Protein AF-0000000077528518 (afdb_homodimer)

Structure (mmCIF, N/CA/C/O backbone):
data_AF-0000000077528518-model_v1
#
loop_
_entity.id
_entity.type
_entity.pdbx_description
1 polymer 'Carboxylic ester hydrolase'
#
loop_
_atom_site.group_PDB
_atom_site.id
_atom_site.type_symbol
_atom_site.label_atom_id
_atom_site.label_alt_id
_atom_site.label_comp_id
_atom_site.label_asym_id
_atom_site.label_entity_id
_atom_site.label_seq_id
_atom_site.pdbx_PDB_ins_code
_atom_site.Cartn_x
_atom_site.Cartn_y
_atom_site.Cartn_z
_atom_site.occupancy
_atom_site.B_iso_or_equiv
_atom_site.auth_seq_id
_atom_site.auth_comp_id
_atom_site.auth_asym_id
_atom_site.auth_atom_id
_atom_site.pdbx_PDB_model_num
ATOM 1 N N . MET A 1 1 ? -27.656 -44.844 -44.281 1 20.38 1 MET A N 1
ATOM 2 C CA . MET A 1 1 ? -28.656 -43.812 -44.469 1 20.38 1 MET A CA 1
ATOM 3 C C . MET A 1 1 ? -28.719 -42.875 -43.25 1 20.38 1 MET A C 1
ATOM 5 O O . MET A 1 1 ? -28.297 -43.281 -42.156 1 20.38 1 MET A O 1
ATOM 9 N N . SER A 1 2 ? -29.156 -41.625 -43.531 1 20.62 2 SER A N 1
ATOM 10 C CA . SER A 1 2 ? -28.922 -40.219 -43.281 1 20.62 2 SER A CA 1
ATOM 11 C C . SER A 1 2 ? -29.609 -39.75 -42 1 20.62 2 SER A C 1
ATOM 13 O O . SER A 1 2 ? -29.75 -38.562 -41.75 1 20.62 2 SER A O 1
ATOM 15 N N . HIS A 1 3 ? -29.891 -40.688 -41.281 1 22.56 3 HIS A N 1
ATOM 16 C CA . HIS A 1 3 ? -30.953 -40.219 -40.406 1 22.56 3 HIS A CA 1
ATOM 17 C C . HIS A 1 3 ? -30.438 -39.094 -39.5 1 22.56 3 HIS A C 1
ATOM 19 O O . HIS A 1 3 ? -29.438 -39.281 -38.812 1 22.56 3 HIS A O 1
ATOM 25 N N . VAL A 1 4 ? -30.797 -37.875 -39.75 1 23.33 4 VAL A N 1
ATOM 26 C CA . VAL A 1 4 ? -30.594 -36.438 -39.5 1 23.33 4 VAL A CA 1
ATOM 27 C C . VAL A 1 4 ? -31.094 -36.062 -38.125 1 23.33 4 VAL A C 1
ATOM 29 O O . VAL A 1 4 ? -32.312 -35.969 -37.875 1 23.33 4 VAL A O 1
ATOM 32 N N . ASP A 1 5 ? -30.75 -36.844 -37.312 1 20.62 5 ASP A N 1
ATOM 33 C CA . ASP A 1 5 ? -31.344 -36.594 -36 1 20.62 5 ASP A CA 1
ATOM 34 C C . ASP A 1 5 ? -31.172 -35.125 -35.594 1 20.62 5 ASP A C 1
ATOM 36 O O . ASP A 1 5 ? -30.234 -34.469 -36 1 20.62 5 ASP A O 1
ATOM 40 N N . GLY A 1 6 ? -32.156 -34.5 -34.969 1 21.69 6 GLY A N 1
ATOM 41 C CA . GLY A 1 6 ? -33.062 -33.469 -34.469 1 21.69 6 GLY A CA 1
ATOM 42 C C . GLY A 1 6 ? -32.5 -32.75 -33.25 1 21.69 6 GLY A C 1
ATOM 43 O O . GLY A 1 6 ? -32.469 -33.312 -32.156 1 21.69 6 GLY A O 1
ATOM 44 N N . HIS A 1 7 ? -31.469 -32 -33.562 1 20.91 7 HIS A N 1
ATOM 45 C CA . HIS A 1 7 ? -30.641 -31.234 -32.656 1 20.91 7 HIS A CA 1
ATOM 46 C C . HIS A 1 7 ? -31.5 -30.266 -31.828 1 20.91 7 HIS A C 1
ATOM 48 O O . HIS A 1 7 ? -32.531 -29.766 -32.312 1 20.91 7 HIS A O 1
ATOM 54 N N . GLN A 1 8 ? -31.422 -30.25 -30.531 1 22.09 8 GLN A N 1
ATOM 55 C CA . GLN A 1 8 ? -32.062 -29.719 -29.344 1 22.09 8 GLN A CA 1
ATOM 56 C C . GLN A 1 8 ? -31.969 -28.188 -29.297 1 22.09 8 GLN A C 1
ATOM 58 O O . GLN A 1 8 ? -30.906 -27.625 -29.531 1 22.09 8 GLN A O 1
ATOM 63 N N . PRO A 1 9 ? -33.094 -27.469 -29.594 1 23.23 9 PRO A N 1
ATOM 64 C CA . PRO A 1 9 ? -33.344 -26.031 -29.781 1 23.23 9 PRO A CA 1
ATOM 65 C C . PRO A 1 9 ? -32.969 -25.203 -28.547 1 23.23 9 PRO A C 1
ATOM 67 O O . PRO A 1 9 ? -33.594 -25.375 -27.484 1 23.23 9 PRO A O 1
ATOM 70 N N . VAL A 1 10 ? -31.797 -24.969 -28.422 1 19.02 10 VAL A N 1
ATOM 71 C CA . VAL A 1 10 ? -31.25 -24.375 -27.219 1 19.02 10 VAL A CA 1
ATOM 72 C C . VAL A 1 10 ? -31.859 -23 -27 1 19.02 10 VAL A C 1
ATOM 74 O O . VAL A 1 10 ? -32.5 -22.453 -27.891 1 19.02 10 VAL A O 1
ATOM 77 N N . SER A 1 11 ? -31.141 -21.922 -26.828 1 18.92 11 SER A N 1
ATOM 78 C CA . SER A 1 11 ? -30.906 -21.203 -25.578 1 18.92 11 SER A CA 1
ATOM 79 C C . SER A 1 11 ? -31.516 -19.812 -25.625 1 18.92 11 SER A C 1
ATOM 81 O O . SER A 1 11 ? -31.562 -19.109 -24.609 1 18.92 11 SER A O 1
ATOM 83 N N . PRO A 1 12 ? -32.188 -19.266 -26.672 1 19.2 12 PRO A N 1
ATOM 84 C CA . PRO A 1 12 ? -31.734 -17.875 -26.844 1 19.2 12 PRO A CA 1
ATOM 85 C C . PRO A 1 12 ? -32.25 -16.969 -25.734 1 19.2 12 PRO A C 1
ATOM 87 O O . PRO A 1 12 ? -33.438 -16.984 -25.406 1 19.2 12 PRO A O 1
ATOM 90 N N . LEU A 1 13 ? -31.484 -16.578 -24.75 1 20.48 13 LEU A N 1
ATOM 91 C CA . LEU A 1 13 ? -31.641 -15.695 -23.609 1 20.48 13 LEU A CA 1
ATOM 92 C C . LEU A 1 13 ? -31.906 -14.258 -24.062 1 20.48 13 LEU A C 1
ATOM 94 O O . LEU A 1 13 ? -31.031 -13.633 -24.656 1 20.48 13 LEU A O 1
ATOM 98 N N . GLN A 1 14 ? -33.094 -14.031 -24.625 1 19.05 14 GLN A N 1
ATOM 99 C CA . GLN A 1 14 ? -33.5 -12.734 -25.156 1 19.05 14 GLN A CA 1
ATOM 100 C C . GLN A 1 14 ? -33.281 -11.625 -24.141 1 19.05 14 GLN A C 1
ATOM 102 O O . GLN A 1 14 ? -33.469 -11.836 -22.938 1 19.05 14 GLN A O 1
ATOM 107 N N . SER A 1 15 ? -32.562 -10.523 -24.578 1 17.97 15 SER A N 1
ATOM 108 C CA . SER A 1 15 ? -32 -9.227 -24.188 1 17.97 15 SER A CA 1
ATOM 109 C C . SER A 1 15 ? -33.094 -8.305 -23.641 1 17.97 15 SER A C 1
ATOM 111 O O . SER A 1 15 ? -34.219 -8.25 -24.203 1 17.97 15 SER A O 1
ATOM 113 N N . GLY A 1 16 ? -33.062 -7.902 -22.406 1 18.3 16 GLY A N 1
ATOM 114 C CA . GLY A 1 16 ? -33.812 -7.254 -21.344 1 18.3 16 GLY A CA 1
ATOM 115 C C . GLY A 1 16 ? -34.125 -5.793 -21.625 1 18.3 16 GLY A C 1
ATOM 116 O O . GLY A 1 16 ? -34.906 -5.172 -20.922 1 18.3 16 GLY A O 1
ATOM 117 N N . PRO A 1 17 ? -33.312 -5.168 -22.672 1 18.16 17 PRO A N 1
ATOM 118 C CA . PRO A 1 17 ? -32.969 -3.893 -22.016 1 18.16 17 PRO A CA 1
ATOM 119 C C . PRO A 1 17 ? -34.219 -3.021 -21.797 1 18.16 17 PRO A C 1
ATOM 121 O O . PRO A 1 17 ? -35.281 -3.297 -22.359 1 18.16 17 PRO A O 1
ATOM 124 N N . TRP A 1 18 ? -34 -1.692 -21.547 1 19.69 18 TRP A N 1
ATOM 125 C CA . TRP A 1 18 ? -34.219 -0.571 -20.641 1 19.69 18 TRP A CA 1
ATOM 126 C C . TRP A 1 18 ? -35.25 0.388 -21.234 1 19.69 18 TRP A C 1
ATOM 128 O O . TRP A 1 18 ? -35.594 1.402 -20.609 1 19.69 18 TRP A O 1
ATOM 138 N N . ARG A 1 19 ? -36.188 -0.028 -22.062 1 18.64 19 ARG A N 1
ATOM 139 C CA . ARG A 1 19 ? -36.75 1.108 -22.781 1 18.64 19 ARG A CA 1
ATOM 140 C C . ARG A 1 19 ? -37.531 2.033 -21.844 1 18.64 19 ARG A C 1
ATOM 142 O O . ARG A 1 19 ? -38.656 1.747 -21.469 1 18.64 19 ARG A O 1
ATOM 149 N N . PRO A 1 20 ? -36.938 2.582 -20.734 1 19 20 PRO A N 1
ATOM 150 C CA . PRO A 1 20 ? -37.875 3.266 -19.844 1 19 20 PRO A CA 1
ATOM 151 C C . PRO A 1 20 ? -38.5 4.516 -20.469 1 19 20 PRO A C 1
ATOM 153 O O . PRO A 1 20 ? -37.781 5.484 -20.75 1 19 20 PRO A O 1
ATOM 156 N N . ASP A 1 21 ? -39.094 4.492 -21.562 1 18.17 21 ASP A N 1
ATOM 157 C CA . ASP A 1 21 ? -39.531 5.738 -22.203 1 18.17 21 ASP A CA 1
ATOM 158 C C . ASP A 1 21 ? -40.469 6.52 -21.312 1 18.17 21 ASP A C 1
ATOM 160 O O . ASP A 1 21 ? -41.656 6.141 -21.156 1 18.17 21 ASP A O 1
ATOM 164 N N . ALA A 1 22 ? -40.031 6.742 -20.094 1 18.14 22 ALA A N 1
ATOM 165 C CA . ALA A 1 22 ? -41 7.414 -19.219 1 18.14 22 ALA A CA 1
ATOM 166 C C . ALA A 1 22 ? -41.531 8.688 -19.859 1 18.14 22 ALA A C 1
ATOM 168 O O . ALA A 1 22 ? -40.75 9.484 -20.391 1 18.14 22 ALA A O 1
ATOM 169 N N . ASP A 1 23 ? -42.75 8.641 -20.203 1 17.14 23 ASP A N 1
ATOM 170 C CA . ASP A 1 23 ? -43.75 9.523 -20.797 1 17.14 23 ASP A CA 1
ATOM 171 C C . ASP A 1 23 ? -43.812 10.859 -20.062 1 17.14 23 ASP A C 1
ATOM 173 O O . ASP A 1 23 ? -44.062 10.898 -18.859 1 17.14 23 ASP A O 1
ATOM 177 N N . VAL A 1 24 ? -42.906 11.758 -20.422 1 19.84 24 VAL A N 1
ATOM 178 C CA . VAL A 1 24 ? -42.688 13.125 -19.953 1 19.84 24 VAL A CA 1
ATOM 179 C C . VAL A 1 24 ? -43.969 13.93 -20.094 1 19.84 24 VAL A C 1
ATOM 181 O O . VAL A 1 24 ? -43.938 15.156 -20.109 1 19.84 24 VAL A O 1
ATOM 184 N N . GLN A 1 25 ? -45.156 13.141 -20.094 1 15.52 25 GLN A N 1
ATOM 185 C CA . GLN A 1 25 ? -46.156 14.031 -20.641 1 15.52 25 GLN A CA 1
ATOM 186 C C . GLN A 1 25 ? -46.219 15.344 -19.859 1 15.52 25 GLN A C 1
ATOM 188 O O . GLN A 1 25 ? -45.688 15.438 -18.766 1 15.52 25 GLN A O 1
ATOM 193 N N . THR A 1 26 ? -47.281 15.992 -19.953 1 16.48 26 THR A N 1
ATOM 194 C CA . THR A 1 26 ? -47.969 17.172 -20.469 1 16.48 26 THR A CA 1
ATOM 195 C C . THR A 1 26 ? -48.406 18.078 -19.328 1 16.48 26 THR A C 1
ATOM 197 O O . THR A 1 26 ? -49.031 19.125 -19.562 1 16.48 26 THR A O 1
ATOM 200 N N . ALA A 1 27 ? -47.906 17.828 -18.047 1 16.84 27 ALA A N 1
ATOM 201 C CA . ALA A 1 27 ? -48.875 18.453 -17.141 1 16.84 27 ALA A CA 1
ATOM 202 C C . ALA A 1 27 ? -48.906 19.969 -17.344 1 16.84 27 ALA A C 1
ATOM 204 O O . ALA A 1 27 ? -47.875 20.641 -17.266 1 16.84 27 ALA A O 1
ATOM 205 N N . GLU A 1 28 ? -49.844 20.359 -18.109 1 17.11 28 GLU A N 1
ATOM 206 C CA . GLU A 1 28 ? -50.406 21.641 -18.516 1 17.11 28 GLU A CA 1
ATOM 207 C C . GLU A 1 28 ? -50.562 22.562 -17.312 1 17.11 28 GLU A C 1
ATOM 209 O O . GLU A 1 28 ? -51.219 22.203 -16.328 1 17.11 28 GLU A O 1
ATOM 214 N N . ARG A 1 29 ? -49.469 23.328 -17.125 1 17.92 29 ARG A N 1
ATOM 215 C CA . ARG A 1 29 ? -49.281 24.422 -16.188 1 17.92 29 ARG A CA 1
ATOM 216 C C . ARG A 1 29 ? -50.5 25.344 -16.172 1 17.92 29 ARG A C 1
ATOM 218 O O . ARG A 1 29 ? -50.906 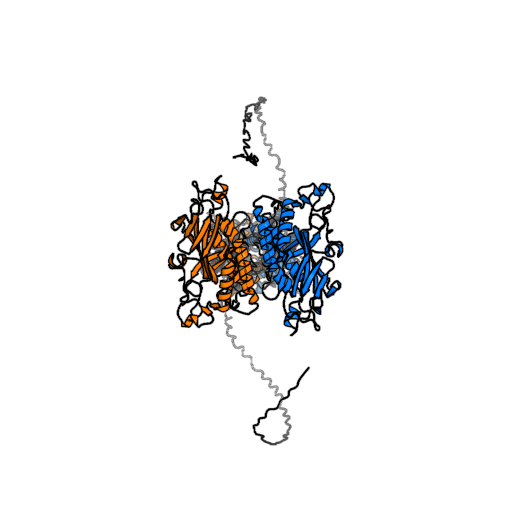25.844 -17.219 1 17.92 29 ARG A O 1
ATOM 225 N N . ALA A 1 30 ? -51.406 24.984 -15.289 1 17.22 30 ALA A N 1
ATOM 226 C CA . ALA A 1 30 ? -52.594 25.656 -14.781 1 17.22 30 ALA A CA 1
ATOM 227 C C . ALA A 1 30 ? -52.312 27.109 -14.43 1 17.22 30 ALA A C 1
ATOM 229 O O . ALA A 1 30 ? -51.594 27.391 -13.461 1 17.22 30 ALA A O 1
ATOM 230 N N . ASP A 1 31 ? -52.031 27.953 -15.484 1 15.99 31 ASP A N 1
ATOM 231 C CA . ASP A 1 31 ? -51.656 29.359 -15.508 1 15.99 31 ASP A CA 1
ATOM 232 C C . ASP A 1 31 ? -52.469 30.156 -14.484 1 15.99 31 ASP A C 1
ATOM 234 O O . ASP A 1 31 ? -51.875 30.953 -13.727 1 15.99 31 ASP A O 1
ATOM 238 N N . HIS A 1 32 ? -53.781 30.172 -14.773 1 16.23 32 HIS A N 1
ATOM 239 C CA . HIS A 1 32 ? -54.312 31.516 -15.023 1 16.23 32 HIS A CA 1
ATOM 240 C C . HIS A 1 32 ? -54.344 32.344 -13.742 1 16.23 32 HIS A C 1
ATOM 242 O O . HIS A 1 32 ? -54.219 31.797 -12.641 1 16.23 32 HIS A O 1
ATOM 248 N N . GLN A 1 33 ? -55.062 33.406 -13.812 1 17.05 33 GLN A N 1
ATOM 249 C CA . GLN A 1 33 ? -55.219 34.875 -13.773 1 17.05 33 GLN A CA 1
ATOM 250 C C . GLN A 1 33 ? -55.844 35.312 -12.469 1 17.05 33 GLN A C 1
ATOM 252 O O . GLN A 1 33 ? -55.938 36.5 -12.188 1 17.05 33 GLN A O 1
ATOM 257 N N . ARG A 1 34 ? -56.156 34.344 -11.562 1 16.05 34 ARG A N 1
ATOM 258 C CA . ARG A 1 34 ? -57.375 34.875 -10.984 1 16.05 34 ARG A CA 1
ATOM 259 C C . ARG A 1 34 ? -57.094 36.062 -10.055 1 16.05 34 ARG A C 1
ATOM 261 O O . ARG A 1 34 ? -58 36.562 -9.391 1 16.05 34 ARG A O 1
ATOM 268 N N . ILE A 1 35 ? -55.875 36.5 -10.055 1 17.94 35 ILE A N 1
ATOM 269 C CA . ILE A 1 35 ? -55.75 37.219 -8.781 1 17.94 35 ILE A CA 1
ATOM 270 C C . ILE A 1 35 ? -56.781 38.312 -8.688 1 17.94 35 ILE A C 1
ATOM 272 O O . ILE A 1 35 ? -56.875 39.188 -9.562 1 17.94 35 ILE A O 1
ATOM 276 N N . ARG A 1 36 ? -57.844 38.156 -7.852 1 16.83 36 ARG A N 1
ATOM 277 C CA . ARG A 1 36 ? -59 38.938 -7.461 1 16.83 36 ARG A CA 1
ATOM 278 C C . ARG A 1 36 ? -58.594 40.281 -6.84 1 16.83 36 ARG A C 1
ATOM 280 O O . ARG A 1 36 ? -57.906 40.312 -5.824 1 16.83 36 ARG A O 1
ATOM 287 N N . LEU A 1 37 ? -58.375 41.281 -7.715 1 18.12 37 LEU A N 1
ATOM 288 C CA . LEU A 1 37 ? -58.125 42.688 -7.484 1 18.12 37 LEU A CA 1
ATOM 289 C C . LEU A 1 37 ? -59.219 43.312 -6.582 1 18.12 37 LEU A C 1
ATOM 291 O O . LEU A 1 37 ? -60.031 44.125 -7.027 1 18.12 37 LEU A O 1
ATOM 295 N N . LEU A 1 38 ? -59.594 42.531 -5.496 1 15.31 38 LEU A N 1
ATOM 296 C CA . LEU A 1 38 ? -60.812 43.094 -4.945 1 15.31 38 LEU A CA 1
ATOM 297 C C . LEU A 1 38 ? -60.656 44.594 -4.641 1 15.31 38 LEU A C 1
ATOM 299 O O . LEU A 1 38 ? -59.531 45.125 -4.688 1 15.31 38 LEU A O 1
ATOM 303 N N . ALA A 1 39 ? -60.938 44.969 -3.316 1 15.88 39 ALA A N 1
ATOM 304 C CA . ALA A 1 39 ? -62.094 45.75 -2.832 1 15.88 39 ALA A CA 1
ATOM 305 C C . ALA A 1 39 ? -61.75 47.219 -2.746 1 15.88 39 ALA A C 1
ATOM 307 O O . ALA A 1 39 ? -60.594 47.625 -2.881 1 15.88 39 ALA A O 1
ATOM 308 N N . ASP A 1 40 ? -61.938 47.844 -1.52 1 16.77 40 ASP A N 1
ATOM 309 C CA . ASP A 1 40 ? -62.875 48.875 -1.08 1 16.77 40 ASP A CA 1
ATOM 310 C C . ASP A 1 40 ? -62.25 50.25 -1.104 1 16.77 40 ASP A C 1
ATOM 312 O O . ASP A 1 40 ? -61.031 50.406 -0.94 1 16.77 40 ASP A O 1
ATOM 316 N N . ASP A 1 41 ? -63.031 51.281 -1.56 1 17.97 41 ASP A N 1
ATOM 317 C CA . ASP A 1 41 ? -63.094 52.656 -2.047 1 17.97 41 ASP A CA 1
ATOM 318 C C . ASP A 1 41 ? -62.781 53.656 -0.924 1 17.97 41 ASP A C 1
ATOM 320 O O . ASP A 1 41 ? -62.438 54.812 -1.183 1 17.97 41 ASP A O 1
ATOM 324 N N . SER A 1 42 ? -63.031 53.438 0.39 1 18.59 42 SER A N 1
ATOM 325 C CA . SER A 1 42 ? -63.781 54.594 0.927 1 18.59 42 SER A CA 1
ATOM 326 C C . SER A 1 42 ? -62.875 55.812 1.066 1 18.59 42 SER A C 1
ATOM 328 O O . SER A 1 42 ? -61.688 55.688 1.367 1 18.59 42 SER A O 1
ATOM 330 N N . VAL A 1 43 ? -63.375 56.969 0.557 1 20.62 43 VAL A N 1
ATOM 331 C CA . VAL A 1 43 ? -63.031 58.312 0.16 1 20.62 43 VAL A CA 1
ATOM 332 C C . VAL A 1 43 ? -62.75 59.156 1.4 1 20.62 43 VAL A C 1
ATOM 334 O O . VAL A 1 43 ? -62.469 60.344 1.293 1 20.62 43 VAL A O 1
ATOM 337 N N . GLU A 1 44 ? -62.438 58.562 2.588 1 19.11 44 GLU A N 1
ATOM 338 C CA . GLU A 1 44 ? -62.781 59.531 3.617 1 19.11 44 GLU A CA 1
ATOM 339 C C . GLU A 1 44 ? -61.969 60.812 3.477 1 19.11 44 GLU A C 1
ATOM 341 O O . GLU A 1 44 ? -60.812 60.781 3.096 1 19.11 44 GLU A O 1
ATOM 346 N N . GLU A 1 45 ? -62.75 61.969 3.523 1 19.06 45 GLU A N 1
ATOM 347 C CA . GLU A 1 45 ? -62.656 63.406 3.279 1 19.06 45 GLU A CA 1
ATOM 348 C C . GLU A 1 45 ? -61.625 64.062 4.18 1 19.06 45 GLU A C 1
ATOM 350 O O . GLU A 1 45 ? -61.344 63.562 5.27 1 19.06 45 GLU A O 1
ATOM 355 N N . PRO A 1 46 ? -60.938 65.188 3.627 1 20.84 46 PRO A N 1
ATOM 356 C CA . PRO A 1 46 ? -59.75 66 3.828 1 20.84 46 PRO A CA 1
ATOM 357 C C . PRO A 1 46 ? -59.844 66.938 5.031 1 20.84 46 PRO A C 1
ATOM 359 O O . PRO A 1 46 ? -58.938 67.75 5.262 1 20.84 46 PRO A O 1
ATOM 362 N N . GLU A 1 47 ? -60.719 66.625 6.094 1 19.58 47 GLU A N 1
ATOM 363 C CA . GLU A 1 47 ? -61.062 67.875 6.77 1 19.58 47 GLU A CA 1
ATOM 364 C C . GLU A 1 47 ? -59.812 68.562 7.336 1 19.58 47 GLU A C 1
ATOM 366 O O . GLU A 1 47 ? -58.969 67.875 7.961 1 19.58 47 GLU A O 1
ATOM 371 N N . GLN A 1 48 ? -59.562 69.75 6.824 1 19.58 48 GLN A N 1
ATOM 372 C CA . GLN A 1 48 ? -58.531 70.812 6.84 1 19.58 48 GLN A CA 1
ATOM 373 C C . GLN A 1 48 ? -58.406 71.438 8.219 1 19.58 48 GLN A C 1
ATOM 375 O O . GLN A 1 48 ? -57.625 72.375 8.398 1 19.58 48 GLN A O 1
ATOM 380 N N . ARG A 1 49 ? -59.094 70.938 9.266 1 20.14 49 ARG A N 1
ATOM 381 C CA . ARG A 1 49 ? -59.312 72 10.242 1 20.14 49 ARG A CA 1
ATOM 382 C C . ARG A 1 49 ? -57.969 72.562 10.773 1 20.14 49 ARG A C 1
ATOM 384 O O . ARG A 1 49 ? -57.031 71.75 10.961 1 20.14 49 ARG A O 1
ATOM 391 N N . ARG A 1 50 ? -57.875 73.875 10.633 1 18.78 50 ARG A N 1
ATOM 392 C CA . ARG A 1 50 ? -56.938 74.938 10.859 1 18.78 50 ARG A CA 1
ATOM 393 C C . ARG A 1 50 ? -56.562 75.062 12.336 1 18.78 50 ARG A C 1
ATOM 395 O O . ARG A 1 50 ? -57.312 75.562 13.141 1 18.78 50 ARG A O 1
ATOM 402 N N . LYS A 1 51 ? -56.438 73.875 12.961 1 23.62 51 LYS A N 1
ATOM 403 C CA . LYS A 1 51 ? -56.219 74.062 14.398 1 23.62 51 LYS A CA 1
ATOM 404 C C . LYS A 1 51 ? -55.094 75.062 14.672 1 23.62 51 LYS A C 1
ATOM 406 O O . LYS A 1 51 ? -54 74.938 14.133 1 23.62 51 LYS A O 1
ATOM 411 N N . ASN A 1 52 ? -55.625 76.312 14.945 1 19.45 52 ASN A N 1
ATOM 412 C CA . ASN A 1 52 ? -54.938 77.562 15.383 1 19.45 52 ASN A CA 1
ATOM 413 C C . ASN A 1 52 ? -53.969 77.25 16.516 1 19.45 52 ASN A C 1
ATOM 415 O O . ASN A 1 52 ? -54.312 76.625 17.516 1 19.45 52 ASN A O 1
ATOM 419 N N . ALA A 1 53 ? -52.75 77.25 16.234 1 25.02 53 ALA A N 1
ATOM 420 C CA . ALA A 1 53 ? -51.5 76.938 16.938 1 25.02 53 ALA A CA 1
ATOM 421 C C . ALA A 1 53 ? -51.219 77.938 18.062 1 25.02 53 ALA A C 1
ATOM 423 O O . ALA A 1 53 ? -50.688 79 17.812 1 25.02 53 ALA A O 1
ATOM 424 N N . THR A 1 54 ? -52.312 78.438 18.703 1 24.69 54 THR A N 1
ATOM 425 C CA . THR A 1 54 ? -51.781 79.375 19.672 1 24.69 54 THR A CA 1
ATOM 426 C C . THR A 1 54 ? -50.688 78.75 20.516 1 24.69 54 THR A C 1
ATOM 428 O O . THR A 1 54 ? -50.906 77.75 21.172 1 24.69 54 THR A O 1
ATOM 431 N N . ARG A 1 55 ? -49.438 79.062 20.156 1 26.34 55 ARG A N 1
ATOM 432 C CA . ARG A 1 55 ? -48.188 78.562 20.719 1 26.34 55 ARG A CA 1
ATOM 433 C C . ARG A 1 55 ? -48 79.062 22.172 1 26.34 55 ARG A C 1
ATOM 435 O O . ARG A 1 55 ? -47.781 80.25 22.406 1 26.34 55 ARG A O 1
ATOM 442 N N . THR A 1 56 ? -49.125 78.812 22.984 1 27.27 56 THR A N 1
ATOM 443 C CA . THR A 1 56 ? -48.812 79.188 24.359 1 27.27 56 THR A CA 1
ATOM 444 C C . THR A 1 56 ? -47.406 78.75 24.719 1 27.27 56 THR A C 1
ATOM 446 O O . THR A 1 56 ? -47.031 77.562 24.438 1 27.27 56 THR A O 1
ATOM 449 N N . PHE A 1 57 ? -46.5 79.75 24.828 1 26.2 57 PHE A N 1
ATOM 450 C CA . PHE A 1 57 ? -45.094 79.625 25.219 1 26.2 57 PHE A CA 1
ATOM 451 C C . PHE A 1 57 ? -44.969 78.875 26.547 1 26.2 57 PHE A C 1
ATOM 453 O O . PHE A 1 57 ? -45.344 79.375 27.594 1 26.2 57 PHE A O 1
ATOM 460 N N . GLU A 1 58 ? -45.625 77.688 26.672 1 28.83 58 GLU A N 1
ATOM 461 C CA . GLU A 1 58 ? -45.531 76.938 27.906 1 28.83 58 GLU A CA 1
ATOM 462 C C . GLU A 1 58 ? -44.094 76.938 28.453 1 28.83 58 GLU A C 1
ATOM 464 O O . GLU A 1 58 ? -43.125 76.938 27.672 1 28.83 58 GLU A O 1
ATOM 469 N N . ASP A 1 59 ? -43.938 77.5 29.734 1 31.17 59 ASP A N 1
ATOM 470 C CA . ASP A 1 59 ? -42.812 77.5 30.641 1 31.17 59 ASP A CA 1
ATOM 471 C C . ASP A 1 59 ? -42.031 76.188 30.516 1 31.17 59 ASP A C 1
ATOM 473 O O . ASP A 1 59 ? -42.594 75.062 30.703 1 31.17 59 ASP A O 1
ATOM 477 N N . ALA A 1 60 ? -41.125 76.188 29.609 1 32.62 60 ALA A N 1
ATOM 478 C CA . ALA A 1 60 ? -40.281 75 29.328 1 32.62 60 ALA A CA 1
ATOM 479 C C . ALA A 1 60 ? -39.719 74.438 30.625 1 32.62 60 ALA A C 1
ATOM 481 O O . ALA A 1 60 ? -39.031 75.125 31.375 1 32.62 60 ALA A O 1
ATOM 482 N N . SER A 1 61 ? -40.656 73.688 31.344 1 34.47 61 SER A N 1
ATOM 483 C CA . SER A 1 61 ? -40.062 72.938 32.469 1 34.47 61 SER A CA 1
ATOM 484 C C . SER A 1 61 ? -38.625 72.562 32.156 1 34.47 61 SER A C 1
ATOM 486 O O . SER A 1 61 ? -38.281 72.25 31.016 1 34.47 61 SER A O 1
ATOM 488 N N . PRO A 1 62 ? -37.625 73.188 32.969 1 32.59 62 PRO A N 1
ATOM 489 C CA . PRO A 1 62 ? -36.25 72.75 32.719 1 32.59 62 PRO A CA 1
ATOM 490 C C . PRO A 1 62 ? -36.125 71.312 32.312 1 32.59 62 PRO A C 1
ATOM 492 O O . PRO A 1 62 ? -36.688 70.438 32.969 1 32.59 62 PRO A O 1
ATOM 495 N N . THR A 1 63 ? -36.344 71.125 31.031 1 33.81 63 THR A N 1
ATOM 496 C CA . THR A 1 63 ? -36.062 69.75 30.609 1 33.81 63 THR A CA 1
ATOM 497 C C . THR A 1 63 ? -34.906 69.188 31.406 1 33.81 63 THR A C 1
ATOM 499 O O . THR A 1 63 ? -33.781 69.688 31.375 1 33.81 63 THR A O 1
ATOM 502 N N . THR A 1 64 ? -35.219 68.688 32.656 1 36.53 64 THR A N 1
ATOM 503 C CA . THR A 1 64 ? -34.219 67.875 33.312 1 36.53 64 THR A CA 1
ATOM 504 C C . THR A 1 64 ? -33.344 67.188 32.312 1 36.53 64 THR A C 1
ATOM 506 O O . THR A 1 64 ? -33.812 66.375 31.5 1 36.53 64 THR A O 1
ATOM 509 N N . ALA A 1 65 ? -32.406 67.938 31.75 1 41.44 65 ALA A N 1
ATOM 510 C CA . ALA A 1 65 ? -31.375 67.25 30.953 1 41.44 65 ALA A CA 1
ATOM 511 C C . ALA A 1 65 ? -31.172 65.812 31.422 1 41.44 65 ALA A C 1
ATOM 513 O O . ALA A 1 65 ? -30.797 65.625 32.562 1 41.44 65 ALA A O 1
ATOM 514 N N . LYS A 1 66 ? -32.031 65 31.047 1 43.97 66 LYS A N 1
ATOM 515 C CA . LYS A 1 66 ? -31.875 63.562 31.281 1 43.97 66 LYS A CA 1
ATOM 516 C C . LYS A 1 66 ? -30.391 63.188 31.328 1 43.97 66 LYS A C 1
ATOM 518 O O . LYS A 1 66 ? -29.656 63.406 30.359 1 43.97 66 LYS A O 1
ATOM 523 N N . THR A 1 67 ? -29.828 63.312 32.438 1 45.34 67 THR A N 1
ATOM 524 C CA . THR A 1 67 ? -28.5 62.75 32.594 1 45.34 67 THR A CA 1
ATOM 525 C C . THR A 1 67 ? -28.344 61.469 31.766 1 45.34 67 THR A C 1
ATOM 527 O O . THR A 1 67 ? -29.156 60.562 31.844 1 45.34 67 THR A O 1
ATOM 530 N N . PRO A 1 68 ? -27.828 61.625 30.516 1 50.75 68 PRO A N 1
ATOM 531 C CA . PRO A 1 68 ? -27.672 60.469 29.672 1 50.75 68 PRO A CA 1
ATOM 532 C C . PRO A 1 68 ? -27.406 59.188 30.469 1 50.75 68 PRO A C 1
ATOM 534 O O . PRO A 1 68 ? -26.703 59.219 31.484 1 50.75 68 PRO A O 1
ATOM 537 N N . LYS A 1 69 ? -28.391 58.281 30.547 1 58.47 69 LYS A N 1
ATOM 538 C CA . LYS A 1 69 ? -28.266 56.969 31.188 1 58.47 69 LYS A CA 1
ATOM 539 C C . LYS A 1 69 ? -26.859 56.406 31 1 58.47 69 LYS A C 1
ATOM 541 O O . LYS A 1 69 ? -26.312 56.438 29.891 1 58.47 69 LYS A O 1
ATOM 546 N N . PRO A 1 70 ? -26.25 56.125 32.125 1 66.06 70 PRO A N 1
ATOM 547 C CA . PRO A 1 70 ? -24.922 55.531 32.031 1 66.06 70 PRO A CA 1
ATOM 548 C C . PRO A 1 70 ? -24.891 54.312 31.125 1 66.06 70 PRO A C 1
ATOM 550 O O . PRO A 1 70 ? -25.859 53.562 31.062 1 66.06 70 PRO A O 1
ATOM 553 N N . PRO A 1 71 ? -24.094 54.344 30.047 1 74.44 71 PRO A N 1
ATOM 554 C CA . PRO A 1 71 ? -24 53.219 29.125 1 74.44 71 PRO A CA 1
ATOM 555 C C . PRO A 1 71 ? -24 51.875 29.859 1 74.44 71 PRO A C 1
ATOM 557 O O . PRO A 1 71 ? -23.5 51.781 30.984 1 74.44 71 PRO A O 1
ATOM 560 N N . SER A 1 72 ? -24.812 50.969 29.406 1 82.31 72 SER A N 1
ATOM 561 C CA . SER A 1 72 ? -24.969 49.625 29.984 1 82.31 72 SER A CA 1
ATOM 562 C C . SER A 1 72 ? -23.641 48.875 30 1 82.31 72 SER A C 1
ATOM 564 O O . SER A 1 72 ? -22.719 49.219 29.25 1 82.31 72 SER A O 1
ATOM 566 N N . VAL A 1 73 ? -23.406 48.031 30.875 1 84.19 73 VAL A N 1
ATOM 567 C CA . VAL A 1 73 ? -22.234 47.156 31.016 1 84.19 73 VAL A CA 1
ATOM 568 C C . VAL A 1 73 ? -21.969 46.406 29.719 1 84.19 73 VAL A C 1
ATOM 570 O O . VAL A 1 73 ? -20.828 46.25 29.297 1 84.19 73 VAL A O 1
ATOM 573 N N . LEU A 1 74 ? -22.984 46.125 28.984 1 87 74 LEU A N 1
ATOM 574 C CA . LEU A 1 74 ? -22.875 45.375 27.734 1 87 74 LEU A CA 1
ATOM 575 C C . LEU A 1 74 ? -22.266 46.25 26.641 1 87 74 LEU A C 1
ATOM 577 O O . LEU A 1 74 ? -21.5 45.75 25.797 1 87 74 LEU A O 1
ATOM 581 N N . SER A 1 75 ? -22.578 47.406 26.672 1 89.62 75 SER A N 1
ATOM 582 C CA . SER A 1 75 ? -22.047 48.312 25.656 1 89.62 75 SER A CA 1
ATOM 583 C C . SER A 1 75 ? -20.547 48.531 25.844 1 89.62 75 SER A C 1
ATOM 585 O O . SER A 1 75 ? -19.797 48.625 24.859 1 89.62 75 SER A O 1
ATOM 587 N N . TRP A 1 76 ? -20.047 48.531 27.125 1 92.38 76 TRP A N 1
ATOM 588 C CA . TRP A 1 76 ? -18.625 48.719 27.422 1 92.38 76 TRP A CA 1
ATOM 589 C C . TRP A 1 76 ? -17.797 47.5 27.047 1 92.38 76 TRP A C 1
ATOM 591 O O . TRP A 1 76 ? -16.656 47.625 26.609 1 92.38 76 TRP A O 1
ATOM 601 N N . TRP A 1 77 ? -18.422 46.281 27.156 1 94.81 77 TRP A N 1
ATOM 602 C CA . TRP A 1 77 ? -17.641 45.062 27 1 94.81 77 TRP A CA 1
ATOM 603 C C . TRP A 1 77 ? -18.094 44.281 25.75 1 94.81 77 TRP A C 1
ATOM 605 O O . TRP A 1 77 ? -17.828 43.094 25.625 1 94.81 77 TRP A O 1
ATOM 615 N N . PHE A 1 78 ? -18.75 44.906 24.766 1 94.5 78 PHE A N 1
ATOM 616 C CA . PHE A 1 78 ? -19.344 44.25 23.609 1 94.5 78 PHE A CA 1
ATOM 617 C C . PHE A 1 78 ? -18.266 43.594 22.75 1 94.5 78 PHE A C 1
ATOM 619 O O . PHE A 1 78 ? -18.422 42.438 22.344 1 94.5 78 PHE A O 1
ATOM 626 N N . LEU A 1 79 ? -17.188 44.281 22.469 1 93.44 79 LEU A N 1
ATOM 627 C CA . LEU A 1 79 ? -16.156 43.75 21.594 1 93.44 79 LEU A CA 1
ATOM 628 C C . LEU A 1 79 ? -15.477 42.531 22.219 1 93.44 79 LEU A C 1
ATOM 630 O O . LEU A 1 79 ? -15.156 41.562 21.516 1 93.44 79 LEU A O 1
ATOM 634 N N . GLU A 1 80 ? -15.234 42.562 23.469 1 95.75 80 GLU A N 1
ATOM 635 C CA . GLU A 1 80 ? -14.609 41.438 24.156 1 95.75 80 GLU A CA 1
ATOM 636 C C . GLU A 1 80 ? -15.531 40.219 24.172 1 95.75 80 GLU A C 1
ATOM 638 O O . GLU A 1 80 ? -15.078 39.094 24 1 95.75 80 GLU A O 1
ATOM 643 N N . ILE A 1 81 ? -16.797 40.469 24.375 1 96.62 81 ILE A N 1
ATOM 644 C CA . ILE A 1 81 ? -17.75 39.344 24.375 1 96.62 81 ILE A CA 1
ATOM 645 C C . ILE A 1 81 ? -17.844 38.75 22.969 1 96.62 81 ILE A C 1
ATOM 647 O O . ILE A 1 81 ? -17.859 37.531 22.812 1 96.62 81 ILE A O 1
ATOM 651 N N . LEU A 1 82 ? -17.859 39.594 22 1 96.44 82 LEU A N 1
ATOM 652 C CA . LEU A 1 82 ? -17.906 39.125 20.625 1 96.44 82 LEU A CA 1
ATOM 653 C C . LEU A 1 82 ? -16.656 38.281 20.281 1 96.44 82 LEU A C 1
ATOM 655 O O . LEU A 1 82 ? -16.75 37.25 19.609 1 96.44 82 LEU A O 1
ATOM 659 N N . CYS A 1 83 ? -15.516 38.75 20.719 1 96.62 83 CYS A N 1
ATOM 660 C CA . CYS A 1 83 ? -14.273 38.031 20.484 1 96.62 83 CYS A CA 1
ATOM 661 C C . CYS A 1 83 ? -14.273 36.688 21.188 1 96.62 83 CYS A C 1
ATOM 663 O O . CYS A 1 83 ? -13.773 35.688 20.656 1 96.62 83 CYS A O 1
ATOM 665 N N . CYS A 1 84 ? -14.836 36.625 22.344 1 96.69 84 CYS A N 1
ATOM 666 C CA . CYS A 1 84 ? -14.945 35.375 23.062 1 96.69 84 CYS A CA 1
ATOM 667 C C . CYS A 1 84 ? -15.859 34.406 22.312 1 96.69 84 CYS A C 1
ATOM 669 O O . CYS A 1 84 ? -15.562 33.219 22.219 1 96.69 84 CYS A O 1
ATOM 671 N N . LEU A 1 85 ? -16.906 34.906 21.766 1 97.31 85 LEU A N 1
ATOM 672 C CA . LEU A 1 85 ? -17.828 34.062 21.016 1 97.31 85 LEU A CA 1
ATOM 673 C C . LEU A 1 85 ? -17.188 33.594 19.719 1 97.31 85 LEU A C 1
ATOM 675 O O . LEU A 1 85 ? -17.406 32.469 19.297 1 97.31 85 LEU A O 1
ATOM 679 N N . LEU A 1 86 ? -16.391 34.438 19.125 1 97.56 86 LEU A N 1
ATOM 680 C CA . LEU A 1 86 ? -15.703 34.062 17.906 1 97.56 86 LEU A CA 1
ATOM 681 C C . LEU A 1 86 ? -14.664 32.969 18.172 1 97.56 86 LEU A C 1
ATOM 683 O O . LEU A 1 86 ? -14.477 32.062 17.359 1 97.56 86 LEU A O 1
ATOM 687 N N . SER A 1 87 ? -14.008 33.125 19.266 1 97.94 87 SER A N 1
ATOM 688 C CA . SER A 1 87 ? -13.055 32.094 19.656 1 97.94 87 SER A CA 1
ATOM 689 C C . SER A 1 87 ? -13.758 30.766 19.906 1 97.94 87 SER A C 1
ATOM 691 O O . SER A 1 87 ? -13.273 29.703 19.484 1 97.94 87 SER A O 1
ATOM 693 N N . LEU A 1 88 ? -14.859 30.812 20.562 1 97.88 88 LEU A N 1
ATOM 694 C CA . LEU A 1 88 ? -15.641 29.609 20.828 1 97.88 88 LEU A CA 1
ATOM 695 C C . LEU A 1 88 ? -16.172 29 19.531 1 97.88 88 LEU A C 1
ATOM 697 O O . LEU A 1 88 ? -16.141 27.781 19.344 1 97.88 88 LEU A O 1
ATOM 701 N N . ALA A 1 89 ? -16.609 29.828 18.672 1 98.31 89 ALA A N 1
ATOM 702 C CA . ALA A 1 89 ? -17.125 29.375 17.391 1 98.31 89 ALA A CA 1
ATOM 703 C C . ALA A 1 89 ? -16.016 28.734 16.547 1 98.31 89 ALA A C 1
ATOM 705 O O . ALA A 1 89 ? -16.234 27.734 15.867 1 98.31 89 ALA A O 1
ATOM 706 N N . SER A 1 90 ? -14.883 29.359 16.562 1 98.06 90 SER A N 1
ATOM 707 C CA . SER A 1 90 ? -13.75 28.812 15.812 1 98.06 90 SER A CA 1
ATOM 708 C C . SER A 1 90 ? -13.32 27.453 16.375 1 98.06 90 SER A C 1
ATOM 710 O O . SER A 1 90 ? -12.977 26.547 15.617 1 98.06 90 SER A O 1
ATOM 712 N N . LEU A 1 91 ? -13.328 27.359 17.656 1 98 91 LEU A N 1
ATOM 713 C CA . LEU A 1 91 ? -13.016 26.078 18.281 1 98 91 LEU A CA 1
ATOM 714 C C . LEU A 1 91 ? -14.047 25.031 17.906 1 98 91 LEU A C 1
ATOM 716 O O . LEU A 1 91 ? -13.688 23.891 17.578 1 98 91 LEU A O 1
ATOM 720 N N . ALA A 1 92 ? -15.273 25.391 17.906 1 98.19 92 ALA A N 1
ATOM 721 C CA . ALA A 1 92 ? -16.344 24.469 17.516 1 98.19 92 ALA A CA 1
ATOM 722 C C . ALA A 1 92 ? -16.203 24.047 16.062 1 98.19 92 ALA A C 1
ATOM 724 O O . ALA A 1 92 ? -16.453 22.891 15.711 1 98.19 92 ALA A O 1
ATOM 725 N N . ALA A 1 93 ? -15.844 24.953 15.273 1 98.12 93 ALA A N 1
ATOM 726 C CA . ALA A 1 93 ? -15.625 24.656 13.859 1 98.12 93 ALA A CA 1
ATOM 727 C C . ALA A 1 93 ? -14.469 23.656 13.688 1 98.12 93 ALA A C 1
ATOM 729 O O . ALA A 1 93 ? -14.539 22.766 12.836 1 98.12 93 ALA A O 1
ATOM 730 N N . GLN A 1 94 ? -13.43 23.844 14.422 1 97.69 94 GLN A N 1
ATOM 731 C CA . GLN A 1 94 ? -12.32 22.906 14.375 1 97.69 94 GLN A CA 1
ATOM 732 C C . GLN A 1 94 ? -12.773 21.5 14.758 1 97.69 94 GLN A C 1
ATOM 734 O O . GLN A 1 94 ? -12.469 20.531 14.055 1 97.69 94 GLN A O 1
ATOM 739 N N . VAL A 1 95 ? -13.5 21.438 15.805 1 97.62 95 VAL A N 1
ATOM 740 C CA . VAL A 1 95 ? -13.992 20.156 16.281 1 97.62 95 VAL A CA 1
ATOM 741 C C . VAL A 1 95 ? -14.922 19.531 15.242 1 97.62 95 VAL A C 1
ATOM 743 O O . VAL A 1 95 ? -14.859 18.328 14.977 1 97.62 95 VAL A O 1
ATOM 746 N N . GLY A 1 96 ? -15.758 20.312 14.664 1 97.62 96 GLY A N 1
ATOM 747 C CA . GLY A 1 96 ? -16.672 19.828 13.648 1 97.62 96 GLY A CA 1
ATOM 748 C C . GLY A 1 96 ? -15.961 19.266 12.43 1 97.62 96 GLY A C 1
ATOM 749 O O . GLY A 1 96 ? -16.281 18.172 11.961 1 97.62 96 GLY A O 1
ATOM 750 N N . VAL A 1 97 ? -14.969 19.938 11.938 1 96.62 97 VAL A N 1
ATOM 751 C CA . VAL A 1 97 ? -14.219 19.5 10.766 1 96.62 97 VAL A CA 1
ATOM 752 C C . VAL A 1 97 ? -13.453 18.219 11.086 1 96.62 97 VAL A C 1
ATOM 754 O O . VAL A 1 97 ? -13.453 17.266 10.297 1 96.62 97 VAL A O 1
ATOM 757 N N . LEU A 1 98 ? -12.797 18.188 12.219 1 97 98 LEU A N 1
ATOM 758 C CA . LEU A 1 98 ? -12 17.031 12.609 1 97 98 LEU A CA 1
ATOM 759 C C . LEU A 1 98 ? -12.891 15.812 12.836 1 97 98 LEU A C 1
ATOM 761 O O . LEU A 1 98 ? -12.516 14.688 12.492 1 97 98 LEU A O 1
ATOM 765 N N . ALA A 1 99 ? -14.078 16.031 13.391 1 97.06 99 ALA A N 1
ATOM 766 C CA . ALA A 1 99 ? -15.016 14.938 13.617 1 97.06 99 ALA A CA 1
ATOM 767 C C . ALA A 1 99 ? -15.516 14.359 12.289 1 97.06 99 ALA A C 1
ATOM 769 O O . ALA A 1 99 ? -15.734 13.156 12.172 1 97.06 99 ALA A O 1
ATOM 770 N N . ARG A 1 100 ? -15.656 15.148 11.367 1 96.25 100 ARG A N 1
ATOM 771 C CA . ARG A 1 100 ? -16.172 14.727 10.07 1 96.25 100 ARG A CA 1
ATOM 772 C C . ARG A 1 100 ? -15.141 13.875 9.328 1 96.25 100 ARG A C 1
ATOM 774 O O . ARG A 1 100 ? -15.5 12.93 8.625 1 96.25 100 ARG A O 1
ATOM 781 N N . TYR A 1 101 ? -13.898 14.102 9.469 1 95.5 101 TYR A N 1
ATOM 782 C CA . TYR A 1 101 ? -12.891 13.461 8.625 1 95.5 101 TYR A CA 1
ATOM 783 C C . TYR A 1 101 ? -12.094 12.43 9.422 1 95.5 101 TYR A C 1
ATOM 785 O O . TYR A 1 101 ? -11.242 11.734 8.859 1 95.5 101 TYR A O 1
ATOM 793 N N . ASN A 1 102 ? -12.43 12.312 10.711 1 95.31 102 ASN A N 1
ATOM 794 C CA . ASN A 1 102 ? -11.773 11.305 11.531 1 95.31 102 ASN A CA 1
ATOM 795 C C . ASN A 1 102 ? -12.062 9.891 11.023 1 95.31 102 ASN A C 1
ATOM 797 O O . ASN A 1 102 ? -13.219 9.516 10.836 1 95.31 102 ASN A O 1
ATOM 801 N N . GLY A 1 103 ? -10.961 9.219 10.742 1 92.69 103 GLY A N 1
ATOM 802 C CA . GLY A 1 103 ? -11.102 7.836 10.32 1 92.69 103 GLY A CA 1
ATOM 803 C C . GLY A 1 103 ? -11.32 7.684 8.828 1 92.69 103 GLY A C 1
ATOM 804 O O . GLY A 1 103 ? -11.43 6.566 8.328 1 92.69 103 GLY A O 1
ATOM 805 N N . LYS A 1 104 ? -11.391 8.703 8.141 1 93.06 104 LYS A N 1
ATOM 806 C CA . LYS A 1 104 ? -11.602 8.648 6.699 1 93.06 104 LYS A CA 1
ATOM 807 C C . LYS A 1 104 ? -10.273 8.602 5.949 1 93.06 104 LYS A C 1
ATOM 809 O O . LYS A 1 104 ? -9.242 9.031 6.48 1 93.06 104 LYS A O 1
ATOM 814 N N . PRO A 1 105 ? -10.344 8 4.699 1 90.88 105 PRO A N 1
ATOM 815 C CA . PRO A 1 105 ? -9.117 7.992 3.896 1 90.88 105 PRO A CA 1
ATOM 816 C C . PRO A 1 105 ? -8.633 9.398 3.551 1 90.88 105 PRO A C 1
ATOM 818 O O . PRO A 1 105 ? -9.438 10.32 3.42 1 90.88 105 PRO A O 1
ATOM 821 N N . GLN A 1 106 ? -7.316 9.523 3.453 1 86.56 106 GLN A N 1
ATOM 822 C CA . GLN A 1 106 ? -6.703 10.812 3.148 1 86.56 106 GLN A CA 1
ATOM 823 C C . GLN A 1 106 ? -7.27 11.398 1.855 1 86.56 106 GLN A C 1
ATOM 825 O O . GLN A 1 106 ? -7.453 12.609 1.744 1 86.56 106 GLN A O 1
ATOM 830 N N . ASP A 1 107 ? -7.656 10.539 0.908 1 84.81 107 ASP A N 1
ATOM 831 C CA . ASP A 1 107 ? -8.125 10.977 -0.402 1 84.81 107 ASP A CA 1
ATOM 832 C C . ASP A 1 107 ? -9.57 11.461 -0.333 1 84.81 107 ASP A C 1
ATOM 834 O O . ASP A 1 107 ? -10.086 12.039 -1.294 1 84.81 107 ASP A O 1
ATOM 838 N N . SER A 1 108 ? -10.117 11.289 0.794 1 88.25 108 SER A N 1
ATOM 839 C CA . SER A 1 108 ? -11.484 11.773 0.952 1 88.25 108 SER A CA 1
ATOM 840 C C . SER A 1 108 ? -11.523 13.289 1.082 1 88.25 108 SER A C 1
ATOM 842 O O . SER A 1 108 ? -12.57 13.914 0.873 1 88.25 108 SER A O 1
ATOM 844 N N . TRP A 1 109 ? -10.406 13.914 1.498 1 89.06 109 TRP A N 1
ATOM 845 C CA . TRP A 1 109 ? -10.328 15.367 1.54 1 89.06 109 TRP A CA 1
ATOM 846 C C . TRP A 1 109 ? -10.461 15.961 0.141 1 89.06 109 TRP A C 1
ATOM 848 O O . TRP A 1 109 ? -9.695 15.617 -0.764 1 89.06 109 TRP A O 1
ATOM 858 N N . PRO A 1 110 ? -11.438 16.766 -0.118 1 87.06 110 PRO A N 1
ATOM 859 C CA . PRO A 1 110 ? -11.844 17.156 -1.467 1 87.06 110 PRO A CA 1
ATOM 860 C C . PRO A 1 110 ? -10.883 18.172 -2.096 1 87.06 110 PRO A C 1
ATOM 862 O O . PRO A 1 110 ? -10.828 18.297 -3.322 1 87.06 110 PRO A O 1
ATOM 865 N N . SER A 1 111 ? -10.203 18.969 -1.336 1 86.31 111 SER A N 1
ATOM 866 C CA . SER A 1 111 ? -9.406 20.047 -1.902 1 86.31 111 SER A CA 1
ATOM 867 C C . SER A 1 111 ? -8 19.562 -2.26 1 86.31 111 SER A C 1
ATOM 869 O O . SER A 1 111 ? -7.391 18.797 -1.507 1 86.31 111 SER A O 1
ATOM 871 N N . GLN A 1 112 ? -7.59 20.047 -3.467 1 81.75 112 GLN A N 1
ATOM 872 C CA . GLN A 1 112 ? -6.23 19.719 -3.887 1 81.75 112 GLN A CA 1
ATOM 873 C C . GLN A 1 112 ? -5.254 20.828 -3.543 1 81.75 112 GLN A C 1
ATOM 875 O O . GLN A 1 112 ? -4.043 20.625 -3.516 1 81.75 112 GLN A O 1
ATOM 880 N N . THR A 1 113 ? -5.789 21.891 -3.219 1 83.88 113 THR A N 1
ATOM 881 C CA . THR A 1 113 ? -4.93 23.047 -2.977 1 83.88 113 THR A CA 1
ATOM 882 C C . THR A 1 113 ? -4.785 23.312 -1.48 1 83.88 113 THR A C 1
ATOM 884 O O . THR A 1 113 ? -3.674 23.5 -0.981 1 83.88 113 THR A O 1
ATOM 887 N N . LEU A 1 114 ? -5.906 23.297 -0.757 1 92.31 114 LEU A N 1
ATOM 888 C CA . LEU A 1 114 ? -5.895 23.562 0.678 1 92.31 114 LEU A CA 1
ATOM 889 C C . LEU A 1 114 ? -5.805 22.266 1.468 1 92.31 114 LEU A C 1
ATOM 891 O O . LEU A 1 114 ? -6.676 21.391 1.344 1 92.31 114 LEU A O 1
ATOM 895 N N . THR A 1 115 ? -4.77 22.125 2.219 1 92.62 115 THR A N 1
ATOM 896 C CA . THR A 1 115 ? -4.625 20.922 3.041 1 92.62 115 THR A CA 1
ATOM 897 C C . THR A 1 115 ? -5.516 21 4.277 1 92.62 115 THR A C 1
ATOM 899 O O . THR A 1 115 ? -5.922 22.094 4.684 1 92.62 115 THR A O 1
ATOM 902 N N . LEU A 1 116 ? -5.895 19.906 4.82 1 93.88 116 LEU A N 1
ATOM 903 C CA . LEU A 1 116 ? -6.656 19.859 6.062 1 93.88 116 LEU A CA 1
ATOM 904 C C . LEU A 1 116 ? -5.906 20.578 7.188 1 93.88 116 LEU A C 1
ATOM 906 O O . LEU A 1 116 ? -6.504 21.312 7.969 1 93.88 116 LEU A O 1
ATOM 910 N N . ASN A 1 117 ? -4.582 20.438 7.199 1 94.25 117 ASN A N 1
ATOM 911 C CA . ASN A 1 117 ? -3.746 21.109 8.188 1 94.25 117 ASN A CA 1
ATOM 912 C C . ASN A 1 117 ? -3.814 22.625 8.055 1 94.25 117 ASN A C 1
ATOM 914 O O . ASN A 1 117 ? -3.826 23.344 9.062 1 94.25 117 ASN A O 1
ATOM 918 N N . ALA A 1 118 ? -3.877 23.062 6.836 1 95.12 118 ALA A N 1
ATOM 919 C CA . ALA A 1 118 ? -3.953 24.5 6.598 1 95.12 118 ALA A CA 1
ATOM 920 C C . ALA A 1 118 ? -5.289 25.062 7.07 1 95.12 118 ALA A C 1
ATOM 922 O O . ALA A 1 118 ? -5.344 26.172 7.621 1 95.12 118 ALA A O 1
ATOM 923 N N . LEU A 1 119 ? -6.309 24.359 6.848 1 96.12 119 LEU A N 1
ATOM 924 C CA . LEU A 1 119 ? -7.613 24.797 7.324 1 96.12 119 LEU A CA 1
ATOM 925 C C . LEU A 1 119 ? -7.645 24.859 8.844 1 96.12 119 LEU A C 1
ATOM 927 O O . LEU A 1 119 ? -8.117 25.844 9.43 1 96.12 119 LEU A O 1
ATOM 931 N N . ILE A 1 120 ? -7.156 23.875 9.492 1 96.25 120 ILE A N 1
ATOM 932 C CA . ILE A 1 120 ? -7.117 23.828 10.945 1 96.25 120 ILE A CA 1
ATOM 933 C C . ILE A 1 120 ? -6.215 24.938 11.477 1 96.25 120 ILE A C 1
ATOM 935 O O . ILE A 1 120 ? -6.531 25.578 12.484 1 96.25 120 ILE A O 1
ATOM 939 N N . ALA A 1 121 ? -5.125 25.141 10.773 1 96.25 121 ALA A N 1
ATOM 940 C CA . ALA A 1 121 ? -4.234 26.234 11.164 1 96.25 121 ALA A CA 1
ATOM 941 C C . ALA A 1 121 ? -4.945 27.578 11.062 1 96.25 121 ALA A C 1
ATOM 943 O O . ALA A 1 121 ? -4.781 28.453 11.93 1 96.25 121 ALA A O 1
ATOM 944 N N . THR A 1 122 ? -5.715 27.766 10.078 1 96.25 122 THR A N 1
ATOM 945 C CA . THR A 1 122 ? -6.457 29 9.875 1 96.25 122 THR A CA 1
ATOM 946 C C . THR A 1 122 ? -7.492 29.203 10.984 1 96.25 122 THR A C 1
ATOM 948 O O . THR A 1 122 ? -7.586 30.281 11.57 1 96.25 122 THR A O 1
ATOM 951 N N . LEU A 1 123 ? -8.227 28.203 11.266 1 97.31 123 LEU A N 1
ATOM 952 C CA . LEU A 1 123 ? -9.227 28.281 12.328 1 97.31 123 LEU A CA 1
ATOM 953 C C . LEU A 1 123 ? -8.57 28.516 13.68 1 97.31 123 LEU A C 1
ATOM 955 O O . LEU A 1 123 ? -9.102 29.25 14.516 1 97.31 123 LEU A O 1
ATOM 959 N N . SER A 1 124 ? -7.457 27.891 13.852 1 96.75 124 SER A N 1
ATOM 960 C CA . SER A 1 124 ? -6.719 28.078 15.094 1 96.75 124 SER A CA 1
ATOM 961 C C . SER A 1 124 ? -6.199 29.5 15.227 1 96.75 124 SER A C 1
ATOM 963 O O . SER A 1 124 ? -6.18 30.062 16.328 1 96.75 124 SER A O 1
ATOM 965 N N . THR A 1 125 ? -5.777 30.047 14.102 1 95.56 125 THR A N 1
ATOM 966 C CA . THR A 1 125 ? -5.316 31.438 14.102 1 95.56 125 THR A CA 1
ATOM 967 C C . THR A 1 125 ? -6.457 32.375 14.453 1 95.56 125 THR A C 1
ATOM 969 O O . THR A 1 125 ? -6.277 33.312 15.234 1 95.56 125 THR A O 1
ATOM 972 N N . ILE A 1 126 ? -7.582 32.188 13.922 1 96.38 126 ILE A N 1
ATOM 973 C CA . ILE A 1 126 ? -8.75 33 14.234 1 96.38 126 ILE A CA 1
ATOM 974 C C . ILE A 1 126 ? -9.094 32.875 15.711 1 96.38 126 ILE A C 1
ATOM 976 O O . ILE A 1 126 ? -9.375 33.875 16.391 1 96.38 126 ILE A O 1
ATOM 980 N N . CYS A 1 127 ? -9.055 31.672 16.219 1 97.38 127 CYS A N 1
ATOM 981 C CA . CYS A 1 127 ? -9.32 31.406 17.625 1 97.38 127 CYS A CA 1
ATOM 982 C C . CYS A 1 127 ? -8.336 32.156 18.516 1 97.38 127 CYS A C 1
ATOM 984 O O . CYS A 1 127 ? -8.742 32.875 19.438 1 97.38 127 CYS A O 1
ATOM 986 N N . ARG A 1 128 ? -7.117 32.062 18.203 1 95.94 128 ARG A N 1
ATOM 987 C CA . ARG A 1 128 ? -6.062 32.656 19 1 95.94 128 ARG A CA 1
ATOM 988 C C . ARG A 1 128 ? -6.16 34.188 18.938 1 95.94 128 ARG A C 1
ATOM 990 O O . ARG A 1 128 ? -6.035 34.875 19.969 1 95.94 128 ARG A O 1
ATOM 997 N N . THR A 1 129 ? -6.305 34.688 17.75 1 93.69 129 THR A N 1
ATOM 998 C CA . THR A 1 129 ? -6.352 36.156 17.578 1 93.69 129 THR A CA 1
ATOM 999 C C . THR A 1 129 ? -7.535 36.75 18.328 1 93.69 129 THR A C 1
ATOM 1001 O O . THR A 1 129 ? -7.402 37.781 18.969 1 93.69 129 THR A O 1
ATOM 1004 N N . SER A 1 130 ? -8.648 36.094 18.281 1 95.81 130 SER A N 1
ATOM 1005 C CA . SER A 1 130 ? -9.828 36.562 19 1 95.81 130 SER A CA 1
ATOM 1006 C C . SER A 1 130 ? -9.609 36.469 20.516 1 95.81 130 SER A C 1
ATOM 1008 O O . SER A 1 130 ? -9.953 37.406 21.25 1 95.81 130 SER A O 1
ATOM 1010 N N . LEU A 1 131 ? -9.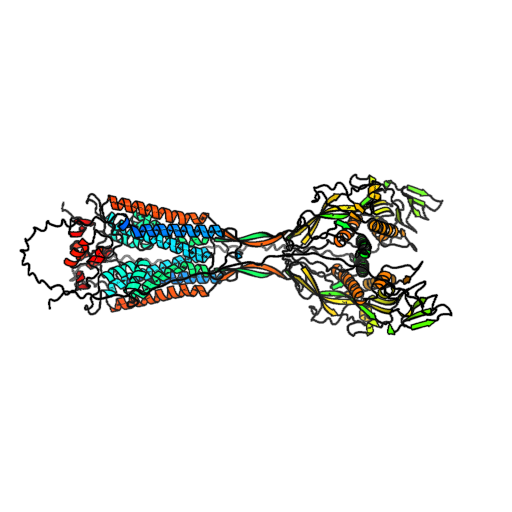062 35.438 20.938 1 96.06 131 LEU A N 1
ATOM 1011 C CA . LEU A 1 131 ? -8.758 35.25 22.359 1 96.06 131 LEU A CA 1
ATOM 1012 C C . LEU A 1 131 ? -7.793 36.312 22.859 1 96.06 131 LEU A C 1
ATOM 1014 O O . LEU A 1 131 ? -8 36.906 23.922 1 96.06 131 LEU A O 1
ATOM 1018 N N . MET A 1 132 ? -6.824 36.594 22.016 1 94.12 132 MET A N 1
ATOM 1019 C CA . MET A 1 132 ? -5.789 37.531 22.422 1 94.12 132 MET A CA 1
ATOM 1020 C C . MET A 1 132 ? -6.332 38.969 22.438 1 94.12 132 MET A C 1
ATOM 1022 O O . MET A 1 132 ? -5.883 39.781 23.234 1 94.12 132 MET A O 1
ATOM 1026 N N . CYS A 1 133 ? -7.242 39.25 21.578 1 93.62 133 CYS A N 1
ATOM 1027 C CA . CYS A 1 133 ? -7.895 40.531 21.609 1 93.62 133 CYS A CA 1
ATOM 1028 C C . CYS A 1 133 ? -8.594 40.781 22.953 1 93.62 133 CYS A C 1
ATOM 1030 O O . CYS A 1 133 ? -8.492 41.844 23.531 1 93.62 133 CYS A O 1
ATOM 1032 N N . THR A 1 134 ? -9.234 39.781 23.438 1 95.69 134 THR A N 1
ATOM 1033 C CA . THR A 1 134 ? -9.93 39.875 24.719 1 95.69 134 THR A CA 1
ATOM 1034 C C . THR A 1 134 ? -8.938 39.969 25.859 1 95.69 134 THR A C 1
ATOM 1036 O O . THR A 1 134 ? -9.047 40.875 26.703 1 95.69 134 THR A O 1
ATOM 1039 N N . VAL A 1 135 ? -7.957 39.156 25.828 1 96.38 135 VAL A N 1
ATOM 1040 C CA . VAL A 1 135 ? -6.98 39.094 26.922 1 96.38 135 VAL A CA 1
ATOM 1041 C C . VAL A 1 135 ? -6.211 40.406 26.984 1 96.38 135 VAL A C 1
ATOM 1043 O O . VAL A 1 135 ? -5.973 40.938 28.062 1 96.38 135 VAL A O 1
ATOM 1046 N N . GLY A 1 136 ? -5.84 40.938 25.812 1 94.88 136 GLY A N 1
ATOM 1047 C CA . GLY A 1 136 ? -5.152 42.219 25.781 1 94.88 136 GLY A CA 1
ATOM 1048 C C . GLY A 1 136 ? -5.965 43.344 26.375 1 94.88 136 GLY A C 1
ATOM 1049 O O . GLY A 1 136 ? -5.438 44.156 27.156 1 94.88 136 GLY A O 1
ATOM 1050 N N . SER A 1 137 ? -7.203 43.375 26.094 1 95.38 137 SER A N 1
ATOM 1051 C CA . SER A 1 137 ? -8.086 44.406 26.609 1 95.38 137 SER A CA 1
ATOM 1052 C C . SER A 1 137 ? -8.258 44.281 28.125 1 95.38 137 SER A C 1
ATOM 1054 O O . SER A 1 137 ? -8.344 45.281 28.828 1 95.38 137 SER A O 1
ATOM 1056 N N . LEU A 1 138 ? -8.312 43.094 28.578 1 97 138 LEU A N 1
ATOM 1057 C CA . LEU A 1 138 ? -8.5 42.844 30.016 1 97 138 LEU A CA 1
ATOM 1058 C C . LEU A 1 138 ? -7.246 43.219 30.797 1 97 138 LEU A C 1
ATOM 1060 O O . LEU A 1 138 ? -7.336 43.781 31.891 1 97 138 LEU A O 1
ATOM 1064 N N . LEU A 1 139 ? -6.152 42.938 30.234 1 96.62 139 LEU A N 1
ATOM 1065 C CA . LEU A 1 139 ? -4.906 43.344 30.875 1 96.62 139 LEU A CA 1
ATOM 1066 C C . LEU A 1 139 ? -4.781 44.844 30.922 1 96.62 139 LEU A C 1
ATOM 1068 O O . LEU A 1 139 ? -4.297 45.406 31.906 1 96.62 139 LEU A O 1
ATOM 1072 N N . ALA A 1 140 ? -5.203 45.469 29.844 1 95.81 140 ALA A N 1
ATOM 1073 C CA . ALA A 1 140 ? -5.195 46.938 29.812 1 95.81 140 ALA A CA 1
ATOM 1074 C C . ALA A 1 140 ? -6.121 47.5 30.875 1 95.81 140 ALA A C 1
ATOM 1076 O O . ALA A 1 140 ? -5.824 48.562 31.469 1 95.81 140 ALA A O 1
ATOM 1077 N N . GLN A 1 141 ? -7.219 46.875 31.062 1 95.5 141 GLN A N 1
ATOM 1078 C CA . GLN A 1 141 ? -8.156 47.344 32.094 1 95.5 141 GLN A CA 1
ATOM 1079 C C . GLN A 1 141 ? -7.602 47.094 33.5 1 95.5 141 GLN A C 1
ATOM 1081 O O . GLN A 1 141 ? -7.859 47.906 34.406 1 95.5 141 GLN A O 1
ATOM 1086 N N . ALA A 1 142 ? -6.84 46.094 33.656 1 95.19 142 ALA A N 1
ATOM 1087 C CA . ALA A 1 142 ? -6.266 45.781 34.969 1 95.19 142 ALA A CA 1
ATOM 1088 C C . ALA A 1 142 ? -5.332 46.875 35.438 1 95.19 142 ALA A C 1
ATOM 1090 O O . ALA A 1 142 ? -5.18 47.094 36.656 1 95.19 142 ALA A O 1
ATOM 1091 N N . LYS A 1 143 ? -4.746 47.531 34.5 1 93.44 143 LYS A N 1
ATOM 1092 C CA . LYS A 1 143 ? -3.873 48.656 34.844 1 93.44 143 LYS A CA 1
ATOM 1093 C C . LYS A 1 143 ? -4.641 49.75 35.594 1 93.44 143 LYS A C 1
ATOM 1095 O O . LYS A 1 143 ? -4.172 50.25 36.625 1 93.44 143 LYS A O 1
ATOM 1100 N N . TRP A 1 144 ? -5.863 50.062 35.156 1 93.19 144 TRP A N 1
ATOM 1101 C CA . TRP A 1 144 ? -6.695 51.094 35.781 1 93.19 144 TRP A CA 1
ATOM 1102 C C . TRP A 1 144 ? -7.27 50.594 37.094 1 93.19 144 TRP A C 1
ATOM 1104 O O . TRP A 1 144 ? -7.375 51.344 38.062 1 93.19 144 TRP A O 1
ATOM 1114 N N . ASN A 1 145 ? -7.598 49.344 37.125 1 92.56 145 ASN A N 1
ATOM 1115 C CA . ASN A 1 145 ? -8.141 48.75 38.344 1 92.56 145 ASN A CA 1
ATOM 1116 C C . ASN A 1 145 ? -7.121 48.781 39.469 1 92.56 145 ASN A C 1
ATOM 1118 O O . ASN A 1 145 ? -7.488 48.938 40.656 1 92.56 145 ASN A O 1
ATOM 1122 N N . ARG A 1 146 ? -5.906 48.594 39.156 1 91.44 146 ARG A N 1
ATOM 1123 C CA . ARG A 1 146 ? -4.852 48.562 40.156 1 91.44 146 ARG A CA 1
ATOM 1124 C C . ARG A 1 146 ? -4.688 49.906 40.844 1 91.44 146 ARG A C 1
ATOM 1126 O O . ARG A 1 146 ? -4.477 50 42.031 1 91.44 146 ARG A O 1
ATOM 1133 N N . PHE A 1 147 ? -4.828 50.969 40.125 1 91.75 147 PHE A N 1
ATOM 1134 C CA . PHE A 1 147 ? -4.543 52.312 40.625 1 91.75 147 PHE A CA 1
ATOM 1135 C C . PHE A 1 147 ? -5.816 52.969 41.156 1 91.75 147 PHE A C 1
ATOM 1137 O O . PHE A 1 147 ? -5.777 54.125 41.625 1 91.75 147 PHE A O 1
ATOM 1144 N N . SER A 1 148 ? -7.004 52.312 41 1 87.69 148 SER A N 1
ATOM 1145 C CA . SER A 1 148 ? -8.266 52.875 41.438 1 87.69 148 SER A CA 1
ATOM 1146 C C . SER A 1 148 ? -8.75 52.188 42.719 1 87.69 148 SER A C 1
ATOM 1148 O O . SER A 1 148 ? -8.859 50.969 42.781 1 87.69 148 SER A O 1
ATOM 1150 N N . SER A 1 149 ? -8.117 52.094 43.812 1 73.25 149 SER A N 1
ATOM 1151 C CA . SER A 1 149 ? -8.586 51.375 45 1 73.25 149 SER A CA 1
ATOM 1152 C C . SER A 1 149 ? -9.82 52.031 45.594 1 73.25 149 SER A C 1
ATOM 1154 O O . SER A 1 149 ? -9.984 53.25 45.5 1 73.25 149 SER A O 1
ATOM 1156 N N . ARG A 1 150 ? -10.961 51.344 45.906 1 60.06 150 ARG A N 1
ATOM 1157 C CA . ARG A 1 150 ? -12.211 51.844 46.469 1 60.06 150 ARG A CA 1
ATOM 1158 C C . ARG A 1 150 ? -11.945 52.781 47.656 1 60.06 150 ARG A C 1
ATOM 1160 O O . ARG A 1 150 ? -12.617 53.812 47.812 1 60.06 150 ARG A O 1
ATOM 1167 N N . ARG A 1 151 ? -10.977 52.469 48.5 1 61.22 151 ARG A N 1
ATOM 1168 C CA . ARG A 1 151 ? -10.828 53.25 49.719 1 61.22 151 ARG A CA 1
ATOM 1169 C C . ARG A 1 151 ? -9.781 54.344 49.562 1 61.22 151 ARG A C 1
ATOM 1171 O O . ARG A 1 151 ? -9.461 55.062 50.531 1 61.22 151 ARG A O 1
ATOM 1178 N N . GLY A 1 152 ? -9.367 54.625 48.25 1 61.84 152 GLY A N 1
ATOM 1179 C CA . GLY A 1 152 ? -8.5 55.75 47.969 1 61.84 152 GLY A CA 1
ATOM 1180 C C . GLY A 1 152 ? -7.223 55.75 48.781 1 61.84 152 GLY A C 1
ATOM 1181 O O . GLY A 1 152 ? -6.594 56.812 48.938 1 61.84 152 GLY A O 1
ATOM 1182 N N . THR A 1 153 ? -6.895 54.531 49.344 1 69.31 153 THR A N 1
ATOM 1183 C CA . THR A 1 153 ? -5.816 54.594 50.344 1 69.31 153 THR A CA 1
ATOM 1184 C C . THR A 1 153 ? -4.559 53.906 49.812 1 69.31 153 THR A C 1
ATOM 1186 O O . THR A 1 153 ? -3.477 54.062 50.375 1 69.31 153 THR A O 1
ATOM 1189 N N . GLU A 1 154 ? -4.629 53.25 48.625 1 85.06 154 GLU A N 1
ATOM 1190 C CA . GLU A 1 154 ? -3.463 52.469 48.25 1 85.06 154 GLU A CA 1
ATOM 1191 C C . GLU A 1 154 ? -2.686 53.125 47.125 1 85.06 154 GLU A C 1
ATOM 1193 O O . GLU A 1 154 ? -3.279 53.656 46.156 1 85.06 154 GLU A O 1
ATOM 1198 N N . TYR A 1 155 ? -1.438 53.25 47.281 1 91.25 155 TYR A N 1
ATOM 1199 C CA . TYR A 1 155 ? -0.51 53.812 46.281 1 91.25 155 TYR A CA 1
ATOM 1200 C C . TYR A 1 155 ? 0.38 52.688 45.719 1 91.25 155 TYR A C 1
ATOM 1202 O O . TYR A 1 155 ? 0.781 51.781 46.438 1 91.25 155 TYR A O 1
ATOM 1210 N N . PHE A 1 156 ? 0.552 52.719 44.406 1 92.56 156 PHE A N 1
ATOM 1211 C CA . PHE A 1 156 ? 1.405 51.719 43.75 1 92.56 156 PHE A CA 1
ATOM 1212 C C . PHE A 1 156 ? 2.447 52.406 42.875 1 92.56 156 PHE A C 1
ATOM 1214 O O . PHE A 1 156 ? 2.24 53.562 42.438 1 92.56 156 PHE A O 1
ATOM 1221 N N . PRO A 1 157 ? 3.562 51.75 42.656 1 93.94 157 PRO A N 1
ATOM 1222 C CA . PRO A 1 157 ? 4.602 52.344 41.812 1 93.94 157 PRO A CA 1
ATOM 1223 C C . PRO A 1 157 ? 4.172 52.5 40.375 1 93.94 157 PRO A C 1
ATOM 1225 O O . PRO A 1 157 ? 3.486 51.625 39.844 1 93.94 157 PRO A O 1
ATOM 1228 N N . LEU A 1 158 ? 4.637 53.531 39.719 1 94.38 158 LEU A N 1
ATOM 1229 C CA . LEU A 1 158 ? 4.301 53.781 38.344 1 94.38 158 LEU A CA 1
ATOM 1230 C C . LEU A 1 158 ? 4.859 52.688 37.406 1 94.38 158 LEU A C 1
ATOM 1232 O O . LEU A 1 158 ? 4.375 52.5 36.312 1 94.38 158 LEU A O 1
ATOM 1236 N N . LYS A 1 159 ? 5.855 52.031 37.875 1 94.44 159 LYS A N 1
ATOM 1237 C CA . LYS A 1 159 ? 6.414 50.906 37.156 1 94.44 159 LYS A CA 1
ATOM 1238 C C . LYS A 1 159 ? 5.355 49.844 36.906 1 94.44 159 LYS A C 1
ATOM 1240 O O . LYS A 1 159 ? 5.367 49.188 35.875 1 94.44 159 LYS A O 1
ATOM 1245 N N . ASP A 1 160 ? 4.406 49.688 37.812 1 94.56 160 ASP A N 1
ATOM 1246 C CA . ASP A 1 160 ? 3.322 48.719 37.656 1 94.56 160 ASP A CA 1
ATOM 1247 C C . ASP A 1 160 ? 2.416 49.125 36.469 1 94.56 160 ASP A C 1
ATOM 1249 O O . ASP A 1 160 ? 1.902 48.25 35.781 1 94.56 160 ASP A O 1
ATOM 1253 N N . TYR A 1 161 ? 2.215 50.406 36.312 1 94.25 161 TYR A N 1
ATOM 1254 C CA . TYR A 1 161 ? 1.433 50.906 35.188 1 94.25 161 TYR A CA 1
ATOM 1255 C C . TYR A 1 161 ? 2.086 50.5 33.844 1 94.25 161 TYR A C 1
ATOM 1257 O O . TYR A 1 161 ? 1.412 50.031 32.938 1 94.25 161 TYR A O 1
ATOM 1265 N N . ALA A 1 162 ? 3.359 50.719 33.844 1 94.88 162 ALA A N 1
ATOM 1266 C CA . ALA A 1 162 ? 4.113 50.406 32.625 1 94.88 162 ALA A CA 1
ATOM 1267 C C . ALA A 1 162 ? 4.094 48.938 32.312 1 94.88 162 ALA A C 1
ATOM 1269 O O . ALA A 1 162 ? 3.916 48.5 31.172 1 94.88 162 ALA A O 1
ATOM 1270 N N . LEU A 1 163 ? 4.258 48.125 33.312 1 95.31 163 LEU A N 1
ATOM 1271 C CA . LEU A 1 163 ? 4.309 46.688 33.125 1 95.31 163 LEU A CA 1
ATOM 1272 C C . LEU A 1 163 ? 2.959 46.125 32.656 1 95.31 163 LEU A C 1
ATOM 1274 O O . LEU A 1 163 ? 2.9 45.25 31.797 1 95.31 163 LEU A O 1
ATOM 1278 N N . LEU A 1 164 ? 1.887 46.562 33.219 1 96 164 LEU A N 1
ATOM 1279 C CA . LEU A 1 164 ? 0.554 46.125 32.844 1 96 164 LEU A CA 1
ATOM 1280 C C . LEU A 1 164 ? 0.217 46.562 31.422 1 96 164 LEU A C 1
ATOM 1282 O O . LEU A 1 164 ? -0.404 45.812 30.672 1 96 164 LEU A O 1
ATOM 1286 N N . ASP A 1 165 ? 0.646 47.719 31.078 1 95.12 165 ASP A N 1
ATOM 1287 C CA . ASP A 1 165 ? 0.424 48.188 29.719 1 95.12 165 ASP A CA 1
ATOM 1288 C C . ASP A 1 165 ? 1.222 47.375 28.703 1 95.12 165 ASP A C 1
ATOM 1290 O O . ASP A 1 165 ? 0.707 47 27.656 1 95.12 165 ASP A O 1
ATOM 1294 N N . GLU A 1 166 ? 2.449 47.094 28.984 1 94.06 166 GLU A N 1
ATOM 1295 C CA . GLU A 1 166 ? 3.283 46.281 28.109 1 94.06 166 GLU A CA 1
ATOM 1296 C C . GLU A 1 166 ? 2.727 44.875 27.984 1 94.06 166 GLU A C 1
ATOM 1298 O O . GLU A 1 166 ? 2.816 44.25 26.906 1 94.06 166 GLU A O 1
ATOM 1303 N N . ALA A 1 167 ? 2.271 44.312 29.078 1 95.06 167 ALA A N 1
ATOM 1304 C CA . ALA A 1 167 ? 1.695 42.969 29.062 1 95.06 167 ALA A CA 1
ATOM 1305 C C . ALA A 1 167 ? 0.481 42.906 28.141 1 95.06 167 ALA A C 1
ATOM 1307 O O . ALA A 1 167 ? 0.212 41.875 27.516 1 95.06 167 ALA A O 1
ATOM 1308 N N . SER A 1 168 ? -0.304 43.938 28.047 1 94.75 168 SER A N 1
ATOM 1309 C CA . SER A 1 168 ? -1.48 44 27.188 1 94.75 168 SER A CA 1
ATOM 1310 C C . SER A 1 168 ? -1.087 44 25.719 1 94.75 168 SER A C 1
ATOM 1312 O O . SER A 1 168 ? -1.905 43.688 24.844 1 94.75 168 SER A O 1
ATOM 1314 N N . ARG A 1 169 ? 0.189 44.25 25.391 1 89.06 169 ARG A N 1
ATOM 1315 C CA . ARG A 1 169 ? 0.638 44.375 24.016 1 89.06 169 ARG A CA 1
ATOM 1316 C C . ARG A 1 169 ? 1.218 43.062 23.5 1 89.06 169 ARG A C 1
ATOM 1318 O O . ARG A 1 169 ? 1.234 42.812 22.297 1 89.06 169 ARG A O 1
ATOM 1325 N N . GLY A 1 170 ? 1.771 42.312 24.5 1 86.12 170 GLY A N 1
ATOM 1326 C CA . GLY A 1 170 ? 2.352 41.094 23.969 1 86.12 170 GLY A CA 1
ATOM 1327 C C . GLY A 1 170 ? 2.877 40.156 25.062 1 86.12 170 GLY A C 1
ATOM 1328 O O . GLY A 1 170 ? 2.74 40.438 26.25 1 86.12 170 GLY A O 1
ATOM 1329 N N . SER A 1 171 ? 3.512 39.125 24.562 1 89 171 SER A N 1
ATOM 1330 C CA . SER A 1 171 ? 3.949 38.031 25.469 1 89 171 SER A CA 1
ATOM 1331 C C . SER A 1 171 ? 5.195 38.438 26.234 1 89 171 SER A C 1
ATOM 1333 O O . SER A 1 171 ? 5.387 38.031 27.375 1 89 171 SER A O 1
ATOM 1335 N N . TRP A 1 172 ? 6 39.25 25.688 1 87.62 172 TRP A N 1
ATOM 1336 C CA . TRP A 1 172 ? 7.199 39.688 26.375 1 87.62 172 TRP A CA 1
ATOM 1337 C C . TRP A 1 172 ? 6.844 40.531 27.594 1 87.62 172 TRP A C 1
ATOM 1339 O O . TRP A 1 172 ? 7.406 40.375 28.672 1 87.62 172 TRP A O 1
ATOM 1349 N N . GLY A 1 173 ? 5.973 41.5 27.375 1 92.19 173 GLY A N 1
ATOM 1350 C CA . GLY A 1 173 ? 5.484 42.281 28.5 1 92.19 173 GLY A CA 1
ATOM 1351 C C . GLY A 1 173 ? 4.816 41.438 29.562 1 92.19 173 GLY A C 1
ATOM 1352 O O . GLY A 1 173 ? 4.965 41.688 30.766 1 92.19 173 GLY A O 1
ATOM 1353 N N . SER A 1 174 ? 4.18 40.406 29.094 1 95.56 174 SER A N 1
ATOM 1354 C CA . SER A 1 174 ? 3.512 39.469 30.031 1 95.56 174 SER A CA 1
ATOM 1355 C C . SER A 1 174 ? 4.523 38.688 30.859 1 95.56 174 SER A C 1
ATOM 1357 O O . SER A 1 174 ? 4.289 38.438 32.031 1 95.56 174 SER A O 1
ATOM 1359 N N . ALA A 1 175 ? 5.609 38.344 30.266 1 94.94 175 ALA A N 1
ATOM 1360 C CA . ALA A 1 175 ? 6.648 37.625 31.016 1 94.94 175 ALA A CA 1
ATOM 1361 C C . ALA A 1 175 ? 7.25 38.5 32.094 1 94.94 175 ALA A C 1
ATOM 1363 O O . ALA A 1 175 ? 7.508 38.031 33.219 1 94.94 175 ALA A O 1
ATOM 1364 N N . ARG A 1 176 ? 7.434 39.781 31.812 1 94.81 176 ARG A N 1
ATOM 1365 C CA . ARG A 1 176 ? 7.969 40.719 32.781 1 94.81 176 ARG A CA 1
ATOM 1366 C C . ARG A 1 176 ? 6.984 40.938 33.938 1 94.81 176 ARG A C 1
ATOM 1368 O O . ARG A 1 176 ? 7.383 41.062 35.094 1 94.81 176 ARG A O 1
ATOM 1375 N N . LEU A 1 177 ? 5.789 41 33.531 1 96.19 177 LEU A N 1
ATOM 1376 C CA . LEU A 1 177 ? 4.746 41.188 34.531 1 96.19 177 LEU A CA 1
ATOM 1377 C C . LEU A 1 177 ? 4.703 40.031 35.5 1 96.19 177 LEU A C 1
ATOM 1379 O O . LEU A 1 177 ? 4.613 40.188 36.719 1 96.19 177 LEU A O 1
ATOM 1383 N N . LEU A 1 178 ? 4.777 38.844 34.938 1 95.31 178 LEU A N 1
ATOM 1384 C CA . LEU A 1 178 ? 4.734 37.625 35.781 1 95.31 178 LEU A CA 1
ATOM 1385 C C . LEU A 1 178 ? 5.945 37.562 36.688 1 95.31 178 LEU A C 1
ATOM 1387 O O . LEU A 1 178 ? 5.84 37.094 37.844 1 95.31 178 LEU A O 1
ATOM 1391 N N . TYR A 1 179 ? 7.066 38.031 36.188 1 94.5 179 TYR A N 1
ATOM 1392 C CA . TYR A 1 179 ? 8.281 38 37 1 94.5 179 TYR A CA 1
ATOM 1393 C C . TYR A 1 179 ? 8.18 38.969 38.156 1 94.5 179 TYR A C 1
ATOM 1395 O O . TYR A 1 179 ? 8.617 38.688 39.25 1 94.5 179 TYR A O 1
ATOM 1403 N N . ARG A 1 180 ? 7.484 40.156 37.969 1 93.69 180 ARG A N 1
ATOM 1404 C CA . ARG A 1 180 ? 7.371 41.188 39 1 93.69 180 ARG A CA 1
ATOM 1405 C C . ARG A 1 180 ? 6.277 40.844 40 1 93.69 180 ARG A C 1
ATOM 1407 O O . ARG A 1 180 ? 6.496 40.938 41.219 1 93.69 180 ARG A O 1
ATOM 1414 N N . PHE A 1 181 ? 5.117 40.469 39.469 1 94.19 181 PHE A N 1
ATOM 1415 C CA . PHE A 1 181 ? 3.961 40.281 40.344 1 94.19 181 PHE A CA 1
ATOM 1416 C C . PHE A 1 181 ? 3.965 38.906 40.969 1 94.19 181 PHE A C 1
ATOM 1418 O O . PHE A 1 181 ? 3.332 38.688 42 1 94.19 181 PHE A O 1
ATOM 1425 N N . LYS A 1 182 ? 4.633 37.844 40.469 1 93.38 182 LYS A N 1
ATOM 1426 C CA . LYS A 1 182 ? 4.793 36.5 41 1 93.38 182 LYS A CA 1
ATOM 1427 C C . LYS A 1 182 ? 3.449 35.906 41.406 1 93.38 182 LYS A C 1
ATOM 1429 O O . LYS A 1 182 ? 3.324 35.312 42.469 1 93.38 182 LYS A O 1
ATOM 1434 N N . GLY A 1 183 ? 2.391 36.188 40.688 1 87.75 183 GLY A N 1
ATOM 1435 C CA . GLY A 1 183 ? 1.093 35.562 40.875 1 87.75 183 GLY A CA 1
ATOM 1436 C C . GLY A 1 183 ? 0.243 36.281 41.906 1 87.75 183 GLY A C 1
ATOM 1437 O O . GLY A 1 183 ? -0.849 35.812 42.25 1 87.75 183 GLY A O 1
ATOM 1438 N N . SER A 1 184 ? 0.518 37.5 42.281 1 87.25 184 SER A N 1
ATOM 1439 C CA . SER A 1 184 ? -0.165 38.188 43.375 1 87.25 184 SER A CA 1
ATOM 1440 C C . SER A 1 184 ? -1.328 39.031 42.844 1 87.25 184 SER A C 1
ATOM 1442 O O . SER A 1 184 ? -2.164 39.469 43.625 1 87.25 184 SER A O 1
ATOM 1444 N N . HIS A 1 185 ? -1.393 39.156 41.625 1 89.56 185 HIS A N 1
ATOM 1445 C CA . HIS A 1 185 ? -2.418 40 41 1 89.56 185 HIS A CA 1
ATOM 1446 C C . HIS A 1 185 ? -3.199 39.219 39.938 1 89.56 185 HIS A C 1
ATOM 1448 O O . HIS A 1 185 ? -2.66 38.312 39.312 1 89.56 185 HIS A O 1
ATOM 1454 N N . VAL A 1 186 ? -4.465 39.438 39.75 1 91.69 186 VAL A N 1
ATOM 1455 C CA . VAL A 1 186 ? -5.344 38.75 38.781 1 91.69 186 VAL A CA 1
ATOM 1456 C C . VAL A 1 186 ? -4.777 38.906 37.375 1 91.69 186 VAL A C 1
ATOM 1458 O O . VAL A 1 186 ? -4.992 38.062 36.531 1 91.69 186 VAL A O 1
ATOM 1461 N N . ALA A 1 187 ? -4.039 40 37.156 1 94.75 187 ALA A N 1
ATOM 1462 C CA . ALA A 1 187 ? -3.441 40.25 35.844 1 94.75 187 ALA A CA 1
ATOM 1463 C C . ALA A 1 187 ? -2.438 39.156 35.5 1 94.75 187 ALA A C 1
ATOM 1465 O O . ALA A 1 187 ? -2.133 38.969 34.312 1 94.75 187 ALA A O 1
ATOM 1466 N N . CYS A 1 188 ? -1.931 38.469 36.438 1 95.88 188 CYS A N 1
ATOM 1467 C CA . CYS A 1 188 ? -1.019 37.375 36.188 1 95.88 188 CYS A CA 1
ATOM 1468 C C . CYS A 1 188 ? -1.718 36.25 35.406 1 95.88 188 CYS A C 1
ATOM 1470 O O . CYS A 1 188 ? -1.095 35.594 34.562 1 95.88 188 CYS A O 1
ATOM 1472 N N . PHE A 1 189 ? -2.971 36.125 35.688 1 95.94 189 PHE A N 1
ATOM 1473 C CA . PHE A 1 189 ? -3.756 35.156 34.938 1 95.94 189 PHE A CA 1
ATOM 1474 C C . PHE A 1 189 ? -3.809 35.531 33.438 1 95.94 189 PHE A C 1
ATOM 1476 O O . PHE A 1 189 ? -3.604 34.656 32.594 1 95.94 189 PHE A O 1
ATOM 1483 N N . GLY A 1 190 ? -4.09 36.719 33.156 1 96.19 190 GLY A N 1
ATOM 1484 C CA . GLY A 1 190 ? -4.078 37.188 31.766 1 96.19 190 GLY A CA 1
ATOM 1485 C C . GLY A 1 190 ? -2.709 37.125 31.125 1 96.19 190 GLY A C 1
ATOM 1486 O O . GLY A 1 190 ? -2.592 36.75 29.938 1 96.19 190 GLY A O 1
ATOM 1487 N N . ALA A 1 191 ? -1.692 37.438 31.844 1 97.19 191 ALA A N 1
ATOM 1488 C CA . ALA A 1 191 ? -0.325 37.344 31.344 1 97.19 191 ALA A CA 1
ATOM 1489 C C . ALA A 1 191 ? 0.036 35.906 31 1 97.19 191 ALA A C 1
ATOM 1491 O O . ALA A 1 191 ? 0.69 35.625 29.984 1 97.19 191 ALA A O 1
ATOM 1492 N N . ALA A 1 192 ? -0.378 35 31.781 1 96.94 192 ALA A N 1
ATOM 1493 C CA . ALA A 1 192 ? -0.136 33.562 31.5 1 96.94 192 ALA A CA 1
ATOM 1494 C C . ALA A 1 192 ? -0.835 33.125 30.219 1 96.94 192 ALA A C 1
ATOM 1496 O O . ALA A 1 192 ? -0.262 32.406 29.406 1 96.94 192 ALA A O 1
ATOM 1497 N N . LEU A 1 193 ? -2.082 33.594 30.047 1 97.12 193 LEU A N 1
ATOM 1498 C CA . LEU A 1 193 ? -2.826 33.25 28.844 1 97.12 193 LEU A CA 1
ATOM 1499 C C . LEU A 1 193 ? -2.127 33.812 27.609 1 97.12 193 LEU A C 1
ATOM 1501 O O . LEU A 1 193 ? -2.086 33.156 26.562 1 97.12 193 LEU A O 1
ATOM 1505 N N . SER A 1 194 ? -1.608 35 27.75 1 95.69 194 SER A N 1
ATOM 1506 C CA . SER A 1 194 ? -0.909 35.625 26.641 1 95.69 194 SER A CA 1
ATOM 1507 C C . SER A 1 194 ? 0.322 34.812 26.234 1 95.69 194 SER A C 1
ATOM 1509 O O . SER A 1 194 ? 0.544 34.562 25.047 1 95.69 194 SER A O 1
ATOM 1511 N N . ILE A 1 195 ? 1.085 34.344 27.109 1 95.75 195 ILE A N 1
ATOM 1512 C CA . ILE A 1 195 ? 2.291 33.562 26.828 1 95.75 195 ILE A CA 1
ATOM 1513 C C . ILE A 1 195 ? 1.91 32.219 26.266 1 95.75 195 ILE A C 1
ATOM 1515 O O . ILE A 1 195 ? 2.451 31.766 25.25 1 95.75 195 ILE A O 1
ATOM 1519 N N . LEU A 1 196 ? 0.969 31.609 26.891 1 96.56 196 LEU A N 1
ATOM 1520 C CA . LEU A 1 196 ? 0.571 30.266 26.5 1 96.56 196 LEU A CA 1
ATOM 1521 C C . LEU A 1 196 ? -0.112 30.266 25.141 1 96.56 196 LEU A C 1
ATOM 1523 O O . LEU A 1 196 ? -0.149 29.25 24.453 1 96.56 196 LEU A O 1
ATOM 1527 N N . SER A 1 197 ? -0.682 31.391 24.75 1 95.31 197 SER A N 1
ATOM 1528 C CA . SER A 1 197 ? -1.381 31.484 23.469 1 95.31 197 SER A CA 1
ATOM 1529 C C . SER A 1 197 ? -0.432 31.234 22.297 1 95.31 197 SER A C 1
ATOM 1531 O O . SER A 1 197 ? -0.87 30.891 21.203 1 95.31 197 SER A O 1
ATOM 1533 N N . GLN A 1 198 ? 0.861 31.328 22.531 1 93.31 198 GLN A N 1
ATOM 1534 C CA . GLN A 1 198 ? 1.846 31.109 21.484 1 93.31 198 GLN A CA 1
ATOM 1535 C C . GLN A 1 198 ? 1.884 29.641 21.078 1 93.31 198 GLN A C 1
ATOM 1537 O O . GLN A 1 198 ? 2.363 29.297 19.984 1 93.31 198 GLN A O 1
ATOM 1542 N N . ALA A 1 199 ? 1.339 28.781 21.859 1 94.88 199 ALA A N 1
ATOM 1543 C CA . ALA A 1 199 ? 1.432 27.344 21.609 1 94.88 199 ALA A CA 1
ATOM 1544 C C . ALA A 1 199 ? 0.24 26.844 20.797 1 94.88 199 ALA A C 1
ATOM 1546 O O . ALA A 1 199 ? 0.138 25.656 20.5 1 94.88 199 ALA A O 1
ATOM 1547 N N . PHE A 1 200 ? -0.636 27.75 20.406 1 95.38 200 PHE A N 1
ATOM 1548 C CA . PHE A 1 200 ? -1.825 27.344 19.672 1 95.38 200 PHE A CA 1
ATOM 1549 C C . PHE A 1 200 ? -1.443 26.594 18.391 1 95.38 200 PHE A C 1
ATOM 1551 O O . PHE A 1 200 ? -2.049 25.578 18.047 1 95.38 200 PHE A O 1
ATOM 1558 N N . GLY A 1 201 ? -0.433 27.094 17.688 1 93.12 201 GLY A N 1
ATOM 1559 C CA . GLY A 1 201 ? -0.003 26.438 16.453 1 93.12 201 GLY A CA 1
ATOM 1560 C C . GLY A 1 201 ? 0.494 25.031 16.672 1 93.12 201 GLY A C 1
ATOM 1561 O O . GLY A 1 201 ? 0.113 24.109 15.938 1 93.12 201 GLY A O 1
ATOM 1562 N N . LEU A 1 202 ? 1.278 24.844 17.656 1 94.44 202 LEU A N 1
ATOM 1563 C CA . LEU A 1 202 ? 1.851 23.531 17.969 1 94.44 202 LEU A CA 1
ATOM 1564 C C . LEU A 1 202 ? 0.756 22.531 18.297 1 94.44 202 LEU A C 1
ATOM 1566 O O . LEU A 1 202 ? 0.715 21.438 17.703 1 94.44 202 LEU A O 1
ATOM 1570 N N . PHE A 1 203 ? -0.189 22.875 19.094 1 95.75 203 PHE A N 1
ATOM 1571 C CA . PHE A 1 203 ? -1.207 21.953 19.562 1 95.75 203 PHE A CA 1
ATOM 1572 C C . PHE A 1 203 ? -2.244 21.688 18.484 1 95.75 203 PHE A C 1
ATOM 1574 O O . PHE A 1 203 ? -2.791 20.594 18.391 1 95.75 203 PHE A O 1
ATOM 1581 N N . SER A 1 204 ? -2.514 22.672 17.703 1 94.75 204 SER A N 1
ATOM 1582 C CA . SER A 1 204 ? -3.471 22.484 16.625 1 94.75 204 SER A CA 1
ATOM 1583 C C . SER A 1 204 ? -2.945 21.484 15.586 1 94.75 204 SER A C 1
ATOM 1585 O O . SER A 1 204 ? -3.711 20.688 15.031 1 94.75 204 SER A O 1
ATOM 1587 N N . GLN A 1 205 ? -1.654 21.516 15.375 1 94.19 205 GLN A N 1
ATOM 1588 C CA . GLN A 1 205 ? -1.091 20.656 14.328 1 94.19 205 GLN A CA 1
ATOM 1589 C C . GLN A 1 205 ? -0.796 19.266 14.859 1 94.19 205 GLN A C 1
ATOM 1591 O O . GLN A 1 205 ? -0.58 18.328 14.078 1 94.19 205 GLN A O 1
ATOM 1596 N N . GLN A 1 206 ? -0.866 19.141 16.156 1 94.81 206 GLN A N 1
ATOM 1597 C CA . GLN A 1 206 ? -0.745 17.812 16.75 1 94.81 206 GLN A CA 1
ATOM 1598 C C . GLN A 1 206 ? -2.053 17.047 16.641 1 94.81 206 GLN A C 1
ATOM 1600 O O . GLN A 1 206 ? -2.072 15.82 16.812 1 94.81 206 GLN A O 1
ATOM 1605 N N . LEU A 1 207 ? -3.092 17.719 16.328 1 95.38 207 LEU A N 1
ATOM 1606 C CA . LEU A 1 207 ? -4.418 17.109 16.281 1 95.38 207 LEU A CA 1
ATOM 1607 C C . LEU A 1 207 ? -4.535 16.141 15.117 1 95.38 207 LEU A C 1
ATOM 1609 O O . LEU A 1 207 ? -5.293 15.164 15.188 1 95.38 207 LEU A O 1
ATOM 1613 N N . VAL A 1 208 ? -3.836 16.391 14.062 1 92.75 208 VAL A N 1
ATOM 1614 C CA . VAL A 1 208 ? -4.039 15.617 12.844 1 92.75 208 VAL A CA 1
ATOM 1615 C C . VAL A 1 208 ? -2.789 14.789 12.547 1 92.75 208 VAL A C 1
ATOM 1617 O O . VAL A 1 208 ? -1.687 15.336 12.453 1 92.75 208 VAL A O 1
ATOM 1620 N N . THR A 1 209 ? -2.975 13.555 12.422 1 89.06 209 THR A N 1
ATOM 1621 C CA . THR A 1 209 ? -1.898 12.656 12.016 1 89.06 209 THR A CA 1
ATOM 1622 C C . THR A 1 209 ? -2.391 11.656 10.969 1 89.06 209 THR A C 1
ATOM 1624 O O . THR A 1 209 ? -3.596 11.461 10.812 1 89.06 209 THR A O 1
ATOM 1627 N N . LEU A 1 210 ? -1.44 11.258 10.227 1 86.06 210 LEU A N 1
ATOM 1628 C CA . LEU A 1 210 ? -1.763 10.25 9.219 1 86.06 210 LEU A CA 1
ATOM 1629 C C . LEU A 1 210 ? -1.189 8.891 9.609 1 86.06 210 LEU A C 1
ATOM 1631 O O . LEU A 1 210 ? -0.075 8.812 10.133 1 86.06 210 LEU A O 1
ATOM 1635 N N . ARG A 1 211 ? -2.012 7.871 9.438 1 85.94 211 ARG A N 1
ATOM 1636 C CA . ARG A 1 211 ? -1.612 6.496 9.727 1 85.94 211 ARG A CA 1
ATOM 1637 C C . ARG A 1 211 ? -1.99 5.566 8.578 1 85.94 211 ARG A C 1
ATOM 1639 O O . ARG A 1 211 ? -3.018 5.762 7.926 1 85.94 211 ARG A O 1
ATOM 1646 N N . THR A 1 212 ? -1.133 4.629 8.312 1 83.69 212 THR A N 1
ATOM 1647 C CA . THR A 1 212 ? -1.424 3.615 7.305 1 83.69 212 THR A CA 1
ATOM 1648 C C . THR A 1 212 ? -2.129 2.416 7.934 1 83.69 212 THR A C 1
ATOM 1650 O O . THR A 1 212 ? -1.568 1.745 8.805 1 83.69 212 THR A O 1
ATOM 1653 N N . ASP A 1 213 ? -3.344 2.209 7.48 1 86.44 213 ASP A N 1
ATOM 1654 C CA . ASP A 1 213 ? -4.125 1.08 7.977 1 86.44 213 ASP A CA 1
ATOM 1655 C C . ASP A 1 213 ? -4.324 0.026 6.891 1 86.44 213 ASP A C 1
ATOM 1657 O O . ASP A 1 213 ? -4.238 0.332 5.699 1 86.44 213 ASP A O 1
ATOM 1661 N N . GLN A 1 214 ? -4.469 -1.22 7.469 1 87.81 214 GLN A N 1
ATOM 1662 C CA . GLN A 1 214 ? -4.852 -2.299 6.562 1 87.81 214 GLN A CA 1
ATOM 1663 C C . GLN A 1 214 ? -6.367 -2.389 6.426 1 87.81 214 GLN A C 1
ATOM 1665 O O . GLN A 1 214 ? -7.082 -2.529 7.418 1 87.81 214 GLN A O 1
ATOM 1670 N N . VAL A 1 215 ? -6.801 -2.164 5.246 1 87 215 VAL A N 1
ATOM 1671 C CA . VAL A 1 215 ? -8.242 -2.172 5 1 87 215 VAL A CA 1
ATOM 1672 C C . VAL A 1 215 ? -8.609 -3.391 4.156 1 87 215 VAL A C 1
ATOM 1674 O O . VAL A 1 215 ? -7.852 -3.801 3.277 1 87 215 VAL A O 1
ATOM 1677 N N . GLU A 1 216 ? -9.773 -3.947 4.5 1 90.44 216 GLU A N 1
ATOM 1678 C CA . GLU A 1 216 ? -10.273 -5.113 3.781 1 90.44 216 GLU A CA 1
ATOM 1679 C C . GLU A 1 216 ? -11.219 -4.707 2.652 1 90.44 216 GLU A C 1
ATOM 1681 O O . GLU A 1 216 ? -12.109 -3.879 2.85 1 90.44 216 GLU A O 1
ATOM 1686 N N . LEU A 1 217 ? -10.883 -5.137 1.534 1 88.12 217 LEU A N 1
ATOM 1687 C CA . LEU A 1 217 ? -11.742 -4.922 0.378 1 88.12 217 LEU A CA 1
ATOM 1688 C C . LEU A 1 217 ? -12.367 -6.234 -0.082 1 88.12 217 LEU A C 1
ATOM 1690 O O . LEU A 1 217 ? -11.664 -7.156 -0.497 1 88.12 217 LEU A O 1
ATOM 1694 N N . ARG A 1 218 ? -13.68 -6.293 0.066 1 88.81 218 ARG A N 1
ATOM 1695 C CA . ARG A 1 218 ? -14.406 -7.48 -0.368 1 88.81 218 ARG A CA 1
ATOM 1696 C C . ARG A 1 218 ? -15.406 -7.141 -1.467 1 88.81 218 ARG A C 1
ATOM 1698 O O . ARG A 1 218 ? -16.391 -6.43 -1.225 1 88.81 218 ARG A O 1
ATOM 1705 N N . SER A 1 219 ? -15.102 -7.484 -2.652 1 83.06 219 SER A N 1
ATOM 1706 C CA . SER A 1 219 ? -15.961 -7.309 -3.814 1 83.06 219 SER A CA 1
ATOM 1707 C C . SER A 1 219 ? -15.727 -8.406 -4.852 1 83.06 219 SER A C 1
ATOM 1709 O O . SER A 1 219 ? -14.82 -9.227 -4.695 1 83.06 219 SER A O 1
ATOM 1711 N N . ALA A 1 220 ? -16.594 -8.422 -5.852 1 80.06 220 ALA A N 1
ATOM 1712 C CA . ALA A 1 220 ? -16.484 -9.43 -6.906 1 80.06 220 ALA A CA 1
ATOM 1713 C C . ALA A 1 220 ? -15.172 -9.297 -7.668 1 80.06 220 ALA A C 1
ATOM 1715 O O . ALA A 1 220 ? -14.648 -10.289 -8.18 1 80.06 220 ALA A O 1
ATOM 1716 N N . THR A 1 221 ? -14.57 -8.086 -7.613 1 80.94 221 THR A N 1
ATOM 1717 C CA . THR A 1 221 ? -13.398 -7.84 -8.445 1 80.94 221 THR A CA 1
ATOM 1718 C C . THR A 1 221 ? -12.156 -7.648 -7.578 1 80.94 221 THR A C 1
ATOM 1720 O O . THR A 1 221 ? -11.062 -7.406 -8.094 1 80.94 221 THR A O 1
ATOM 1723 N N . ALA A 1 222 ? -12.391 -7.809 -6.258 1 85.62 222 ALA A N 1
ATOM 1724 C CA . ALA A 1 222 ? -11.258 -7.582 -5.363 1 85.62 222 ALA A CA 1
ATOM 1725 C C . ALA A 1 222 ? -10.234 -8.711 -5.477 1 85.62 222 ALA A C 1
ATOM 1727 O O . ALA A 1 222 ? -9.023 -8.469 -5.383 1 85.62 222 ALA A O 1
ATOM 1728 N N . THR A 1 223 ? -10.734 -9.836 -5.633 1 90.31 223 THR A N 1
ATOM 1729 C CA . THR A 1 223 ? -9.898 -11.016 -5.785 1 90.31 223 THR A CA 1
ATOM 1730 C C . THR A 1 223 ? -10.406 -11.898 -6.918 1 90.31 223 THR A C 1
ATOM 1732 O O . THR A 1 223 ? -11.484 -11.656 -7.469 1 90.31 223 THR A O 1
ATOM 1735 N N . GLY A 1 224 ? -9.594 -12.805 -7.32 1 88.38 224 GLY A N 1
ATOM 1736 C CA . GLY A 1 224 ? -10.039 -13.805 -8.281 1 88.38 224 GLY A CA 1
ATOM 1737 C C . GLY A 1 224 ? -10.93 -14.867 -7.676 1 88.38 224 GLY A C 1
ATOM 1738 O O . GLY A 1 224 ? -11.078 -14.938 -6.453 1 88.38 224 GLY A O 1
ATOM 1739 N N . GLN A 1 225 ? -11.516 -15.641 -8.578 1 88.19 225 GLN A N 1
ATOM 1740 C CA . GLN A 1 225 ? -12.359 -16.75 -8.141 1 88.19 225 GLN A CA 1
ATOM 1741 C C . GLN A 1 225 ? -11.523 -18 -7.879 1 88.19 225 GLN A C 1
ATOM 1743 O O . GLN A 1 225 ? -10.719 -18.406 -8.719 1 88.19 225 GLN A O 1
ATOM 1748 N N . VAL A 1 226 ? -11.719 -18.547 -6.691 1 91.38 226 VAL A N 1
ATOM 1749 C CA . VAL A 1 226 ? -11.039 -19.797 -6.367 1 91.38 226 VAL A CA 1
ATOM 1750 C C . VAL A 1 226 ? -11.648 -20.953 -7.168 1 91.38 226 VAL A C 1
ATOM 1752 O O . VAL A 1 226 ? -12.867 -21.016 -7.336 1 91.38 226 VAL A O 1
ATOM 1755 N N . ALA A 1 227 ? -10.773 -21.828 -7.723 1 91 227 ALA A N 1
ATOM 1756 C CA . ALA A 1 227 ? -11.234 -22.984 -8.484 1 91 227 ALA A CA 1
ATOM 1757 C C . ALA A 1 227 ? -12.062 -23.922 -7.605 1 91 227 ALA A C 1
ATOM 1759 O O . ALA A 1 227 ? -11.578 -24.406 -6.578 1 91 227 ALA A O 1
ATOM 1760 N N . ARG A 1 228 ? -13.305 -24.094 -7.934 1 92.31 228 ARG A N 1
ATOM 1761 C CA . ARG A 1 228 ? -14.203 -25 -7.223 1 92.31 228 ARG A CA 1
ATOM 1762 C C . ARG A 1 228 ? -15.234 -25.609 -8.172 1 92.31 228 ARG A C 1
ATOM 1764 O O . ARG A 1 228 ? -15.492 -25.047 -9.242 1 92.31 228 ARG A O 1
ATOM 1771 N N . THR A 1 229 ? -15.742 -26.75 -7.793 1 92.56 229 THR A N 1
ATOM 1772 C CA . THR A 1 229 ? -16.734 -27.453 -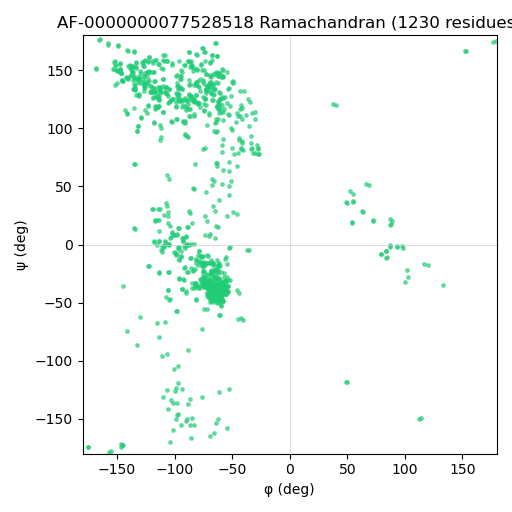8.602 1 92.56 229 THR A CA 1
ATOM 1773 C C . THR A 1 229 ? -17.922 -27.891 -7.75 1 92.56 229 THR A C 1
ATOM 1775 O O . THR A 1 229 ? -17.734 -28.484 -6.688 1 92.56 229 THR A O 1
ATOM 1778 N N . THR A 1 230 ? -19.125 -27.547 -8.203 1 92 230 THR A N 1
ATOM 1779 C CA . THR A 1 230 ? -20.344 -28.016 -7.562 1 92 230 THR A CA 1
ATOM 1780 C C . THR A 1 230 ? -21 -29.109 -8.391 1 92 230 THR A C 1
ATOM 1782 O O . THR A 1 230 ? -21.75 -29.938 -7.855 1 92 230 THR A O 1
ATOM 1785 N N . TRP A 1 231 ? -20.703 -29.094 -9.594 1 90 231 TRP A N 1
ATOM 1786 C CA . TRP A 1 231 ? -21.297 -30.062 -10.516 1 90 231 TRP A CA 1
ATOM 1787 C C . TRP A 1 231 ? -20.266 -30.531 -11.539 1 90 231 TRP A C 1
ATOM 1789 O O . TRP A 1 231 ? -19.766 -29.734 -12.328 1 90 231 TRP A O 1
ATOM 1799 N N . LEU A 1 232 ? -19.938 -31.781 -11.398 1 89.69 232 LEU A N 1
ATOM 1800 C CA . LEU A 1 232 ? -19.109 -32.406 -12.422 1 89.69 232 LEU A CA 1
ATOM 1801 C C . LEU A 1 232 ? -19.953 -33 -13.531 1 89.69 232 LEU A C 1
ATOM 1803 O O . LEU A 1 232 ? -20.453 -34.125 -13.391 1 89.69 232 LEU A O 1
ATOM 1807 N N . LYS A 1 233 ? -20.25 -32.281 -14.625 1 81.06 233 LYS A N 1
ATOM 1808 C CA . LYS A 1 233 ? -21.203 -32.625 -15.664 1 81.06 233 LYS A CA 1
ATOM 1809 C C . LYS A 1 233 ? -20.531 -33.344 -16.828 1 81.06 233 LYS A C 1
ATOM 1811 O O . LYS A 1 233 ? -19.359 -33.125 -17.109 1 81.06 233 LYS A O 1
ATOM 1816 N N . TYR A 1 234 ? -21.578 -34.344 -17.438 1 73.69 234 TYR A N 1
ATOM 1817 C CA . TYR A 1 234 ? -21.203 -35 -18.672 1 73.69 234 TYR A CA 1
ATOM 1818 C C . TYR A 1 234 ? -21.406 -34.094 -19.875 1 73.69 234 TYR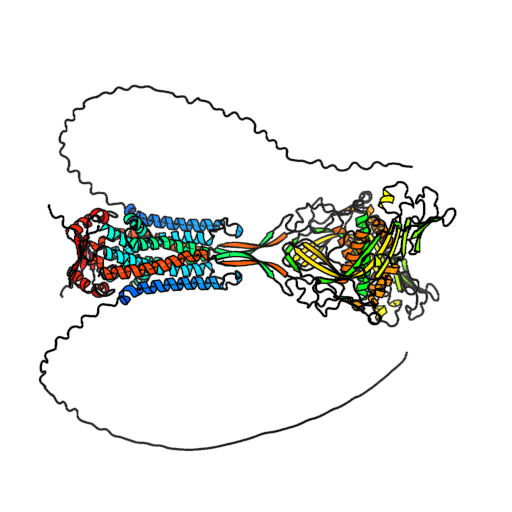 A C 1
ATOM 1820 O O . TYR A 1 234 ? -22.375 -33.344 -19.922 1 73.69 234 TYR A O 1
ATOM 1828 N N . GLY A 1 235 ? -20.609 -33.906 -21.047 1 59.44 235 GLY A N 1
ATOM 1829 C CA . GLY A 1 235 ? -20.969 -33.406 -22.375 1 59.44 235 GLY A CA 1
ATOM 1830 C C . GLY A 1 235 ? -20.547 -31.984 -22.609 1 59.44 235 GLY A C 1
ATOM 1831 O O . GLY A 1 235 ? -20.625 -31.484 -23.75 1 59.44 235 GLY A O 1
ATOM 1832 N N . GLY A 1 236 ? -20.422 -31.141 -21.766 1 48.22 236 GLY A N 1
ATOM 1833 C CA . GLY A 1 236 ? -19.969 -29.844 -22.234 1 48.22 236 GLY A CA 1
ATOM 1834 C C . GLY A 1 236 ? -18.594 -29.891 -22.859 1 48.22 236 GLY A C 1
ATOM 1835 O O . GLY A 1 236 ? -18.25 -30.844 -23.578 1 48.22 236 GLY A O 1
ATOM 1836 N N . SER A 1 237 ? -17.766 -29 -22.875 1 45.88 237 SER A N 1
ATOM 1837 C CA . SER A 1 237 ? -16.438 -29.266 -23.406 1 45.88 237 SER A CA 1
ATOM 1838 C C . SER A 1 237 ? -15.844 -30.531 -22.797 1 45.88 237 SER A C 1
ATOM 1840 O O . SER A 1 237 ? -15.078 -30.469 -21.844 1 45.88 237 SER A O 1
ATOM 1842 N N . ASP A 1 238 ? -16.672 -31.625 -22.328 1 44.88 238 ASP A N 1
ATOM 1843 C CA . ASP A 1 238 ? -16.75 -32.875 -21.562 1 44.88 238 ASP A CA 1
ATOM 1844 C C . ASP A 1 238 ? -15.555 -33.781 -21.828 1 44.88 238 ASP A C 1
ATOM 1846 O O . ASP A 1 238 ? -14.977 -34.344 -20.906 1 44.88 238 ASP A O 1
ATOM 1850 N N . GLU A 1 239 ? -15.57 -34.156 -23.234 1 50.91 239 GLU A N 1
ATOM 1851 C CA . GLU A 1 239 ? -14.336 -34.812 -23.641 1 50.91 239 GLU A CA 1
ATOM 1852 C C . GLU A 1 239 ? -13.117 -34.188 -22.953 1 50.91 239 GLU A C 1
ATOM 1854 O O . GLU A 1 239 ? -12.133 -34.875 -22.703 1 50.91 239 GLU A O 1
ATOM 1859 N N . ASP A 1 240 ? -13.664 -33.125 -22.25 1 62.72 240 ASP A N 1
ATOM 1860 C CA . ASP A 1 240 ? -12.586 -32.281 -21.75 1 62.72 240 ASP A CA 1
ATOM 1861 C C . ASP A 1 240 ? -12.18 -32.688 -20.328 1 62.72 240 ASP A C 1
ATOM 1863 O O . ASP A 1 240 ? -10.992 -32.812 -20.031 1 62.72 240 ASP A O 1
ATOM 1867 N N . TYR A 1 241 ? -13.273 -33.281 -19.469 1 76.69 241 TYR A N 1
ATOM 1868 C CA . TYR A 1 241 ? -12.836 -33.594 -18.109 1 76.69 241 TYR A CA 1
ATOM 1869 C C . TYR A 1 241 ? -12.156 -34.938 -18.047 1 76.69 241 TYR A C 1
ATOM 1871 O O . TYR A 1 241 ? -11.234 -35.156 -17.266 1 76.69 241 TYR A O 1
ATOM 1879 N N . LEU A 1 242 ? -12.703 -35.938 -18.859 1 80.19 242 LEU A N 1
ATOM 1880 C CA . LEU A 1 242 ? -12.016 -37.219 -18.859 1 80.19 242 LEU A CA 1
ATOM 1881 C C . LEU A 1 242 ? -10.555 -37.062 -19.234 1 80.19 242 LEU A C 1
ATOM 1883 O O . LEU A 1 242 ? -9.68 -37.688 -18.641 1 80.19 242 LEU A O 1
ATOM 1887 N N . GLN A 1 243 ? -10.406 -36.25 -20.203 1 76.94 243 GLN A N 1
ATOM 1888 C CA . GLN A 1 243 ? -9.023 -35.969 -20.594 1 76.94 243 GLN A CA 1
ATOM 1889 C C . GLN A 1 243 ? -8.25 -35.312 -19.453 1 76.94 243 GLN A C 1
ATOM 1891 O O . GLN A 1 243 ? -7.086 -35.656 -19.219 1 76.94 243 GLN A O 1
ATOM 1896 N N . ALA A 1 244 ? -8.938 -34.406 -18.812 1 81.44 244 ALA A N 1
ATOM 1897 C CA . ALA A 1 244 ? -8.305 -33.75 -17.688 1 81.44 244 ALA A CA 1
ATOM 1898 C C . ALA A 1 244 ? -7.977 -34.75 -16.578 1 81.44 244 ALA A C 1
ATOM 1900 O O . ALA A 1 244 ? -6.938 -34.625 -15.922 1 81.44 244 ALA A O 1
ATOM 1901 N N . THR A 1 245 ? -8.883 -35.625 -16.375 1 88.69 245 THR A N 1
ATOM 1902 C CA . THR A 1 245 ? -8.656 -36.656 -15.367 1 88.69 245 THR A CA 1
ATOM 1903 C C . THR A 1 245 ? -7.449 -37.531 -15.734 1 88.69 245 THR A C 1
ATOM 1905 O O . THR A 1 245 ? -6.641 -37.875 -14.867 1 88.69 245 THR A O 1
ATOM 1908 N N . LYS A 1 246 ? -7.344 -37.906 -16.984 1 84 246 LYS A N 1
ATOM 1909 C CA . LYS A 1 246 ? -6.207 -38.719 -17.438 1 84 246 LYS A CA 1
ATOM 1910 C C . LYS A 1 246 ? -4.891 -37.969 -17.188 1 84 246 LYS A C 1
ATOM 1912 O O . LYS A 1 246 ? -3.947 -38.562 -16.641 1 84 246 LYS A O 1
ATOM 1917 N N . ILE A 1 247 ? -4.891 -36.719 -17.578 1 81.81 247 ILE A N 1
ATOM 1918 C CA . ILE A 1 247 ? -3.695 -35.906 -17.391 1 81.81 247 ILE A CA 1
ATOM 1919 C C . ILE A 1 247 ? -3.383 -35.812 -15.891 1 81.81 247 ILE A C 1
ATOM 1921 O O . ILE A 1 247 ? -2.227 -35.969 -15.484 1 81.81 247 ILE A O 1
ATOM 1925 N N . ALA A 1 248 ? -4.395 -35.562 -15.117 1 89.5 248 ALA A N 1
ATOM 1926 C CA . ALA A 1 248 ? -4.219 -35.438 -13.672 1 89.5 248 ALA A CA 1
ATOM 1927 C C . ALA A 1 248 ? -3.699 -36.75 -13.062 1 89.5 248 ALA A C 1
ATOM 1929 O O . ALA A 1 248 ? -2.9 -36.719 -12.125 1 89.5 248 ALA A O 1
ATOM 1930 N N . ALA A 1 249 ? -4.188 -37.844 -13.539 1 90.06 249 ALA A N 1
ATOM 1931 C CA . ALA A 1 249 ? -3.699 -39.125 -13.039 1 90.06 249 ALA A CA 1
ATOM 1932 C C . ALA A 1 249 ? -2.209 -39.281 -13.32 1 90.06 249 ALA A C 1
ATOM 1934 O O . ALA A 1 249 ? -1.436 -39.625 -12.422 1 90.06 249 ALA A O 1
ATOM 1935 N N . TYR A 1 250 ? -1.85 -39.031 -14.5 1 81.88 250 TYR A N 1
ATOM 1936 C CA . TYR A 1 250 ? -0.44 -39.156 -14.852 1 81.88 250 TYR A CA 1
ATOM 1937 C C . TYR A 1 250 ? 0.414 -38.188 -14.047 1 81.88 250 TYR A C 1
ATOM 1939 O O . TYR A 1 250 ? 1.517 -38.531 -13.609 1 81.88 250 TYR A O 1
ATOM 1947 N N . ASN A 1 251 ? -0.092 -37 -13.883 1 83.62 251 ASN A N 1
ATOM 1948 C CA . ASN A 1 251 ? 0.605 -36.062 -13.016 1 83.62 251 ASN A CA 1
ATOM 1949 C C . ASN A 1 251 ? 0.72 -36.594 -11.594 1 83.62 251 ASN A C 1
ATOM 1951 O O . ASN A 1 251 ? 1.76 -36.438 -10.945 1 83.62 251 ASN A O 1
ATOM 1955 N N . GLY A 1 252 ? -0.333 -37.125 -11.148 1 88.19 252 GLY A N 1
ATOM 1956 C CA . GLY A 1 252 ? -0.344 -37.688 -9.805 1 88.19 252 GLY A CA 1
ATOM 1957 C C . GLY A 1 252 ? 0.664 -38.781 -9.609 1 88.19 252 GLY A C 1
ATOM 1958 O O . GLY A 1 252 ? 1.281 -38.906 -8.547 1 88.19 252 GLY A O 1
ATOM 1959 N N . PHE A 1 253 ? 0.894 -39.562 -10.727 1 83.38 253 PHE A N 1
ATOM 1960 C CA . PHE A 1 253 ? 1.817 -40.688 -10.688 1 83.38 253 PHE A CA 1
ATOM 1961 C C . PHE A 1 253 ? 3.262 -40.219 -10.766 1 83.38 253 PHE A C 1
ATOM 1963 O O . PHE A 1 253 ? 4.141 -40.75 -10.086 1 83.38 253 PHE A O 1
ATOM 1970 N N . MET A 1 254 ? 3.383 -39.219 -11.523 1 75.5 254 MET A N 1
ATOM 1971 C CA . MET A 1 254 ? 4.742 -39.031 -12.023 1 75.5 254 MET A CA 1
ATOM 1972 C C . MET A 1 254 ? 5.348 -37.75 -11.461 1 75.5 254 MET A C 1
ATOM 1974 O O . MET A 1 254 ? 6.566 -37.625 -11.336 1 75.5 254 MET A O 1
ATOM 1978 N N . ALA A 1 255 ? 4.488 -36.875 -11.117 1 76.25 255 ALA A N 1
ATOM 1979 C CA . ALA A 1 255 ? 5.027 -35.562 -10.703 1 76.25 255 ALA A CA 1
ATOM 1980 C C . ALA A 1 255 ? 5.562 -35.625 -9.273 1 76.25 255 ALA A C 1
ATOM 1982 O O . ALA A 1 255 ? 4.965 -36.281 -8.406 1 76.25 255 ALA A O 1
ATOM 1983 N N . PRO A 1 256 ? 6.723 -35.062 -9.016 1 73.44 256 PRO A N 1
ATOM 1984 C CA . PRO A 1 256 ? 7.262 -35.062 -7.652 1 73.44 256 PRO A CA 1
ATOM 1985 C C . PRO A 1 256 ? 6.398 -34.25 -6.68 1 73.44 256 PRO A C 1
ATOM 1987 O O . PRO A 1 256 ? 6.398 -34.531 -5.477 1 73.44 256 PRO A O 1
ATOM 1990 N N . SER A 1 257 ? 5.762 -33.25 -7.234 1 80.19 257 SER A N 1
ATOM 1991 C CA . SER A 1 257 ? 4.863 -32.438 -6.418 1 80.19 257 SER A CA 1
ATOM 1992 C C . SER A 1 257 ? 3.686 -31.922 -7.238 1 80.19 257 SER A C 1
ATOM 1994 O O . SER A 1 257 ? 3.783 -31.797 -8.461 1 80.19 257 SER A O 1
ATOM 1996 N N . ILE A 1 258 ? 2.645 -31.812 -6.496 1 87.38 258 ILE A N 1
ATOM 1997 C CA . ILE A 1 258 ? 1.438 -31.312 -7.145 1 87.38 258 ILE A CA 1
ATOM 1998 C C . ILE A 1 258 ? 1.217 -29.844 -6.77 1 87.38 258 ILE A C 1
ATOM 2000 O O . ILE A 1 258 ? 1.186 -29.5 -5.586 1 87.38 258 ILE A O 1
ATOM 2004 N N . GLY A 1 259 ? 1.108 -28.984 -7.758 1 84.19 259 GLY A N 1
ATOM 2005 C CA . GLY A 1 259 ? 0.901 -27.562 -7.527 1 84.19 259 GLY A CA 1
ATOM 2006 C C . GLY A 1 259 ? -0.51 -27.234 -7.078 1 84.19 259 GLY A C 1
ATOM 2007 O O . GLY A 1 259 ? -1.405 -28.078 -7.152 1 84.19 259 GLY A O 1
ATOM 2008 N N . ILE A 1 260 ? -0.659 -26 -6.562 1 89.25 260 ILE A N 1
ATOM 2009 C CA . ILE A 1 260 ? -1.952 -25.469 -6.145 1 89.25 260 ILE A CA 1
ATOM 2010 C C . ILE A 1 260 ? -2.545 -24.609 -7.266 1 89.25 260 ILE A C 1
ATOM 2012 O O . ILE A 1 260 ? -1.845 -23.797 -7.871 1 89.25 260 ILE A O 1
ATOM 2016 N N . PRO A 1 261 ? -3.879 -24.922 -7.613 1 89.75 261 PRO A N 1
ATOM 2017 C CA . PRO A 1 261 ? -4.492 -24.031 -8.594 1 89.75 261 PRO A CA 1
ATOM 2018 C C . PRO A 1 261 ? -4.395 -22.547 -8.195 1 89.75 261 PRO A C 1
ATOM 2020 O O . PRO A 1 261 ? -4.711 -22.203 -7.059 1 89.75 261 PRO A O 1
ATOM 2023 N N . GLN A 1 262 ? -4.027 -21.75 -9.133 1 87.56 262 GLN A N 1
ATOM 2024 C CA . GLN A 1 262 ? -3.736 -20.344 -8.828 1 87.56 262 GLN A CA 1
ATOM 2025 C C . GLN A 1 262 ? -5.02 -19.531 -8.742 1 87.56 262 GLN A C 1
ATOM 2027 O O . GLN A 1 262 ? -6.031 -19.875 -9.359 1 87.56 262 GLN A O 1
ATOM 2032 N N . VAL A 1 263 ? -4.93 -18.531 -7.961 1 90.38 263 VAL A N 1
ATOM 2033 C CA . VAL A 1 263 ? -6.016 -17.562 -7.812 1 90.38 263 VAL A CA 1
ATOM 2034 C C . VAL A 1 263 ? -5.457 -16.156 -7.824 1 90.38 263 VAL A C 1
ATOM 2036 O O . VAL A 1 263 ? -4.379 -15.898 -7.281 1 90.38 263 VAL A O 1
ATOM 2039 N N . GLN A 1 264 ? -6.207 -15.234 -8.469 1 88.5 264 GLN A N 1
ATOM 2040 C CA . GLN A 1 264 ? -5.73 -13.859 -8.602 1 88.5 264 GLN A CA 1
ATOM 2041 C C . GLN A 1 264 ? -5.828 -13.109 -7.277 1 88.5 264 GLN A C 1
ATOM 2043 O O . GLN A 1 264 ? -6.879 -13.117 -6.633 1 88.5 264 GLN A O 1
ATOM 2048 N N . CYS A 1 265 ? -4.727 -12.562 -6.855 1 91 265 CYS A N 1
ATOM 2049 C CA . CYS A 1 265 ? -4.637 -11.711 -5.676 1 91 265 CYS A CA 1
ATOM 2050 C C . CYS A 1 265 ? -3.854 -10.438 -5.98 1 91 265 CYS A C 1
ATOM 2052 O O . CYS A 1 265 ? -2.629 -10.414 -5.848 1 91 265 CYS A O 1
ATOM 2054 N N . PRO A 1 266 ? -4.547 -9.305 -6.273 1 88 266 PRO A N 1
ATOM 2055 C CA . PRO A 1 266 ? -3.891 -8.094 -6.762 1 88 266 PRO A CA 1
ATOM 2056 C C . PRO A 1 266 ? -3.008 -7.43 -5.707 1 88 266 PRO A C 1
ATOM 2058 O O . PRO A 1 266 ? -2.055 -6.727 -6.047 1 88 266 PRO A O 1
ATOM 2061 N N . THR A 1 267 ? -3.289 -7.648 -4.402 1 87.75 267 THR A N 1
ATOM 2062 C CA . THR A 1 267 ? -2.582 -6.938 -3.344 1 87.75 267 THR A CA 1
ATOM 2063 C C . THR A 1 267 ? -1.491 -7.816 -2.736 1 87.75 267 THR A C 1
ATOM 2065 O O . THR A 1 267 ? -0.716 -7.359 -1.895 1 87.75 267 THR A O 1
ATOM 2068 N N . GLY A 1 268 ? -1.444 -9.008 -3.117 1 87.25 268 GLY A N 1
ATOM 2069 C CA . GLY A 1 268 ? -0.484 -9.945 -2.557 1 87.25 268 GLY A CA 1
ATOM 2070 C C . GLY A 1 268 ? -0.896 -10.484 -1.199 1 87.25 268 GLY A C 1
ATOM 2071 O O . GLY A 1 268 ? -0.222 -11.344 -0.638 1 87.25 268 GLY A O 1
ATOM 2072 N N . ASN A 1 269 ? -1.932 -9.961 -0.615 1 90.31 269 ASN A N 1
ATOM 2073 C CA . ASN A 1 269 ? -2.51 -10.422 0.645 1 90.31 269 ASN A CA 1
ATOM 2074 C C . ASN A 1 269 ? -4.023 -10.578 0.543 1 90.31 269 ASN A C 1
ATOM 2076 O O . ASN A 1 269 ? -4.762 -9.594 0.63 1 90.31 269 ASN A O 1
ATOM 2080 N N . CYS A 1 270 ? -4.48 -11.812 0.39 1 94.38 270 CYS A N 1
ATOM 2081 C CA . CYS A 1 270 ? -5.895 -12.109 0.197 1 94.38 270 CYS A CA 1
ATOM 2082 C C . CYS A 1 270 ? -6.32 -13.305 1.039 1 94.38 270 CYS A C 1
ATOM 2084 O O . CYS A 1 270 ? -5.492 -14.148 1.39 1 94.38 270 CYS A O 1
ATOM 2086 N N . THR A 1 271 ? -7.543 -13.289 1.453 1 94.94 271 THR A N 1
ATOM 2087 C CA . THR A 1 271 ? -8.141 -14.414 2.164 1 94.94 271 THR A CA 1
ATOM 2088 C C . THR A 1 271 ? -9.492 -14.781 1.56 1 94.94 271 THR A C 1
ATOM 2090 O O . THR A 1 271 ? -10.188 -13.922 1.023 1 94.94 271 THR A O 1
ATOM 2093 N N . TRP A 1 272 ? -9.812 -16.016 1.514 1 94.94 272 TRP A N 1
ATOM 2094 C CA . TRP A 1 272 ? -11.125 -16.516 1.11 1 94.94 272 TRP A CA 1
ATOM 2095 C C . TRP A 1 272 ? -11.789 -17.266 2.252 1 94.94 272 TRP A C 1
ATOM 2097 O O . TRP A 1 272 ? -11.109 -17.781 3.148 1 94.94 272 TRP A O 1
ATOM 2107 N N . PRO A 1 273 ? -13.141 -17.219 2.305 1 93.94 273 PRO A N 1
ATOM 2108 C CA . PRO A 1 273 ? -13.805 -18.078 3.281 1 93.94 273 PRO A CA 1
ATOM 2109 C C . PRO A 1 273 ? -13.602 -19.562 2.988 1 93.94 273 PRO A C 1
ATOM 2111 O O . PRO A 1 273 ? -12.945 -19.922 2.002 1 93.94 273 PRO A O 1
ATOM 2114 N N . ILE A 1 274 ? -14.055 -20.422 3.906 1 95.06 274 ILE A N 1
ATOM 2115 C CA . ILE A 1 274 ? -14 -21.859 3.662 1 95.06 274 ILE A CA 1
ATOM 2116 C C . ILE A 1 274 ? -14.828 -22.203 2.43 1 95.06 274 ILE A C 1
ATOM 2118 O O . ILE A 1 274 ? -16 -21.828 2.338 1 95.06 274 ILE A O 1
ATOM 2122 N N . ILE A 1 275 ? -14.211 -22.875 1.476 1 94 275 ILE A N 1
ATOM 2123 C CA . ILE A 1 275 ? -14.852 -23.141 0.194 1 94 275 ILE A CA 1
ATOM 2124 C C . ILE A 1 275 ? -15.031 -24.641 0.01 1 94 275 ILE A C 1
ATOM 2126 O O . ILE A 1 275 ? -14.055 -25.391 0 1 94 275 ILE A O 1
ATOM 2130 N N . PRO A 1 276 ? -16.312 -25.078 -0.117 1 95.38 276 PRO A N 1
ATOM 2131 C CA . PRO A 1 276 ? -16.547 -26.5 -0.428 1 95.38 276 PRO A CA 1
ATOM 2132 C C . PRO A 1 276 ? -16.391 -26.797 -1.917 1 95.38 276 PRO A C 1
ATOM 2134 O O . PRO A 1 276 ? -16.812 -26 -2.76 1 95.38 276 PRO A O 1
ATOM 2137 N N . THR A 1 277 ? -15.812 -27.844 -2.236 1 95.5 277 THR A N 1
ATOM 2138 C CA . THR A 1 277 ? -15.672 -28.281 -3.623 1 95.5 277 THR A CA 1
ATOM 2139 C C . THR A 1 277 ? -15.633 -29.797 -3.713 1 95.5 277 THR A C 1
ATOM 2141 O O . THR A 1 277 ? -15.227 -30.469 -2.764 1 95.5 277 THR A O 1
ATOM 2144 N N . ILE A 1 278 ? -16.141 -30.312 -4.828 1 95.94 278 ILE A N 1
ATOM 2145 C CA . ILE A 1 278 ? -15.969 -31.734 -5.129 1 95.94 278 ILE A CA 1
ATOM 2146 C C . ILE A 1 278 ? -14.492 -32.031 -5.383 1 95.94 278 ILE A C 1
ATOM 2148 O O . ILE A 1 278 ? -13.789 -31.219 -5.988 1 95.94 278 ILE A O 1
ATOM 2152 N N . GLY A 1 279 ? -13.969 -33.094 -4.875 1 96.44 279 GLY A N 1
ATOM 2153 C CA . GLY A 1 279 ? -12.625 -33.594 -5.098 1 96.44 279 GLY A CA 1
ATOM 2154 C C . GLY A 1 279 ? -12.539 -35.125 -5.125 1 96.44 279 GLY A C 1
ATOM 2155 O O . GLY A 1 279 ? -13.562 -35.781 -5.277 1 96.44 279 GLY A O 1
ATOM 2156 N N . VAL A 1 280 ? -11.375 -35.562 -5.176 1 97.44 280 VAL A N 1
ATOM 2157 C CA . VAL A 1 280 ? -11.125 -37 -5.141 1 97.44 280 VAL A CA 1
ATOM 2158 C C . VAL A 1 280 ? -10.359 -37.375 -3.871 1 97.44 280 VAL A C 1
ATOM 2160 O O . VAL A 1 280 ? -9.359 -36.719 -3.535 1 97.44 280 VAL A O 1
ATOM 2163 N N . CYS A 1 281 ? -10.906 -38.312 -3.184 1 97.25 281 CYS A N 1
ATOM 2164 C CA . CYS A 1 281 ? -10.258 -38.812 -1.984 1 97.25 281 CYS A CA 1
ATOM 2165 C C . CYS A 1 281 ? -9.742 -40.25 -2.213 1 97.25 281 CYS A C 1
ATOM 2167 O O . CYS A 1 281 ? -10.125 -40.906 -3.18 1 97.25 281 CYS A O 1
ATOM 2169 N N . GLY A 1 282 ? -8.766 -40.656 -1.392 1 96.5 282 GLY A N 1
ATOM 2170 C CA . GLY A 1 282 ? -8.203 -42 -1.49 1 96.5 282 GLY A CA 1
ATOM 2171 C C . GLY A 1 282 ? -7.32 -42.375 -0.31 1 96.5 282 GLY A C 1
ATOM 2172 O O . GLY A 1 282 ? -6.836 -41.469 0.404 1 96.5 282 GLY A O 1
ATOM 2173 N N . THR A 1 283 ? -7.281 -43.531 -0.059 1 95.19 283 THR A N 1
ATOM 2174 C CA . THR A 1 283 ? -6.426 -44.031 1.008 1 95.19 283 THR A CA 1
ATOM 2175 C C . THR A 1 283 ? -5.902 -45.438 0.668 1 95.19 283 THR A C 1
ATOM 2177 O O . THR A 1 283 ? -6.445 -46.125 -0.211 1 95.19 283 THR A O 1
ATOM 2180 N N . CYS A 1 284 ? -4.754 -45.719 1.173 1 94.38 284 CYS A N 1
ATOM 2181 C CA . CYS A 1 284 ? -4.168 -47.062 1.033 1 94.38 284 CYS A CA 1
ATOM 2182 C C . CYS A 1 284 ? -3.986 -47.719 2.393 1 94.38 284 CYS A C 1
ATOM 2184 O O . CYS A 1 284 ? -3.668 -47.062 3.377 1 94.38 284 CYS A O 1
ATOM 2186 N N . LEU A 1 285 ? -4.258 -49 2.412 1 92.75 285 LEU A N 1
ATOM 2187 C CA . LEU A 1 285 ? -4.082 -49.812 3.625 1 92.75 285 LEU A CA 1
ATOM 2188 C C . LEU A 1 285 ? -2.947 -50.812 3.457 1 92.75 285 LEU A C 1
ATOM 2190 O O . LEU A 1 285 ? -2.824 -51.438 2.406 1 92.75 285 LEU A O 1
ATOM 2194 N N . ASN A 1 286 ? -2.111 -50.812 4.465 1 91.06 286 ASN A N 1
ATOM 2195 C CA . ASN A 1 286 ? -1.091 -51.875 4.496 1 91.06 286 ASN A CA 1
ATOM 2196 C C . ASN A 1 286 ? -1.684 -53.219 4.883 1 91.06 286 ASN A C 1
ATOM 2198 O O . ASN A 1 286 ? -2.166 -53.375 6.004 1 91.06 286 ASN A O 1
ATOM 2202 N N . VAL A 1 287 ? -1.637 -54.188 3.961 1 91.56 287 VAL A N 1
ATOM 2203 C CA . VAL A 1 287 ? -2.209 -55.5 4.23 1 91.56 287 VAL A CA 1
ATOM 2204 C C . VAL A 1 287 ? -1.118 -56.562 4.137 1 91.56 287 VAL A C 1
ATOM 2206 O O . VAL A 1 287 ? -1.37 -57.688 3.672 1 91.56 287 VAL A O 1
ATOM 2209 N N . THR A 1 288 ? 0.021 -56.188 4.453 1 90.19 288 THR A N 1
ATOM 2210 C CA . THR A 1 288 ? 1.157 -57.094 4.375 1 90.19 288 THR A CA 1
ATOM 2211 C C . THR A 1 288 ? 0.909 -58.344 5.223 1 90.19 288 THR A C 1
ATOM 2213 O O . THR A 1 288 ? 1.34 -59.438 4.867 1 90.19 288 THR A O 1
ATOM 2216 N N . ASP A 1 289 ? 0.215 -58.219 6.297 1 89.25 289 ASP A N 1
ATOM 2217 C CA . ASP A 1 289 ? -0.05 -59.312 7.199 1 89.25 289 ASP A CA 1
ATOM 2218 C C . ASP A 1 289 ? -0.934 -60.375 6.531 1 89.25 289 ASP A C 1
ATOM 2220 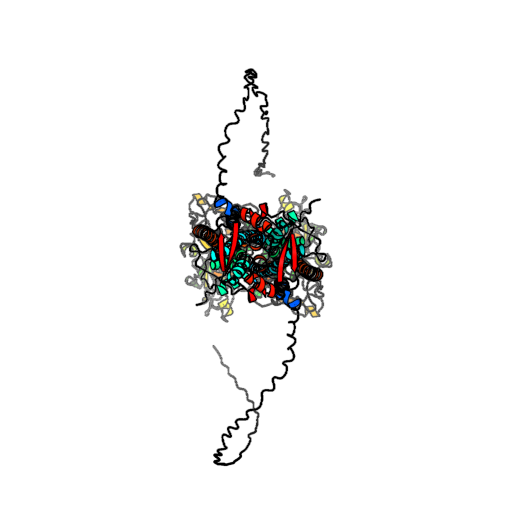O O . ASP A 1 289 ? -0.972 -61.531 6.961 1 89.25 289 ASP A O 1
ATOM 2224 N N . ASP A 1 290 ? -1.565 -60.031 5.477 1 88.5 290 ASP A N 1
ATOM 2225 C CA . ASP A 1 290 ? -2.471 -60.938 4.789 1 88.5 290 ASP A CA 1
ATOM 2226 C C . ASP A 1 290 ? -1.741 -61.719 3.691 1 88.5 290 ASP A C 1
ATOM 2228 O O . ASP A 1 290 ? -2.346 -62.531 2.992 1 88.5 290 ASP A O 1
ATOM 2232 N N . LEU A 1 291 ? -0.493 -61.438 3.535 1 89.88 291 LEU A N 1
ATOM 2233 C CA . LEU A 1 291 ? 0.276 -62.094 2.492 1 89.88 291 LEU A CA 1
ATOM 2234 C C . LEU A 1 291 ? 0.455 -63.594 2.816 1 89.88 291 LEU A C 1
ATOM 2236 O O . LEU A 1 291 ? 0.816 -63.938 3.939 1 89.88 291 LEU A O 1
ATOM 2240 N N . ARG A 1 292 ? 0.136 -64.375 1.793 1 87.75 292 ARG A N 1
ATOM 2241 C CA . ARG A 1 292 ? 0.301 -65.812 1.944 1 87.75 292 ARG A CA 1
ATOM 2242 C C . ARG A 1 292 ? 1.276 -66.375 0.91 1 87.75 292 ARG A C 1
ATOM 2244 O O . ARG A 1 292 ? 1.192 -66 -0.272 1 87.75 292 ARG A O 1
ATOM 2251 N N . PHE A 1 293 ? 2.188 -67.188 1.455 1 85.31 293 PHE A N 1
ATOM 2252 C CA . PHE A 1 293 ? 3.166 -67.812 0.601 1 85.31 293 PHE A CA 1
ATOM 2253 C C . PHE A 1 293 ? 2.727 -69.25 0.283 1 85.31 293 PHE A C 1
ATOM 2255 O O . PHE A 1 293 ? 2.387 -70 1.187 1 85.31 293 PHE A O 1
ATOM 2262 N N . THR A 1 294 ? 2.586 -69.562 -1.042 1 82.31 294 THR A N 1
ATOM 2263 C CA . THR A 1 294 ? 2.191 -70.875 -1.436 1 82.31 294 THR A CA 1
ATOM 2264 C C . THR A 1 294 ? 3.117 -71.438 -2.521 1 82.31 294 THR A C 1
ATOM 2266 O O . THR A 1 294 ? 3.553 -70.688 -3.4 1 82.31 294 THR A O 1
ATOM 2269 N N . TYR A 1 295 ? 3.469 -72.75 -2.4 1 81.38 295 TYR A N 1
ATOM 2270 C CA . TYR A 1 295 ? 4.176 -73.438 -3.482 1 81.38 295 TYR A CA 1
ATOM 2271 C C . TYR A 1 295 ? 3.203 -73.938 -4.543 1 81.38 295 TYR A C 1
ATOM 2273 O O . TYR A 1 295 ? 2.248 -74.625 -4.23 1 81.38 295 TYR A O 1
ATOM 2281 N N . VAL A 1 296 ? 3.24 -73.312 -5.734 1 78.25 296 VAL A N 1
ATOM 2282 C CA . VAL A 1 296 ? 2.398 -73.812 -6.836 1 78.25 296 VAL A CA 1
ATOM 2283 C C . VAL A 1 296 ? 2.898 -75.125 -7.344 1 78.25 296 VAL A C 1
ATOM 2285 O O . VAL A 1 296 ? 2.1 -76.062 -7.641 1 78.25 296 VAL A O 1
ATOM 2288 N N . ASN A 1 297 ? 4.16 -75.25 -7.496 1 79.31 297 ASN A N 1
ATOM 2289 C CA . ASN A 1 297 ? 4.84 -76.5 -7.801 1 79.31 297 ASN A CA 1
ATOM 2290 C C . ASN A 1 297 ? 6.215 -76.562 -7.145 1 79.31 297 ASN A C 1
ATOM 2292 O O . ASN A 1 297 ? 6.523 -75.75 -6.254 1 79.31 297 ASN A O 1
ATOM 2296 N N . GLU A 1 298 ? 6.965 -77.625 -7.535 1 75.06 298 GLU A N 1
ATOM 2297 C CA . GLU A 1 298 ? 8.25 -77.938 -6.891 1 75.06 298 GLU A CA 1
ATOM 2298 C C . GLU A 1 298 ? 9.203 -76.75 -7.066 1 75.06 298 GLU A C 1
ATOM 2300 O O . GLU A 1 298 ? 10.07 -76.5 -6.223 1 75.06 298 GLU A O 1
ATOM 2305 N N . THR A 1 299 ? 8.953 -75.938 -8.109 1 73.44 299 THR A N 1
ATOM 2306 C CA . THR A 1 299 ? 9.93 -74.875 -8.398 1 73.44 299 THR A CA 1
ATOM 2307 C C . THR A 1 299 ? 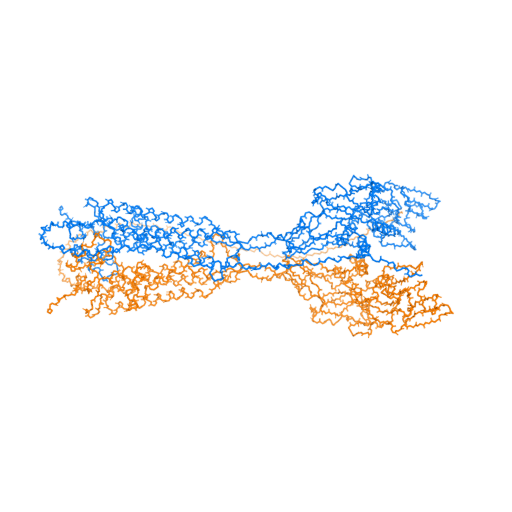9.266 -73.5 -8.391 1 73.44 299 THR A C 1
ATOM 2309 O O . THR A 1 299 ? 9.945 -72.438 -8.312 1 73.44 299 THR A O 1
ATOM 2312 N N . THR A 1 300 ? 7.918 -73.562 -8.523 1 78.88 300 THR A N 1
ATOM 2313 C CA . THR A 1 300 ? 7.199 -72.25 -8.648 1 78.88 300 THR A CA 1
ATOM 2314 C C . THR A 1 300 ? 6.449 -71.938 -7.363 1 78.88 300 THR A C 1
ATOM 2316 O O . THR A 1 300 ? 5.844 -72.812 -6.75 1 78.88 300 THR A O 1
ATOM 2319 N N . CYS A 1 301 ? 6.664 -70.688 -6.844 1 81.69 301 CYS A N 1
ATOM 2320 C CA . CYS A 1 301 ? 5.938 -70.188 -5.664 1 81.69 301 CYS A CA 1
ATOM 2321 C C . CYS A 1 301 ? 5.109 -68.938 -5.988 1 81.69 301 CYS A C 1
ATOM 2323 O O . CYS A 1 301 ? 5.277 -68.375 -7.047 1 81.69 301 CYS A O 1
ATOM 2325 N N . ALA A 1 302 ? 4.086 -68.75 -5.16 1 84.44 302 ALA A N 1
ATOM 2326 C CA . ALA A 1 302 ? 3.209 -67.625 -5.359 1 84.44 302 ALA A CA 1
ATOM 2327 C C . ALA A 1 302 ? 2.918 -66.875 -4.039 1 84.44 302 ALA A C 1
ATOM 2329 O O . ALA A 1 302 ? 2.832 -67.562 -2.99 1 84.44 302 ALA A O 1
ATOM 2330 N N . LEU A 1 303 ? 3.021 -65.562 -4.027 1 87.69 303 LEU A N 1
ATOM 2331 C CA . LEU A 1 303 ? 2.496 -64.75 -2.953 1 87.69 303 LEU A CA 1
ATOM 2332 C C . LEU A 1 303 ? 1.115 -64.188 -3.311 1 87.69 303 LEU A C 1
ATOM 2334 O O . LEU A 1 303 ? 0.913 -63.688 -4.41 1 87.69 303 LEU A O 1
ATOM 2338 N N . ASP A 1 304 ? 0.17 -64.438 -2.502 1 88.56 304 ASP A N 1
ATOM 2339 C CA . ASP A 1 304 ? -1.172 -63.938 -2.82 1 88.56 304 ASP A CA 1
ATOM 2340 C C . ASP A 1 304 ? -1.818 -63.281 -1.609 1 88.56 304 ASP A C 1
ATOM 2342 O O . ASP A 1 304 ? -1.411 -63.5 -0.47 1 88.56 304 ASP A O 1
ATOM 2346 N N . ILE A 1 305 ? -2.688 -62.375 -1.833 1 86.62 305 ILE A N 1
ATOM 2347 C CA . ILE A 1 305 ? -3.574 -61.781 -0.835 1 86.62 305 ILE A CA 1
ATOM 2348 C C . ILE A 1 305 ? -5.02 -62.156 -1.145 1 86.62 305 ILE A C 1
ATOM 2350 O O . ILE A 1 305 ? -5.336 -62.562 -2.264 1 86.62 305 ILE A O 1
ATOM 2354 N N . PRO A 1 306 ? -5.902 -62.156 -0.135 1 79.75 306 PRO A N 1
ATOM 2355 C CA . PRO A 1 306 ? -7.258 -62.688 -0.281 1 79.75 306 PRO A CA 1
ATOM 2356 C C . PRO A 1 306 ? -8.031 -62.031 -1.422 1 79.75 306 PRO A C 1
ATOM 2358 O O . PRO A 1 306 ? -9.039 -62.562 -1.883 1 79.75 306 PRO A O 1
ATOM 2361 N N . ASN A 1 307 ? -7.629 -60.969 -2.014 1 78.31 307 ASN A N 1
ATOM 2362 C CA . ASN A 1 307 ? -8.367 -60.281 -3.07 1 78.31 307 ASN A CA 1
ATOM 2363 C C . ASN A 1 307 ? -8.062 -60.875 -4.441 1 78.31 307 ASN A C 1
ATOM 2365 O O . ASN A 1 307 ? -8.57 -60.375 -5.457 1 78.31 307 ASN A O 1
ATOM 2369 N N . GLY A 1 308 ? -7.254 -61.844 -4.508 1 78.44 308 GLY A N 1
ATOM 2370 C CA . GLY A 1 308 ? -6.965 -62.531 -5.758 1 78.44 308 GLY A CA 1
ATOM 2371 C C . GLY A 1 308 ? -5.699 -62.031 -6.43 1 78.44 308 GLY A C 1
ATOM 2372 O O . GLY A 1 308 ? -5.289 -62.562 -7.461 1 78.44 308 GLY A O 1
ATOM 2373 N N . THR A 1 309 ? -5.055 -61.062 -5.828 1 85.81 309 THR A N 1
ATOM 2374 C CA . THR A 1 309 ? -3.785 -60.625 -6.395 1 85.81 309 THR A CA 1
ATOM 2375 C C . THR A 1 309 ? -2.678 -61.625 -6.09 1 85.81 309 THR A C 1
ATOM 2377 O O . THR A 1 309 ? -2.477 -62 -4.934 1 85.81 309 THR A O 1
ATOM 2380 N N . THR A 1 310 ? -2.016 -62.031 -7.16 1 85.44 310 THR A N 1
ATOM 2381 C CA . THR A 1 310 ? -1 -63.062 -6.969 1 85.44 310 THR A CA 1
ATOM 2382 C C . THR A 1 310 ? 0.292 -62.688 -7.691 1 85.44 310 THR A C 1
ATOM 2384 O O . THR A 1 310 ? 0.261 -62.281 -8.852 1 85.44 310 THR A O 1
ATOM 2387 N N . LEU A 1 311 ? 1.323 -62.75 -6.941 1 86.06 311 LEU A N 1
ATOM 2388 C CA . LEU A 1 311 ? 2.662 -62.625 -7.5 1 86.06 311 LEU A CA 1
ATOM 2389 C C . LEU A 1 311 ? 3.355 -63.969 -7.602 1 86.06 311 LEU A C 1
ATOM 2391 O O . LEU A 1 311 ? 3.75 -64.562 -6.586 1 86.06 311 LEU A O 1
ATOM 2395 N N . GLU A 1 312 ? 3.434 -64.438 -8.859 1 80.88 312 GLU A N 1
ATOM 2396 C CA . GLU A 1 312 ? 4.023 -65.75 -9.094 1 80.88 312 GLU A CA 1
ATOM 2397 C C . GLU A 1 312 ? 5.5 -65.625 -9.461 1 80.88 312 GLU A C 1
ATOM 2399 O O . GLU A 1 312 ? 5.895 -64.75 -10.188 1 80.88 312 GLU A O 1
ATOM 2404 N N . ARG A 1 313 ? 6.164 -66.688 -8.859 1 76.38 313 ARG A N 1
ATOM 2405 C CA . ARG A 1 313 ? 7.594 -66.688 -9.156 1 76.38 313 ARG A CA 1
ATOM 2406 C C . ARG A 1 313 ? 8.039 -68.125 -9.531 1 76.38 313 ARG A C 1
ATOM 2408 O O . ARG A 1 313 ? 7.578 -69.062 -8.945 1 76.38 313 ARG A O 1
ATOM 2415 N N . ASP A 1 314 ? 8.883 -68.188 -10.586 1 69.94 314 ASP A N 1
ATOM 2416 C CA . ASP A 1 314 ? 9.32 -69.5 -11.102 1 69.94 314 ASP A CA 1
ATOM 2417 C C . ASP A 1 314 ? 10.359 -70.125 -10.18 1 69.94 314 ASP A C 1
ATOM 2419 O O . ASP A 1 314 ? 10.516 -71.375 -10.156 1 69.94 314 ASP A O 1
ATOM 2423 N N . ALA A 1 315 ? 11.211 -69.375 -9.562 1 65.62 315 ALA A N 1
ATOM 2424 C CA . ALA A 1 315 ? 12.258 -69.938 -8.742 1 65.62 315 ALA A CA 1
ATOM 2425 C C . ALA A 1 315 ? 12.055 -69.625 -7.266 1 65.62 315 ALA A C 1
ATOM 2427 O O . ALA A 1 315 ? 12.164 -68.5 -6.859 1 65.62 315 ALA A O 1
ATOM 2428 N N . CYS A 1 316 ? 11.516 -70.625 -6.531 1 65.06 316 CYS A N 1
ATOM 2429 C CA . CYS A 1 316 ? 11.188 -70.375 -5.137 1 65.06 316 CYS A CA 1
ATOM 2430 C C . CYS A 1 316 ? 12.078 -71.188 -4.199 1 65.06 316 CYS A C 1
ATOM 2432 O O . CYS A 1 316 ? 11.641 -71.625 -3.129 1 65.06 316 CYS A O 1
ATOM 2434 N N . GLY A 1 317 ? 13.305 -71.5 -4.527 1 58.72 317 GLY A N 1
ATOM 2435 C CA . GLY A 1 317 ? 14.172 -72.188 -3.562 1 58.72 317 GLY A CA 1
ATOM 2436 C C . GLY A 1 317 ? 14.672 -71.25 -2.473 1 58.72 317 GLY A C 1
ATOM 2437 O O . GLY A 1 317 ? 14.719 -70.062 -2.654 1 58.72 317 GLY A O 1
ATOM 2438 N N . PRO A 1 318 ? 14.703 -71.75 -1.247 1 58.75 318 PRO A N 1
ATOM 2439 C CA . PRO A 1 318 ? 15.336 -71 -0.197 1 58.75 318 PRO A CA 1
ATOM 2440 C C . PRO A 1 318 ? 16.734 -70.5 -0.584 1 58.75 318 PRO A C 1
ATOM 2442 O O . PRO A 1 318 ? 17.469 -71.188 -1.286 1 58.75 318 PRO A O 1
ATOM 2445 N N . PRO A 1 319 ? 17.25 -69.25 -0.284 1 55.84 319 PRO A N 1
ATOM 2446 C CA . PRO A 1 319 ? 16.578 -68.25 0.563 1 55.84 319 PRO A CA 1
ATOM 2447 C C . PRO A 1 319 ? 15.625 -67.375 -0.223 1 55.84 319 PRO A C 1
ATOM 2449 O O . PRO A 1 319 ? 15.211 -66.312 0.271 1 55.84 319 PRO A O 1
ATOM 2452 N N . TYR A 1 320 ? 15.094 -67.688 -1.189 1 58.91 320 TYR A N 1
ATOM 2453 C CA . TYR A 1 320 ? 14 -67.188 -1.982 1 58.91 320 TYR A CA 1
ATOM 2454 C C . TYR A 1 320 ? 14.398 -65.875 -2.646 1 58.91 320 TYR A C 1
ATOM 2456 O O . TYR A 1 320 ? 13.766 -64.812 -2.43 1 58.91 320 TYR A O 1
ATOM 2464 N N . PRO A 1 321 ? 15.57 -65.875 -3.328 1 61.56 321 PRO A N 1
ATOM 2465 C CA . PRO A 1 321 ? 15.984 -64.625 -3.963 1 61.56 321 PRO A CA 1
ATOM 2466 C C . PRO A 1 321 ? 15.117 -64.25 -5.164 1 61.56 321 PRO A C 1
ATOM 2468 O O . PRO A 1 321 ? 14.547 -65.125 -5.816 1 61.56 321 PRO A O 1
ATOM 2471 N N . PHE A 1 322 ? 14.766 -62.906 -5.289 1 60.91 322 PHE A N 1
ATOM 2472 C CA . PHE A 1 322 ? 14.117 -62.438 -6.504 1 60.91 322 PHE A CA 1
ATOM 2473 C C . PHE A 1 322 ? 15.039 -62.594 -7.707 1 60.91 322 PHE A C 1
ATOM 2475 O O . PHE A 1 322 ? 16.062 -61.938 -7.801 1 60.91 322 PHE A O 1
ATOM 2482 N N . SER A 1 323 ? 15.359 -63.75 -8.219 1 58.12 323 SER A N 1
ATOM 2483 C CA . SER A 1 323 ? 16.312 -63.906 -9.305 1 58.12 323 SER A CA 1
ATOM 2484 C C . SER A 1 323 ? 15.734 -63.469 -10.633 1 58.12 323 SER A C 1
ATOM 2486 O O . SER A 1 323 ? 16.391 -62.75 -11.398 1 58.12 323 SER A O 1
ATOM 2488 N N . SER A 1 324 ? 14.539 -64 -11.164 1 62.41 324 SER A N 1
ATOM 2489 C CA . SER A 1 324 ? 13.961 -63.719 -12.469 1 62.41 324 SER A CA 1
ATOM 2490 C C . SER A 1 324 ? 12.438 -63.625 -12.383 1 62.41 324 SER A C 1
ATOM 2492 O O . SER A 1 324 ? 11.836 -64.062 -11.406 1 62.41 324 SER A O 1
ATOM 2494 N N . GLY A 1 325 ? 11.875 -62.688 -13.188 1 72.94 325 GLY A N 1
ATOM 2495 C CA . GLY A 1 325 ? 10.43 -62.594 -13.32 1 72.94 325 GLY A CA 1
ATOM 2496 C C . GLY A 1 325 ? 9.852 -61.312 -12.727 1 72.94 325 GLY A C 1
ATOM 2497 O O . GLY A 1 325 ? 10.531 -60.281 -12.664 1 72.94 325 GLY A O 1
ATOM 2498 N N . LYS A 1 326 ? 8.539 -61.438 -12.227 1 81 326 LYS A N 1
ATOM 2499 C CA . LYS A 1 326 ? 7.809 -60.312 -11.711 1 81 326 LYS A CA 1
ATOM 2500 C C . LYS A 1 326 ? 8.133 -60.062 -10.234 1 81 326 LYS A C 1
ATOM 2502 O O . LYS A 1 326 ? 8.203 -61 -9.453 1 81 326 LYS A O 1
ATOM 2507 N N . HIS A 1 327 ? 8.508 -58.938 -9.852 1 82.75 327 HIS A N 1
ATOM 2508 C CA . HIS A 1 327 ? 8.727 -58.625 -8.438 1 82.75 327 HIS A CA 1
ATOM 2509 C C . HIS A 1 327 ? 7.684 -57.656 -7.91 1 82.75 327 HIS A C 1
ATOM 2511 O O . HIS A 1 327 ? 7.68 -57.344 -6.719 1 82.75 327 HIS A O 1
ATOM 2517 N N . PHE A 1 328 ? 6.812 -57.25 -8.734 1 87.5 328 PHE A N 1
ATOM 2518 C CA . PHE A 1 328 ? 5.707 -56.375 -8.344 1 87.5 328 PHE A CA 1
ATOM 2519 C C . PHE A 1 328 ? 4.5 -56.594 -9.25 1 87.5 328 PHE A C 1
ATOM 2521 O O . PHE A 1 328 ? 4.652 -56.781 -10.461 1 87.5 328 PHE A O 1
ATOM 2528 N N . THR A 1 329 ? 3.324 -56.656 -8.75 1 88.75 329 THR A N 1
ATOM 2529 C CA . THR A 1 329 ? 2.111 -56.781 -9.555 1 88.75 329 THR A CA 1
ATOM 2530 C C . THR A 1 329 ? 0.937 -56.062 -8.867 1 88.75 329 THR A C 1
ATOM 2532 O O . THR A 1 329 ? 0.939 -55.906 -7.641 1 88.75 329 THR A O 1
ATOM 2535 N N . THR A 1 330 ? 0.025 -55.594 -9.695 1 90.69 330 THR A N 1
ATOM 2536 C CA . THR A 1 330 ? -1.207 -55.031 -9.18 1 90.69 330 THR A CA 1
ATOM 2537 C C . THR A 1 330 ? -2.391 -55.969 -9.422 1 90.69 330 THR A C 1
ATOM 2539 O O . THR A 1 330 ? -2.303 -56.875 -10.219 1 90.69 330 THR A O 1
ATOM 2542 N N . GLY A 1 331 ? -3.402 -55.781 -8.641 1 89.38 331 GLY A N 1
ATOM 2543 C CA . GLY A 1 331 ? -4.621 -56.562 -8.75 1 89.38 331 GLY A CA 1
ATOM 2544 C C . GLY A 1 331 ? -5.84 -55.875 -8.18 1 89.38 331 GLY A C 1
ATOM 2545 O O . GLY A 1 331 ? -5.773 -54.688 -7.836 1 89.38 331 GLY A O 1
ATOM 2546 N N . PRO A 1 332 ? -6.918 -56.562 -8.242 1 88.06 332 PRO A N 1
ATOM 2547 C CA . PRO A 1 332 ? -8.156 -55.969 -7.762 1 88.06 332 PRO A CA 1
ATOM 2548 C C . PRO A 1 332 ? -8.164 -55.75 -6.246 1 88.06 332 PRO A C 1
ATOM 2550 O O . PRO A 1 332 ? -7.32 -56.312 -5.543 1 88.06 332 PRO A O 1
ATOM 2553 N N . GLY A 1 333 ? -9.055 -54.938 -5.723 1 86.75 333 GLY A N 1
ATOM 2554 C CA . GLY A 1 333 ? -9.234 -54.719 -4.297 1 86.75 333 GLY A CA 1
ATOM 2555 C C . GLY A 1 333 ? -10.172 -55.719 -3.66 1 86.75 333 GLY A C 1
ATOM 2556 O O . GLY A 1 333 ? -10.961 -56.375 -4.352 1 86.75 333 GLY A O 1
ATOM 2557 N N . SER A 1 334 ? -10.031 -55.906 -2.357 1 86.31 334 SER A N 1
ATOM 2558 C CA . SER A 1 334 ? -10.883 -56.812 -1.613 1 86.31 334 SER A CA 1
ATOM 2559 C C . SER A 1 334 ? -12.016 -56.094 -0.913 1 86.31 334 SER A C 1
ATOM 2561 O O . SER A 1 334 ? -12.938 -56.688 -0.375 1 86.31 334 SER A O 1
ATOM 2563 N N . GLY A 1 335 ? -11.984 -54.812 -0.922 1 88.5 335 GLY A N 1
ATOM 2564 C CA . GLY A 1 335 ? -12.977 -54.031 -0.212 1 88.5 335 GLY A CA 1
ATOM 2565 C C . GLY A 1 335 ? -12.547 -53.656 1.195 1 88.5 335 GLY A C 1
ATOM 2566 O O . GLY A 1 335 ? -13.258 -52.938 1.894 1 88.5 335 GLY A O 1
ATOM 2567 N N . ARG A 1 336 ? -11.469 -54.031 1.622 1 89.12 336 ARG A N 1
ATOM 2568 C CA . ARG A 1 336 ? -11.016 -53.812 2.988 1 89.12 336 ARG A CA 1
ATOM 2569 C C . ARG A 1 336 ? -10.852 -52.312 3.271 1 89.12 336 ARG A C 1
ATOM 2571 O O . ARG A 1 336 ? -11.07 -51.875 4.398 1 89.12 336 ARG A O 1
ATOM 2578 N N . VAL A 1 337 ? -10.453 -51.562 2.314 1 92.56 337 VAL A N 1
ATOM 2579 C CA . VAL A 1 337 ? -10.258 -50.125 2.479 1 92.56 337 VAL A CA 1
ATOM 2580 C C . VAL A 1 337 ? -11.562 -49.469 2.938 1 92.56 337 VAL A C 1
ATOM 2582 O O . VAL A 1 337 ? -11.562 -48.625 3.83 1 92.56 337 VAL A O 1
ATOM 2585 N N . PHE A 1 338 ? -12.688 -49.906 2.463 1 92.5 338 PHE A N 1
ATOM 2586 C CA . PHE A 1 338 ? -13.984 -49.25 2.682 1 92.5 338 PHE A CA 1
ATOM 2587 C C . PHE A 1 338 ? -14.523 -49.594 4.062 1 92.5 338 PHE A C 1
ATOM 2589 O O . PHE A 1 338 ? -15.508 -49 4.516 1 92.5 338 PHE A O 1
ATOM 2596 N N . THR A 1 339 ? -13.875 -50.531 4.742 1 89.31 339 THR A N 1
ATOM 2597 C CA . THR A 1 339 ? -14.297 -50.875 6.09 1 89.31 339 THR A CA 1
ATOM 2598 C C . THR A 1 339 ? -13.297 -50.375 7.125 1 89.31 339 THR A C 1
ATOM 2600 O O . THR A 1 339 ? -13.461 -50.625 8.32 1 89.31 339 THR A O 1
ATOM 2603 N N . SER A 1 340 ? -12.336 -49.719 6.738 1 87.5 340 SER A N 1
ATOM 2604 C CA . SER A 1 340 ? -11.242 -49.344 7.625 1 87.5 340 SER A CA 1
ATOM 2605 C C . SER A 1 340 ? -11.617 -48.125 8.477 1 87.5 340 SER A C 1
ATOM 2607 O O . SER A 1 340 ? -11.102 -47.969 9.586 1 87.5 340 SER A O 1
ATOM 2609 N N . SER A 1 341 ? -12.352 -47.219 7.941 1 85.06 341 SER A N 1
ATOM 2610 C CA . SER A 1 341 ? -12.758 -46.031 8.688 1 85.06 341 SER A CA 1
ATOM 2611 C C . SER A 1 341 ? -14.211 -45.656 8.383 1 85.06 341 SER A C 1
ATOM 2613 O O . SER A 1 341 ? -14.734 -46 7.32 1 85.06 341 SER A O 1
ATOM 2615 N N . SER A 1 342 ? -14.852 -45 9.328 1 78.88 342 SER A N 1
ATOM 2616 C CA . SER A 1 342 ? -16.25 -44.594 9.188 1 78.88 342 SER A CA 1
ATOM 2617 C C . SER A 1 342 ? -16.422 -43.438 8.227 1 78.88 342 SER A C 1
ATOM 2619 O O . SER A 1 342 ? -17.5 -43.188 7.699 1 78.88 342 SER A O 1
ATOM 2621 N N . ASN A 1 343 ? -15.398 -42.75 7.941 1 82.44 343 ASN A N 1
ATOM 2622 C CA . ASN A 1 343 ? -15.492 -41.562 7.082 1 82.44 343 ASN A CA 1
ATOM 2623 C C . ASN A 1 343 ? -15.297 -41.938 5.613 1 82.44 343 ASN A C 1
ATOM 2625 O O . ASN A 1 343 ? -15.375 -41.062 4.742 1 82.44 343 ASN A O 1
ATOM 2629 N N . ILE A 1 344 ? -15.07 -43.219 5.387 1 91.19 344 ILE A N 1
ATOM 2630 C CA . ILE A 1 344 ? -14.914 -43.719 4.031 1 91.19 344 ILE A CA 1
ATOM 2631 C C . ILE A 1 344 ? -16.234 -44.312 3.545 1 91.19 344 ILE A C 1
ATOM 2633 O O . ILE A 1 344 ? -16.969 -44.938 4.312 1 91.19 344 ILE A O 1
ATOM 2637 N N . PRO A 1 345 ? -16.547 -44 2.348 1 92.19 345 PRO A N 1
ATOM 2638 C CA . PRO A 1 345 ? -17.812 -44.531 1.847 1 92.19 345 PRO A CA 1
ATOM 2639 C C . PRO A 1 345 ? -17.812 -46.062 1.792 1 92.19 345 PRO A C 1
ATOM 2641 O O . PRO A 1 345 ? -16.75 -46.688 1.813 1 92.19 345 PRO A O 1
ATOM 2644 N N . ARG A 1 346 ? -19.047 -46.562 1.709 1 90.94 346 ARG A N 1
ATOM 2645 C CA . ARG A 1 346 ? -19.172 -48 1.513 1 90.94 346 ARG A CA 1
ATOM 2646 C C . ARG A 1 346 ? -18.703 -48.406 0.125 1 90.94 346 ARG A C 1
ATOM 2648 O O . ARG A 1 346 ? -18.719 -47.594 -0.81 1 90.94 346 ARG A O 1
ATOM 2655 N N . ARG A 1 347 ? -18.328 -49.625 0.041 1 90.69 347 ARG A N 1
ATOM 2656 C CA . ARG A 1 347 ? -17.781 -50.156 -1.208 1 90.69 347 ARG A CA 1
ATOM 2657 C C . ARG A 1 347 ? -18.797 -50 -2.346 1 90.69 347 ARG A C 1
ATOM 2659 O O . ARG A 1 347 ? -18.406 -49.75 -3.488 1 90.69 347 ARG A O 1
ATOM 2666 N N . GLU A 1 348 ? -20.156 -50.125 -1.961 1 88.25 348 GLU A N 1
ATOM 2667 C CA . GLU A 1 348 ? -21.203 -50.094 -2.975 1 88.25 348 GLU A CA 1
ATOM 2668 C C . GLU A 1 348 ? -21.656 -48.656 -3.26 1 88.25 348 GLU A C 1
ATOM 2670 O O . GLU A 1 348 ? -22.547 -48.438 -4.09 1 88.25 348 GLU A O 1
ATOM 2675 N N . ALA A 1 349 ? -21.031 -47.812 -2.541 1 91.19 349 ALA A N 1
ATOM 2676 C CA . ALA A 1 349 ? -21.438 -46.406 -2.752 1 91.19 349 ALA A CA 1
ATOM 2677 C C . ALA A 1 349 ? -21.156 -45.969 -4.184 1 91.19 349 ALA A C 1
ATOM 2679 O O . ALA A 1 349 ? -20.156 -46.375 -4.777 1 91.19 349 ALA A O 1
ATOM 2680 N N . TYR A 1 350 ? -21.984 -45.094 -4.719 1 90.88 350 TYR A N 1
ATOM 2681 C CA . TYR A 1 350 ? -21.953 -44.719 -6.133 1 90.88 350 TYR A CA 1
ATOM 2682 C C . TYR A 1 350 ? -20.781 -43.781 -6.426 1 90.88 350 TYR A C 1
ATOM 2684 O O . TYR A 1 350 ? -20.422 -43.594 -7.586 1 90.88 350 TYR A O 1
ATOM 2692 N N . ASN A 1 351 ? -20.188 -43.188 -5.402 1 93.94 351 ASN A N 1
ATOM 2693 C CA . ASN A 1 351 ? -19.125 -42.219 -5.66 1 93.94 351 ASN A CA 1
ATOM 2694 C C . ASN A 1 351 ? -17.75 -42.906 -5.629 1 93.94 351 ASN A C 1
ATOM 2696 O O . ASN A 1 351 ? -16.719 -42.219 -5.691 1 93.94 351 ASN A O 1
ATOM 2700 N N . VAL A 1 352 ? -17.688 -44.25 -5.5 1 95.25 352 VAL A N 1
ATOM 2701 C CA . VAL A 1 352 ? -16.422 -44.969 -5.543 1 95.25 352 VAL A CA 1
ATOM 2702 C C . VAL A 1 352 ? -15.891 -45 -6.973 1 95.25 352 VAL A C 1
ATOM 2704 O O . VAL A 1 352 ? -16.641 -45.281 -7.918 1 95.25 352 VAL A O 1
ATOM 2707 N N . ILE A 1 353 ? -14.648 -44.719 -7.137 1 95.94 353 ILE A N 1
ATOM 2708 C CA . ILE A 1 353 ? -14.023 -44.625 -8.453 1 95.94 353 ILE A CA 1
ATOM 2709 C C . ILE A 1 353 ? -13.289 -45.938 -8.758 1 95.94 353 ILE A C 1
ATOM 2711 O O . ILE A 1 353 ? -13.492 -46.531 -9.812 1 95.94 353 ILE A O 1
ATOM 2715 N N . ALA A 1 354 ? -12.375 -46.281 -7.855 1 95.62 354 ALA A N 1
ATOM 2716 C CA . ALA A 1 354 ? -11.531 -47.438 -8.125 1 95.62 354 ALA A CA 1
ATOM 2717 C C . ALA A 1 354 ? -11.039 -48.062 -6.824 1 95.62 354 ALA A C 1
ATOM 2719 O O . ALA A 1 354 ? -10.984 -47.406 -5.789 1 95.62 354 ALA A O 1
ATOM 2720 N N . GLU A 1 355 ? -10.805 -49.281 -6.844 1 94.31 355 GLU A N 1
ATOM 2721 C CA . GLU A 1 355 ? -10.117 -50.062 -5.816 1 94.31 355 GLU A CA 1
ATOM 2722 C C . GLU A 1 355 ? -9.086 -51 -6.434 1 94.31 355 GLU A C 1
ATOM 2724 O O . GLU A 1 355 ? -9.344 -51.625 -7.461 1 94.31 355 GLU A O 1
ATOM 2729 N N . PHE A 1 356 ? -7.895 -51.031 -5.859 1 92.94 356 PHE A N 1
ATOM 2730 C CA . PHE A 1 356 ? -6.844 -51.906 -6.387 1 92.94 356 PHE A CA 1
ATOM 2731 C C . PHE A 1 356 ? -5.883 -52.312 -5.285 1 92.94 356 PHE A C 1
ATOM 2733 O O . PHE A 1 356 ? -5.84 -51.688 -4.219 1 92.94 356 PHE A O 1
ATOM 2740 N N . GLY A 1 357 ? -5.242 -53.375 -5.52 1 91.12 357 GLY A N 1
ATOM 2741 C CA . GLY A 1 357 ? -4.211 -53.906 -4.633 1 91.12 357 GLY A CA 1
ATOM 2742 C C . GLY A 1 357 ? -2.867 -54.062 -5.316 1 91.12 357 GLY A C 1
ATOM 2743 O O . GLY A 1 357 ? -2.781 -54.031 -6.543 1 91.12 357 GLY A O 1
ATOM 2744 N N . ALA A 1 358 ? -1.843 -54.156 -4.516 1 92.19 358 ALA A N 1
ATOM 2745 C CA . ALA A 1 358 ? -0.5 -54.344 -5.059 1 92.19 358 ALA A CA 1
ATOM 2746 C C . ALA A 1 358 ? 0.35 -55.219 -4.125 1 92.19 358 ALA A C 1
ATOM 2748 O O . ALA A 1 358 ? 0.205 -55.156 -2.902 1 92.19 358 ALA A O 1
ATOM 2749 N N . ILE A 1 359 ? 1.12 -56.062 -4.754 1 91.12 359 ILE A N 1
ATOM 2750 C CA . ILE A 1 359 ? 2.094 -56.875 -4.035 1 91.12 359 ILE A CA 1
ATOM 2751 C C . ILE A 1 359 ? 3.475 -56.688 -4.664 1 91.12 359 ILE A C 1
ATOM 2753 O O . ILE A 1 359 ? 3.604 -56.656 -5.891 1 91.12 359 ILE A O 1
ATOM 2757 N N . GLY A 1 360 ? 4.453 -56.5 -3.838 1 87.94 360 GLY A N 1
ATOM 2758 C CA . GLY A 1 360 ? 5.805 -56.406 -4.367 1 87.94 360 GLY A CA 1
ATOM 2759 C C . GLY A 1 360 ? 6.844 -56.094 -3.303 1 87.94 360 GLY A C 1
ATOM 2760 O O . GLY A 1 360 ? 6.512 -55.969 -2.123 1 87.94 360 GLY A O 1
ATOM 2761 N N . VAL A 1 361 ? 8.094 -56.125 -3.738 1 83.75 361 VAL A N 1
ATOM 2762 C CA . VAL A 1 361 ? 9.203 -55.781 -2.85 1 83.75 361 VAL A CA 1
ATOM 2763 C C . VAL A 1 361 ? 9.477 -54.281 -2.928 1 83.75 361 VAL A C 1
ATOM 2765 O O . VAL A 1 361 ? 9.586 -53.719 -4.02 1 83.75 361 VAL A O 1
ATOM 2768 N N . PRO A 1 362 ? 9.414 -53.688 -1.776 1 82.38 362 PRO A N 1
ATOM 2769 C CA . PRO A 1 362 ? 9.695 -52.25 -1.814 1 82.38 362 PRO A CA 1
ATOM 2770 C C . PRO A 1 362 ? 11.07 -51.938 -2.391 1 82.38 362 PRO A C 1
ATOM 2772 O O . PRO A 1 362 ? 12.008 -52.719 -2.232 1 82.38 362 PRO A O 1
ATOM 2775 N N . GLU A 1 363 ? 11.156 -50.812 -3.113 1 73.81 363 GLU A N 1
ATOM 2776 C CA . GLU A 1 363 ? 12.398 -50.375 -3.748 1 73.81 363 GLU A CA 1
ATOM 2777 C C . GLU A 1 363 ? 13.523 -50.25 -2.729 1 73.81 363 GLU A C 1
ATOM 2779 O O . GLU A 1 363 ? 14.688 -50.531 -3.035 1 73.81 363 GLU A O 1
ATOM 2784 N N . SER A 1 364 ? 13.219 -49.781 -1.538 1 74.69 364 SER A N 1
ATOM 2785 C CA . SER A 1 364 ? 14.219 -49.625 -0.488 1 74.69 364 SER A CA 1
ATOM 2786 C C . SER A 1 364 ? 14.906 -50.938 -0.163 1 74.69 364 SER A C 1
ATOM 2788 O O . SER A 1 364 ? 16.109 -50.969 0.123 1 74.69 364 SER A O 1
ATOM 2790 N N . ARG A 1 365 ? 14.172 -51.969 -0.304 1 74.25 365 ARG A N 1
ATOM 2791 C CA . ARG A 1 365 ? 14.734 -53.281 0.006 1 74.25 365 ARG A CA 1
ATOM 2792 C C . ARG A 1 365 ? 15.547 -53.812 -1.169 1 74.25 365 ARG A C 1
ATOM 2794 O O . ARG A 1 365 ? 16.531 -54.531 -0.975 1 74.25 365 ARG A O 1
ATOM 2801 N N . MET A 1 366 ? 15.055 -53.438 -2.291 1 70.81 366 MET A N 1
ATOM 2802 C CA . MET A 1 366 ? 15.766 -53.906 -3.486 1 70.81 366 MET A CA 1
ATOM 2803 C C . MET A 1 366 ? 17.156 -53.281 -3.559 1 70.81 366 MET A C 1
ATOM 2805 O O . MET A 1 366 ? 18.109 -53.906 -3.998 1 70.81 366 MET A O 1
ATOM 2809 N N . THR A 1 367 ? 17.219 -52.031 -3.141 1 65.12 367 THR A N 1
ATOM 2810 C CA . THR A 1 367 ? 18.5 -51.312 -3.213 1 65.12 367 THR A CA 1
ATOM 2811 C C . THR A 1 367 ? 19.375 -51.656 -2.002 1 65.12 367 THR A C 1
ATOM 2813 O O . THR A 1 367 ? 20.594 -51.625 -2.088 1 65.12 367 THR A O 1
ATOM 2816 N N . ALA A 1 368 ? 18.797 -51.844 -0.886 1 62.59 368 ALA A N 1
ATOM 2817 C CA . ALA A 1 368 ? 19.531 -52.031 0.365 1 62.59 368 ALA A CA 1
ATOM 2818 C C . ALA A 1 368 ? 20.125 -53.438 0.466 1 62.59 368 ALA A C 1
ATOM 2820 O O . ALA A 1 368 ? 21.109 -53.656 1.17 1 62.59 368 ALA A O 1
ATOM 2821 N N . GLN A 1 369 ? 19.453 -54.375 -0.134 1 63.88 369 GLN A N 1
ATOM 2822 C CA . GLN A 1 369 ? 19.906 -55.75 0.089 1 63.88 369 GLN A CA 1
ATOM 2823 C C . GLN A 1 369 ? 20.484 -56.344 -1.189 1 63.88 369 GLN A C 1
ATOM 2825 O O . GLN A 1 369 ? 20.031 -56.031 -2.289 1 63.88 369 GLN A O 1
ATOM 2830 N N . PRO A 1 370 ? 21.641 -56.938 -1.086 1 63.06 370 PRO A N 1
ATOM 2831 C CA . PRO A 1 370 ? 22.266 -57.562 -2.26 1 63.06 370 PRO A CA 1
ATOM 2832 C C . PRO A 1 370 ? 21.344 -58.562 -2.949 1 63.06 370 PRO A C 1
ATOM 2834 O O . PRO A 1 370 ? 21.406 -58.719 -4.172 1 63.06 370 PRO A O 1
ATOM 2837 N N . ILE A 1 371 ? 20.484 -59.344 -2.084 1 62.94 371 ILE A N 1
ATOM 2838 C CA . ILE A 1 371 ? 19.547 -60.312 -2.652 1 62.94 371 ILE A CA 1
ATOM 2839 C C . ILE A 1 371 ? 18.125 -60 -2.186 1 62.94 371 ILE A C 1
ATOM 2841 O O . ILE A 1 371 ? 17.859 -59.938 -0.981 1 62.94 371 ILE A O 1
ATOM 2845 N N . VAL A 1 372 ? 17.344 -59.625 -3.043 1 69.12 372 VAL A N 1
ATOM 2846 C CA . VAL A 1 372 ? 15.938 -59.375 -2.746 1 69.12 372 VAL A CA 1
ATOM 2847 C C . VAL A 1 372 ? 15.203 -60.688 -2.541 1 69.12 372 VAL A C 1
ATOM 2849 O O . VAL A 1 372 ? 15.336 -61.594 -3.344 1 69.12 372 VAL A O 1
ATOM 2852 N N . MET A 1 373 ? 14.633 -60.812 -1.302 1 72.94 373 MET A N 1
ATOM 2853 C CA . MET A 1 373 ? 13.914 -62.031 -0.959 1 72.94 373 MET A CA 1
ATOM 2854 C C . MET A 1 373 ? 12.414 -61.844 -1.157 1 72.94 373 MET A C 1
ATOM 2856 O O . MET A 1 373 ? 11.891 -60.75 -0.995 1 72.94 373 MET A O 1
ATOM 2860 N N . ILE A 1 374 ? 11.75 -62.938 -1.58 1 73.75 374 ILE A N 1
ATOM 2861 C CA . ILE A 1 374 ? 10.297 -62.938 -1.738 1 73.75 374 ILE A CA 1
ATOM 2862 C C . ILE A 1 374 ? 9.633 -62.531 -0.424 1 73.75 374 ILE A C 1
ATOM 2864 O O . ILE A 1 374 ? 8.57 -61.938 -0.425 1 73.75 374 ILE A O 1
ATOM 2868 N N . ASN A 1 375 ? 10.391 -62.938 0.75 1 73.81 375 ASN A N 1
ATOM 2869 C CA . ASN A 1 375 ? 9.828 -62.688 2.072 1 73.81 375 ASN A CA 1
ATOM 2870 C C . ASN A 1 375 ? 9.859 -61.188 2.416 1 73.81 375 ASN A C 1
ATOM 2872 O O . ASN A 1 375 ? 9.203 -60.75 3.359 1 73.81 375 ASN A O 1
ATOM 2876 N N . ASP A 1 376 ? 10.469 -60.438 1.672 1 80.38 376 ASP A N 1
ATOM 2877 C CA . ASP A 1 376 ? 10.555 -59 1.911 1 80.38 376 ASP A CA 1
ATOM 2878 C C . ASP A 1 376 ? 9.406 -58.281 1.219 1 80.38 376 ASP A C 1
ATOM 2880 O O . ASP A 1 376 ? 9.32 -57.062 1.288 1 80.38 376 ASP A O 1
ATOM 2884 N N . SER A 1 377 ? 8.477 -59.094 0.653 1 87 377 SER A N 1
ATOM 2885 C CA . SER A 1 377 ? 7.391 -58.5 -0.105 1 87 377 SER A CA 1
ATOM 2886 C C . SER A 1 377 ? 6.344 -57.875 0.823 1 87 377 SER A C 1
ATOM 2888 O O . SER A 1 377 ? 6.121 -58.375 1.928 1 87 377 SER A O 1
ATOM 2890 N N . ILE A 1 378 ? 5.828 -56.781 0.431 1 90.25 378 ILE A N 1
ATOM 2891 C CA . ILE A 1 378 ? 4.727 -56.125 1.135 1 90.25 378 ILE A CA 1
ATOM 2892 C C . ILE A 1 378 ? 3.504 -56.062 0.226 1 90.25 378 ILE A C 1
ATOM 2894 O O . ILE A 1 378 ? 3.604 -56.312 -0.98 1 90.25 378 ILE A O 1
ATOM 2898 N N . ALA A 1 379 ? 2.346 -55.906 0.827 1 92.44 379 ALA A N 1
ATOM 2899 C CA . ALA A 1 379 ? 1.088 -55.781 0.094 1 92.44 379 ALA A CA 1
ATOM 2900 C C . ALA A 1 379 ? 0.286 -54.594 0.581 1 92.44 379 ALA A C 1
ATOM 2902 O O . ALA A 1 379 ? 0.337 -54.25 1.762 1 92.44 379 ALA A O 1
ATOM 2903 N N . ALA A 1 380 ? -0.361 -53.938 -0.295 1 92.62 380 ALA A N 1
ATOM 2904 C CA . ALA A 1 380 ? -1.21 -52.781 0.021 1 92.62 380 ALA A CA 1
ATOM 2905 C C . ALA A 1 380 ? -2.506 -52.812 -0.782 1 92.62 380 ALA A C 1
ATOM 2907 O O . ALA A 1 380 ? -2.547 -53.375 -1.88 1 92.62 380 ALA A O 1
ATOM 2908 N N . GLU A 1 381 ? -3.605 -52.375 -0.245 1 93.5 381 GLU A N 1
ATOM 2909 C CA . GLU A 1 381 ? -4.879 -52.156 -0.925 1 93.5 381 GLU A CA 1
ATOM 2910 C C . GLU A 1 381 ? -5.27 -50.688 -0.891 1 93.5 381 GLU A C 1
ATOM 2912 O O . GLU A 1 381 ? -5.113 -50 0.135 1 93.5 381 GLU A O 1
ATOM 2917 N N . CYS A 1 382 ? -5.648 -50.188 -2.012 1 94.38 382 CYS A N 1
ATOM 2918 C CA . CYS A 1 382 ? -5.965 -48.75 -2.135 1 94.38 382 CYS A CA 1
ATOM 2919 C C . CYS A 1 382 ? -7.34 -48.562 -2.758 1 94.38 382 CYS A C 1
ATOM 2921 O O . CYS A 1 382 ? -7.867 -49.469 -3.412 1 94.38 382 CYS A O 1
ATOM 2923 N N . ALA A 1 383 ? -7.977 -47.469 -2.529 1 96 383 ALA A N 1
ATOM 2924 C CA . ALA A 1 383 ? -9.258 -47.094 -3.127 1 96 383 ALA A CA 1
ATOM 2925 C C . ALA A 1 383 ? -9.359 -45.594 -3.342 1 96 383 ALA A C 1
ATOM 2927 O O . ALA A 1 383 ? -8.695 -44.812 -2.65 1 96 383 ALA A O 1
ATOM 2928 N N . LEU A 1 384 ? -10.062 -45.188 -4.391 1 96.81 384 LEU A N 1
ATOM 2929 C CA . LEU A 1 384 ? -10.352 -43.812 -4.73 1 96.81 384 LEU A CA 1
ATOM 2930 C C . LEU A 1 384 ? -11.852 -43.562 -4.824 1 96.81 384 LEU A C 1
ATOM 2932 O O . LEU A 1 384 ? -12.594 -44.438 -5.324 1 96.81 384 LEU A O 1
ATOM 2936 N N . TRP A 1 385 ? -12.336 -42.469 -4.383 1 97 385 TRP A N 1
ATOM 2937 C CA . TRP A 1 385 ? -13.742 -42.094 -4.508 1 97 385 TRP A CA 1
ATOM 2938 C C . TRP A 1 385 ? -13.898 -40.562 -4.578 1 97 385 TRP A C 1
ATOM 2940 O O . TRP A 1 385 ? -13.008 -39.812 -4.164 1 97 385 TRP A O 1
ATOM 2950 N N . TYR A 1 386 ? -14.984 -40.156 -5.195 1 96.81 386 TYR A N 1
ATOM 2951 C CA . TYR A 1 386 ? -15.312 -38.719 -5.148 1 96.81 386 TYR A CA 1
ATOM 2952 C C . TYR A 1 386 ? -15.781 -38.312 -3.756 1 96.81 386 TYR A C 1
ATOM 2954 O O . TYR A 1 386 ? -16.516 -39.062 -3.104 1 96.81 386 TYR A O 1
ATOM 2962 N N . CYS A 1 387 ? -15.289 -37.188 -3.309 1 97.06 387 CYS A N 1
ATOM 2963 C CA . CYS A 1 387 ? -15.656 -36.656 -1.999 1 97.06 387 CYS A CA 1
ATOM 2964 C C . CYS A 1 387 ? -15.82 -35.156 -2.045 1 97.06 387 CYS A C 1
ATOM 2966 O O . CYS A 1 387 ? -15.594 -34.531 -3.084 1 97.06 387 CYS A O 1
ATOM 2968 N N . LEU A 1 388 ? -16.406 -34.656 -0.983 1 96.25 388 LEU A N 1
ATOM 2969 C CA . LEU A 1 388 ? -16.484 -33.219 -0.781 1 96.25 388 LEU A CA 1
ATOM 2970 C C . LEU A 1 388 ? -15.445 -32.75 0.224 1 96.25 388 LEU A C 1
ATOM 2972 O O . LEU A 1 388 ? -15.297 -33.312 1.3 1 96.25 388 LEU A O 1
ATOM 2976 N N . ARG A 1 389 ? -14.641 -31.781 -0.206 1 96.31 389 ARG A N 1
ATOM 2977 C CA . ARG A 1 389 ? -13.633 -31.219 0.685 1 96.31 389 ARG A CA 1
ATOM 2978 C C . ARG A 1 389 ? -13.797 -29.703 0.803 1 96.31 389 ARG A C 1
ATOM 2980 O O . ARG A 1 389 ? -14.133 -29.031 -0.175 1 96.31 389 ARG A O 1
ATOM 2987 N N . THR A 1 390 ? -13.625 -29.219 2.037 1 96.62 390 THR A N 1
ATOM 2988 C CA . THR A 1 390 ? -13.57 -27.781 2.246 1 96.62 390 THR A CA 1
ATOM 2989 C C . THR A 1 390 ? -12.133 -27.281 2.281 1 96.62 390 THR A C 1
ATOM 2991 O O . THR A 1 390 ? -11.273 -27.906 2.916 1 96.62 390 THR A O 1
ATOM 2994 N N . ARG A 1 391 ? -11.906 -26.234 1.6 1 96.19 391 ARG A N 1
ATOM 2995 C CA . ARG A 1 391 ? -10.547 -25.734 1.447 1 96.19 391 ARG A CA 1
ATOM 2996 C C . ARG A 1 391 ? -10.43 -24.312 1.996 1 96.19 391 ARG A C 1
ATOM 2998 O O . ARG A 1 391 ? -11.312 -23.484 1.79 1 96.19 391 ARG A O 1
ATOM 3005 N N . GLU A 1 392 ? -9.422 -24.125 2.783 1 96.5 392 GLU A N 1
ATOM 3006 C CA . GLU A 1 392 ? -9.047 -22.797 3.25 1 96.5 392 GLU A CA 1
ATOM 3007 C C . GLU A 1 392 ? -7.902 -22.219 2.422 1 96.5 392 GLU A C 1
ATOM 3009 O O . GLU A 1 392 ? -6.758 -22.672 2.541 1 96.5 392 GLU A O 1
ATOM 3014 N N . ILE A 1 393 ? -8.242 -21.234 1.608 1 96.44 393 ILE A N 1
ATOM 3015 C CA . ILE A 1 393 ? -7.273 -20.641 0.692 1 96.44 393 ILE A CA 1
ATOM 3016 C C . ILE A 1 393 ? -6.836 -19.266 1.215 1 96.44 393 ILE A C 1
ATOM 3018 O O . ILE A 1 393 ? -7.664 -18.484 1.671 1 96.44 393 ILE A O 1
ATOM 3022 N N . ARG A 1 394 ? -5.559 -19 1.214 1 95.69 394 ARG A N 1
ATOM 3023 C CA . ARG A 1 394 ? -5.004 -17.719 1.622 1 95.69 394 ARG A CA 1
ATOM 3024 C C . ARG A 1 394 ? -3.766 -17.375 0.804 1 95.69 394 ARG A C 1
ATOM 3026 O O . ARG A 1 394 ? -3.039 -18.266 0.357 1 95.69 394 ARG A O 1
ATOM 3033 N N . VAL A 1 395 ? -3.625 -16.125 0.478 1 93.25 395 VAL A N 1
ATOM 3034 C CA . VAL A 1 395 ? -2.402 -15.594 -0.119 1 93.25 395 VAL A CA 1
ATOM 3035 C C . VAL A 1 395 ? -1.752 -14.594 0.834 1 93.25 395 VAL A C 1
ATOM 3037 O O . VAL A 1 395 ? -2.375 -13.602 1.227 1 93.25 395 VAL A O 1
ATOM 3040 N N . GLU A 1 396 ? -0.571 -14.844 1.273 1 91.31 396 GLU A N 1
ATOM 3041 C CA . GLU A 1 396 ? 0.193 -13.961 2.148 1 91.31 396 GLU A CA 1
ATOM 3042 C C . GLU A 1 396 ? 1.539 -13.594 1.528 1 91.31 396 GLU A C 1
ATOM 3044 O O . GLU A 1 396 ? 2.357 -14.477 1.248 1 91.31 396 GLU A O 1
ATOM 3049 N N . MET A 1 397 ? 1.734 -12.367 1.321 1 86.38 397 MET A N 1
ATOM 3050 C CA . MET A 1 397 ? 2.967 -11.875 0.715 1 86.38 397 MET A CA 1
ATOM 3051 C C . MET A 1 397 ? 3.232 -12.562 -0.618 1 86.38 397 MET A C 1
ATOM 3053 O O . MET A 1 397 ? 4.348 -13.023 -0.872 1 86.38 397 MET A O 1
ATOM 3057 N N . GLY A 1 398 ? 2.092 -12.789 -1.303 1 85.25 398 GLY A N 1
ATOM 3058 C CA . GLY A 1 398 ? 2.191 -13.367 -2.633 1 85.25 398 GLY A CA 1
ATOM 3059 C C . GLY A 1 398 ? 2.301 -14.875 -2.619 1 85.25 398 GLY A C 1
ATOM 3060 O O . GLY A 1 398 ? 2.367 -15.508 -3.676 1 85.25 398 GLY A O 1
ATOM 3061 N N . GLU A 1 399 ? 2.404 -15.453 -1.505 1 88.44 399 GLU A N 1
ATOM 3062 C CA . GLU A 1 399 ? 2.492 -16.906 -1.402 1 88.44 399 GLU A CA 1
ATOM 3063 C C . GLU A 1 399 ? 1.118 -17.531 -1.165 1 88.44 399 GLU A C 1
ATOM 3065 O O . GLU A 1 399 ? 0.435 -17.188 -0.198 1 88.44 399 GLU A O 1
ATOM 3070 N N . LEU A 1 400 ? 0.739 -18.453 -2.059 1 92.44 400 LEU A N 1
ATOM 3071 C CA . LEU A 1 400 ? -0.57 -19.094 -2.012 1 92.44 400 LEU A CA 1
ATOM 3072 C C . LEU A 1 400 ? -0.539 -20.328 -1.118 1 92.44 400 LEU A C 1
ATOM 3074 O O . LEU A 1 400 ? 0.396 -21.125 -1.192 1 92.44 400 LEU A O 1
ATOM 3078 N N . SER A 1 401 ? -1.449 -20.453 -0.191 1 94.75 401 SER A N 1
ATOM 3079 C CA . SER A 1 401 ? -1.617 -21.625 0.658 1 94.75 401 SER A CA 1
ATOM 3080 C C . SER A 1 401 ? -3.016 -22.219 0.513 1 94.75 401 SER A C 1
ATOM 3082 O O . SER A 1 401 ? -3.994 -21.469 0.375 1 94.75 401 SER A O 1
ATOM 3084 N N . ASP A 1 402 ? -3.123 -23.484 0.428 1 95.81 402 ASP A N 1
ATOM 3085 C CA . ASP A 1 402 ? -4.352 -24.266 0.296 1 95.81 402 ASP A CA 1
ATOM 3086 C C . ASP A 1 402 ? -4.406 -25.391 1.326 1 95.81 402 ASP A C 1
ATOM 3088 O O . ASP A 1 402 ? -3.67 -26.375 1.217 1 95.81 402 ASP A O 1
ATOM 3092 N N . ARG A 1 403 ? -5.312 -25.281 2.359 1 95.94 403 ARG A N 1
ATOM 3093 C CA . ARG A 1 403 ? -5.422 -26.281 3.418 1 95.94 403 ARG A CA 1
ATOM 3094 C C . ARG A 1 403 ? -6.805 -26.938 3.422 1 95.94 403 ARG A C 1
ATOM 3096 O O . ARG A 1 403 ? -7.816 -26.234 3.314 1 95.94 403 ARG A O 1
ATOM 3103 N N . ILE A 1 404 ? -6.805 -28.25 3.537 1 96.56 404 ILE A N 1
ATOM 3104 C CA . ILE A 1 404 ? -8.062 -28.984 3.654 1 96.56 404 ILE A CA 1
ATOM 3105 C C . ILE A 1 404 ? -8.555 -28.938 5.102 1 96.56 404 ILE A C 1
ATOM 3107 O O . ILE A 1 404 ? -7.805 -29.266 6.027 1 96.56 404 ILE A O 1
ATOM 3111 N N . THR A 1 405 ? -9.789 -28.547 5.312 1 95.62 405 THR A N 1
ATOM 3112 C CA . THR A 1 405 ? -10.289 -28.391 6.676 1 95.62 405 THR A CA 1
ATOM 3113 C C . THR A 1 405 ? -11.242 -29.531 7.031 1 95.62 405 THR A C 1
ATOM 3115 O O . THR A 1 405 ? -11.289 -29.969 8.18 1 95.62 405 THR A O 1
ATOM 3118 N N . GLU A 1 406 ? -12.047 -29.922 6.086 1 95.25 406 GLU A N 1
ATOM 3119 C CA . GLU A 1 406 ? -13.039 -30.969 6.32 1 95.25 406 GLU A CA 1
ATOM 3120 C C . GLU A 1 406 ? -13.266 -31.797 5.066 1 95.25 406 GLU A C 1
ATOM 3122 O O . GLU A 1 406 ? -13.078 -31.312 3.947 1 95.25 406 GLU A O 1
ATOM 3127 N N . THR A 1 407 ? -13.555 -33.062 5.262 1 95.88 407 THR A N 1
ATOM 3128 C CA . THR A 1 407 ? -13.859 -34 4.18 1 95.88 407 THR A CA 1
ATOM 3129 C C . THR A 1 407 ? -15.195 -34.688 4.422 1 95.88 407 THR A C 1
ATOM 3131 O O . THR A 1 407 ? -15.523 -35.031 5.559 1 95.88 407 THR A O 1
ATOM 3134 N N . TRP A 1 408 ? -16.031 -34.812 3.418 1 95.38 408 TRP A N 1
ATOM 3135 C CA . TRP A 1 408 ? -17.344 -35.469 3.477 1 95.38 408 TRP A CA 1
ATOM 3136 C C . TRP A 1 408 ? -17.547 -36.406 2.279 1 95.38 408 TRP A C 1
ATOM 3138 O O . TRP A 1 408 ? -17.234 -36.031 1.143 1 95.38 408 TRP A O 1
ATOM 3148 N N . SER A 1 409 ? -18.062 -37.656 2.496 1 95.25 409 SER A N 1
ATOM 3149 C CA . SER A 1 409 ? -18.125 -38.594 1.389 1 95.25 409 SER A CA 1
ATOM 3150 C C . SER A 1 409 ? -19.469 -39.312 1.339 1 95.25 409 SER A C 1
ATOM 3152 O O . SER A 1 409 ? -19.672 -40.25 0.551 1 95.25 409 SER A O 1
ATOM 3154 N N . GLU A 1 410 ? -20.5 -38.875 2.045 1 92.44 410 GLU A N 1
ATOM 3155 C CA . GLU A 1 410 ? -21.75 -39.625 2.123 1 92.44 410 GLU A CA 1
ATOM 3156 C C . GLU A 1 410 ? -22.609 -39.375 0.881 1 92.44 410 GLU A C 1
ATOM 3158 O O . GLU A 1 410 ? -22.859 -38.219 0.499 1 92.44 410 GLU A O 1
ATOM 3163 N N . VAL A 1 411 ? -22.922 -40.375 0.223 1 92 411 VAL A N 1
ATOM 3164 C CA . VAL A 1 411 ? -23.875 -40.375 -0.888 1 92 411 VAL A CA 1
ATOM 3165 C C . VAL A 1 411 ? -24.984 -41.375 -0.641 1 92 411 VAL A C 1
ATOM 3167 O O . VAL A 1 411 ? -24.75 -42.438 -0.023 1 92 411 VAL A O 1
ATOM 3170 N N . PRO A 1 412 ? -26.188 -41.062 -1.088 1 85.69 412 PRO A N 1
ATOM 3171 C CA . PRO A 1 412 ? -27.266 -42.031 -0.925 1 85.69 412 PRO A CA 1
ATOM 3172 C C . PRO A 1 412 ? -27.047 -43.281 -1.769 1 85.69 412 PRO A C 1
ATOM 3174 O O . PRO A 1 412 ? -26.547 -43.188 -2.895 1 85.69 412 PRO A O 1
ATOM 3177 N N . ILE A 1 413 ? -27.234 -44.438 -1.188 1 80.19 413 ILE A N 1
ATOM 3178 C CA . ILE A 1 413 ? -27.062 -45.688 -1.903 1 80.19 413 ILE A CA 1
ATOM 3179 C C . ILE A 1 413 ? -28.422 -46.312 -2.199 1 80.19 413 ILE A C 1
ATOM 3181 O O . ILE A 1 413 ? -28.516 -47.469 -2.551 1 80.19 413 ILE A O 1
ATOM 3185 N N . ASP A 1 414 ? -29.453 -45.5 -2.248 1 75.44 414 ASP A N 1
ATOM 3186 C CA . ASP A 1 414 ? -30.797 -46.062 -2.49 1 75.44 414 ASP A CA 1
ATOM 3187 C C . ASP A 1 414 ? -31.078 -46.156 -3.986 1 75.44 414 ASP A C 1
ATOM 3189 O O . ASP A 1 414 ? -30.359 -45.594 -4.801 1 75.44 414 ASP A O 1
ATOM 3193 N N . HIS A 1 415 ? -32 -47.031 -4.328 1 67.81 415 HIS A N 1
ATOM 3194 C CA . HIS A 1 415 ? -32.375 -47.344 -5.703 1 67.81 415 HIS A CA 1
ATOM 3195 C C . HIS A 1 415 ? -32.781 -46.062 -6.457 1 67.81 415 HIS A C 1
ATOM 3197 O O . HIS A 1 415 ? -32.5 -45.938 -7.645 1 67.81 415 HIS A O 1
ATOM 3203 N N . ALA A 1 416 ? -33.406 -45.156 -5.836 1 65.5 416 ALA A N 1
ATOM 3204 C CA . ALA A 1 416 ? -33.844 -43.938 -6.477 1 65.5 416 ALA A CA 1
ATOM 3205 C C . ALA A 1 416 ? -32.656 -43.094 -6.941 1 65.5 416 ALA A C 1
ATOM 3207 O O . ALA A 1 416 ? -32.688 -42.5 -8.016 1 65.5 416 ALA A O 1
ATOM 3208 N N . SER A 1 417 ? -31.609 -43.094 -6.152 1 69.5 417 SER A N 1
ATOM 3209 C CA . SER A 1 417 ? -30.422 -42.344 -6.508 1 69.5 417 SER A CA 1
ATOM 3210 C C . SER A 1 417 ? -29.688 -42.969 -7.691 1 69.5 417 SER A C 1
ATOM 3212 O O . SER A 1 417 ? -29.094 -42.281 -8.508 1 69.5 417 SER A O 1
ATOM 3214 N N . TYR A 1 418 ? -29.844 -44.281 -7.637 1 64.5 418 TYR A N 1
ATOM 3215 C CA . TYR A 1 418 ? -29.266 -45 -8.75 1 64.5 418 TYR A CA 1
ATOM 3216 C C . TYR A 1 418 ? -29.922 -44.625 -10.07 1 64.5 418 TYR A C 1
ATOM 3218 O O . TYR A 1 418 ? -29.266 -44.5 -11.102 1 64.5 418 TYR A O 1
ATOM 3226 N N . LEU A 1 419 ? -31.234 -44.438 -9.93 1 62.81 419 LEU A N 1
ATOM 3227 C CA . LEU A 1 419 ? -32 -44.125 -11.133 1 62.81 419 LEU A CA 1
ATOM 3228 C C . LEU A 1 419 ? -31.75 -42.656 -11.562 1 62.81 419 LEU A C 1
ATOM 3230 O O . LEU A 1 419 ? -32.062 -42.281 -12.695 1 62.81 419 LEU A O 1
ATOM 3234 N N . SER A 1 420 ? -31.109 -42.031 -10.641 1 72.81 420 SER A N 1
ATOM 3235 C CA . SER A 1 420 ? -30.797 -40.656 -11.016 1 72.81 420 SER A CA 1
ATOM 3236 C C . SER A 1 420 ? -29.531 -40.594 -11.875 1 72.81 420 SER A C 1
ATOM 3238 O O . SER A 1 420 ? -28.656 -41.438 -11.742 1 72.81 420 SER A O 1
ATOM 3240 N N . ASP A 1 421 ? -29.469 -39.875 -12.867 1 80.69 421 ASP A N 1
ATOM 3241 C CA . ASP A 1 421 ? -28.344 -39.719 -13.781 1 80.69 421 ASP A CA 1
ATOM 3242 C C . ASP A 1 421 ? -27.172 -39 -13.102 1 80.69 421 ASP A C 1
ATOM 3244 O O . ASP A 1 421 ? -26.172 -38.688 -13.742 1 80.69 421 ASP A O 1
ATOM 3248 N N . ASN A 1 422 ? -27.391 -38.844 -11.656 1 87.94 422 ASN A N 1
ATOM 3249 C CA . ASN A 1 422 ? -26.344 -38.125 -10.945 1 87.94 422 ASN A CA 1
ATOM 3250 C C . ASN A 1 422 ? -26.078 -38.719 -9.57 1 87.94 422 ASN A C 1
ATOM 3252 O O . ASN A 1 422 ? -26.984 -39.281 -8.961 1 87.94 422 ASN A O 1
ATOM 3256 N N . VAL A 1 423 ? -24.828 -38.719 -9.148 1 92 423 VAL A N 1
ATOM 3257 C CA . VAL A 1 423 ? -24.438 -39.031 -7.777 1 92 423 VAL A CA 1
ATOM 3258 C C . VAL A 1 423 ? -24.359 -37.75 -6.953 1 92 423 VAL A C 1
ATOM 3260 O O . VAL A 1 423 ? -23.453 -36.938 -7.133 1 92 423 VAL A O 1
ATOM 3263 N N . THR A 1 424 ? -25.359 -37.594 -6.113 1 92.38 424 THR A N 1
ATOM 3264 C CA . THR A 1 424 ? -25.453 -36.375 -5.332 1 92.38 424 THR A CA 1
ATOM 3265 C C . THR A 1 424 ? -25.109 -36.625 -3.867 1 92.38 424 THR A C 1
ATOM 3267 O O . THR A 1 424 ? -25.594 -37.594 -3.273 1 92.38 424 THR A O 1
ATOM 3270 N N . PHE A 1 425 ? -24.219 -35.781 -3.326 1 93.5 425 PHE A N 1
ATOM 3271 C CA . PHE A 1 425 ? -23.844 -35.906 -1.923 1 93.5 425 PHE A CA 1
ATOM 3272 C C . PHE A 1 425 ? -25.016 -35.531 -1.016 1 93.5 425 PHE A C 1
ATOM 3274 O O . PHE A 1 425 ? -25.797 -34.625 -1.331 1 93.5 425 PHE A O 1
ATOM 3281 N N . ALA A 1 426 ? -25.062 -36.281 0.109 1 92.12 426 ALA A N 1
ATOM 3282 C CA . ALA A 1 426 ? -26.188 -36.062 1.024 1 92.12 426 ALA A CA 1
ATOM 3283 C C . ALA A 1 426 ? -25.688 -35.688 2.416 1 92.12 426 ALA A C 1
ATOM 3285 O O . ALA A 1 426 ? -24.531 -35.938 2.764 1 92.12 426 ALA A O 1
ATOM 3286 N N . ASN A 1 427 ? -26.562 -35.031 3.193 1 91.81 427 ASN A N 1
ATOM 3287 C CA . ASN A 1 427 ? -26.344 -34.656 4.59 1 91.81 427 ASN A CA 1
ATOM 3288 C C . ASN A 1 427 ? -25.031 -33.906 4.77 1 91.81 427 ASN A C 1
ATOM 3290 O O . ASN A 1 427 ? -24.234 -34.219 5.656 1 91.81 427 ASN A O 1
ATOM 3294 N N . ILE A 1 428 ? -24.812 -32.969 3.908 1 93.94 428 ILE A N 1
ATOM 3295 C CA . ILE A 1 428 ? -23.594 -32.156 3.994 1 93.94 428 ILE A CA 1
ATOM 3296 C C . ILE A 1 428 ? -23.641 -31.297 5.25 1 93.94 428 ILE A C 1
ATOM 3298 O O . ILE A 1 428 ? -24.578 -30.531 5.453 1 93.94 428 ILE A O 1
ATOM 3302 N N . PRO A 1 429 ? -22.625 -31.438 6.055 1 92.69 429 PRO A N 1
ATOM 3303 C CA . PRO A 1 429 ? -22.609 -30.625 7.277 1 92.69 429 PRO A CA 1
ATOM 3304 C C . PRO A 1 429 ? -22.562 -29.125 6.992 1 92.69 429 PRO A C 1
ATOM 3306 O O . PRO A 1 429 ? -21.891 -28.703 6.039 1 92.69 429 PRO A O 1
ATOM 3309 N N . SER A 1 430 ? -23.203 -28.312 7.809 1 91.81 430 SER A N 1
ATOM 3310 C CA . SER A 1 430 ? -23.203 -26.859 7.652 1 91.81 430 SER A CA 1
ATOM 3311 C C . SER A 1 430 ? -21.828 -26.281 7.922 1 91.81 430 SER A C 1
ATOM 3313 O O . SER A 1 430 ? -21.516 -25.172 7.469 1 91.81 430 SER A O 1
ATOM 3315 N N . SER A 1 431 ? -21 -27.031 8.68 1 93.31 431 SER A N 1
ATOM 3316 C CA . SER A 1 431 ? -19.656 -26.578 8.984 1 93.31 431 SER A CA 1
ATOM 3317 C C . SER A 1 431 ? -18.828 -26.406 7.715 1 93.31 431 SER A C 1
ATOM 3319 O O . SER A 1 431 ? -17.781 -25.75 7.727 1 93.31 431 SER A O 1
ATOM 3321 N N . MET A 1 432 ? -19.234 -26.938 6.594 1 94.62 432 MET A N 1
ATOM 3322 C CA . MET A 1 432 ? -18.484 -26.891 5.344 1 94.62 432 MET A CA 1
ATOM 3323 C C . MET A 1 432 ? -18.828 -25.625 4.555 1 94.62 432 MET A C 1
ATOM 3325 O O . MET A 1 432 ? -18.453 -25.5 3.387 1 94.62 432 MET A O 1
ATOM 3329 N N . GLY A 1 433 ? -19.438 -24.672 5.133 1 89.94 433 GLY A N 1
ATOM 3330 C CA . GLY A 1 433 ? -19.766 -23.406 4.477 1 89.94 433 GLY A CA 1
ATOM 3331 C C . GLY A 1 433 ? -20.875 -23.531 3.455 1 89.94 433 GLY A C 1
ATOM 3332 O O . GLY A 1 433 ? -20.922 -22.781 2.484 1 89.94 433 GLY A O 1
ATOM 3333 N N . THR A 1 434 ? -21.672 -24.562 3.561 1 91.56 434 THR A N 1
ATOM 3334 C CA . THR A 1 434 ? -22.781 -24.797 2.633 1 91.56 434 THR A CA 1
ATOM 3335 C C . THR A 1 434 ? -24.109 -24.406 3.271 1 91.56 434 THR A C 1
ATOM 3337 O O . THR A 1 434 ? -24.188 -24.203 4.484 1 91.56 434 THR A O 1
ATOM 3340 N N . THR A 1 435 ? -25.031 -24.078 2.412 1 87.44 435 THR A N 1
ATOM 3341 C CA . THR A 1 435 ? -26.391 -23.812 2.867 1 87.44 435 THR A CA 1
ATOM 3342 C C . THR A 1 435 ? -27.344 -24.938 2.439 1 87.44 435 THR A C 1
ATOM 3344 O O . THR A 1 435 ? -27 -25.734 1.553 1 87.44 435 THR A O 1
ATOM 3347 N N . THR A 1 436 ? -28.484 -24.844 3.191 1 86.25 436 THR A N 1
ATOM 3348 C CA . THR A 1 436 ? -29.484 -25.844 2.859 1 86.25 436 THR A CA 1
ATOM 3349 C C . THR A 1 436 ? -29.969 -25.672 1.418 1 86.25 436 THR A C 1
ATOM 3351 O O . THR A 1 436 ? -30.297 -24.562 0.995 1 86.25 436 THR A O 1
ATOM 3354 N N . GLY A 1 437 ? -29.797 -26.594 0.586 1 84.38 437 GLY A N 1
ATOM 3355 C CA . GLY A 1 437 ? -30.219 -26.531 -0.806 1 84.38 437 GLY A CA 1
ATOM 3356 C C . GLY A 1 437 ? -29.062 -26.672 -1.781 1 84.38 437 GLY A C 1
ATOM 3357 O O . GLY A 1 437 ? -29.266 -26.906 -2.973 1 84.38 437 GLY A O 1
ATOM 3358 N N . ASP A 1 438 ? -27.828 -26.438 -1.182 1 89.25 438 ASP A N 1
ATOM 3359 C CA . ASP A 1 438 ? -26.672 -26.609 -2.059 1 89.25 438 ASP A CA 1
ATOM 3360 C C . ASP A 1 438 ? -26.547 -28.062 -2.51 1 89.25 438 ASP A C 1
ATOM 3362 O O . ASP A 1 438 ? -26.75 -28.984 -1.722 1 89.25 438 ASP A O 1
ATOM 3366 N N . GLN A 1 439 ? -26.328 -28.219 -3.764 1 90.25 439 GLN A N 1
ATOM 3367 C CA . GLN A 1 439 ? -26.156 -29.562 -4.293 1 90.25 439 GLN A CA 1
ATOM 3368 C C . GLN A 1 439 ? -24.766 -29.719 -4.926 1 90.25 439 GLN A C 1
ATOM 3370 O O . GLN A 1 439 ? -24.312 -28.844 -5.656 1 90.25 439 GLN A O 1
ATOM 3375 N N . TYR A 1 440 ? -24.172 -30.719 -4.562 1 93.12 440 TYR A N 1
ATOM 3376 C CA . TYR A 1 440 ? -22.922 -31.172 -5.164 1 93.12 440 TYR A CA 1
ATOM 3377 C C . TYR A 1 440 ? -23.094 -32.531 -5.836 1 93.12 440 TYR A C 1
ATOM 3379 O O . TYR A 1 440 ? -23.438 -33.5 -5.18 1 93.12 440 TYR A O 1
ATOM 3387 N N . THR A 1 441 ? -22.875 -32.469 -7.16 1 92.06 441 THR A N 1
ATOM 3388 C CA . THR A 1 441 ? -23.266 -33.656 -7.914 1 92.06 441 THR A CA 1
ATOM 3389 C C . THR A 1 441 ? -22.188 -34.031 -8.922 1 92.06 441 THR A C 1
ATOM 3391 O O . THR A 1 441 ? -21.5 -33.156 -9.453 1 92.06 441 THR A O 1
ATOM 3394 N N . VAL A 1 442 ? -22.062 -35.344 -9.078 1 91.75 442 VAL A N 1
ATOM 3395 C CA . VAL A 1 442 ? -21.203 -35.906 -10.109 1 91.75 442 VAL A CA 1
ATOM 3396 C C . VAL A 1 442 ? -22.062 -36.688 -11.117 1 91.75 442 VAL A C 1
ATOM 3398 O O . VAL A 1 442 ? -22.891 -37.5 -10.742 1 91.75 442 VAL A O 1
ATOM 3401 N N . ASP A 1 443 ? -21.875 -36.344 -12.375 1 90 443 ASP A N 1
ATOM 3402 C CA . ASP A 1 443 ? -22.609 -37.062 -13.43 1 90 443 ASP A CA 1
ATOM 3403 C C . ASP A 1 443 ? -22.25 -38.531 -13.477 1 90 443 ASP A C 1
ATOM 3405 O O . ASP A 1 443 ? -21.062 -38.875 -13.406 1 90 443 ASP A O 1
ATOM 3409 N N . TRP A 1 444 ? -23.312 -39.406 -13.68 1 89.44 444 TRP A N 1
ATOM 3410 C CA . TRP A 1 444 ? -23.094 -40.875 -13.672 1 89.44 444 TRP A CA 1
ATOM 3411 C C . TRP A 1 444 ? -22.297 -41.312 -14.891 1 89.44 444 TRP A C 1
ATOM 3413 O O . TRP A 1 444 ? -21.453 -42.188 -14.797 1 89.44 444 TRP A O 1
ATOM 3423 N N . GLY A 1 445 ? -22.609 -40.781 -16.031 1 84.94 445 GLY A N 1
ATOM 3424 C CA . GLY A 1 445 ? -21.875 -41.125 -17.234 1 84.94 445 GLY A CA 1
ATOM 3425 C C . GLY A 1 445 ? -20.391 -40.812 -17.125 1 84.94 445 GLY A C 1
ATOM 3426 O O . GLY A 1 445 ? -19.547 -41.594 -17.547 1 84.94 445 GLY A O 1
ATOM 3427 N N . LEU A 1 446 ? -20.109 -39.75 -16.531 1 87.38 446 LEU A N 1
ATOM 3428 C CA . LEU A 1 446 ? -18.719 -39.375 -16.344 1 87.38 446 LEU A CA 1
ATOM 3429 C C . LEU A 1 446 ? -18.031 -40.312 -15.352 1 87.38 446 LEU A C 1
ATOM 3431 O O . LEU A 1 446 ? -16.891 -40.719 -15.578 1 87.38 446 LEU A O 1
ATOM 3435 N N . LEU A 1 447 ? -18.688 -40.5 -14.227 1 91.75 447 LEU A N 1
ATOM 3436 C CA . LEU A 1 447 ? -18.125 -41.438 -13.242 1 91.75 447 LEU A CA 1
ATOM 3437 C C . LEU A 1 447 ? -17.844 -42.781 -13.867 1 91.75 447 LEU A C 1
ATOM 3439 O O . LEU A 1 447 ? -16.812 -43.406 -13.586 1 91.75 447 LEU A O 1
ATOM 3443 N N . TYR A 1 448 ? -18.719 -43.25 -14.719 1 90.12 448 TYR A N 1
ATOM 3444 C CA . TYR A 1 448 ? -18.531 -44.531 -15.406 1 90.12 448 TYR A CA 1
ATOM 3445 C C . TYR A 1 448 ? -17.281 -44.469 -16.281 1 90.12 448 TYR A C 1
ATOM 3447 O O . TYR A 1 448 ? -16.484 -45.438 -16.281 1 90.12 448 TYR A O 1
ATOM 3455 N N . ASP A 1 449 ? -17.125 -43.469 -17.047 1 88.38 449 ASP A N 1
ATOM 3456 C CA . ASP A 1 449 ? -15.961 -43.344 -17.906 1 88.38 449 ASP A CA 1
ATOM 3457 C C . ASP A 1 449 ? -14.672 -43.312 -17.094 1 88.38 449 ASP A C 1
ATOM 3459 O O . ASP A 1 449 ? -13.648 -43.844 -17.5 1 88.38 449 ASP A O 1
ATOM 3463 N N . VAL A 1 450 ? -14.734 -42.594 -15.977 1 92.44 450 VAL A N 1
ATOM 3464 C CA . VAL A 1 450 ? -13.562 -42.5 -15.117 1 92.44 450 VAL A CA 1
ATOM 3465 C C . VAL A 1 450 ? -13.242 -43.875 -14.531 1 92.44 450 VAL A C 1
ATOM 3467 O O . VAL A 1 450 ? -12.078 -44.25 -14.406 1 92.44 450 VAL A O 1
ATOM 3470 N N . ARG A 1 451 ? -14.266 -44.656 -14.195 1 94.06 451 ARG A N 1
ATOM 3471 C CA . ARG A 1 451 ? -14.078 -46 -13.703 1 94.06 451 ARG A CA 1
ATOM 3472 C C . ARG A 1 451 ? -13.406 -46.875 -14.758 1 94.06 451 ARG A C 1
ATOM 3474 O O . ARG A 1 451 ? -12.492 -47.656 -14.445 1 94.06 451 ARG A O 1
ATOM 3481 N N . GLU A 1 452 ? -13.852 -46.75 -15.938 1 89.38 452 GLU A N 1
ATOM 3482 C CA . GLU A 1 452 ? -13.273 -47.531 -17.031 1 89.38 452 GLU A CA 1
ATOM 3483 C C . GLU A 1 452 ? -11.812 -47.156 -17.25 1 89.38 452 GLU A C 1
ATOM 3485 O O . GLU A 1 452 ? -10.977 -48.031 -17.469 1 89.38 452 GLU A O 1
ATOM 3490 N N . PHE A 1 453 ? -11.594 -45.938 -17.219 1 88.19 453 PHE A N 1
ATOM 3491 C CA . PHE A 1 453 ? -10.211 -45.469 -17.328 1 88.19 453 PHE A CA 1
ATOM 3492 C C . PHE A 1 453 ? -9.359 -46.062 -16.203 1 88.19 453 PHE A C 1
ATOM 3494 O O . PHE A 1 453 ? -8.25 -46.531 -16.438 1 88.19 453 PHE A O 1
ATOM 3501 N N . ALA A 1 454 ? -9.859 -45.969 -14.977 1 92.06 454 ALA A N 1
ATOM 3502 C CA . ALA A 1 454 ? -9.117 -46.469 -13.82 1 92.06 454 ALA A CA 1
ATOM 3503 C C . ALA A 1 454 ? -8.844 -47.969 -13.953 1 92.06 454 ALA A C 1
ATOM 3505 O O . ALA A 1 454 ? -7.742 -48.438 -13.641 1 92.06 454 ALA A O 1
ATOM 3506 N N . LYS A 1 455 ? -9.781 -48.656 -14.43 1 87.94 455 LYS A N 1
ATOM 3507 C CA . LYS A 1 455 ? -9.648 -50.094 -14.586 1 87.94 455 LYS A CA 1
ATOM 3508 C C . LYS A 1 455 ? -8.5 -50.469 -15.531 1 87.94 455 LYS A C 1
ATOM 3510 O O . LYS A 1 455 ? -7.758 -51.406 -15.289 1 87.94 455 LYS A O 1
ATOM 3515 N N . THR A 1 456 ? -8.359 -49.656 -16.547 1 81.88 456 THR A N 1
ATOM 3516 C CA . THR A 1 456 ? -7.363 -49.969 -17.562 1 81.88 456 THR A CA 1
ATOM 3517 C C . THR A 1 456 ? -6.012 -49.375 -17.203 1 81.88 456 THR A C 1
ATOM 3519 O O . THR A 1 456 ? -4.965 -49.875 -17.625 1 81.88 456 THR A O 1
ATOM 3522 N N . THR A 1 457 ? -6.055 -48.406 -16.438 1 84.38 457 THR A N 1
ATOM 3523 C CA . THR A 1 457 ? -4.824 -47.688 -16.141 1 84.38 457 THR A CA 1
ATOM 3524 C C . THR A 1 457 ? -4.168 -48.219 -14.867 1 84.38 457 THR A C 1
ATOM 3526 O O . THR A 1 457 ? -2.941 -48.281 -14.781 1 84.38 457 THR A O 1
ATOM 3529 N N . PHE A 1 458 ? -4.98 -48.562 -13.859 1 88.81 458 PHE A N 1
ATOM 3530 C CA . PHE A 1 458 ? -4.453 -48.969 -12.562 1 88.81 458 PHE A CA 1
ATOM 3531 C C . PHE A 1 458 ? -4.094 -50.438 -12.57 1 88.81 458 PHE A C 1
ATOM 3533 O O . PHE A 1 458 ? -4.508 -51.188 -11.68 1 88.81 458 PHE A O 1
ATOM 3540 N N . GLU A 1 459 ? -3.414 -50.781 -13.555 1 85.94 459 GLU A N 1
ATOM 3541 C CA . GLU A 1 459 ? -2.943 -52.156 -13.695 1 85.94 459 GLU A CA 1
ATOM 3542 C C . GLU A 1 459 ? -1.507 -52.188 -14.211 1 85.94 459 GLU A C 1
ATOM 3544 O O . GLU A 1 459 ? -1.031 -51.25 -14.82 1 85.94 459 GLU A O 1
ATOM 3549 N N . GLY A 1 460 ? -0.823 -53.344 -13.781 1 85.06 460 GLY A N 1
ATOM 3550 C CA . GLY A 1 460 ? 0.507 -53.531 -14.328 1 85.06 460 GLY A CA 1
ATOM 3551 C C . GLY A 1 460 ? 1.421 -54.344 -13.414 1 85.06 460 GLY A C 1
ATOM 3552 O O . GLY A 1 460 ? 1.056 -54.625 -12.281 1 85.06 460 GLY A O 1
ATOM 3553 N N . SER A 1 461 ? 2.502 -54.75 -13.977 1 84.62 461 SER A N 1
ATOM 3554 C CA . SER A 1 461 ? 3.52 -55.5 -13.25 1 84.62 461 SER A CA 1
ATOM 3555 C C . SER A 1 461 ? 4.922 -55.031 -13.602 1 84.62 461 SER A C 1
ATOM 3557 O O . SER A 1 461 ? 5.117 -54.344 -14.625 1 84.62 461 SER A O 1
ATOM 3559 N N . ILE A 1 462 ? 5.781 -55.188 -12.625 1 81.62 462 ILE A N 1
ATOM 3560 C CA . ILE A 1 462 ? 7.188 -54.875 -12.859 1 81.62 462 ILE A CA 1
ATOM 3561 C C . ILE A 1 462 ? 8.031 -56.125 -12.711 1 81.62 462 ILE A C 1
ATOM 3563 O O . ILE A 1 462 ? 7.797 -56.938 -11.805 1 81.62 462 ILE A O 1
ATOM 3567 N N . GLY A 1 463 ? 8.867 -56.344 -13.688 1 76.31 463 GLY A N 1
ATOM 3568 C CA . GLY A 1 463 ? 9.742 -57.5 -13.633 1 76.31 463 GLY A CA 1
ATOM 3569 C C . GLY A 1 463 ? 10.891 -57.438 -14.625 1 76.31 463 GLY A C 1
ATOM 3570 O O . GLY A 1 463 ? 11.148 -56.375 -15.203 1 76.31 463 GLY A O 1
ATOM 3571 N N . THR A 1 464 ? 11.656 -58.438 -14.477 1 65.38 464 THR A N 1
ATOM 3572 C CA . THR A 1 464 ? 12.758 -58.562 -15.43 1 65.38 464 THR A CA 1
ATOM 3573 C C . THR A 1 464 ? 12.242 -59.062 -16.781 1 65.38 464 THR A C 1
ATOM 3575 O O . THR A 1 464 ? 11.258 -59.812 -16.844 1 65.38 464 THR A O 1
ATOM 3578 N N . TYR A 1 465 ? 12.852 -58.719 -17.984 1 60 465 TYR A N 1
ATOM 3579 C CA . TYR A 1 465 ? 12.719 -59.125 -19.391 1 60 465 TYR A CA 1
ATOM 3580 C C . TYR A 1 465 ? 11.25 -59.312 -19.766 1 60 465 TYR A C 1
ATOM 3582 O O . TYR A 1 465 ? 10.516 -60.031 -19.094 1 60 465 TYR A O 1
ATOM 3590 N N . GLY A 1 466 ? 10.641 -58.688 -20.656 1 53.75 466 GLY A N 1
ATOM 3591 C CA . GLY A 1 466 ? 9.383 -58.875 -21.375 1 53.75 466 GLY A CA 1
ATOM 3592 C C . GLY A 1 466 ? 8.188 -58.344 -20.609 1 53.75 466 GLY A C 1
ATOM 3593 O O . GLY A 1 466 ? 7.055 -58.375 -21.094 1 53.75 466 GLY A O 1
ATOM 3594 N N . VAL A 1 467 ? 8.367 -58 -19.328 1 60.09 467 VAL A N 1
ATOM 3595 C CA . VAL A 1 467 ? 7.199 -57.531 -18.578 1 60.09 467 VAL A CA 1
ATOM 3596 C C . VAL A 1 467 ? 6.887 -56.094 -18.938 1 60.09 467 VAL A C 1
ATOM 3598 O O . VAL A 1 467 ? 7.789 -55.25 -19.016 1 60.09 467 VAL A O 1
ATOM 3601 N N . ARG A 1 468 ? 5.664 -55.875 -19.5 1 59.06 468 ARG A N 1
ATOM 3602 C CA . ARG A 1 468 ? 5.199 -54.562 -19.859 1 59.06 468 ARG A CA 1
ATOM 3603 C C . ARG A 1 468 ? 5.086 -53.656 -18.625 1 59.06 468 ARG A C 1
ATOM 3605 O O . ARG A 1 468 ? 4.258 -53.906 -17.75 1 59.06 468 ARG A O 1
ATOM 3612 N N . GLU A 1 469 ? 5.91 -52.812 -18.562 1 71.5 469 GLU A N 1
ATOM 3613 C CA . GLU A 1 469 ? 5.914 -51.812 -17.469 1 71.5 469 GLU A CA 1
ATOM 3614 C C . GLU A 1 469 ? 5.023 -50.625 -17.812 1 71.5 469 GLU A C 1
ATOM 3616 O O . GLU A 1 469 ? 5.102 -50.062 -18.906 1 71.5 469 GLU A O 1
ATOM 3621 N N . THR A 1 470 ? 3.807 -50.469 -17.047 1 74.75 470 THR A N 1
ATOM 3622 C CA . THR A 1 470 ? 3.002 -49.281 -17.188 1 74.75 470 THR A CA 1
ATOM 3623 C C . THR A 1 470 ? 3.52 -48.156 -16.266 1 74.75 470 THR A C 1
ATOM 3625 O O . THR A 1 470 ? 4.188 -48.438 -15.273 1 74.75 470 THR A O 1
ATOM 3628 N N . GLU A 1 471 ? 3.242 -46.906 -16.672 1 75.06 471 GLU A N 1
ATOM 3629 C CA . GLU A 1 471 ? 3.662 -45.781 -15.836 1 75.06 471 GLU A CA 1
ATOM 3630 C C . GLU A 1 471 ? 3.035 -45.875 -14.445 1 75.06 471 GLU A C 1
ATOM 3632 O O . GLU A 1 471 ? 3.662 -45.5 -13.453 1 75.06 471 GLU A O 1
ATOM 3637 N N . PHE A 1 472 ? 1.866 -46.281 -14.375 1 85.69 472 PHE A N 1
ATOM 3638 C CA . PHE A 1 472 ? 1.178 -46.469 -13.102 1 85.69 472 PHE A CA 1
ATOM 3639 C C . PHE A 1 472 ? 1.909 -47.469 -12.227 1 85.69 472 PHE A C 1
ATOM 3641 O O . PHE A 1 472 ? 2.197 -47.188 -11.062 1 85.69 472 PHE A O 1
ATOM 3648 N N . ALA A 1 473 ? 2.193 -48.625 -12.766 1 85.75 473 ALA A N 1
ATOM 3649 C CA . ALA A 1 473 ? 2.844 -49.688 -12 1 85.75 473 ALA A CA 1
ATOM 3650 C C . ALA A 1 473 ? 4.227 -49.25 -11.523 1 85.75 473 ALA A C 1
ATOM 3652 O O . ALA A 1 473 ? 4.613 -49.531 -10.383 1 85.75 473 ALA A O 1
ATOM 3653 N N . LEU A 1 474 ? 4.871 -48.688 -12.367 1 81.06 474 LEU A N 1
ATOM 3654 C CA . LEU A 1 474 ? 6.195 -48.219 -12.008 1 81.06 474 LEU A CA 1
ATOM 3655 C C . LEU A 1 474 ? 6.109 -47.188 -10.875 1 81.06 474 LEU A C 1
ATOM 3657 O O . LEU A 1 474 ? 6.902 -47.219 -9.93 1 81.06 474 LEU A O 1
ATOM 3661 N N . SER A 1 475 ? 5.176 -46.281 -11.016 1 85.38 475 SER A N 1
ATOM 3662 C CA . SER A 1 475 ? 5 -45.219 -10.016 1 85.38 475 SER A CA 1
ATOM 3663 C C . SER A 1 475 ? 4.641 -45.812 -8.656 1 85.38 475 SER A C 1
ATOM 3665 O O . SER A 1 475 ? 5.203 -45.438 -7.633 1 85.38 475 SER A O 1
ATOM 3667 N N . LEU A 1 476 ? 3.727 -46.656 -8.672 1 88.12 476 LEU A N 1
ATOM 3668 C CA . LEU A 1 476 ? 3.299 -47.281 -7.426 1 88.12 476 LEU A CA 1
ATOM 3669 C C . LEU A 1 476 ? 4.426 -48.094 -6.816 1 88.12 476 LEU A C 1
ATOM 3671 O O . LEU A 1 476 ? 4.621 -48.094 -5.602 1 88.12 476 LEU A O 1
ATOM 3675 N N . PHE A 1 477 ? 5.18 -48.781 -7.637 1 86 477 PHE A N 1
ATOM 3676 C CA . PHE A 1 477 ? 6.309 -49.594 -7.176 1 86 477 PHE A CA 1
ATOM 3677 C C . PHE A 1 477 ? 7.344 -48.719 -6.484 1 86 477 PHE A C 1
ATOM 3679 O O . PHE A 1 477 ? 7.809 -49.031 -5.391 1 86 477 PHE A O 1
ATOM 3686 N N . ASN A 1 478 ? 7.621 -47.719 -7.094 1 81.44 478 ASN A N 1
ATOM 3687 C CA . ASN A 1 478 ? 8.633 -46.812 -6.547 1 81.44 478 ASN A CA 1
ATOM 3688 C C . ASN A 1 478 ? 8.18 -46.188 -5.223 1 81.44 478 ASN A C 1
ATOM 3690 O O . ASN A 1 478 ? 9.008 -45.875 -4.371 1 81.44 478 ASN A O 1
ATOM 3694 N N . ALA A 1 479 ? 6.871 -46.062 -5.113 1 86.12 479 ALA A N 1
ATOM 3695 C CA . ALA A 1 479 ? 6.328 -45.375 -3.938 1 86.12 479 ALA A CA 1
ATOM 3696 C C . ALA A 1 479 ? 5.895 -46.375 -2.879 1 86.12 479 ALA A C 1
ATOM 3698 O O . ALA A 1 479 ? 5.281 -46.031 -1.874 1 86.12 479 ALA A O 1
ATOM 3699 N N . PHE A 1 480 ? 6.215 -47.531 -3.111 1 86.56 480 PHE A N 1
ATOM 3700 C CA . PHE A 1 480 ? 5.676 -48.594 -2.268 1 86.56 480 PHE A CA 1
ATOM 3701 C C . PHE A 1 480 ? 6.133 -48.406 -0.823 1 86.56 480 PHE A C 1
ATOM 3703 O O . PHE A 1 480 ? 5.457 -48.875 0.105 1 86.56 480 PHE A O 1
ATOM 3710 N N . ASP A 1 481 ? 7.266 -47.719 -0.587 1 81.12 481 ASP A N 1
ATOM 3711 C CA . ASP A 1 481 ? 7.766 -47.438 0.754 1 81.12 481 ASP A CA 1
ATOM 3712 C C . ASP A 1 481 ? 6.934 -46.344 1.425 1 81.12 481 ASP A C 1
ATOM 3714 O O . ASP A 1 481 ? 6.855 -46.281 2.654 1 81.12 481 ASP A O 1
ATOM 3718 N N . ASP A 1 482 ? 6.375 -45.5 0.702 1 87.88 482 ASP A N 1
ATOM 3719 C CA . ASP A 1 482 ? 5.535 -44.406 1.203 1 87.88 482 ASP A CA 1
ATOM 3720 C C . ASP A 1 482 ? 4.262 -44.281 0.369 1 87.88 482 ASP A C 1
ATOM 3722 O O . ASP A 1 482 ? 4.031 -43.219 -0.253 1 87.88 482 ASP A O 1
ATOM 3726 N N . ILE A 1 483 ? 3.41 -45.219 0.481 1 90.25 483 ILE A N 1
ATOM 3727 C CA . ILE A 1 483 ? 2.234 -45.344 -0.377 1 90.25 483 ILE A CA 1
ATOM 3728 C C . ILE A 1 483 ? 1.229 -44.25 -0.018 1 90.25 483 ILE A C 1
ATOM 3730 O O . ILE A 1 483 ? 0.472 -43.781 -0.875 1 90.25 483 ILE A O 1
ATOM 3734 N N . ASN A 1 484 ? 1.286 -43.781 1.22 1 91.44 484 ASN A N 1
ATOM 3735 C CA . ASN A 1 484 ? 0.352 -42.719 1.638 1 91.44 484 ASN A CA 1
ATOM 3736 C C . ASN A 1 484 ? 0.663 -41.406 0.967 1 91.44 484 ASN A C 1
ATOM 3738 O O . ASN A 1 484 ? -0.248 -40.688 0.535 1 91.44 484 ASN A O 1
ATOM 3742 N N . ALA A 1 485 ? 1.924 -41.062 0.918 1 91.25 485 ALA A N 1
ATOM 3743 C CA . ALA A 1 485 ? 2.318 -39.812 0.235 1 91.25 485 ALA A CA 1
ATOM 3744 C C . ALA A 1 485 ? 1.974 -39.875 -1.251 1 91.25 485 ALA A C 1
ATOM 3746 O O . ALA A 1 485 ? 1.581 -38.875 -1.848 1 91.25 485 ALA A O 1
ATOM 3747 N N . TRP A 1 486 ? 2.174 -41.062 -1.794 1 91.75 486 TRP A N 1
ATOM 3748 C CA . TRP A 1 486 ? 1.831 -41.281 -3.197 1 91.75 486 TRP A CA 1
ATOM 3749 C C . TRP A 1 486 ? 0.337 -41.094 -3.428 1 91.75 486 TRP A C 1
ATOM 3751 O O . TRP A 1 486 ? -0.068 -40.406 -4.383 1 91.75 486 TRP A O 1
ATOM 3761 N N . MET A 1 487 ? -0.468 -41.625 -2.586 1 94.69 487 MET A N 1
ATOM 3762 C CA . MET A 1 487 ? -1.917 -41.5 -2.701 1 94.69 487 MET A CA 1
ATOM 3763 C C . MET A 1 487 ? -2.344 -40.031 -2.529 1 94.69 487 MET A C 1
ATOM 3765 O O . MET A 1 487 ? -3.248 -39.562 -3.223 1 94.69 487 MET A O 1
ATOM 3769 N N . ASP A 1 488 ? -1.699 -39.375 -1.639 1 94.25 488 ASP A N 1
ATOM 3770 C CA . ASP A 1 488 ? -1.99 -37.969 -1.438 1 94.25 488 ASP A CA 1
ATOM 3771 C C . ASP A 1 488 ? -1.709 -37.156 -2.705 1 94.25 488 ASP A C 1
ATOM 3773 O O . ASP A 1 488 ? -2.479 -36.281 -3.062 1 94.25 488 ASP A O 1
ATOM 3777 N N . SER A 1 489 ? -0.614 -37.469 -3.365 1 93.31 489 SER A N 1
ATOM 3778 C CA . SER A 1 489 ? -0.264 -36.781 -4.613 1 93.31 489 SER A CA 1
ATOM 3779 C C . SER A 1 489 ? -1.293 -37.062 -5.699 1 93.31 489 SER A C 1
ATOM 3781 O O . SER A 1 489 ? -1.729 -36.156 -6.406 1 93.31 489 SER A O 1
ATOM 3783 N N . LEU A 1 490 ? -1.647 -38.281 -5.789 1 94.69 490 LEU A N 1
ATOM 3784 C CA . LEU A 1 490 ? -2.613 -38.688 -6.809 1 94.69 490 LEU A CA 1
ATOM 3785 C C . LEU A 1 490 ? -3.959 -38 -6.574 1 94.69 490 LEU A C 1
ATOM 3787 O O . LEU A 1 490 ? -4.523 -37.406 -7.496 1 94.69 490 LEU A O 1
ATOM 3791 N N . THR A 1 491 ? -4.43 -38.094 -5.379 1 97 491 THR A N 1
ATOM 3792 C CA . THR A 1 491 ? -5.738 -37.5 -5.078 1 97 491 THR A CA 1
ATOM 3793 C C . THR A 1 491 ? -5.699 -35.969 -5.207 1 97 491 THR A C 1
ATOM 3795 O O . THR A 1 491 ? -6.691 -35.375 -5.605 1 97 491 THR A O 1
ATOM 3798 N N . SER A 1 492 ? -4.59 -35.375 -4.812 1 96.06 492 SER A N 1
ATOM 3799 C CA . SER A 1 492 ? -4.457 -33.938 -4.957 1 96.06 492 SER A CA 1
ATOM 3800 C C . SER A 1 492 ? -4.52 -33.531 -6.422 1 96.06 492 SER A C 1
ATOM 3802 O O . SER A 1 492 ? -5.191 -32.531 -6.77 1 96.06 492 SER A O 1
ATOM 3804 N N . SER A 1 493 ? -3.822 -34.219 -7.25 1 94.12 493 SER A N 1
ATOM 3805 C CA . SER A 1 493 ? -3.814 -33.906 -8.672 1 94.12 493 SER A CA 1
ATOM 3806 C C . SER A 1 493 ? -5.199 -34.125 -9.289 1 94.12 493 SER A C 1
ATOM 3808 O O . SER A 1 493 ? -5.668 -33.25 -10.047 1 94.12 493 SER A O 1
ATOM 3810 N N . LEU A 1 494 ? -5.824 -35.188 -8.953 1 95.5 494 LEU A N 1
ATOM 3811 C CA . LEU A 1 494 ? -7.16 -35.438 -9.469 1 95.5 494 LEU A CA 1
ATOM 3812 C C . LEU A 1 494 ? -8.156 -34.406 -8.969 1 95.5 494 LEU A C 1
ATOM 3814 O O . LEU A 1 494 ? -9.055 -34 -9.711 1 95.5 494 LEU A O 1
ATOM 3818 N N . THR A 1 495 ? -7.984 -34.062 -7.707 1 96.31 495 THR A N 1
ATOM 3819 C CA . THR A 1 495 ? -8.844 -33.031 -7.152 1 96.31 495 THR A CA 1
ATOM 3820 C C . THR A 1 495 ? -8.672 -31.734 -7.914 1 96.31 495 THR A C 1
ATOM 3822 O O . THR A 1 495 ? -9.656 -31.031 -8.203 1 96.31 495 THR A O 1
ATOM 3825 N N . ASN A 1 496 ? -7.441 -31.359 -8.195 1 93.25 496 ASN A N 1
ATOM 3826 C CA . ASN A 1 496 ? -7.195 -30.141 -8.977 1 93.25 496 ASN A CA 1
ATOM 3827 C C . ASN A 1 496 ? -7.914 -30.188 -10.32 1 93.25 496 ASN A C 1
ATOM 3829 O O . ASN A 1 496 ? -8.477 -29.188 -10.758 1 93.25 496 ASN A O 1
ATOM 3833 N N . ALA A 1 497 ? -7.883 -31.297 -10.953 1 90.44 497 ALA A N 1
ATOM 3834 C CA . ALA A 1 497 ? -8.578 -31.438 -12.234 1 90.44 497 ALA A CA 1
ATOM 3835 C C . ALA A 1 497 ? -10.078 -31.219 -12.07 1 90.44 497 ALA A C 1
ATOM 3837 O O . ALA A 1 497 ? -10.711 -30.594 -12.922 1 90.44 497 ALA A O 1
ATOM 3838 N N . VAL A 1 498 ? -10.594 -31.703 -10.984 1 92.94 498 VAL A N 1
ATOM 3839 C CA . VAL A 1 498 ? -12.016 -31.531 -10.719 1 92.94 498 VAL A CA 1
ATOM 3840 C C . VAL A 1 498 ? -12.312 -30.047 -10.484 1 92.94 498 VAL A C 1
ATOM 3842 O O . VAL A 1 498 ? -13.25 -29.5 -11.078 1 92.94 498 VAL A O 1
ATOM 3845 N N . ARG A 1 499 ? -11.523 -29.438 -9.734 1 92.19 499 ARG A N 1
ATOM 3846 C CA . ARG A 1 499 ? -11.75 -28.047 -9.336 1 92.19 499 ARG A CA 1
ATOM 3847 C C . ARG A 1 499 ? -11.672 -27.109 -10.531 1 92.19 499 ARG A C 1
ATOM 3849 O O . ARG A 1 499 ? -12.438 -26.156 -10.625 1 92.19 499 ARG A O 1
ATOM 3856 N N . ILE A 1 500 ? -10.789 -27.359 -11.391 1 86.38 500 ILE A N 1
ATOM 3857 C CA . ILE A 1 500 ? -10.516 -26.469 -12.508 1 86.38 500 ILE A CA 1
ATOM 3858 C C . ILE A 1 500 ? -11.539 -26.688 -13.617 1 86.38 500 ILE A C 1
ATOM 3860 O O . ILE A 1 500 ? -11.945 -25.75 -14.305 1 86.38 500 ILE A O 1
ATOM 3864 N N . ASN A 1 501 ? -11.969 -27.938 -13.812 1 79.25 501 ASN A N 1
ATOM 3865 C CA . ASN A 1 501 ? -12.75 -28.266 -15 1 79.25 501 ASN A CA 1
ATOM 3866 C C . ASN A 1 501 ? -14.234 -28.438 -14.664 1 79.25 501 ASN A C 1
ATOM 3868 O O . ASN A 1 501 ? -15.039 -28.75 -15.547 1 79.25 501 ASN A O 1
ATOM 3872 N N . GLY A 1 502 ? -14.539 -28.281 -13.453 1 78.12 502 GLY A N 1
ATOM 3873 C CA . GLY A 1 502 ? -15.945 -28.375 -13.094 1 78.12 502 GLY A CA 1
ATOM 3874 C C . GLY A 1 502 ? -16.672 -27.047 -13.234 1 78.12 502 GLY A C 1
ATOM 3875 O O . GLY A 1 502 ? -16.109 -26.062 -13.695 1 78.12 502 GLY A O 1
ATOM 3876 N N . THR A 1 503 ? -18.016 -27.188 -13.211 1 72.56 503 THR A N 1
ATOM 3877 C CA . THR A 1 503 ? -18.844 -25.984 -13.328 1 72.56 503 THR A CA 1
ATOM 3878 C C . THR A 1 503 ? -19.109 -25.375 -11.953 1 72.56 503 THR A C 1
ATOM 3880 O O . THR A 1 503 ? -19.281 -26.094 -10.977 1 72.56 503 THR A O 1
ATOM 3883 N N . ASP A 1 504 ? -18.656 -24.078 -11.82 1 64.75 504 ASP A N 1
ATOM 3884 C CA . ASP A 1 504 ? -19.016 -23.312 -10.625 1 64.75 504 ASP A CA 1
ATOM 3885 C C . ASP A 1 504 ? -19.922 -22.141 -10.984 1 64.75 504 ASP A C 1
ATOM 3887 O O . ASP A 1 504 ? -19.828 -21.594 -12.094 1 64.75 504 ASP A O 1
ATOM 3891 N N . SER A 1 505 ? -21.062 -22.016 -10.383 1 61 505 SER A N 1
ATOM 3892 C CA . SER A 1 505 ? -21.781 -20.766 -10.617 1 61 505 SER A CA 1
ATOM 3893 C C . SER A 1 505 ? -21 -19.578 -10.094 1 61 505 SER A C 1
ATOM 3895 O O . SER A 1 505 ? -20.75 -19.469 -8.891 1 61 505 SER A O 1
ATOM 3897 N N . PRO A 1 506 ? -20.234 -18.828 -10.961 1 60.19 506 PRO A N 1
ATOM 3898 C CA . PRO A 1 506 ? -19.359 -17.734 -10.547 1 60.19 506 PRO A CA 1
ATOM 3899 C C . PRO A 1 506 ? -20.078 -16.703 -9.664 1 60.19 506 PRO A C 1
ATOM 3901 O O . PRO A 1 506 ? -19.438 -15.789 -9.141 1 60.19 506 PRO A O 1
ATOM 3904 N N . LYS A 1 507 ? -21.328 -16.812 -9.391 1 65.31 507 LYS A N 1
ATOM 3905 C CA . LYS A 1 507 ? -22.062 -15.672 -8.875 1 65.31 507 LYS A CA 1
ATOM 3906 C C . LYS A 1 507 ? -22.359 -15.836 -7.383 1 65.31 507 LYS A C 1
ATOM 3908 O O . LYS A 1 507 ? -23.109 -15.055 -6.801 1 65.31 507 LYS A O 1
ATOM 3913 N N . ASP A 1 508 ? -21.625 -16.719 -6.75 1 80.25 508 ASP A N 1
ATOM 3914 C CA . ASP A 1 508 ? -21.984 -16.859 -5.34 1 80.25 508 ASP A CA 1
ATOM 3915 C C . ASP A 1 508 ? -21.125 -15.938 -4.469 1 80.25 508 ASP A C 1
ATOM 3917 O O . ASP A 1 508 ? -19.938 -16.172 -4.297 1 80.25 508 ASP A O 1
ATOM 3921 N N . THR A 1 509 ? -21.781 -14.836 -3.98 1 86.19 509 THR A N 1
ATOM 3922 C CA . THR A 1 509 ? -21.094 -13.805 -3.191 1 86.19 509 THR A CA 1
ATOM 3923 C C . THR A 1 509 ? -20.531 -14.406 -1.907 1 86.19 509 THR A C 1
ATOM 3925 O O . THR A 1 509 ? -19.641 -13.812 -1.284 1 86.19 509 THR A O 1
ATOM 3928 N N . ARG A 1 510 ? -21.047 -15.609 -1.515 1 87.88 510 ARG A N 1
ATOM 3929 C CA . ARG A 1 510 ? -20.625 -16.25 -0.273 1 87.88 510 ARG A CA 1
ATOM 3930 C C . ARG A 1 510 ? -19.156 -16.625 -0.326 1 87.88 510 ARG A C 1
ATOM 3932 O O . ARG A 1 510 ? -18.516 -16.781 0.713 1 87.88 510 ARG A O 1
ATOM 3939 N N . TYR A 1 511 ? -18.578 -16.766 -1.527 1 91.31 511 TYR A N 1
ATOM 3940 C CA . TYR A 1 511 ? -17.219 -17.312 -1.625 1 91.31 511 TYR A CA 1
ATOM 3941 C C . TYR A 1 511 ? -16.266 -16.281 -2.221 1 91.31 511 TYR A C 1
ATOM 3943 O O . TYR A 1 511 ? -15.195 -16.641 -2.709 1 91.31 511 TYR A O 1
ATOM 3951 N N . TRP A 1 512 ? -16.672 -14.992 -2.131 1 90.12 512 TRP A N 1
ATOM 3952 C CA . TRP A 1 512 ? -15.773 -13.922 -2.551 1 90.12 512 TRP A CA 1
ATOM 3953 C C . TRP A 1 512 ? -14.586 -13.797 -1.598 1 90.12 512 TRP A C 1
ATOM 3955 O O . TRP A 1 512 ? -14.742 -13.961 -0.384 1 90.12 512 TRP A O 1
ATOM 3965 N N . GLY A 1 513 ? -13.453 -13.57 -2.205 1 93.06 513 GLY A N 1
ATOM 3966 C CA . GLY A 1 513 ? -12.273 -13.344 -1.386 1 93.06 513 GLY A CA 1
ATOM 3967 C C . GLY A 1 513 ? -12.172 -11.922 -0.865 1 93.06 513 GLY A C 1
ATOM 3968 O O . GLY A 1 513 ? -12.961 -11.062 -1.246 1 93.06 513 GLY A O 1
ATOM 3969 N N . THR A 1 514 ? -11.344 -11.719 0.119 1 94.25 514 THR A N 1
ATOM 3970 C CA . THR A 1 514 ? -11.039 -10.422 0.708 1 94.25 514 THR A CA 1
ATOM 3971 C C . THR A 1 514 ? -9.586 -10.039 0.454 1 94.25 514 THR A C 1
ATOM 3973 O O . THR A 1 514 ? -8.672 -10.805 0.766 1 94.25 514 THR A O 1
ATOM 3976 N N . ALA A 1 515 ? -9.406 -8.961 -0.213 1 93.5 515 ALA A N 1
ATOM 3977 C CA . ALA A 1 515 ? -8.055 -8.438 -0.428 1 93.5 515 ALA A CA 1
ATOM 3978 C C . ALA A 1 515 ? -7.695 -7.41 0.641 1 93.5 515 ALA A C 1
ATOM 3980 O O . ALA A 1 515 ? -8.508 -6.555 0.994 1 93.5 515 ALA A O 1
ATOM 3981 N N . ILE A 1 516 ? -6.535 -7.5 1.214 1 90.62 516 ILE A N 1
ATOM 3982 C CA . ILE A 1 516 ? -6.059 -6.562 2.225 1 90.62 516 ILE A CA 1
ATOM 3983 C C . ILE A 1 516 ? -5.133 -5.535 1.577 1 90.62 516 ILE A C 1
ATOM 3985 O O . ILE A 1 516 ? -4.145 -5.895 0.934 1 90.62 516 ILE A O 1
ATOM 3989 N N . THR A 1 517 ? -5.516 -4.289 1.644 1 84.38 517 THR A N 1
ATOM 3990 C CA . THR A 1 517 ? -4.719 -3.223 1.049 1 84.38 517 THR A CA 1
ATOM 3991 C C . THR A 1 517 ? -4.348 -2.176 2.096 1 84.38 517 THR A C 1
ATOM 3993 O O . THR A 1 517 ? -5.02 -2.051 3.121 1 84.38 517 THR A O 1
ATOM 3996 N N . SER A 1 518 ? -3.168 -1.562 1.909 1 82.19 518 SER A N 1
ATOM 3997 C CA . SER A 1 518 ? -2.748 -0.477 2.791 1 82.19 518 SER A CA 1
ATOM 3998 C C . SER A 1 518 ? -3.357 0.853 2.361 1 82.19 518 SER A C 1
ATOM 4000 O O . SER A 1 518 ? -3.326 1.203 1.179 1 82.19 518 SER A O 1
ATOM 4002 N N . GLN A 1 519 ? -4.074 1.473 3.301 1 83.81 519 GLN A N 1
ATOM 4003 C CA . GLN A 1 519 ? -4.691 2.768 3.033 1 83.81 519 GLN A CA 1
ATOM 4004 C C . GLN A 1 519 ? -4.289 3.797 4.086 1 83.81 519 GLN A C 1
ATOM 4006 O O . GLN A 1 519 ? -4.211 3.479 5.273 1 83.81 519 GLN A O 1
ATOM 4011 N N . VAL A 1 520 ? -3.988 5.008 3.582 1 86.5 520 VAL A N 1
ATOM 4012 C CA . VAL A 1 520 ? -3.645 6.086 4.5 1 86.5 520 VAL A CA 1
ATOM 4013 C C . VAL A 1 520 ? -4.918 6.75 5.02 1 86.5 520 VAL A C 1
ATOM 4015 O O . VAL A 1 520 ? -5.754 7.207 4.234 1 86.5 520 VAL A O 1
ATOM 4018 N N . VAL A 1 521 ? -5.031 6.793 6.328 1 91.31 521 VAL A N 1
ATOM 4019 C CA . VAL A 1 521 ? -6.238 7.32 6.957 1 91.31 521 VAL A CA 1
ATOM 4020 C C . VAL A 1 521 ? -5.879 8.477 7.879 1 91.31 521 VAL A C 1
ATOM 4022 O O . VAL A 1 521 ? -4.77 8.531 8.422 1 91.31 521 VAL A O 1
ATOM 4025 N N . ILE A 1 522 ? -6.828 9.414 7.992 1 92.75 522 ILE A N 1
ATOM 4026 C CA . ILE A 1 522 ? -6.676 10.562 8.883 1 92.75 522 ILE A CA 1
ATOM 4027 C C . ILE A 1 522 ? -7.086 10.164 10.305 1 92.75 522 ILE A C 1
ATOM 4029 O O . ILE A 1 522 ? -8.195 9.664 10.516 1 92.75 522 ILE A O 1
ATOM 4033 N N . VAL A 1 523 ? -6.195 10.344 11.227 1 93.5 523 VAL A N 1
ATOM 4034 C CA . VAL A 1 523 ? -6.477 10.031 12.617 1 93.5 523 VAL A CA 1
ATOM 4035 C C . VAL A 1 523 ? -6.367 11.305 13.461 1 93.5 523 VAL A C 1
ATOM 4037 O O . VAL A 1 523 ? -5.348 12 13.422 1 93.5 523 VAL A O 1
ATOM 4040 N N . VAL A 1 524 ? -7.43 11.578 14.219 1 96 524 VAL A N 1
ATOM 4041 C CA . VAL A 1 524 ? -7.445 12.766 15.07 1 96 524 VAL A CA 1
ATOM 4042 C C . VAL A 1 524 ? -7.055 12.375 16.5 1 96 524 VAL A C 1
ATOM 4044 O O . VAL A 1 524 ? -7.613 11.445 17.062 1 96 524 VAL A O 1
ATOM 4047 N N . ARG A 1 525 ? -6.074 13.07 17.016 1 95.75 525 ARG A N 1
ATOM 4048 C CA . ARG A 1 525 ? -5.684 12.922 18.422 1 95.75 525 ARG A CA 1
ATOM 4049 C C . ARG A 1 525 ? -6.434 13.906 19.312 1 95.75 525 ARG A C 1
ATOM 4051 O O . ARG A 1 525 ? -5.914 14.977 19.625 1 95.75 525 ARG A O 1
ATOM 4058 N N . TRP A 1 526 ? -7.535 13.523 19.922 1 96.06 526 TRP A N 1
ATOM 4059 C CA . TRP A 1 526 ? -8.484 14.391 20.609 1 96.06 526 TRP A CA 1
ATOM 4060 C C . TRP A 1 526 ? -7.898 14.906 21.922 1 96.06 526 TRP A C 1
ATOM 4062 O O . TRP A 1 526 ? -8.352 15.922 22.453 1 96.06 526 TRP A O 1
ATOM 4072 N N . GLU A 1 527 ? -6.832 14.281 22.406 1 95.38 527 GLU A N 1
ATOM 4073 C CA . GLU A 1 527 ? -6.215 14.734 23.641 1 95.38 527 GLU A CA 1
ATOM 4074 C C . GLU A 1 527 ? -5.637 16.141 23.5 1 95.38 527 GLU A C 1
ATOM 4076 O O . GLU A 1 527 ? -5.629 16.922 24.453 1 95.38 527 GLU A O 1
ATOM 4081 N N . TRP A 1 528 ? -5.262 16.5 22.312 1 95.88 528 TRP A N 1
ATOM 4082 C CA . TRP A 1 528 ? -4.586 17.781 22.094 1 95.88 528 TRP A CA 1
ATOM 4083 C C . TRP A 1 528 ? -5.594 18.922 22.016 1 95.88 528 TRP A C 1
ATOM 4085 O O . TRP A 1 528 ? -5.219 20.094 22.078 1 95.88 528 TRP A O 1
ATOM 4095 N N . ILE A 1 529 ? -6.93 18.609 21.891 1 95.75 529 ILE A N 1
ATOM 4096 C CA . ILE A 1 529 ? -7.957 19.641 21.812 1 95.75 529 ILE A CA 1
ATOM 4097 C C . ILE A 1 529 ? -8.18 20.25 23.188 1 95.75 529 ILE A C 1
ATOM 4099 O O . ILE A 1 529 ? -8.742 21.344 23.312 1 95.75 529 ILE A O 1
ATOM 4103 N N . VAL A 1 530 ? -7.73 19.609 24.203 1 96.62 530 VAL A N 1
ATOM 4104 C CA . VAL A 1 530 ? -7.926 20.047 25.578 1 96.62 530 VAL A CA 1
ATOM 4105 C C . VAL A 1 530 ? -7.258 21.406 25.781 1 96.62 530 VAL A C 1
ATOM 4107 O O . VAL A 1 530 ? -7.816 22.297 26.438 1 96.62 530 VAL A O 1
ATOM 4110 N N . TYR A 1 531 ? -6.148 21.594 25.203 1 96.94 531 TYR A N 1
ATOM 4111 C CA . TYR A 1 531 ? -5.395 22.828 25.359 1 96.94 531 TYR A CA 1
ATOM 4112 C C . TYR A 1 531 ? -6.191 24.031 24.844 1 96.94 531 TYR A C 1
ATOM 4114 O O . TYR A 1 531 ? -6.473 24.969 25.609 1 96.94 531 TYR A O 1
ATOM 4122 N N . PRO A 1 532 ? -6.551 24.047 23.578 1 97 532 PRO A N 1
ATOM 4123 C CA . PRO A 1 532 ? -7.324 25.203 23.125 1 97 532 PRO A CA 1
ATOM 4124 C C . PRO A 1 532 ? -8.656 25.344 23.844 1 97 532 PRO A C 1
ATOM 4126 O O . PRO A 1 532 ? -9.125 26.469 24.062 1 97 532 PRO A O 1
ATOM 4129 N N . ALA A 1 533 ? -9.25 24.281 24.297 1 97.5 533 ALA A N 1
ATOM 4130 C CA . ALA A 1 533 ? -10.508 24.344 25.031 1 97.5 533 ALA A CA 1
ATOM 4131 C C . ALA A 1 533 ? -10.297 25.016 26.391 1 97.5 533 ALA A C 1
ATOM 4133 O O . ALA A 1 533 ? -11.086 25.891 26.781 1 97.5 533 ALA A O 1
ATOM 4134 N N . VAL A 1 534 ? -9.273 24.656 27.047 1 97.75 534 VAL A N 1
ATOM 4135 C CA . VAL A 1 534 ? -8.961 25.25 28.344 1 97.75 534 VAL A CA 1
ATOM 4136 C C . VAL A 1 534 ? -8.609 26.734 28.172 1 97.75 534 VAL A C 1
ATOM 4138 O O . VAL A 1 534 ? -9.016 27.578 28.969 1 97.75 534 VAL A O 1
ATOM 4141 N N . MET A 1 535 ? -7.875 27.016 27.125 1 98.06 535 MET A N 1
ATOM 4142 C CA . MET A 1 535 ? -7.492 28.406 26.859 1 98.06 535 MET A CA 1
ATOM 4143 C C . MET A 1 535 ? -8.719 29.281 26.625 1 98.06 535 MET A C 1
ATOM 4145 O O . MET A 1 535 ? -8.828 30.375 27.172 1 98.06 535 MET A O 1
ATOM 4149 N N . VAL A 1 536 ? -9.625 28.781 25.797 1 97.88 536 VAL A N 1
ATOM 4150 C CA . VAL A 1 536 ? -10.844 29.531 25.5 1 97.88 536 VAL A CA 1
ATOM 4151 C C . VAL A 1 536 ? -11.695 29.656 26.766 1 97.88 536 VAL A C 1
ATOM 4153 O O . VAL A 1 536 ? -12.172 30.75 27.094 1 97.88 536 VAL A O 1
ATOM 4156 N N . GLY A 1 537 ? -11.875 28.594 27.562 1 97.81 537 GLY A N 1
ATOM 4157 C CA . GLY A 1 537 ? -12.609 28.656 28.812 1 97.81 537 GLY A CA 1
ATOM 4158 C C . GLY A 1 537 ? -11.992 29.594 29.828 1 97.81 537 GLY A C 1
ATOM 4159 O O . GLY A 1 537 ? -12.703 30.375 30.484 1 97.81 537 GLY A O 1
ATOM 4160 N N . ALA A 1 538 ? -10.695 29.5 29.906 1 97.69 538 ALA A N 1
ATOM 4161 C CA . ALA A 1 538 ? -9.977 30.359 30.844 1 97.69 538 ALA A CA 1
ATOM 4162 C C . ALA A 1 538 ? -10.133 31.828 30.469 1 97.69 538 ALA A C 1
ATOM 4164 O O . ALA A 1 538 ? -10.234 32.688 31.344 1 97.69 538 ALA A O 1
ATOM 4165 N N . SER A 1 539 ? -10.102 32.125 29.172 1 97.5 539 SER A N 1
ATOM 4166 C CA . SER A 1 539 ? -10.273 33.5 28.734 1 97.5 539 SER A CA 1
ATOM 4167 C C . SER A 1 539 ? -11.68 34 29.062 1 97.5 539 SER A C 1
ATOM 4169 O O . SER A 1 539 ? -11.852 35.188 29.406 1 97.5 539 SER A O 1
ATOM 4171 N N . MET A 1 540 ? -12.602 33.188 28.984 1 97.31 540 MET A N 1
ATOM 4172 C CA . MET A 1 540 ? -13.969 33.562 29.328 1 97.31 540 MET A CA 1
ATOM 4173 C C . MET A 1 540 ? -14.102 33.812 30.828 1 97.31 540 MET A C 1
ATOM 4175 O O . MET A 1 540 ? -14.742 34.781 31.234 1 97.31 540 MET A O 1
ATOM 4179 N N . VAL A 1 541 ? -13.539 33 31.609 1 97.31 541 VAL A N 1
ATOM 4180 C CA . VAL A 1 541 ? -13.547 33.188 33.062 1 97.31 541 VAL A CA 1
ATOM 4181 C C . VAL A 1 541 ? -12.836 34.469 33.406 1 97.31 541 VAL A C 1
ATOM 4183 O O . VAL A 1 541 ? -13.312 35.25 34.25 1 97.31 541 VAL A O 1
ATOM 4186 N N . TYR A 1 542 ? -11.703 34.688 32.719 1 97.44 542 TYR A N 1
ATOM 4187 C CA . TYR A 1 542 ? -10.945 35.906 32.969 1 97.44 542 TYR A CA 1
ATOM 4188 C C . TYR A 1 542 ? -11.781 37.125 32.625 1 97.44 542 TYR A C 1
ATOM 4190 O O . TYR A 1 542 ? -11.734 38.156 33.312 1 97.44 542 TYR A O 1
ATOM 4198 N N . LEU A 1 543 ? -12.5 37.062 31.531 1 97.25 543 LEU A N 1
ATOM 4199 C CA . LEU A 1 543 ? -13.375 38.156 31.141 1 97.25 543 LEU A CA 1
ATOM 4200 C C . LEU A 1 543 ? -14.398 38.438 32.219 1 97.25 543 LEU A C 1
ATOM 4202 O O . LEU A 1 543 ? -14.578 39.594 32.625 1 97.25 543 LEU A O 1
ATOM 4206 N N . VAL A 1 544 ? -15.016 37.438 32.812 1 96.81 544 VAL A N 1
ATOM 4207 C CA . VAL A 1 544 ? -16.047 37.625 33.812 1 96.81 544 VAL A CA 1
ATOM 4208 C C . VAL A 1 544 ? -15.414 38.188 35.094 1 96.81 544 VAL A C 1
ATOM 4210 O O . VAL A 1 544 ? -15.969 39.094 35.719 1 96.81 544 VAL A O 1
ATOM 4213 N N . VAL A 1 545 ? -14.289 37.719 35.438 1 96.19 545 VAL A N 1
ATOM 4214 C CA . VAL A 1 545 ? -13.617 38.188 36.656 1 96.19 545 VAL A CA 1
ATOM 4215 C C . VAL A 1 545 ? -13.266 39.656 36.531 1 96.19 545 VAL A C 1
ATOM 4217 O O . VAL A 1 545 ? -13.477 40.438 37.469 1 96.19 545 VAL A O 1
ATOM 4220 N N . GLU A 1 546 ? -12.734 40.031 35.375 1 95.81 546 GLU A N 1
ATOM 4221 C CA . GLU A 1 546 ? -12.336 41.406 35.188 1 95.81 546 GLU A CA 1
ATOM 4222 C C . GLU A 1 546 ? -13.555 42.344 35.125 1 95.81 546 GLU A C 1
ATOM 4224 O O . GLU A 1 546 ? -13.484 43.5 35.562 1 95.81 546 GLU A O 1
ATOM 4229 N N . ILE A 1 547 ? -14.602 41.875 34.531 1 95.12 547 ILE A N 1
ATOM 4230 C CA . ILE A 1 547 ? -15.828 42.688 34.5 1 95.12 547 ILE A CA 1
ATOM 4231 C C . ILE A 1 547 ? -16.344 42.906 35.906 1 95.12 547 ILE A C 1
ATOM 4233 O O . ILE A 1 547 ? -16.672 44.062 36.281 1 95.12 547 ILE A O 1
ATOM 4237 N N . VAL A 1 548 ? -16.359 41.906 36.75 1 94.62 548 VAL A N 1
ATOM 4238 C CA . VAL A 1 548 ? -16.875 42 38.125 1 94.62 548 VAL A CA 1
ATOM 4239 C C . VAL A 1 548 ? -15.945 42.875 38.969 1 94.62 548 VAL A C 1
ATOM 4241 O O . VAL A 1 548 ? -16.406 43.719 39.75 1 94.62 548 VAL A O 1
ATOM 4244 N N . GLN A 1 549 ? -14.695 42.688 38.781 1 93 549 GLN A N 1
ATOM 4245 C CA . GLN A 1 549 ? -13.734 43.5 39.562 1 93 549 GLN A CA 1
ATOM 4246 C C . GLN A 1 549 ? -13.844 44.969 39.188 1 93 549 GLN A C 1
ATOM 4248 O O . GLN A 1 549 ? -13.758 45.844 40.062 1 93 549 GLN A O 1
ATOM 4253 N N . THR A 1 550 ? -13.922 45.25 37.875 1 93.69 550 THR A N 1
ATOM 4254 C CA . THR A 1 550 ? -14.062 46.625 37.438 1 93.69 550 THR A CA 1
ATOM 4255 C C . THR A 1 550 ? -15.328 47.25 38 1 93.69 550 THR A C 1
ATOM 4257 O O . THR A 1 550 ? -15.328 48.406 38.406 1 93.69 550 THR A O 1
ATOM 4260 N N . ALA A 1 551 ? -16.375 46.5 38.094 1 91.06 551 ALA A N 1
ATOM 4261 C CA . ALA A 1 551 ? -17.641 46.969 38.625 1 91.06 551 ALA A CA 1
ATOM 4262 C C . ALA A 1 551 ? -17.531 47.219 40.125 1 91.06 551 ALA A C 1
ATOM 4264 O O . ALA A 1 551 ? -18.109 48.156 40.656 1 91.06 551 ALA A O 1
ATOM 4265 N N . LYS A 1 552 ? -16.844 46.469 40.844 1 90.56 552 LYS A N 1
ATOM 4266 C CA . LYS A 1 552 ? -16.703 46.594 42.281 1 90.56 552 LYS A CA 1
ATOM 4267 C C . LYS A 1 552 ? -15.852 47.781 42.656 1 90.56 552 LYS A C 1
ATOM 4269 O O . LYS A 1 552 ? -16.141 48.469 43.656 1 90.56 552 LYS A O 1
ATOM 4274 N N . ILE A 1 553 ? -14.797 47.969 41.938 1 88.69 553 ILE A N 1
ATOM 4275 C CA . ILE A 1 553 ? -13.898 49.094 42.188 1 88.69 553 ILE A CA 1
ATOM 4276 C C . ILE A 1 553 ? -14.57 50.406 41.812 1 88.69 553 ILE A C 1
ATOM 4278 O O . ILE A 1 553 ? -14.344 51.438 42.438 1 88.69 553 ILE A O 1
ATOM 4282 N N . GLY A 1 554 ? -15.453 50.375 40.781 1 85.06 554 GLY A N 1
ATOM 4283 C CA . GLY A 1 554 ? -16.219 51.531 40.375 1 85.06 554 GLY A CA 1
ATOM 4284 C C . GLY A 1 554 ? -15.492 52.375 39.344 1 85.06 554 GLY A C 1
ATOM 4285 O O . GLY A 1 554 ? -15.68 53.594 39.281 1 85.06 554 GLY A O 1
ATOM 4286 N N . VAL A 1 555 ? -14.523 51.781 38.656 1 87.94 555 VAL A N 1
ATOM 4287 C CA . VAL A 1 555 ? -13.828 52.469 37.594 1 87.94 555 VAL A CA 1
ATOM 4288 C C . VAL A 1 555 ? -14.469 52.125 36.25 1 87.94 555 VAL A C 1
ATOM 4290 O O . VAL A 1 555 ? -15.031 51.062 36.062 1 87.94 555 VAL A O 1
ATOM 4293 N N . ARG A 1 556 ? -14.5 53.062 35.344 1 89.94 556 ARG A N 1
ATOM 4294 C CA . ARG A 1 556 ? -15.016 52.812 34 1 89.94 556 ARG A CA 1
ATOM 4295 C C . ARG A 1 556 ? -14.039 51.969 33.188 1 89.94 556 ARG A C 1
ATOM 4297 O O . ARG A 1 556 ? -12.828 52.031 33.406 1 89.94 556 ARG A O 1
ATOM 4304 N N . PRO A 1 557 ? -14.531 51.125 32.312 1 93.25 557 PRO A N 1
ATOM 4305 C CA . PRO A 1 557 ? -13.656 50.25 31.5 1 93.25 557 PRO A CA 1
ATOM 4306 C C . PRO A 1 557 ? -12.977 51.031 30.375 1 93.25 557 PRO A C 1
ATOM 4308 O O . PRO A 1 557 ? -13.422 50.969 29.234 1 93.25 557 PRO A O 1
ATOM 4311 N N . TRP A 1 558 ? -11.906 51.688 30.688 1 93.38 558 TRP A N 1
ATOM 4312 C CA . TRP A 1 558 ? -11.18 52.438 29.672 1 93.38 558 TRP A CA 1
ATOM 4313 C C . TRP A 1 558 ? -10.25 51.531 28.875 1 93.38 558 TRP A C 1
ATOM 4315 O O . TRP A 1 558 ? -9.859 51.875 27.75 1 93.38 558 TRP A O 1
ATOM 4325 N N . LYS A 1 559 ? -9.914 50.438 29.406 1 94.25 559 LYS A N 1
ATOM 4326 C CA . LYS A 1 559 ? -9.125 49.406 28.734 1 94.25 559 LYS A CA 1
ATOM 4327 C C . LYS A 1 559 ? -7.887 50 28.078 1 94.25 559 LYS A C 1
ATOM 4329 O O . LYS A 1 559 ? -7.066 50.656 28.75 1 94.25 559 LYS A O 1
ATOM 4334 N N . ASP A 1 560 ? -7.707 49.938 26.797 1 92.62 560 ASP A N 1
ATOM 4335 C CA . ASP A 1 560 ? -6.48 50.375 26.125 1 92.62 560 ASP A CA 1
ATOM 4336 C C . ASP A 1 560 ? -6.703 51.688 25.375 1 92.62 560 ASP A C 1
ATOM 4338 O O . ASP A 1 560 ? -6.059 51.938 24.359 1 92.62 560 ASP A O 1
ATOM 4342 N N . ASP A 1 561 ? -7.539 52.531 25.891 1 92.31 561 ASP A N 1
ATOM 4343 C CA . ASP A 1 561 ? -7.738 53.844 25.281 1 92.31 561 ASP A CA 1
ATOM 4344 C C . ASP A 1 561 ? -6.434 54.625 25.234 1 92.31 561 ASP A C 1
ATOM 4346 O O . ASP A 1 561 ? -5.871 54.969 26.266 1 92.31 561 ASP A O 1
ATOM 4350 N N . PRO A 1 562 ? -5.965 55 24.062 1 92.44 562 PRO A N 1
ATOM 4351 C CA . PRO A 1 562 ? -4.648 55.656 23.953 1 92.44 562 PRO A CA 1
ATOM 4352 C C . PRO A 1 562 ? -4.676 57.125 24.312 1 92.44 562 PRO A C 1
ATOM 4354 O O . PRO A 1 562 ? -3.635 57.719 24.625 1 92.44 562 PRO A O 1
ATOM 4357 N N . LEU A 1 563 ? -5.789 57.781 24.344 1 93.19 563 LEU A N 1
ATOM 4358 C CA . LEU A 1 563 ? -5.871 59.219 24.547 1 93.19 563 LEU A CA 1
ATOM 4359 C C . LEU A 1 563 ? -6.008 59.531 26.031 1 93.19 563 LEU A C 1
ATOM 4361 O O . LEU A 1 563 ? -5.676 60.656 26.469 1 93.19 563 LEU A O 1
ATOM 4365 N N . LEU A 1 564 ? -6.414 58.562 26.766 1 92.31 564 LEU A N 1
ATOM 4366 C CA . LEU A 1 564 ? -6.641 58.812 28.188 1 92.31 564 LEU A CA 1
ATOM 4367 C C . LEU A 1 564 ? -5.336 59.156 28.891 1 92.31 564 LEU A C 1
ATOM 4369 O O . LEU A 1 564 ? -5.254 60.156 29.609 1 92.31 564 LEU A O 1
ATOM 4373 N N . PRO A 1 565 ? -4.262 58.438 28.688 1 92.44 565 PRO A N 1
ATOM 4374 C CA . PRO A 1 565 ? -3.006 58.812 29.359 1 92.44 565 PRO A CA 1
ATOM 4375 C C . PRO A 1 565 ? -2.461 60.156 28.922 1 92.44 565 PRO A C 1
ATOM 4377 O O . PRO A 1 565 ? -1.835 60.875 29.703 1 92.44 565 PRO A O 1
ATOM 4380 N N . VAL A 1 566 ? -2.75 60.531 27.734 1 91.06 566 VAL A N 1
ATOM 4381 C CA . VAL A 1 566 ? -2.262 61.812 27.188 1 91.06 566 VAL A CA 1
ATOM 4382 C C . VAL A 1 566 ? -2.984 62.969 27.875 1 91.06 566 VAL A C 1
ATOM 4384 O O . VAL A 1 566 ? -2.395 64 28.094 1 91.06 566 VAL A O 1
ATOM 4387 N N . CYS A 1 567 ? -4.18 62.781 28.266 1 89.44 567 CYS A N 1
ATOM 4388 C CA . CYS A 1 567 ? -5.004 63.875 28.781 1 89.44 567 CYS A CA 1
ATOM 4389 C C . CYS A 1 567 ? -5.062 63.812 30.312 1 89.44 567 CYS A C 1
ATOM 4391 O O . CYS A 1 567 ? -5.805 64.562 30.938 1 89.44 567 CYS A O 1
ATOM 4393 N N . MET A 1 568 ? -4.285 63.031 30.859 1 89 568 MET A N 1
ATOM 4394 C CA . MET A 1 568 ? -4.305 62.906 32.312 1 89 568 MET A CA 1
ATOM 4395 C C . MET A 1 568 ? -3.414 63.938 32.969 1 89 568 MET A C 1
ATOM 4397 O O . MET A 1 568 ? -2.447 64.438 32.344 1 89 568 MET A O 1
ATOM 4401 N N . GLU A 1 569 ? -3.799 64.25 34.188 1 87.25 569 GLU A N 1
ATOM 4402 C CA . GLU A 1 569 ? -3.012 65.25 34.938 1 87.25 569 GLU A CA 1
ATOM 4403 C C . GLU A 1 569 ? -2.045 64.562 35.875 1 87.25 569 GLU A C 1
ATOM 4405 O O . GLU A 1 569 ? -2.406 63.594 36.531 1 87.25 569 GLU A O 1
ATOM 4410 N N . VAL A 1 570 ? -0.803 65 35.781 1 85.38 570 VAL A N 1
ATOM 4411 C CA . VAL A 1 570 ? 0.196 64.438 36.688 1 85.38 570 VAL A CA 1
ATOM 4412 C C . VAL A 1 570 ? 0.912 65.562 37.406 1 85.38 570 VAL A C 1
ATOM 4414 O O . VAL A 1 570 ? 0.921 66.688 36.969 1 85.38 570 VAL A O 1
ATOM 4417 N N . ASP A 1 571 ? 1.451 65.188 38.5 1 84.75 571 ASP A N 1
ATOM 4418 C CA . ASP A 1 571 ? 2.201 66.125 39.312 1 84.75 571 ASP A CA 1
ATOM 4419 C C . ASP A 1 571 ? 3.365 66.75 38.531 1 84.75 571 ASP A C 1
ATOM 4421 O O . ASP A 1 571 ? 4.02 66.062 37.75 1 84.75 571 ASP A O 1
ATOM 4425 N N . GLU A 1 572 ? 3.641 68.062 38.812 1 83.44 572 GLU A N 1
ATOM 4426 C CA . GLU A 1 572 ? 4.672 68.75 38.094 1 83.44 572 GLU A CA 1
ATOM 4427 C C . GLU A 1 572 ? 6.059 68.188 38.375 1 83.44 572 GLU A C 1
ATOM 4429 O O . GLU A 1 572 ? 6.91 68.188 37.469 1 83.44 572 GLU A O 1
ATOM 4434 N N . GLU A 1 573 ? 6.23 67.812 39.531 1 85 573 GLU A N 1
ATOM 4435 C CA . GLU A 1 573 ? 7.527 67.25 39.875 1 85 573 GLU A CA 1
ATOM 4436 C C . GLU A 1 573 ? 7.773 65.938 39.125 1 85 573 GLU A C 1
ATOM 4438 O O . GLU A 1 573 ? 8.891 65.688 38.688 1 85 573 GLU A O 1
ATOM 4443 N N . LEU A 1 574 ? 6.777 65.125 39.062 1 88.19 574 LEU A N 1
ATOM 4444 C CA . LEU A 1 574 ? 6.875 63.875 38.312 1 88.19 574 LEU A CA 1
ATOM 4445 C C . LEU A 1 574 ? 7.168 64.125 36.844 1 88.19 574 LEU A C 1
ATOM 4447 O O . LEU A 1 574 ? 7.949 63.438 36.219 1 88.19 574 LEU A O 1
ATOM 4451 N N . ARG A 1 575 ? 6.637 65.125 36.281 1 88.69 575 ARG A N 1
ATOM 4452 C CA . ARG A 1 575 ? 6.832 65.5 34.906 1 88.69 575 ARG A CA 1
ATOM 4453 C C . ARG A 1 575 ? 8.266 66 34.656 1 88.69 575 ARG A C 1
ATOM 4455 O O . ARG A 1 575 ? 8.859 65.625 33.625 1 88.69 575 ARG A O 1
ATOM 4462 N N . GLN A 1 576 ? 8.742 66.75 35.594 1 87.12 576 GLN A N 1
ATOM 4463 C CA . GLN A 1 576 ? 10.109 67.188 35.438 1 87.12 576 GLN A CA 1
ATOM 4464 C C . GLN A 1 576 ? 11.125 66.062 35.5 1 87.12 576 GLN A C 1
ATOM 4466 O O . GLN A 1 576 ? 12.094 66.062 34.75 1 87.12 576 GLN A O 1
ATOM 4471 N N . GLN A 1 577 ? 10.859 65.188 36.406 1 88.5 577 GLN A N 1
ATOM 4472 C CA . GLN A 1 577 ? 11.766 64.062 36.531 1 88.5 577 GLN A CA 1
ATOM 4473 C C . GLN A 1 577 ? 11.68 63.156 35.312 1 88.5 577 GLN A C 1
ATOM 4475 O O . GLN A 1 577 ? 12.688 62.594 34.875 1 88.5 577 GLN A O 1
ATOM 4480 N N . ALA A 1 578 ? 10.484 62.938 34.75 1 89.19 578 ALA A N 1
ATOM 4481 C CA . ALA A 1 578 ? 10.289 62.125 33.562 1 89.19 578 ALA A CA 1
ATOM 4482 C C . ALA A 1 578 ? 11.016 62.719 32.375 1 89.19 578 ALA A C 1
ATOM 4484 O O . ALA A 1 578 ? 11.531 61.969 31.516 1 89.19 578 ALA A O 1
ATOM 4485 N N . SER A 1 579 ? 11.086 64.062 32.312 1 87.25 579 SER A N 1
ATOM 4486 C CA . SER A 1 579 ? 11.703 64.75 31.172 1 87.25 579 SER A CA 1
ATOM 4487 C C . SER A 1 579 ? 13.211 64.5 31.141 1 87.25 579 SER A C 1
ATOM 4489 O O . SER A 1 579 ? 13.812 64.5 30.062 1 87.25 579 SER A O 1
ATOM 4491 N N . LYS A 1 580 ? 13.766 64.188 32.281 1 86.12 580 LYS A N 1
ATOM 4492 C CA . LYS A 1 580 ? 15.203 63.938 32.344 1 86.12 580 LYS A CA 1
ATOM 4493 C C . LYS A 1 580 ? 15.531 62.562 31.797 1 86.12 580 LYS A C 1
ATOM 4495 O O . LYS A 1 580 ? 16.688 62.281 31.438 1 86.12 580 LYS A O 1
ATOM 4500 N N . GLY A 1 581 ? 14.594 61.781 31.688 1 87.12 581 GLY A N 1
ATOM 4501 C CA . GLY A 1 581 ? 14.82 60.406 31.234 1 87.12 581 GLY A CA 1
ATOM 4502 C C . GLY A 1 581 ? 14.484 60.219 29.766 1 87.12 581 GLY A C 1
ATOM 4503 O O . GLY A 1 581 ? 14.562 59.094 29.25 1 87.12 581 GLY A O 1
ATOM 4504 N N . LEU A 1 582 ? 14.18 61.188 28.938 1 87.62 582 LEU A N 1
ATOM 4505 C CA . LEU A 1 582 ? 13.703 61.094 27.562 1 87.62 582 LEU A CA 1
ATOM 4506 C C . LEU A 1 582 ? 14.836 60.75 26.609 1 87.62 582 LEU A C 1
ATOM 4508 O O . LEU A 1 582 ? 14.602 60.219 25.531 1 87.62 582 LEU A O 1
ATOM 4512 N N . ASP A 1 583 ? 16.109 60.938 26.984 1 87.25 583 ASP A N 1
ATOM 4513 C CA . ASP A 1 583 ? 17.219 60.812 26.047 1 87.25 583 ASP A CA 1
ATOM 4514 C C . ASP A 1 583 ? 17.969 59.5 26.234 1 87.25 583 ASP A C 1
ATOM 4516 O O . ASP A 1 583 ? 19.031 59.281 25.672 1 87.25 583 ASP A O 1
ATOM 4520 N N . GLU A 1 584 ? 17.453 58.656 27.078 1 88.5 584 GLU A N 1
ATOM 4521 C CA . GLU A 1 584 ? 18 57.312 27.266 1 88.5 584 GLU A CA 1
ATOM 4522 C C . GLU A 1 584 ? 16.938 56.25 27.094 1 88.5 584 GLU A C 1
ATOM 4524 O O . GLU A 1 584 ? 15.781 56.438 27.484 1 88.5 584 GLU A O 1
ATOM 4529 N N . PRO A 1 585 ? 17.422 55.156 26.438 1 88.12 585 PRO A N 1
ATOM 4530 C CA . PRO A 1 585 ? 16.453 54.094 26.328 1 88.12 585 PRO A CA 1
ATOM 4531 C C . PRO A 1 585 ? 15.945 53.594 27.672 1 88.12 585 PRO A C 1
ATOM 4533 O O . PRO A 1 585 ? 16.734 53.312 28.578 1 88.12 585 PRO A O 1
ATOM 4536 N N . ASN A 1 586 ? 14.68 53.531 27.922 1 86.56 586 ASN A N 1
ATOM 4537 C CA . ASN A 1 586 ? 14.016 53.156 29.156 1 86.56 586 ASN A CA 1
ATOM 4538 C C . ASN A 1 586 ? 14.344 54.125 30.297 1 86.56 586 ASN A C 1
ATOM 4540 O O . ASN A 1 586 ? 14.344 53.75 31.469 1 86.56 586 ASN A O 1
ATOM 4544 N N . GLY A 1 587 ? 14.617 55.312 29.984 1 88.62 587 GLY A N 1
ATOM 4545 C CA . GLY A 1 587 ? 15.039 56.312 30.969 1 88.62 587 GLY A CA 1
ATOM 4546 C C . GLY A 1 587 ? 13.898 56.812 31.828 1 88.62 587 GLY A C 1
ATOM 4547 O O . GLY A 1 587 ? 14.078 57.094 33 1 88.62 587 GLY A O 1
ATOM 4548 N N . ILE A 1 588 ? 12.766 56.906 31.188 1 91.12 588 ILE A N 1
ATOM 4549 C CA . ILE A 1 588 ? 11.617 57.438 31.922 1 91.12 588 ILE A CA 1
ATOM 4550 C C . ILE A 1 588 ? 11.258 56.469 33.062 1 91.12 588 ILE A C 1
ATOM 4552 O O . ILE A 1 588 ? 11.031 56.906 34.188 1 91.12 588 ILE A O 1
ATOM 4556 N N . GLU A 1 589 ? 11.227 55.25 32.781 1 92.06 589 GLU A N 1
ATOM 4557 C CA . GLU A 1 589 ? 10.898 54.25 33.812 1 92.06 589 GLU A CA 1
ATOM 4558 C C . GLU A 1 589 ? 11.938 54.25 34.906 1 92.06 589 GLU A C 1
ATOM 4560 O O . GLU A 1 589 ? 11.602 54.062 36.094 1 92.06 589 GLU A O 1
ATOM 4565 N N . LYS A 1 590 ? 13.18 54.438 34.594 1 91.56 590 LYS A N 1
ATOM 4566 C CA . LYS A 1 590 ? 14.25 54.438 35.594 1 91.56 590 LYS A CA 1
ATOM 4567 C C . LYS A 1 590 ? 14.125 55.625 36.531 1 91.56 590 LYS A C 1
ATOM 4569 O O . LYS A 1 590 ? 14.43 55.5 37.719 1 91.56 590 LYS A O 1
ATOM 4574 N N . ARG A 1 591 ? 13.602 56.688 36.031 1 91.38 591 ARG A N 1
ATOM 4575 C CA . ARG A 1 591 ? 13.57 57.938 36.812 1 91.38 591 ARG A CA 1
ATOM 4576 C C . ARG A 1 591 ? 12.289 58.031 37.625 1 91.38 591 ARG A C 1
ATOM 4578 O O . ARG A 1 591 ? 12.305 58.594 38.719 1 91.38 591 ARG A O 1
ATOM 4585 N N . VAL A 1 592 ? 11.242 57.625 37.031 1 92.06 592 VAL A N 1
ATOM 4586 C CA . VAL A 1 592 ? 9.977 57.906 37.688 1 92.06 592 VAL A CA 1
ATOM 4587 C C . VAL A 1 592 ? 9.273 56.594 38.031 1 92.06 592 VAL A C 1
ATOM 4589 O O . VAL A 1 592 ? 8.242 56.594 38.719 1 92.06 592 VAL A O 1
ATOM 4592 N N . GLY A 1 593 ? 9.812 55.438 37.781 1 91.81 593 GLY A N 1
ATOM 4593 C CA . GLY A 1 593 ? 9.156 54.156 37.938 1 91.81 593 GLY A CA 1
ATOM 4594 C C . GLY A 1 593 ? 8.898 53.812 39.375 1 91.81 593 GLY A C 1
ATOM 4595 O O . GLY A 1 593 ? 7.941 53.094 39.688 1 91.81 593 GLY A O 1
ATOM 4596 N N . GLU A 1 594 ? 9.594 54.344 40.281 1 91.88 594 GLU A N 1
ATOM 4597 C CA . GLU A 1 594 ? 9.484 53.969 41.656 1 91.88 594 GLU A CA 1
ATOM 4598 C C . GLU A 1 594 ? 8.578 54.906 42.438 1 91.88 594 GLU A C 1
ATOM 4600 O O . GLU A 1 594 ? 8.242 54.656 43.594 1 91.88 594 GLU A O 1
ATOM 4605 N N . TYR A 1 595 ? 8.078 55.969 41.781 1 92.75 595 TYR A N 1
ATOM 4606 C CA . TYR A 1 595 ? 7.141 56.875 42.438 1 92.75 595 TYR A CA 1
ATOM 4607 C C . TYR A 1 595 ? 5.789 56.188 42.656 1 92.75 595 TYR A C 1
ATOM 4609 O O . TYR A 1 595 ? 5.25 55.562 41.719 1 92.75 595 TYR A O 1
ATOM 4617 N N . GLU A 1 596 ? 5.285 56.312 43.812 1 93.56 596 GLU A N 1
ATOM 4618 C CA . GLU A 1 596 ? 3.982 55.719 44.125 1 93.56 596 GLU A CA 1
ATOM 4619 C C . GLU A 1 596 ? 2.857 56.719 43.844 1 93.56 596 GLU A C 1
ATOM 4621 O O . GLU A 1 596 ? 2.895 57.844 44.344 1 93.56 596 GLU A O 1
ATOM 4626 N N . VAL A 1 597 ? 1.908 56.25 43.031 1 92.06 597 VAL A N 1
ATOM 4627 C CA . VAL A 1 597 ? 0.834 57.156 42.625 1 92.06 597 VAL A CA 1
ATOM 4628 C C . VAL A 1 597 ? -0.515 56.438 42.781 1 92.06 597 VAL A C 1
ATOM 4630 O O . VAL A 1 597 ? -0.574 55.219 42.938 1 92.06 597 VAL A O 1
ATOM 4633 N N . ARG A 1 598 ? -1.532 57.25 42.906 1 91.75 598 ARG A N 1
ATOM 4634 C CA . ARG A 1 598 ? -2.916 56.781 42.906 1 91.75 598 ARG A CA 1
ATOM 4635 C C . ARG A 1 598 ? -3.766 57.562 41.938 1 91.75 598 ARG A C 1
ATOM 4637 O O . ARG A 1 598 ? -3.492 58.75 41.656 1 91.75 598 ARG A O 1
ATOM 4644 N N . LEU A 1 599 ? -4.789 56.844 41.406 1 90.31 599 LEU A N 1
ATOM 4645 C CA . LEU A 1 599 ? -5.676 57.5 40.438 1 90.31 599 LEU A CA 1
ATOM 4646 C C . LEU A 1 599 ? -6.715 58.344 41.125 1 90.31 599 LEU A C 1
ATOM 4648 O O . LEU A 1 599 ? -7.352 57.906 42.094 1 90.31 599 LEU A O 1
ATOM 4652 N N . ARG A 1 600 ? -6.742 59.594 40.812 1 85.94 600 ARG A N 1
ATOM 4653 C CA . ARG A 1 600 ? -7.734 60.531 41.344 1 85.94 600 ARG A CA 1
ATOM 4654 C C . ARG A 1 600 ? -8.781 60.906 40.312 1 85.94 600 ARG A C 1
ATOM 4656 O O . ARG A 1 600 ? -8.43 61.25 39.188 1 85.94 600 ARG A O 1
ATOM 4663 N N . ARG A 1 601 ? -10.039 60.594 40.719 1 78.56 601 ARG A N 1
ATOM 4664 C CA . ARG A 1 601 ? -11.156 61.031 39.875 1 78.56 601 ARG A CA 1
ATOM 4665 C C . ARG A 1 601 ? -11.992 62.094 40.562 1 78.56 601 ARG A C 1
ATOM 4667 O O . ARG A 1 601 ? -12.523 61.875 41.656 1 78.56 601 ARG A O 1
ATOM 4674 N N . ASP A 1 602 ? -11.766 63.344 40.469 1 63.12 602 ASP A N 1
ATOM 4675 C CA . ASP A 1 602 ? -12.578 64.375 41.062 1 63.12 602 ASP A CA 1
ATOM 4676 C C . ASP A 1 602 ? -13.914 64.562 40.344 1 63.12 602 ASP A C 1
ATOM 4678 O O . ASP A 1 602 ? -14.016 64.312 39.156 1 63.12 602 ASP A O 1
ATOM 4682 N N . ASP A 1 603 ? -15.008 64.562 41.25 1 50.06 603 ASP A N 1
ATOM 4683 C CA . ASP A 1 603 ? -16.406 64.812 40.938 1 50.06 603 ASP A CA 1
ATOM 4684 C C . ASP A 1 603 ? -16.562 65.938 39.938 1 50.06 603 ASP A C 1
ATOM 4686 O O . ASP A 1 603 ? -16.109 67.062 40.188 1 50.06 603 ASP A O 1
ATOM 4690 N N . GLY A 1 604 ? -16.422 65.75 38.656 1 49.38 604 GLY A N 1
ATOM 4691 C CA . GLY A 1 604 ? -16.797 66.688 37.594 1 49.38 604 GLY A CA 1
ATOM 4692 C C . GLY A 1 604 ? -15.727 66.875 36.531 1 49.38 604 GLY A C 1
ATOM 4693 O O . GLY A 1 604 ? -16.016 67.375 35.438 1 49.38 604 GLY A O 1
ATOM 4694 N N . PHE A 1 605 ? -14.156 66.875 36.719 1 54.75 605 PHE A N 1
ATOM 4695 C CA . PHE A 1 605 ? -13.461 67.562 35.656 1 54.75 605 PHE A CA 1
ATOM 4696 C C . PHE A 1 605 ? -12.133 66.875 35.344 1 54.75 605 PHE A C 1
ATOM 4698 O O . PHE A 1 605 ? -11.641 67 34.219 1 54.75 605 PHE A O 1
ATOM 4705 N N . SER A 1 606 ? -11.258 66.25 36.219 1 65.06 606 SER A N 1
ATOM 4706 C CA . SER A 1 606 ? -9.906 65.938 35.781 1 65.06 606 SER A CA 1
ATOM 4707 C C . SER A 1 606 ? -9.422 64.625 36.344 1 65.06 606 SER A C 1
ATOM 4709 O O . SER A 1 606 ? -9.766 64.25 37.469 1 65.06 606 SER A O 1
ATOM 4711 N N . VAL A 1 607 ? -9.156 63.562 35.438 1 84.06 607 VAL A N 1
ATOM 4712 C CA . VAL A 1 607 ? -8.516 62.312 35.812 1 84.06 607 VAL A CA 1
ATOM 4713 C C . VAL A 1 607 ? -6.996 62.469 35.812 1 84.06 607 VAL A C 1
ATOM 4715 O O . VAL A 1 607 ? -6.445 63.094 34.875 1 84.06 607 VAL A O 1
ATOM 4718 N N . GLY A 1 608 ? -6.375 62.156 36.906 1 88.44 608 GLY A N 1
ATOM 4719 C CA . GLY A 1 608 ? -4.926 62.281 36.969 1 88.44 608 GLY A CA 1
ATOM 4720 C C . GLY A 1 608 ? -4.309 61.406 38.062 1 88.44 608 GLY A C 1
ATOM 4721 O O . GLY A 1 608 ? -5.023 60.719 38.781 1 88.44 608 GLY A O 1
ATOM 4722 N N . PHE A 1 609 ? -3.016 61.344 38.062 1 89.38 609 PHE A N 1
ATOM 4723 C CA . PHE A 1 609 ? -2.273 60.625 39.094 1 89.38 609 PHE A CA 1
ATOM 4724 C C . PHE A 1 609 ? -1.789 61.594 40.188 1 89.38 609 PHE A C 1
ATOM 4726 O O . PHE A 1 609 ? -1.319 62.688 39.875 1 89.38 609 PHE A O 1
ATOM 4733 N N . VAL A 1 610 ? -1.994 61.188 41.406 1 88.5 610 VAL A N 1
ATOM 4734 C CA . VAL A 1 610 ? -1.508 61.938 42.531 1 88.5 610 VAL A CA 1
ATOM 4735 C C . VAL A 1 610 ? -0.419 61.156 43.281 1 88.5 610 VAL A C 1
ATOM 4737 O O . VAL A 1 610 ? -0.543 59.938 43.469 1 88.5 610 VAL A O 1
ATOM 4740 N N . ARG A 1 611 ? 0.667 61.844 43.625 1 89.12 611 ARG A N 1
ATOM 4741 C CA . ARG A 1 611 ? 1.791 61.219 44.312 1 89.12 611 ARG A CA 1
ATOM 4742 C C . ARG A 1 611 ? 1.557 61.156 45.812 1 89.12 611 ARG A C 1
ATOM 4744 O O . ARG A 1 611 ? 0.849 62 46.375 1 89.12 611 ARG A O 1
ATOM 4751 N N . ARG A 1 612 ? 2.16 60.094 46.375 1 84.06 612 ARG A N 1
ATOM 4752 C CA . ARG A 1 612 ? 2.117 60.031 47.812 1 84.06 612 ARG A CA 1
ATOM 4753 C C . ARG A 1 612 ? 2.99 61.094 48.469 1 84.06 612 ARG A C 1
ATOM 4755 O O . ARG A 1 612 ? 4.137 61.281 48.062 1 84.06 612 ARG A O 1
ATOM 4762 N N . SER A 1 613 ? 2.355 62.156 49.219 1 71.69 613 SER A N 1
ATOM 4763 C CA . SER A 1 613 ? 3.094 63.25 49.875 1 71.69 613 SER A CA 1
ATOM 4764 C C . SER A 1 613 ? 4.066 62.688 50.906 1 71.69 613 SER A C 1
ATOM 4766 O O . SER A 1 613 ? 3.77 61.688 51.594 1 71.69 613 SER A O 1
ATOM 4768 N N . SER A 1 614 ? 5.34 62.781 50.781 1 54.62 614 SER A N 1
ATOM 4769 C CA . SER A 1 614 ? 6.238 62.531 51.906 1 54.62 614 SER A CA 1
ATOM 4770 C C . SER A 1 614 ? 5.852 63.375 53.125 1 54.62 614 SER A C 1
ATOM 4772 O O . SER A 1 614 ? 5.883 64.625 53.062 1 54.62 614 SER A O 1
ATOM 4774 N N . CYS A 1 615 ? 4.848 63.312 53.938 1 40.84 615 CYS A N 1
ATOM 4775 C CA . CYS A 1 615 ? 4.828 63.969 55.25 1 40.84 615 CYS A CA 1
ATOM 4776 C C . CYS A 1 615 ? 6.191 63.875 55.906 1 40.84 615 CYS A C 1
ATOM 4778 O O . CYS A 1 615 ? 6.797 62.812 55.969 1 40.84 615 CYS A O 1
ATOM 4780 N N . SER A 1 616 ? 6.895 65.125 56.031 1 35.47 616 SER A N 1
ATOM 4781 C CA . SER A 1 616 ? 7.82 65.375 57.125 1 35.47 616 SER A CA 1
ATOM 4782 C C . SER A 1 616 ? 7.262 64.875 58.438 1 35.47 616 SER A C 1
ATOM 4784 O O . SER A 1 616 ? 6.188 65.312 58.875 1 35.47 616 SER A O 1
ATOM 4786 N N . GLY A 1 617 ? 7.332 63.625 58.844 1 26.53 617 GLY A N 1
ATOM 4787 C CA . GLY A 1 617 ? 7.668 63.594 60.281 1 26.53 617 GLY A CA 1
ATOM 4788 C C . GLY A 1 617 ? 8.922 64.375 60.594 1 26.53 617 GLY A C 1
ATOM 4789 O O . GLY A 1 617 ? 9.789 64.562 59.75 1 26.53 617 GLY A O 1
ATOM 4790 N N . MET B 1 1 ? 29.172 -67.75 2.936 1 16.52 1 MET B N 1
ATOM 4791 C CA . MET B 1 1 ? 30.188 -68.125 3.932 1 16.52 1 MET B CA 1
ATOM 4792 C C . MET B 1 1 ? 31.125 -66.938 4.156 1 16.52 1 MET B C 1
ATOM 4794 O O . MET B 1 1 ? 31.391 -66.562 5.297 1 16.52 1 MET B O 1
ATOM 4798 N N . SER B 1 2 ? 32.188 -66.625 3.346 1 14.95 2 SER B N 1
ATOM 4799 C CA . SER B 1 2 ? 33.562 -66.5 3.783 1 14.95 2 SER B CA 1
ATOM 4800 C C . SER B 1 2 ? 33.875 -65.062 4.266 1 14.95 2 SER B C 1
ATOM 4802 O O . SER B 1 2 ? 33.125 -64.125 3.975 1 14.95 2 SER B O 1
ATOM 4804 N N . HIS B 1 3 ? 35.094 -64.438 3.904 1 15.47 3 HIS B N 1
ATOM 4805 C CA . HIS B 1 3 ? 36.312 -64.062 4.609 1 15.47 3 HIS B CA 1
ATOM 4806 C C . HIS B 1 3 ? 36.344 -62.594 5.004 1 15.47 3 HIS B C 1
ATOM 4808 O O . HIS B 1 3 ? 35.625 -61.781 4.414 1 15.47 3 HIS B O 1
ATOM 4814 N N . VAL B 1 4 ? 37.625 -61.719 5.141 1 16.25 4 VAL B N 1
ATOM 4815 C CA . VAL B 1 4 ? 38.719 -61.562 6.094 1 16.25 4 VAL B CA 1
ATOM 4816 C C . VAL B 1 4 ? 39.062 -60.062 6.207 1 16.25 4 VAL B C 1
ATOM 4818 O O . VAL B 1 4 ? 39.156 -59.531 7.312 1 16.25 4 VAL B O 1
ATOM 4821 N N . ASP B 1 5 ? 39.75 -59.375 5.199 1 15.23 5 ASP B N 1
ATOM 4822 C CA . ASP B 1 5 ? 41.094 -58.938 5.574 1 15.23 5 ASP B CA 1
ATOM 4823 C C . ASP B 1 5 ? 41.062 -57.594 6.293 1 15.23 5 ASP B C 1
ATOM 4825 O O . ASP B 1 5 ? 40.125 -56.844 6.145 1 15.23 5 ASP B O 1
ATOM 4829 N N . GLY B 1 6 ? 42.375 -56.719 6.539 1 15.34 6 GLY B N 1
ATOM 4830 C CA . GLY B 1 6 ? 43.5 -56.406 7.406 1 15.34 6 GLY B CA 1
ATOM 4831 C C . GLY B 1 6 ? 43.688 -54.906 7.609 1 15.34 6 GLY B C 1
ATOM 4832 O O . GLY B 1 6 ? 43.781 -54.438 8.742 1 15.34 6 GLY B O 1
ATOM 4833 N N . HIS B 1 7 ? 44.469 -54.125 6.66 1 15.67 7 HIS B N 1
ATOM 4834 C CA . HIS B 1 7 ? 45.812 -53.625 6.996 1 15.67 7 HIS B CA 1
ATOM 4835 C C . HIS B 1 7 ? 45.75 -52.25 7.637 1 15.67 7 HIS B C 1
ATOM 4837 O O . HIS B 1 7 ? 44.75 -51.531 7.48 1 15.67 7 HIS B O 1
ATOM 4843 N N . GLN B 1 8 ? 46.906 -51.344 7.461 1 15.53 8 GLN B N 1
ATOM 4844 C CA . GLN B 1 8 ? 48 -50.938 8.328 1 15.53 8 GLN B CA 1
ATOM 4845 C C . GLN B 1 8 ? 47.844 -49.469 8.727 1 15.53 8 GLN B C 1
ATOM 4847 O O . GLN B 1 8 ? 47.031 -48.75 8.141 1 15.53 8 GLN B O 1
ATOM 4852 N N . PRO B 1 9 ? 49.125 -48.5 8.562 1 15.47 9 PRO B N 1
ATOM 4853 C CA . PRO B 1 9 ? 50.125 -48 9.484 1 15.47 9 PRO B CA 1
ATOM 4854 C C . PRO B 1 9 ? 50.062 -46.5 9.656 1 15.47 9 PRO B C 1
ATOM 4856 O O . PRO B 1 9 ? 50.062 -46 10.789 1 15.47 9 PRO B O 1
ATOM 4859 N N . VAL B 1 10 ? 50.406 -45.562 8.531 1 15.67 10 VAL B N 1
ATOM 4860 C CA . VAL B 1 10 ? 51.719 -44.906 8.57 1 15.67 10 VAL B CA 1
ATOM 4861 C C . VAL B 1 10 ? 51.625 -43.625 9.406 1 15.67 10 VAL B C 1
ATOM 4863 O O . VAL B 1 10 ? 50.562 -43.094 9.602 1 15.67 10 VAL B O 1
ATOM 4866 N N . SER B 1 11 ? 52.656 -42.625 9.047 1 15.46 11 SER B N 1
ATOM 4867 C CA . SER B 1 11 ? 53.844 -42.094 9.75 1 15.46 11 SER B CA 1
ATOM 4868 C C . SER B 1 11 ? 53.5 -40.75 10.445 1 15.46 11 SER B C 1
ATOM 4870 O O . SER B 1 11 ? 52.5 -40.125 10.133 1 15.46 11 SER B O 1
ATOM 4872 N N . PRO B 1 12 ? 54.594 -39.75 10.492 1 14.61 12 PRO B N 1
ATOM 4873 C CA . PRO B 1 12 ? 55.562 -39.281 11.508 1 14.61 12 PRO B CA 1
ATOM 4874 C C . PRO B 1 12 ? 55.344 -37.844 11.922 1 14.61 12 PRO B C 1
ATOM 4876 O O . PRO B 1 12 ? 55.25 -37.562 13.117 1 14.61 12 PRO B O 1
ATOM 4879 N N . LEU B 1 13 ? 55.906 -36.812 10.945 1 15.49 13 LEU B N 1
ATOM 4880 C CA . LEU B 1 13 ? 57.094 -36.094 11.336 1 15.49 13 LEU B CA 1
ATOM 4881 C C . LEU B 1 13 ? 56.781 -34.906 12.234 1 15.49 13 LEU B C 1
ATOM 4883 O O . LEU B 1 13 ? 55.656 -34.406 12.195 1 15.49 13 LEU B O 1
ATOM 4887 N N . GLN B 1 14 ? 57.75 -33.844 12.219 1 14.96 14 GLN B N 1
ATOM 4888 C CA . GLN B 1 14 ? 58.781 -33.344 13.133 1 14.96 14 GLN B CA 1
ATOM 4889 C C . GLN B 1 14 ? 58.375 -32.031 13.773 1 14.96 14 GLN B C 1
ATOM 4891 O O . GLN B 1 14 ? 57.406 -31.422 13.359 1 14.96 14 GLN B O 1
ATOM 4896 N N . SER B 1 15 ? 59.344 -30.875 13.609 1 14.38 15 SER B N 1
ATOM 4897 C CA . SER B 1 15 ? 60.312 -30.375 14.562 1 14.38 15 SER B CA 1
ATOM 4898 C C . SER B 1 15 ? 59.875 -29.047 15.172 1 14.38 15 SER B C 1
ATOM 4900 O O . SER B 1 15 ? 59.812 -28.906 16.391 1 14.38 15 SER B O 1
ATOM 4902 N N . GLY B 1 16 ? 60.438 -27.797 14.461 1 15.48 16 GLY B N 1
ATOM 4903 C CA . GLY B 1 16 ? 61.531 -27.125 15.125 1 15.48 16 GLY B CA 1
ATOM 4904 C C . GLY B 1 16 ? 61.062 -26.125 16.172 1 15.48 16 GLY B C 1
ATOM 4905 O O . GLY B 1 16 ? 59.875 -25.797 16.25 1 15.48 16 GLY B O 1
ATOM 4906 N N . PRO B 1 17 ? 61.969 -25 16.328 1 15.85 17 PRO B N 1
ATOM 4907 C CA . PRO B 1 17 ? 62.844 -24.609 17.438 1 15.85 17 PRO B CA 1
ATOM 4908 C C . PRO B 1 17 ? 62.219 -23.547 18.344 1 15.85 17 PRO B C 1
ATOM 4910 O O . PRO B 1 17 ? 61.188 -23 18.016 1 15.85 17 PRO B O 1
ATOM 4913 N N . TRP B 1 18 ? 63.031 -22.281 18.375 1 16.36 18 TRP B N 1
ATOM 4914 C CA . TRP B 1 18 ? 63.938 -21.766 19.406 1 16.36 18 TRP B CA 1
ATOM 4915 C C . TRP B 1 18 ? 63.219 -20.719 20.25 1 16.36 18 TRP B C 1
ATOM 4917 O O . TRP B 1 18 ? 62.219 -20.172 19.859 1 16.36 18 TRP B O 1
ATOM 4927 N N . ARG B 1 19 ? 63.938 -19.406 20.328 1 15.79 19 ARG B N 1
ATOM 4928 C CA . ARG B 1 19 ? 64.75 -18.953 21.453 1 15.79 19 ARG B CA 1
ATOM 4929 C C . ARG B 1 19 ? 63.969 -18 22.359 1 15.79 19 ARG B C 1
ATOM 4931 O O . ARG B 1 19 ? 62.906 -17.484 21.953 1 15.79 19 ARG B O 1
ATOM 4938 N N . PRO B 1 20 ? 64.688 -16.625 22.516 1 15.65 20 PRO B N 1
ATOM 4939 C CA . PRO B 1 20 ? 65.438 -16.234 23.703 1 15.65 20 PRO B CA 1
ATOM 4940 C C . PRO B 1 20 ? 64.625 -15.383 24.672 1 15.65 20 PRO B C 1
ATOM 4942 O O . PRO B 1 20 ? 64.25 -15.859 25.75 1 15.65 20 PRO B O 1
ATOM 4945 N N . ASP B 1 21 ? 65 -13.906 24.625 1 16 21 ASP B N 1
ATOM 4946 C CA . ASP B 1 21 ? 65.875 -13.25 25.625 1 16 21 ASP B CA 1
ATOM 4947 C C . ASP B 1 21 ? 65 -12.57 26.688 1 16 21 ASP B C 1
ATOM 4949 O O . ASP B 1 21 ? 63.844 -12.188 26.438 1 16 21 ASP B O 1
ATOM 4953 N N . ALA B 1 22 ? 65.688 -12.375 27.859 1 15.22 22 ALA B N 1
ATOM 4954 C CA . ALA B 1 22 ? 65.812 -12.242 29.312 1 15.22 22 ALA B CA 1
ATOM 4955 C C . ALA B 1 22 ? 65.312 -10.867 29.781 1 15.22 22 ALA B C 1
ATOM 4957 O O . ALA B 1 22 ? 64.5 -10.758 30.703 1 15.22 22 ALA B O 1
ATOM 4958 N N . ASP B 1 23 ? 66.25 -9.781 29.406 1 15.12 23 ASP B N 1
ATOM 4959 C CA . ASP B 1 23 ? 67.062 -9.258 30.469 1 15.12 23 ASP B CA 1
ATOM 4960 C C . ASP B 1 23 ? 66.25 -8.328 31.391 1 15.12 23 ASP B C 1
ATOM 4962 O O . ASP B 1 23 ? 65.188 -7.828 31 1 15.12 23 ASP B O 1
ATOM 4966 N N . VAL B 1 24 ? 67 -7.129 31.578 1 15.36 24 VAL B N 1
ATOM 4967 C CA . VAL B 1 24 ? 67.875 -6.629 32.625 1 15.36 24 VAL B CA 1
ATOM 4968 C C . VAL B 1 24 ? 67.062 -5.68 33.531 1 15.36 24 VAL B C 1
ATOM 4970 O O . VAL B 1 24 ? 66.062 -5.145 33.156 1 15.36 24 VAL B O 1
ATOM 4973 N N . GLN B 1 25 ? 67.75 -4.438 33.906 1 15.18 25 GLN B N 1
ATOM 4974 C CA . GLN B 1 25 ? 68.5 -4.016 35.125 1 15.18 25 GLN B CA 1
ATOM 4975 C C . GLN B 1 25 ? 67.625 -3.135 36 1 15.18 25 GLN B C 1
ATOM 4977 O O . GLN B 1 25 ? 66.562 -2.635 35.531 1 15.18 25 GLN B O 1
ATOM 4982 N N . THR B 1 26 ? 68.312 -1.953 36.531 1 15.5 26 THR B N 1
ATOM 4983 C CA . THR B 1 26 ? 68.938 -1.528 37.75 1 15.5 26 THR B CA 1
ATOM 4984 C C . THR B 1 26 ? 68.062 -0.613 38.562 1 15.5 26 THR B C 1
ATOM 4986 O O . THR B 1 26 ? 67.125 -0.008 38.031 1 15.5 26 THR B O 1
ATOM 4989 N N . ALA B 1 27 ? 68.75 0.233 39.562 1 13.98 27 ALA B N 1
ATOM 4990 C CA . ALA B 1 27 ? 69.125 0.474 40.938 1 13.98 27 ALA B CA 1
ATOM 4991 C C . ALA B 1 27 ? 68.375 1.7 41.5 1 13.98 27 ALA B C 1
ATOM 4993 O O . ALA B 1 27 ? 67.75 1.64 42.531 1 13.98 27 ALA B O 1
ATOM 4994 N N . GLU B 1 28 ? 69.125 2.918 41.438 1 14.39 28 GLU B N 1
ATOM 4995 C CA . GLU B 1 28 ? 69.75 3.506 42.594 1 14.39 28 GLU B CA 1
ATOM 4996 C C . GLU B 1 28 ? 68.812 4.422 43.375 1 14.39 28 GLU B C 1
ATOM 4998 O O . GLU B 1 28 ? 67.812 4.875 42.812 1 14.39 28 GLU B O 1
ATOM 5003 N N . ARG B 1 29 ? 69.375 5.715 43.75 1 15.16 29 ARG B N 1
ATOM 5004 C CA . ARG B 1 29 ? 69.875 6.254 45 1 15.16 29 ARG B CA 1
ATOM 5005 C C . ARG B 1 29 ? 68.812 7.109 45.719 1 15.16 29 ARG B C 1
ATOM 5007 O O . ARG B 1 29 ? 67.875 7.574 45.094 1 15.16 29 ARG B O 1
ATOM 5014 N N . ALA B 1 30 ? 69.438 8.258 46.469 1 14.56 30 ALA B N 1
ATOM 5015 C CA . ALA B 1 30 ? 69.75 8.648 47.844 1 14.56 30 ALA B CA 1
ATOM 5016 C C . ALA B 1 30 ? 68.75 9.625 48.406 1 14.56 30 ALA B C 1
ATOM 5018 O O . ALA B 1 30 ? 68.188 9.414 49.5 1 14.56 30 ALA B O 1
ATOM 5019 N N . ASP B 1 31 ? 69.188 11 48.562 1 14.93 31 ASP B N 1
ATOM 5020 C CA . ASP B 1 31 ? 69.625 11.672 49.781 1 14.93 31 ASP B CA 1
ATOM 5021 C C . ASP B 1 31 ? 68.438 12.422 50.438 1 14.93 31 ASP B C 1
ATOM 5023 O O . ASP B 1 31 ? 67.438 12.734 49.75 1 14.93 31 ASP B O 1
ATOM 5027 N N . HIS B 1 32 ? 68.812 13.5 51.25 1 15.52 32 HIS B N 1
ATOM 5028 C CA . HIS B 1 32 ? 68.938 13.961 52.625 1 15.52 32 HIS B CA 1
ATOM 5029 C C . HIS B 1 32 ? 67.812 14.906 53 1 15.52 32 HIS B C 1
ATOM 5031 O O . HIS B 1 32 ? 67.125 15.383 52.125 1 15.52 32 HIS B O 1
ATOM 5037 N N . GLN B 1 33 ? 68.188 16.109 53.688 1 15.66 33 GLN B N 1
ATOM 5038 C CA . GLN B 1 33 ? 68.25 16.672 55.031 1 15.66 33 GLN B CA 1
ATOM 5039 C C . GLN B 1 33 ? 67.125 17.641 55.25 1 15.66 33 GLN B C 1
ATOM 5041 O O . GLN B 1 33 ? 66.5 18.125 54.312 1 15.66 33 GLN B O 1
ATOM 5046 N N . ARG B 1 34 ? 67.188 18.438 56.438 1 13.97 34 ARG B N 1
ATOM 5047 C CA . ARG B 1 34 ? 66.812 18.875 57.781 1 13.97 34 ARG B CA 1
ATOM 5048 C C . ARG B 1 34 ? 66.062 20.234 57.719 1 13.97 34 ARG B C 1
ATOM 5050 O O . ARG B 1 34 ? 65.188 20.484 58.469 1 13.97 34 ARG B O 1
ATOM 5057 N N . ILE B 1 35 ? 66.562 21.25 56.906 1 14.9 35 ILE B N 1
ATOM 5058 C CA . ILE B 1 35 ? 67 22.375 57.719 1 14.9 35 ILE B CA 1
ATOM 5059 C C . ILE B 1 35 ? 65.75 23.109 58.25 1 14.9 35 ILE B C 1
ATOM 5061 O O . ILE B 1 35 ? 64.75 23.266 57.5 1 14.9 35 ILE B O 1
ATOM 5065 N N . ARG B 1 36 ? 65.938 23.906 59.438 1 14.7 36 ARG B N 1
ATOM 5066 C CA . ARG B 1 36 ? 65.625 24.406 60.781 1 14.7 36 ARG B CA 1
ATOM 5067 C C . ARG B 1 36 ? 64.688 25.609 60.719 1 14.7 36 ARG B C 1
ATOM 5069 O O . ARG B 1 36 ? 63.688 25.641 61.438 1 14.7 36 ARG B O 1
ATOM 5076 N N . LEU B 1 37 ? 65.312 26.891 60.656 1 15.31 37 LEU B N 1
ATOM 5077 C CA . LEU B 1 37 ? 65.438 27.75 61.844 1 15.31 37 LEU B CA 1
ATOM 5078 C C . LEU B 1 37 ? 64.188 28.641 61.969 1 15.31 37 LEU B C 1
ATOM 5080 O O . LEU B 1 37 ? 63.469 28.844 60.969 1 15.31 37 LEU B O 1
ATOM 5084 N N . LEU B 1 38 ? 64.438 29.891 62.594 1 15.15 38 LEU B N 1
ATOM 5085 C CA . LEU B 1 38 ? 64.25 30.688 63.812 1 15.15 38 LEU B CA 1
ATOM 5086 C C . LEU B 1 38 ? 63.188 31.781 63.594 1 15.15 38 LEU B C 1
ATOM 5088 O O . LEU B 1 38 ? 62.844 32.062 62.438 1 15.15 38 LEU B O 1
ATOM 5092 N N . ALA B 1 39 ? 63.438 33.156 64.25 1 15.19 39 ALA B N 1
ATOM 5093 C CA . ALA B 1 39 ? 63 33.938 65.375 1 15.19 39 ALA B CA 1
ATOM 5094 C C . ALA B 1 39 ? 62.125 35.125 64.938 1 15.19 39 ALA B C 1
ATOM 5096 O O . ALA B 1 39 ? 61.062 35.344 65.562 1 15.19 39 ALA B O 1
ATOM 5097 N N . ASP B 1 40 ? 62.656 36.188 64.188 1 15.72 40 ASP B N 1
ATOM 5098 C CA . ASP B 1 40 ? 62.75 37.469 64.875 1 15.72 40 ASP B CA 1
ATOM 5099 C C . ASP B 1 40 ? 61.469 38.281 64.75 1 15.72 40 ASP B C 1
ATOM 5101 O O . ASP B 1 40 ? 60.781 38.188 63.719 1 15.72 40 ASP B O 1
ATOM 5105 N N . ASP B 1 41 ? 61.031 39.031 65.875 1 17.09 41 ASP B N 1
ATOM 5106 C CA . ASP B 1 41 ? 60.094 39.75 66.75 1 17.09 41 ASP B CA 1
ATOM 5107 C C . ASP B 1 41 ? 59.719 41.125 66.188 1 17.09 41 ASP B C 1
ATOM 5109 O O . ASP B 1 41 ? 58.875 41.812 66.688 1 17.09 41 ASP B O 1
ATOM 5113 N N . SER B 1 42 ? 60.562 41.844 65.25 1 16.78 42 SER B N 1
ATOM 5114 C CA . SER B 1 42 ? 60.719 43.219 65.688 1 16.78 42 SER B CA 1
ATOM 5115 C C . SER B 1 42 ? 59.438 44 65.562 1 16.78 42 SER B C 1
ATOM 5117 O O . SER B 1 42 ? 58.656 43.75 64.625 1 16.78 42 SER B O 1
ATOM 5119 N N . VAL B 1 43 ? 59.219 44.969 66.562 1 18.25 43 VAL B N 1
ATOM 5120 C CA . VAL B 1 43 ? 58.406 45.812 67.375 1 18.25 43 VAL B CA 1
ATOM 5121 C C . VAL B 1 43 ? 57.938 47.031 66.625 1 18.25 43 VAL B C 1
ATOM 5123 O O . VAL B 1 43 ? 57.062 47.781 67.062 1 18.25 43 VAL B O 1
ATOM 5126 N N . GLU B 1 44 ? 58.5 47.344 65.312 1 17.09 44 GLU B N 1
ATOM 5127 C CA . GLU B 1 44 ? 58.688 48.781 65.375 1 17.09 44 GLU B CA 1
ATOM 5128 C C . GLU B 1 44 ? 57.344 49.5 65.438 1 17.09 44 GLU B C 1
ATOM 5130 O O . GLU B 1 44 ? 56.312 48.969 65 1 17.09 44 GLU B O 1
ATOM 5135 N N . GLU B 1 45 ? 57.531 50.844 66 1 17.97 45 GLU B N 1
ATOM 5136 C CA . GLU B 1 45 ? 56.938 51.969 66.75 1 17.97 45 GLU B CA 1
ATOM 5137 C C . GLU B 1 45 ? 55.906 52.719 65.875 1 17.97 45 GLU B C 1
ATOM 5139 O O . GLU B 1 45 ? 56.094 52.875 64.688 1 17.97 45 GLU B O 1
ATOM 5144 N N . PRO B 1 46 ? 54.75 52.969 66.562 1 19.03 46 PRO B N 1
ATOM 5145 C CA . PRO B 1 46 ? 53.406 53.5 66.25 1 19.03 46 PRO B CA 1
ATOM 5146 C C . PRO B 1 46 ? 53.438 54.938 65.812 1 19.03 46 PRO B C 1
ATOM 5148 O O . PRO B 1 46 ? 52.375 55.594 65.688 1 19.03 46 PRO B O 1
ATOM 5151 N N . GLU B 1 47 ? 54.656 55.469 65.125 1 18.19 47 GLU B N 1
ATOM 5152 C CA . GLU B 1 47 ? 54.688 56.938 65.312 1 18.19 47 GLU B CA 1
ATOM 5153 C C . GLU B 1 47 ? 53.469 57.594 64.688 1 18.19 47 GLU B C 1
ATOM 5155 O O . GLU B 1 47 ? 53.125 57.312 63.5 1 18.19 47 GLU B O 1
ATOM 5160 N N . GLN B 1 48 ? 52.625 58.156 65.562 1 18.08 48 GLN B N 1
ATOM 5161 C CA . GLN B 1 48 ? 51.344 58.844 65.562 1 18.08 48 GLN B CA 1
ATOM 5162 C C . GLN B 1 48 ? 51.406 60.156 64.812 1 18.08 48 GLN B C 1
ATOM 5164 O O . GLN B 1 48 ? 50.5 60.969 64.875 1 18.08 48 GLN B O 1
ATOM 5169 N N . ARG B 1 49 ? 52.531 60.375 63.938 1 18.83 49 ARG B N 1
ATOM 5170 C CA . ARG B 1 49 ? 52.594 61.844 63.781 1 18.83 49 ARG B CA 1
ATOM 5171 C C . ARG B 1 49 ? 51.312 62.375 63.156 1 18.83 49 ARG B C 1
ATOM 5173 O O . ARG B 1 49 ? 50.719 61.719 62.281 1 18.83 49 ARG B O 1
ATOM 5180 N N . ARG B 1 50 ? 50.812 63.375 63.812 1 18.03 50 ARG B N 1
ATOM 5181 C CA . ARG B 1 50 ? 49.688 64.312 63.875 1 18.03 50 ARG B CA 1
ATOM 5182 C C . ARG B 1 50 ? 49.625 65.188 62.625 1 18.03 50 ARG B C 1
ATOM 5184 O O . ARG B 1 50 ? 49.688 66.438 62.75 1 18.03 50 ARG B O 1
ATOM 5191 N N . LYS B 1 51 ? 50.406 64.75 61.5 1 20.39 51 LYS B N 1
ATOM 5192 C CA . LYS B 1 51 ? 50.594 65.938 60.688 1 20.39 51 LYS B CA 1
ATOM 5193 C C . LYS B 1 51 ? 49.25 66.625 60.344 1 20.39 51 LYS B C 1
ATOM 5195 O O . LYS B 1 51 ? 48.312 65.875 59.906 1 20.39 51 LYS B O 1
ATOM 5200 N N . ASN B 1 52 ? 49.062 67.812 60.906 1 18.45 52 ASN B N 1
ATOM 5201 C CA . ASN B 1 52 ? 48.031 68.812 60.906 1 18.45 52 ASN B CA 1
ATOM 5202 C C . ASN B 1 52 ? 47.688 69.25 59.5 1 18.45 52 ASN B C 1
ATOM 5204 O O . ASN B 1 52 ? 46.781 70.125 59.312 1 18.45 52 ASN B O 1
ATOM 5208 N N . ALA B 1 53 ? 48.469 68.875 58.438 1 23.28 53 ALA B N 1
ATOM 5209 C CA . ALA B 1 53 ? 48.594 69.875 57.375 1 23.28 53 ALA B CA 1
ATOM 5210 C C . ALA B 1 53 ? 47.219 70.312 56.875 1 23.28 53 ALA B C 1
ATOM 5212 O O . ALA B 1 53 ? 46.25 69.562 57 1 23.28 53 ALA B O 1
ATOM 5213 N N . THR B 1 54 ? 47.281 71.562 56.5 1 24.22 54 THR B N 1
ATOM 5214 C CA . THR B 1 54 ? 46.5 72.688 55.969 1 24.22 54 THR B CA 1
ATOM 5215 C C . THR B 1 54 ? 45.844 72.312 54.625 1 24.22 54 THR B C 1
ATOM 5217 O O . THR B 1 54 ? 46.562 72 53.656 1 24.22 54 THR B O 1
ATOM 5220 N N . ARG B 1 55 ? 44.688 71.812 54.625 1 25.52 55 ARG B N 1
ATOM 5221 C CA . ARG B 1 55 ? 43.875 71.375 53.469 1 25.52 55 ARG B CA 1
ATOM 5222 C C . ARG B 1 55 ? 43.656 72.5 52.5 1 25.52 55 ARG B C 1
ATOM 5224 O O . ARG B 1 55 ? 42.969 73.5 52.844 1 25.52 55 ARG B O 1
ATOM 5231 N N . THR B 1 56 ? 44.875 72.938 51.906 1 26.05 56 THR B N 1
ATOM 5232 C CA . THR B 1 56 ? 44.656 73.938 50.844 1 26.05 56 THR B CA 1
ATOM 5233 C C . THR B 1 56 ? 43.5 73.5 49.938 1 26.05 56 THR B C 1
ATOM 5235 O O . THR B 1 56 ? 43.406 72.375 49.531 1 26.05 56 THR B O 1
ATOM 5238 N N . PHE B 1 57 ? 42.406 74.25 50.062 1 25.27 57 PHE B N 1
ATOM 5239 C CA . PHE B 1 57 ? 41.125 74.188 49.312 1 25.27 57 PHE B CA 1
ATOM 5240 C C . PHE B 1 57 ? 41.375 74.188 47.812 1 25.27 57 PHE B C 1
ATOM 5242 O O . PHE B 1 57 ? 41.781 75.188 47.25 1 25.27 57 PHE B O 1
ATOM 5249 N N . GLU B 1 58 ? 42.25 73.188 47.281 1 28.34 58 GLU B N 1
ATOM 5250 C CA . GLU B 1 58 ? 42.406 73.188 45.812 1 28.34 58 GLU B CA 1
ATOM 5251 C C . GLU B 1 58 ? 41.094 73.375 45.094 1 28.34 58 GLU B C 1
ATOM 5253 O O . GLU B 1 58 ? 40.062 72.812 45.5 1 28.34 58 GLU B O 1
ATOM 5258 N N . ASP B 1 59 ? 41.031 74.5 44.375 1 30.95 59 ASP B N 1
ATOM 5259 C CA . ASP B 1 59 ? 40.031 74.938 43.438 1 30.95 59 ASP B CA 1
ATOM 5260 C C . ASP B 1 59 ? 39.562 73.812 42.531 1 30.95 59 ASP B C 1
ATOM 5262 O O . ASP B 1 59 ? 40.344 73.188 41.844 1 30.95 59 ASP B O 1
ATOM 5266 N N . ALA B 1 60 ? 38.625 73 43 1 33.53 60 ALA B N 1
ATOM 5267 C CA . ALA B 1 60 ? 37.969 71.875 42.281 1 33.53 60 ALA B CA 1
ATOM 5268 C C . ALA B 1 60 ? 37.594 72.312 40.875 1 33.53 60 ALA B C 1
ATOM 5270 O O . ALA B 1 60 ? 36.844 73.312 40.719 1 33.53 60 ALA B O 1
ATOM 5271 N N . SER B 1 61 ? 38.625 72.312 40 1 35.75 61 SER B N 1
ATOM 5272 C CA . SER B 1 61 ? 38.281 72.5 38.594 1 35.75 61 SER B CA 1
ATOM 5273 C C . SER B 1 61 ? 36.906 71.875 38.312 1 35.75 61 SER B C 1
ATOM 5275 O O . SER B 1 61 ? 36.594 70.75 38.812 1 35.75 61 SER B O 1
ATOM 5277 N N . PRO B 1 62 ? 35.906 72.75 38 1 32.66 62 PRO B N 1
ATOM 5278 C CA . PRO B 1 62 ? 34.594 72.188 37.719 1 32.66 62 PRO B CA 1
ATOM 5279 C C . PRO B 1 62 ? 34.656 70.938 36.875 1 32.66 62 PRO B C 1
ATOM 5281 O O . PRO B 1 62 ? 35.375 70.875 35.875 1 32.66 62 PRO B O 1
ATOM 5284 N N . THR B 1 63 ? 34.812 69.812 37.5 1 35.34 63 THR B N 1
ATOM 5285 C CA . THR B 1 63 ? 34.594 68.562 36.75 1 35.34 63 THR B CA 1
ATOM 5286 C C . THR B 1 63 ? 33.531 68.75 35.688 1 35.34 63 THR B C 1
ATOM 5288 O O . THR B 1 63 ? 32.375 69.062 36 1 35.34 63 THR B O 1
ATOM 5291 N N . THR B 1 64 ? 33.969 69.375 34.562 1 36.66 64 THR B N 1
ATOM 5292 C CA . THR B 1 64 ? 33.062 69.312 33.406 1 36.66 64 THR B CA 1
ATOM 5293 C C . THR B 1 64 ? 32.25 68.062 33.406 1 36.66 64 THR B C 1
ATOM 5295 O O . THR B 1 64 ? 32.812 66.938 33.344 1 36.66 64 THR B O 1
ATOM 5298 N N . ALA B 1 65 ? 31.234 67.938 34.156 1 38.66 65 ALA B N 1
ATOM 5299 C CA . ALA B 1 65 ? 30.297 66.875 34.062 1 38.66 65 ALA B CA 1
ATOM 5300 C C . ALA B 1 65 ? 30.219 66.312 32.625 1 38.66 65 ALA B C 1
ATOM 5302 O O . ALA B 1 65 ? 29.906 67.062 31.703 1 38.66 65 ALA B O 1
ATOM 5303 N N . LYS B 1 66 ? 31.094 65.5 32.406 1 47.78 66 LYS B N 1
ATOM 5304 C CA . LYS B 1 66 ? 31.047 64.688 31.156 1 47.78 66 LYS B CA 1
ATOM 5305 C C . LYS B 1 66 ? 29.625 64.5 30.656 1 47.78 66 LYS B C 1
ATOM 5307 O O . LYS B 1 66 ? 28.781 63.938 31.344 1 47.78 66 LYS B O 1
ATOM 5312 N N . THR B 1 67 ? 29.031 65.5 29.906 1 43.84 67 THR B N 1
ATOM 5313 C CA . THR B 1 67 ? 27.734 65.312 29.266 1 43.84 67 THR B CA 1
ATOM 5314 C C . THR B 1 67 ? 27.594 63.844 28.781 1 43.84 67 THR B C 1
ATOM 5316 O O . THR B 1 67 ? 28.453 63.344 28.047 1 43.84 67 THR B O 1
ATOM 5319 N N . PRO B 1 68 ? 26.875 63 29.469 1 52.19 68 PRO B N 1
ATOM 5320 C CA . PRO B 1 68 ? 26.734 61.625 29.047 1 52.19 68 PRO B CA 1
ATOM 5321 C C . PRO B 1 68 ? 26.5 61.469 27.531 1 52.19 68 PRO B C 1
ATOM 5323 O O . PRO B 1 68 ? 25.812 62.312 26.938 1 52.19 68 PRO B O 1
ATOM 5326 N N . LYS B 1 69 ? 27.469 60.938 26.766 1 58.62 69 LYS B N 1
ATOM 5327 C CA . LYS B 1 69 ? 27.391 60.625 25.328 1 58.62 69 LYS B CA 1
ATOM 5328 C C . LYS B 1 69 ? 26 60.125 24.969 1 58.62 69 LYS B C 1
ATOM 5330 O O . LYS B 1 69 ? 25.453 59.25 25.672 1 58.62 69 LYS B O 1
ATOM 5335 N N . PRO B 1 70 ? 25.375 60.781 23.984 1 66.94 70 PRO B N 1
ATOM 5336 C CA . PRO B 1 70 ? 24.062 60.312 23.531 1 66.94 70 PRO B CA 1
ATOM 5337 C C . PRO B 1 70 ? 24.047 58.844 23.125 1 66.94 70 PRO B C 1
ATOM 5339 O O . PRO B 1 70 ? 25.031 58.344 22.609 1 66.94 70 PRO B O 1
ATOM 5342 N N . PRO B 1 71 ? 23.234 58 23.734 1 74.5 71 PRO B N 1
ATOM 5343 C CA . PRO B 1 71 ? 23.156 56.562 23.422 1 74.5 71 PRO B CA 1
ATOM 5344 C C . PRO B 1 71 ? 23.172 56.312 21.922 1 74.5 71 PRO B C 1
ATOM 5346 O O . PRO B 1 71 ? 22.672 57.125 21.141 1 74.5 71 PRO B O 1
ATOM 5349 N N . SER B 1 72 ? 24 55.375 21.469 1 81.94 72 SER B N 1
ATOM 5350 C CA . SER B 1 72 ? 24.172 55 20.062 1 81.94 72 SER B CA 1
ATOM 5351 C C . SER B 1 72 ? 22.844 54.531 19.453 1 81.94 72 SER B C 1
ATOM 5353 O O . SER B 1 72 ? 21.922 54.156 20.172 1 81.94 72 SER B O 1
ATOM 5355 N N . VAL B 1 73 ? 22.625 54.688 18.219 1 83.56 73 VAL B N 1
ATOM 5356 C CA . VAL B 1 73 ? 21.469 54.281 17.438 1 83.56 73 VAL B CA 1
ATOM 5357 C C . VAL B 1 73 ? 21.219 52.781 17.641 1 83.56 73 VAL B C 1
ATOM 5359 O O . VAL B 1 73 ? 20.078 52.344 17.766 1 83.56 73 VAL B O 1
ATOM 5362 N N . LEU B 1 74 ? 22.25 52.031 17.875 1 86.88 74 LEU B N 1
ATOM 5363 C CA . LEU B 1 74 ? 22.156 50.594 18.047 1 86.88 74 LEU B CA 1
ATOM 5364 C C . LEU B 1 74 ? 21.531 50.25 19.406 1 86.88 74 LEU B C 1
ATOM 5366 O O . LEU B 1 74 ? 20.797 49.281 19.516 1 86.88 74 LEU B O 1
ATOM 5370 N N . SER B 1 75 ? 21.812 51.031 20.297 1 89.5 75 SER B N 1
ATOM 5371 C CA . SER B 1 75 ? 21.266 50.75 21.625 1 89.5 75 SER B CA 1
ATOM 5372 C C . SER B 1 75 ? 19.766 51 21.672 1 89.5 75 SER B C 1
ATOM 5374 O O . SER B 1 75 ? 19.031 50.281 22.344 1 89.5 75 SER B O 1
ATOM 5376 N N . TRP B 1 76 ? 19.234 52 20.859 1 92.38 76 TRP B N 1
ATOM 5377 C CA . TRP B 1 76 ? 17.828 52.344 20.828 1 92.38 76 TRP B CA 1
ATOM 5378 C C . TRP B 1 76 ? 17.016 51.281 20.094 1 92.38 76 TRP B C 1
ATOM 5380 O O . TRP B 1 76 ? 15.875 50.969 20.453 1 92.38 76 TRP B O 1
ATOM 5390 N N . TRP B 1 77 ? 17.656 50.625 19.062 1 94.81 77 TRP B N 1
ATOM 5391 C CA . TRP B 1 77 ? 16.906 49.719 18.188 1 94.81 77 TRP B CA 1
ATOM 5392 C C . TRP B 1 77 ? 17.391 48.281 18.375 1 94.81 77 TRP B C 1
ATOM 5394 O O . TRP B 1 77 ? 17.141 47.438 17.516 1 94.81 77 TRP B O 1
ATOM 5404 N N . PHE B 1 78 ? 18.031 47.875 19.469 1 94.5 78 PHE B N 1
ATOM 5405 C CA . PHE B 1 78 ? 18.656 46.594 19.688 1 94.5 78 PHE B CA 1
ATOM 5406 C C . PHE B 1 78 ? 17.594 45.5 19.688 1 94.5 78 PHE B C 1
ATOM 5408 O O . PHE B 1 78 ? 17.766 44.438 19.047 1 94.5 78 PHE B O 1
ATOM 5415 N N . LEU B 1 79 ? 16.516 45.656 20.375 1 93.44 79 LEU B N 1
ATOM 5416 C CA . LEU B 1 79 ? 15.492 44.625 20.5 1 93.44 79 LEU B CA 1
ATOM 5417 C C . LEU B 1 79 ? 14.836 44.344 19.156 1 93.44 79 LEU B C 1
ATOM 5419 O O . LEU B 1 79 ? 14.539 43.188 18.828 1 93.44 79 LEU B O 1
ATOM 5423 N N . GLU B 1 80 ? 14.578 45.375 18.391 1 95.75 80 GLU B N 1
ATOM 5424 C CA . GLU B 1 80 ? 13.977 45.188 17.078 1 95.75 80 GLU B CA 1
ATOM 5425 C C . GLU B 1 80 ? 14.914 44.469 16.125 1 95.75 80 GLU B C 1
ATOM 5427 O O . GLU B 1 80 ? 14.484 43.625 15.344 1 95.75 80 GLU B O 1
ATOM 5432 N N . ILE B 1 81 ? 16.172 44.781 16.203 1 96.62 81 ILE B N 1
ATOM 5433 C CA . ILE B 1 81 ? 17.156 44.125 15.352 1 96.62 81 ILE B CA 1
ATOM 5434 C C . ILE B 1 81 ? 17.266 42.656 15.75 1 96.62 81 ILE B C 1
ATOM 5436 O O . ILE B 1 81 ? 17.312 41.781 14.891 1 96.62 81 ILE B O 1
ATOM 5440 N N . LEU B 1 82 ? 17.281 42.406 17 1 96.44 82 LEU B N 1
ATOM 5441 C CA . LEU B 1 82 ? 17.328 41.031 17.484 1 96.44 82 LEU B CA 1
ATOM 5442 C C . LEU B 1 82 ? 16.109 40.25 17.031 1 96.44 82 LEU B C 1
ATOM 5444 O O . LEU B 1 82 ? 16.234 39.094 16.656 1 96.44 82 LEU B O 1
ATOM 5448 N N . CYS B 1 83 ? 14.953 40.844 17.109 1 96.62 83 CYS B N 1
ATOM 5449 C CA . CYS B 1 83 ? 13.727 40.188 16.688 1 96.62 83 CYS B CA 1
ATOM 5450 C C . CYS B 1 83 ? 13.75 39.906 15.188 1 96.62 83 CYS B C 1
ATOM 5452 O O . CYS B 1 83 ? 13.266 38.844 14.734 1 96.62 83 CYS B O 1
ATOM 5454 N N . CYS B 1 84 ? 14.297 40.781 14.438 1 96.75 84 CYS B N 1
ATOM 5455 C CA . CYS B 1 84 ? 14.422 40.562 13.008 1 96.75 84 CYS B CA 1
ATOM 5456 C C . CYS B 1 84 ? 15.359 39.406 12.719 1 96.75 84 CYS B C 1
ATOM 5458 O O . CYS B 1 84 ? 15.086 38.562 11.844 1 96.75 84 CYS B O 1
ATOM 5460 N N . LEU B 1 85 ? 16.391 39.312 13.469 1 97.38 85 LEU B N 1
ATOM 5461 C CA . LEU B 1 85 ? 17.344 38.219 13.289 1 97.38 85 LEU B CA 1
ATOM 5462 C C . LEU B 1 85 ? 16.734 36.906 13.711 1 97.38 85 LEU B C 1
ATOM 5464 O O . LEU B 1 85 ? 16.969 35.875 13.086 1 97.38 85 LEU B O 1
ATOM 5468 N N . LEU B 1 86 ? 15.922 36.938 14.727 1 97.62 86 LEU B N 1
ATOM 5469 C CA . LEU B 1 86 ? 15.242 35.719 15.188 1 97.62 86 LEU B CA 1
ATOM 5470 C C . LEU B 1 86 ? 14.219 35.25 14.164 1 97.62 86 LEU B C 1
ATOM 5472 O O . LEU B 1 86 ? 14.055 34.062 13.961 1 97.62 86 LEU B O 1
ATOM 5476 N N . SER B 1 87 ? 13.547 36.188 13.602 1 97.94 87 SER B N 1
ATOM 5477 C CA . SER B 1 87 ? 12.609 35.844 12.539 1 97.94 87 SER B CA 1
ATOM 5478 C C . SER B 1 87 ? 13.336 35.219 11.352 1 97.94 87 SER B C 1
ATOM 5480 O O . SER B 1 87 ? 12.867 34.219 10.781 1 97.94 87 SER B O 1
ATOM 5482 N N . LEU B 1 88 ? 14.438 35.781 10.984 1 98 88 LEU B N 1
ATOM 5483 C CA . LEU B 1 88 ? 15.234 35.25 9.883 1 98 88 LEU B CA 1
ATOM 5484 C C . LEU B 1 88 ? 15.789 33.875 10.227 1 98 88 LEU B C 1
ATOM 5486 O O . LEU B 1 88 ? 15.781 32.969 9.383 1 98 88 LEU B O 1
ATOM 5490 N N . ALA B 1 89 ? 16.219 33.719 11.414 1 98.31 89 ALA B N 1
ATOM 5491 C CA . ALA B 1 89 ? 16.75 32.438 11.859 1 98.31 89 ALA B CA 1
ATOM 5492 C C . ALA B 1 89 ? 15.656 31.375 11.867 1 98.31 89 ALA B C 1
ATOM 5494 O O . ALA B 1 89 ? 15.906 30.219 11.516 1 98.31 89 ALA B O 1
ATOM 5495 N N . SER B 1 90 ? 14.516 31.734 12.336 1 98.12 90 SER B N 1
ATOM 5496 C CA . SER B 1 90 ? 13.406 30.797 12.359 1 98.12 90 SER B CA 1
ATOM 5497 C C . SER B 1 90 ? 12.992 30.375 10.945 1 98.12 90 SER B C 1
ATOM 5499 O O . SER B 1 90 ? 12.672 29.219 10.703 1 98.12 90 SER B O 1
ATOM 5501 N N . LEU B 1 91 ? 12.984 31.328 10.078 1 98.06 91 LEU B N 1
ATOM 5502 C CA . LEU B 1 91 ? 12.688 31.031 8.68 1 98.06 91 LEU B CA 1
ATOM 5503 C C . LEU B 1 91 ? 13.742 30.094 8.102 1 98.06 91 LEU B C 1
ATOM 5505 O O . LEU B 1 91 ? 13.414 29.125 7.414 1 98.06 91 LEU B O 1
ATOM 5509 N N . ALA B 1 92 ? 14.969 30.328 8.391 1 98.19 92 ALA B N 1
ATOM 5510 C CA . ALA B 1 92 ? 16.062 29.484 7.922 1 98.19 92 ALA B CA 1
ATOM 5511 C C . ALA B 1 92 ? 15.938 28.078 8.5 1 98.19 92 ALA B C 1
ATOM 5513 O O . ALA B 1 92 ? 16.203 27.094 7.812 1 98.19 92 ALA B O 1
ATOM 5514 N N . ALA B 1 93 ? 15.555 28 9.688 1 98.12 93 ALA B N 1
ATOM 5515 C CA . ALA B 1 93 ? 15.359 26.703 10.32 1 98.12 93 ALA B CA 1
ATOM 5516 C C . ALA B 1 93 ? 14.227 25.938 9.641 1 98.12 93 ALA B C 1
ATOM 5518 O O . ALA B 1 93 ? 14.312 24.719 9.469 1 98.12 93 ALA B O 1
ATOM 5519 N N . GLN B 1 94 ? 13.18 26.609 9.328 1 97.75 94 GLN B N 1
ATOM 5520 C CA . GLN B 1 94 ? 12.086 25.969 8.609 1 97.75 94 GLN B CA 1
ATOM 5521 C C . GLN B 1 94 ? 12.562 25.406 7.273 1 97.75 94 GLN B C 1
ATOM 5523 O O . GLN B 1 94 ? 12.281 24.25 6.949 1 97.75 94 GLN B O 1
ATOM 5528 N N . VAL B 1 95 ? 13.281 26.203 6.57 1 97.62 95 VAL B N 1
ATOM 5529 C CA . VAL B 1 95 ? 13.797 25.797 5.266 1 97.62 95 VAL B CA 1
ATOM 5530 C C . VAL B 1 95 ? 14.75 24.609 5.438 1 97.62 95 VAL B C 1
ATOM 5532 O O . VAL B 1 95 ? 14.703 23.656 4.66 1 97.62 95 VAL B O 1
ATOM 5535 N N . GLY B 1 96 ? 15.562 24.672 6.426 1 97.69 96 GLY B N 1
ATOM 5536 C CA . GLY B 1 96 ? 16.5 23.578 6.68 1 97.69 96 GLY B CA 1
ATOM 5537 C C . GLY B 1 96 ? 15.812 22.266 6.988 1 97.69 96 GLY B C 1
ATOM 5538 O O . GLY B 1 96 ? 16.172 21.219 6.426 1 97.69 96 GLY B O 1
ATOM 5539 N N . VAL B 1 97 ? 14.82 22.266 7.812 1 96.69 97 VAL B N 1
ATOM 5540 C CA . VAL B 1 97 ? 14.086 21.062 8.188 1 96.69 97 VAL B CA 1
ATOM 5541 C C . VAL B 1 97 ? 13.352 20.516 6.977 1 96.69 97 VAL B C 1
ATOM 5543 O O . VAL B 1 97 ? 13.375 19.297 6.727 1 96.69 97 VAL B O 1
ATOM 5546 N N . LEU B 1 98 ? 12.672 21.359 6.25 1 97 98 LEU B N 1
ATOM 5547 C CA . LEU B 1 98 ? 11.898 20.938 5.09 1 97 98 LEU B CA 1
ATOM 5548 C C . LEU B 1 98 ? 12.82 20.375 4.008 1 97 98 LEU B C 1
ATOM 5550 O O . LEU B 1 98 ? 12.469 19.406 3.334 1 97 98 LEU B O 1
ATOM 5554 N N . ALA B 1 99 ? 14 20.969 3.84 1 97.12 99 ALA B N 1
ATOM 5555 C CA . ALA B 1 99 ? 14.953 20.469 2.85 1 97.12 99 ALA B CA 1
ATOM 5556 C C . ALA B 1 99 ? 15.477 19.094 3.23 1 97.12 99 ALA B C 1
ATOM 5558 O O . ALA B 1 99 ? 15.727 18.25 2.361 1 97.12 99 ALA B O 1
ATOM 5559 N N . ARG B 1 100 ? 15.602 18.875 4.434 1 96.31 100 ARG B N 1
ATOM 5560 C CA . ARG B 1 100 ? 16.141 17.609 4.914 1 96.31 100 ARG B CA 1
ATOM 5561 C C . ARG B 1 100 ? 15.133 16.469 4.699 1 96.31 100 ARG B C 1
ATOM 5563 O O . ARG B 1 100 ? 15.523 15.344 4.398 1 96.31 100 ARG B O 1
ATOM 5570 N N . TYR B 1 101 ? 13.883 16.688 4.781 1 95.5 101 TYR B N 1
ATOM 5571 C CA . TYR B 1 101 ? 12.906 15.609 4.789 1 95.5 101 TYR B CA 1
ATOM 5572 C C . TYR B 1 101 ? 12.117 15.578 3.484 1 95.5 101 TYR B C 1
ATOM 5574 O O . TYR B 1 101 ? 11.289 14.688 3.275 1 95.5 101 TYR B O 1
ATOM 5582 N N . ASN B 1 102 ? 12.438 16.531 2.594 1 95.38 102 ASN B N 1
ATOM 5583 C CA . ASN B 1 102 ? 11.789 16.531 1.288 1 95.38 102 ASN B CA 1
ATOM 5584 C C . ASN B 1 102 ? 12.102 15.266 0.499 1 95.38 102 ASN B C 1
ATOM 5586 O O . ASN B 1 102 ? 13.273 14.914 0.328 1 95.38 102 ASN B O 1
ATOM 5590 N N . GLY B 1 103 ? 11.031 14.602 0.13 1 92.75 103 GLY B N 1
ATOM 5591 C CA . GLY B 1 103 ? 11.195 13.422 -0.695 1 92.75 103 GLY B CA 1
ATOM 5592 C C . GLY B 1 103 ? 11.438 12.156 0.115 1 92.75 103 GLY B C 1
ATOM 5593 O O . GLY B 1 103 ? 11.586 11.07 -0.448 1 92.75 103 GLY B O 1
ATOM 5594 N N . LYS B 1 104 ? 11.477 12.258 1.349 1 93.12 104 LYS B N 1
ATOM 5595 C CA . LYS B 1 104 ? 11.703 11.094 2.201 1 93.12 104 LYS B CA 1
ATOM 5596 C C . LYS B 1 104 ? 10.383 10.461 2.621 1 93.12 104 LYS B C 1
ATOM 5598 O O . LYS B 1 104 ? 9.344 11.117 2.623 1 93.12 104 LYS B O 1
ATOM 5603 N N . PRO B 1 105 ? 10.484 9.102 2.93 1 90.88 105 PRO B N 1
ATOM 5604 C CA . PRO B 1 105 ? 9.273 8.438 3.41 1 90.88 105 PRO B CA 1
ATOM 5605 C C . PRO B 1 105 ? 8.758 9.031 4.723 1 90.88 105 PRO B C 1
ATOM 5607 O O . PRO B 1 105 ? 9.547 9.516 5.535 1 90.88 105 PRO B O 1
ATOM 5610 N N . GLN B 1 106 ? 7.441 9 4.863 1 86.56 106 GLN B N 1
ATOM 5611 C CA . GLN B 1 106 ? 6.809 9.555 6.059 1 86.56 106 GLN B CA 1
ATOM 5612 C C . GLN B 1 106 ? 7.371 8.914 7.324 1 86.56 106 GLN B C 1
ATOM 5614 O O . GLN B 1 106 ? 7.531 9.586 8.344 1 86.56 106 GLN B O 1
ATOM 5619 N N . ASP B 1 107 ? 7.793 7.656 7.254 1 85 107 ASP B N 1
ATOM 5620 C CA . ASP B 1 107 ? 8.266 6.922 8.422 1 85 107 ASP B CA 1
ATOM 5621 C C . ASP B 1 107 ? 9.695 7.312 8.773 1 85 107 ASP B C 1
ATOM 5623 O O . ASP B 1 107 ? 10.211 6.934 9.836 1 85 107 ASP B O 1
ATOM 5627 N N . SER B 1 108 ? 10.234 8.094 7.941 1 88.56 108 SER B N 1
ATOM 5628 C CA . SER B 1 108 ? 11.586 8.555 8.234 1 88.56 108 SER B CA 1
ATOM 5629 C C . SER B 1 108 ? 11.594 9.602 9.344 1 88.56 108 SER B C 1
ATOM 5631 O O . SER B 1 108 ? 12.625 9.844 9.977 1 88.56 108 SER B O 1
ATOM 5633 N N . TRP B 1 109 ? 10.461 10.281 9.555 1 89.31 109 TRP B N 1
ATOM 5634 C CA . TRP B 1 109 ? 10.344 11.227 10.664 1 89.31 109 TRP B CA 1
ATOM 5635 C C . TRP B 1 109 ? 10.484 10.5 12 1 89.31 109 TRP B C 1
ATOM 5637 O O . TRP B 1 109 ? 9.734 9.562 12.281 1 89.31 109 TRP B O 1
ATOM 5647 N N . PRO B 1 110 ? 11.438 10.812 12.789 1 87.25 110 PRO B N 1
ATOM 5648 C CA . PRO B 1 110 ? 11.852 10.016 13.945 1 87.25 110 PRO B CA 1
ATOM 5649 C C . PRO B 1 110 ? 10.883 10.133 15.125 1 87.25 110 PRO B C 1
ATOM 5651 O O . PRO B 1 110 ? 10.828 9.242 15.977 1 87.25 110 PRO B O 1
ATOM 5654 N N . SER B 1 111 ? 10.188 11.203 15.281 1 86.5 111 SER B N 1
ATOM 5655 C CA . SER B 1 111 ? 9.367 11.414 16.469 1 86.5 111 SER B CA 1
ATOM 5656 C C . SER B 1 111 ? 7.98 10.797 16.297 1 86.5 111 SER B C 1
ATOM 5658 O O . SER B 1 111 ? 7.371 10.906 15.234 1 86.5 111 SER B O 1
ATOM 5660 N N . GLN B 1 112 ? 7.574 10.148 17.438 1 82.12 112 GLN B N 1
ATOM 5661 C CA . GLN B 1 112 ? 6.23 9.578 17.422 1 82.12 112 GLN B CA 1
ATOM 5662 C C . GLN B 1 112 ? 5.223 10.516 18.062 1 82.12 112 GLN B C 1
ATOM 5664 O O . GLN B 1 112 ? 4.016 10.367 17.875 1 82.12 112 GLN B O 1
ATOM 5669 N N . THR B 1 113 ? 5.711 11.453 18.688 1 84.25 113 THR B N 1
ATOM 5670 C CA . THR B 1 113 ? 4.82 12.336 19.422 1 84.25 113 THR B CA 1
ATOM 5671 C C . THR B 1 113 ? 4.656 13.664 18.688 1 84.25 113 THR B C 1
ATOM 5673 O O . THR B 1 113 ? 3.533 14.141 18.5 1 84.25 113 THR B O 1
ATOM 5676 N N . LEU B 1 114 ? 5.77 14.258 18.266 1 92.5 114 LEU B N 1
ATOM 5677 C CA . LEU B 1 114 ? 5.734 15.547 17.578 1 92.5 114 LEU B CA 1
ATOM 5678 C C . LEU B 1 114 ? 5.664 15.344 16.062 1 92.5 114 LEU B C 1
ATOM 5680 O O . LEU B 1 114 ? 6.547 14.719 15.477 1 92.5 114 LEU B O 1
ATOM 5684 N N . THR B 1 115 ? 4.645 15.828 15.469 1 92.69 115 THR B N 1
ATOM 5685 C CA . THR B 1 115 ? 4.516 15.727 14.023 1 92.69 115 THR B CA 1
ATOM 5686 C C . THR B 1 115 ? 5.395 16.75 13.328 1 92.69 115 THR B C 1
ATOM 5688 O O . THR B 1 115 ? 5.785 17.75 13.93 1 92.69 115 THR B O 1
ATOM 5691 N N . LEU B 1 116 ? 5.789 16.516 12.125 1 93.94 116 LEU B N 1
ATOM 5692 C CA . LEU B 1 116 ? 6.543 17.469 11.328 1 93.94 116 LEU B CA 1
ATOM 5693 C C . LEU B 1 116 ? 5.773 18.781 11.18 1 93.94 116 LEU B C 1
ATOM 5695 O O . LEU B 1 116 ? 6.355 19.859 11.273 1 93.94 116 LEU B O 1
ATOM 5699 N N . ASN B 1 117 ? 4.453 18.672 11.055 1 94.25 117 ASN B N 1
ATOM 5700 C CA . ASN B 1 117 ? 3.596 19.859 10.945 1 94.25 117 ASN B CA 1
ATOM 5701 C C . ASN B 1 117 ? 3.635 20.688 12.219 1 94.25 117 ASN B C 1
ATOM 5703 O O . ASN B 1 117 ? 3.625 21.922 12.156 1 94.25 117 ASN B O 1
ATOM 5707 N N . ALA B 1 118 ? 3.701 20.016 13.32 1 95.19 118 ALA B N 1
ATOM 5708 C CA . ALA B 1 118 ? 3.752 20.719 14.602 1 95.19 118 ALA B CA 1
ATOM 5709 C C . ALA B 1 118 ? 5.074 21.469 14.758 1 95.19 118 ALA B C 1
ATOM 5711 O O . ALA B 1 118 ? 5.105 22.578 15.289 1 95.19 118 ALA B O 1
ATOM 5712 N N . LEU B 1 119 ? 6.109 20.875 14.359 1 96.12 119 LEU B N 1
ATOM 5713 C CA . LEU B 1 119 ? 7.402 21.547 14.422 1 96.12 119 LEU B CA 1
ATOM 5714 C C . LEU B 1 119 ? 7.418 22.766 13.516 1 96.12 119 LEU B C 1
ATOM 5716 O O . LEU B 1 119 ? 7.867 23.844 13.93 1 96.12 119 LEU B O 1
ATOM 5720 N N . ILE B 1 120 ? 6.938 22.641 12.336 1 96.31 120 ILE B N 1
ATOM 5721 C CA . ILE B 1 120 ? 6.887 23.766 11.398 1 96.31 120 ILE B CA 1
ATOM 5722 C C . ILE B 1 120 ? 5.965 24.844 11.938 1 96.31 120 ILE B C 1
ATOM 5724 O O . ILE B 1 120 ? 6.258 26.047 11.812 1 96.31 120 ILE B O 1
ATOM 5728 N N . ALA B 1 121 ? 4.875 24.406 12.523 1 96.19 121 ALA B N 1
ATOM 5729 C CA . ALA B 1 121 ? 3.963 25.375 13.133 1 96.19 121 ALA B CA 1
ATOM 5730 C C . ALA B 1 121 ? 4.648 26.156 14.258 1 96.19 121 ALA B C 1
ATOM 5732 O O . ALA B 1 121 ? 4.461 27.359 14.391 1 96.19 121 ALA B O 1
ATOM 5733 N N . THR B 1 122 ? 5.43 25.5 15.023 1 96.25 122 THR B N 1
ATOM 5734 C CA . THR B 1 122 ? 6.148 26.125 16.125 1 96.25 122 THR B CA 1
ATOM 5735 C C . THR B 1 122 ? 7.172 27.125 15.602 1 96.25 122 THR B C 1
ATOM 5737 O O . THR B 1 122 ? 7.238 28.266 16.078 1 96.25 122 THR B O 1
ATOM 5740 N N . LEU B 1 123 ? 7.918 26.766 14.648 1 97.38 123 LEU B N 1
ATOM 5741 C CA . LEU B 1 123 ? 8.914 27.656 14.062 1 97.38 123 LEU B CA 1
ATOM 5742 C C . LEU B 1 123 ? 8.242 28.844 13.398 1 97.38 123 LEU B C 1
ATOM 5744 O O . LEU B 1 123 ? 8.758 29.969 13.453 1 97.38 123 LEU B O 1
ATOM 5748 N N . SER B 1 124 ? 7.137 28.562 12.789 1 96.75 124 SER B N 1
ATOM 5749 C CA . SER B 1 124 ? 6.387 29.641 12.156 1 96.75 124 SER B CA 1
ATOM 5750 C C . SER B 1 124 ? 5.844 30.625 13.195 1 96.75 124 SER B C 1
ATOM 5752 O O . SER B 1 124 ? 5.801 31.828 12.953 1 96.75 124 SER B O 1
ATOM 5754 N N . THR B 1 125 ? 5.414 30.078 14.32 1 95.44 125 THR B N 1
ATOM 5755 C CA . THR B 1 125 ? 4.93 30.922 15.398 1 95.44 125 THR B CA 1
ATOM 5756 C C . THR B 1 125 ? 6.051 31.812 15.938 1 95.44 125 THR B C 1
ATOM 5758 O O . THR B 1 125 ? 5.844 33 16.172 1 95.44 125 THR B O 1
ATOM 5761 N N . ILE B 1 126 ? 7.191 31.297 16.125 1 96.38 126 ILE B N 1
ATOM 5762 C CA . ILE B 1 126 ? 8.344 32.062 16.578 1 96.38 126 ILE B CA 1
ATOM 5763 C C . ILE B 1 126 ? 8.672 33.156 15.547 1 96.38 126 ILE B C 1
ATOM 5765 O O . ILE B 1 126 ? 8.93 34.312 15.914 1 96.38 126 ILE B O 1
ATOM 5769 N N . CYS B 1 127 ? 8.656 32.781 14.305 1 97.44 127 CYS B N 1
ATOM 5770 C CA . CYS B 1 127 ? 8.914 33.75 13.219 1 97.44 127 CYS B CA 1
ATOM 5771 C C . CYS B 1 127 ? 7.906 34.875 13.242 1 97.44 127 CYS B C 1
ATOM 5773 O O . CYS B 1 127 ? 8.289 36.062 13.234 1 97.44 127 CYS B O 1
ATOM 5775 N N . ARG B 1 128 ? 6.688 34.562 13.352 1 95.94 128 ARG B N 1
ATOM 5776 C CA . ARG B 1 128 ? 5.617 35.562 13.336 1 95.94 128 ARG B CA 1
ATOM 5777 C C . ARG B 1 128 ? 5.688 36.438 14.562 1 95.94 128 ARG B C 1
ATOM 5779 O O . ARG B 1 128 ? 5.551 37.688 14.453 1 95.94 128 ARG B O 1
ATOM 5786 N N . THR B 1 129 ? 5.84 35.844 15.711 1 93.75 129 THR B N 1
ATOM 5787 C CA . THR B 1 129 ? 5.867 36.594 16.953 1 93.75 129 THR B CA 1
ATOM 5788 C C . THR B 1 129 ? 7.031 37.594 16.953 1 93.75 129 THR B C 1
ATOM 5790 O O . THR B 1 129 ? 6.875 38.719 17.375 1 93.75 129 THR B O 1
ATOM 5793 N N . SER B 1 130 ? 8.148 37.156 16.484 1 95.81 130 SER B N 1
ATOM 5794 C CA . SER B 1 130 ? 9.312 38.031 16.406 1 95.81 130 SER B CA 1
ATOM 5795 C C . SER B 1 130 ? 9.078 39.156 15.406 1 95.81 130 SER B C 1
ATOM 5797 O O . SER B 1 130 ? 9.406 40.312 15.688 1 95.81 130 SER B O 1
ATOM 5799 N N . LEU B 1 131 ? 8.555 38.844 14.312 1 96.12 131 LEU B N 1
ATOM 5800 C CA . LEU B 1 131 ? 8.242 39.812 13.281 1 96.12 131 LEU B CA 1
ATOM 5801 C C . LEU B 1 131 ? 7.25 40.875 13.805 1 96.12 131 LEU B C 1
ATOM 5803 O O . LEU B 1 131 ? 7.438 42.062 13.594 1 96.12 131 LEU B O 1
ATOM 5807 N N . MET B 1 132 ? 6.289 40.375 14.539 1 94.25 132 MET B N 1
ATOM 5808 C CA . MET B 1 132 ? 5.234 41.25 15.016 1 94.25 132 MET B CA 1
ATOM 5809 C C . MET B 1 132 ? 5.75 42.156 16.125 1 94.25 132 MET B C 1
ATOM 5811 O O . MET B 1 132 ? 5.285 43.281 16.281 1 94.25 132 MET B O 1
ATOM 5815 N N . CYS B 1 133 ? 6.668 41.688 16.875 1 93.62 133 CYS B N 1
ATOM 5816 C CA . CYS B 1 133 ? 7.297 42.531 17.891 1 93.62 133 CYS B CA 1
ATOM 5817 C C . CYS B 1 133 ? 7.977 43.719 17.25 1 93.62 133 CYS B C 1
ATOM 5819 O O . CYS B 1 133 ? 7.848 44.844 17.734 1 93.62 133 CYS B O 1
ATOM 5821 N N . THR B 1 134 ? 8.641 43.5 16.188 1 95.75 134 THR B N 1
ATOM 5822 C CA . THR B 1 134 ? 9.32 44.562 15.461 1 95.75 134 THR B CA 1
ATOM 5823 C C . THR B 1 134 ? 8.312 45.531 14.82 1 95.75 134 THR B C 1
ATOM 5825 O O . THR B 1 134 ? 8.398 46.75 15 1 95.75 134 THR B O 1
ATOM 5828 N N . VAL B 1 135 ? 7.344 44.969 14.164 1 96.38 135 VAL B N 1
ATOM 5829 C CA . VAL B 1 135 ? 6.359 45.75 13.445 1 96.38 135 VAL B CA 1
ATOM 5830 C C . VAL B 1 135 ? 5.562 46.594 14.438 1 96.38 135 VAL B C 1
ATOM 5832 O O . VAL B 1 135 ? 5.301 47.781 14.18 1 96.38 135 VAL B O 1
ATOM 5835 N N . GLY B 1 136 ? 5.199 46 15.57 1 95 136 GLY B N 1
ATOM 5836 C CA . GLY B 1 136 ? 4.484 46.75 16.594 1 95 136 GLY B CA 1
ATOM 5837 C C . GLY B 1 136 ? 5.27 47.969 17.109 1 95 136 GLY B C 1
ATOM 5838 O O . GLY B 1 136 ? 4.723 49.062 17.25 1 95 136 GLY B O 1
ATOM 5839 N N . SER B 1 137 ? 6.508 47.781 17.328 1 95.44 137 SER B N 1
ATOM 5840 C CA . SER B 1 137 ? 7.367 48.844 17.828 1 95.44 137 SER B CA 1
ATOM 5841 C C . SER B 1 137 ? 7.527 49.938 16.781 1 95.44 137 SER B C 1
ATOM 5843 O O . SER B 1 137 ? 7.59 51.125 17.125 1 95.44 137 SER B O 1
ATOM 5845 N N . LEU B 1 138 ? 7.605 49.562 15.562 1 97.06 138 LEU B N 1
ATOM 5846 C CA . LEU B 1 138 ? 7.785 50.531 14.492 1 97.06 138 LEU B CA 1
ATOM 5847 C C . LEU B 1 138 ? 6.523 51.344 14.281 1 97.06 138 LEU B C 1
ATOM 5849 O O . LEU B 1 138 ? 6.598 52.562 14.039 1 97.06 138 LEU B O 1
ATOM 5853 N N . LEU B 1 139 ? 5.434 50.719 14.414 1 96.69 139 LEU B N 1
ATOM 5854 C CA . LEU B 1 139 ? 4.172 51.438 14.312 1 96.69 139 LEU B CA 1
ATOM 5855 C C . LEU B 1 139 ? 4.023 52.438 15.477 1 96.69 139 LEU B C 1
ATOM 5857 O O . LEU B 1 139 ? 3.52 53.531 15.297 1 96.69 139 LEU B O 1
ATOM 5861 N N . ALA B 1 140 ? 4.453 51.969 16.625 1 95.88 140 ALA B N 1
ATOM 5862 C CA . ALA B 1 140 ? 4.418 52.844 17.797 1 95.88 140 ALA B CA 1
ATOM 5863 C C . ALA B 1 140 ? 5.32 54.062 17.609 1 95.88 140 ALA B C 1
ATOM 5865 O O . ALA B 1 140 ? 4.996 55.156 18.047 1 95.88 140 ALA B O 1
ATOM 5866 N N . GLN B 1 141 ? 6.43 53.844 16.984 1 95.62 141 GLN B N 1
ATOM 5867 C CA . GLN B 1 141 ? 7.348 54.938 16.734 1 95.62 141 GLN B CA 1
ATOM 5868 C C . GLN B 1 141 ? 6.785 55.906 15.68 1 95.62 141 GLN B C 1
ATOM 5870 O O . GLN B 1 141 ? 7.02 57.094 15.734 1 95.62 141 GLN B O 1
ATOM 5875 N N . ALA B 1 142 ? 6.043 55.375 14.766 1 95.19 142 ALA B N 1
ATOM 5876 C CA . ALA B 1 142 ? 5.461 56.188 13.703 1 95.19 142 ALA B CA 1
ATOM 5877 C C . ALA B 1 142 ? 4.5 57.219 14.266 1 95.19 142 ALA B C 1
ATOM 5879 O O . ALA B 1 142 ? 4.328 58.312 13.68 1 95.19 142 ALA B O 1
ATOM 5880 N N . LYS B 1 143 ? 3.922 56.875 15.367 1 93.44 143 LYS B N 1
ATOM 5881 C CA . LYS B 1 143 ? 3.023 57.844 16.016 1 93.44 143 LYS B CA 1
ATOM 5882 C C . LYS B 1 143 ? 3.764 59.125 16.406 1 93.44 143 LYS B C 1
ATOM 5884 O O . LYS B 1 143 ? 3.27 60.219 16.156 1 93.44 143 LYS B O 1
ATOM 5889 N N . TRP B 1 144 ? 4.988 59 16.953 1 93.31 144 TRP B N 1
ATOM 5890 C CA . TRP B 1 144 ? 5.793 60.156 17.359 1 93.31 144 TRP B CA 1
ATOM 5891 C C . TRP B 1 144 ? 6.359 60.875 16.141 1 93.31 144 TRP B C 1
ATOM 5893 O O . TRP B 1 144 ? 6.445 62.094 16.141 1 93.31 144 TRP B O 1
ATOM 5903 N N . ASN B 1 145 ? 6.711 60.125 15.18 1 92.5 145 ASN B N 1
ATOM 5904 C CA . ASN B 1 145 ? 7.254 60.719 13.961 1 92.5 145 ASN B CA 1
ATOM 5905 C C . ASN B 1 145 ? 6.223 61.594 13.258 1 92.5 145 ASN B C 1
ATOM 5907 O O . ASN B 1 145 ? 6.574 62.625 12.656 1 92.5 145 ASN B O 1
ATOM 5911 N N . ARG B 1 146 ? 5.02 61.219 13.305 1 91.56 146 ARG B N 1
ATOM 5912 C CA . ARG B 1 146 ? 3.957 61.969 12.648 1 91.56 146 ARG B CA 1
ATOM 5913 C C . ARG B 1 146 ? 3.758 63.344 13.305 1 91.56 146 ARG B C 1
ATOM 5915 O O . ARG B 1 146 ? 3.539 64.312 12.609 1 91.56 146 ARG B O 1
ATOM 5922 N N . PHE B 1 147 ? 3.891 63.438 14.578 1 91.75 147 PHE B N 1
ATOM 5923 C CA . PHE B 1 147 ? 3.576 64.688 15.297 1 91.75 147 PHE B CA 1
ATOM 5924 C C . PHE B 1 147 ? 4.832 65.5 15.516 1 91.75 147 PHE B C 1
ATOM 5926 O O . PHE B 1 147 ? 4.77 66.562 16.109 1 91.75 147 PHE B O 1
ATOM 5933 N N . SER B 1 148 ? 6.031 65 15.094 1 87.88 148 SER B N 1
ATOM 5934 C CA . SER B 1 148 ? 7.277 65.75 15.266 1 87.88 148 SER B CA 1
ATOM 5935 C C . SER B 1 148 ? 7.766 66.312 13.945 1 87.88 148 SER B C 1
ATOM 5937 O O . SER B 1 148 ? 7.871 65.625 12.945 1 87.88 148 SER B O 1
ATOM 5939 N N . SER B 1 149 ? 7.129 67.125 13.203 1 73 149 SER B N 1
ATOM 5940 C CA . SER B 1 149 ? 7.602 67.625 11.906 1 73 149 SER B CA 1
ATOM 5941 C C . SER B 1 149 ? 8.828 68.5 12.062 1 73 149 SER B C 1
ATOM 5943 O O . SER B 1 149 ? 8.977 69.188 13.078 1 73 149 SER B O 1
ATOM 5945 N N . ARG B 1 150 ? 9.945 68.312 11.367 1 59.31 150 ARG B N 1
ATOM 5946 C CA . ARG B 1 150 ? 11.188 69.062 11.398 1 59.31 150 ARG B CA 1
ATOM 5947 C C . ARG B 1 150 ? 10.891 70.562 11.406 1 59.31 150 ARG B C 1
ATOM 5949 O O . ARG B 1 150 ? 11.547 71.312 12.117 1 59.31 150 ARG B O 1
ATOM 5956 N N . ARG B 1 151 ? 9.945 71.062 10.648 1 61.72 151 ARG B N 1
ATOM 5957 C CA . ARG B 1 151 ? 9.781 72.562 10.508 1 61.72 151 ARG B CA 1
ATOM 5958 C C . ARG B 1 151 ? 8.703 73.062 11.453 1 61.72 151 ARG B C 1
ATOM 5960 O O . ARG B 1 151 ? 8.359 74.25 11.414 1 61.72 151 ARG B O 1
ATOM 5967 N N . GLY B 1 152 ? 8.305 72.188 12.445 1 61.69 152 GLY B N 1
ATOM 5968 C CA . GLY B 1 152 ? 7.414 72.625 13.508 1 61.69 152 GLY B CA 1
ATOM 5969 C C . GLY B 1 152 ? 6.133 73.25 12.984 1 61.69 152 GLY B C 1
ATOM 5970 O O . GLY B 1 152 ? 5.484 74 13.688 1 61.69 152 GLY B O 1
ATOM 5971 N N . THR B 1 153 ? 5.82 72.938 11.656 1 69.31 153 THR B N 1
ATOM 5972 C CA . THR B 1 153 ? 4.734 73.75 11.102 1 69.31 153 THR B CA 1
ATOM 5973 C C . THR B 1 153 ? 3.496 72.875 10.859 1 69.31 153 THR B C 1
ATOM 5975 O O . THR B 1 153 ? 2.404 73.375 10.625 1 69.31 153 THR B O 1
ATOM 5978 N N . GLU B 1 154 ? 3.582 71.5 11.078 1 85.12 154 GLU B N 1
ATOM 5979 C CA . GLU B 1 154 ? 2.432 70.75 10.68 1 85.12 154 GLU B CA 1
ATOM 5980 C C . GLU B 1 154 ? 1.652 70.25 11.898 1 85.12 154 GLU B C 1
ATOM 5982 O O . GLU B 1 154 ? 2.246 69.812 12.898 1 85.12 154 GLU B O 1
ATOM 5987 N N . TYR B 1 155 ? 0.404 70.375 11.898 1 91.31 155 TYR B N 1
ATOM 5988 C CA . TYR B 1 155 ? -0.526 69.938 12.922 1 91.31 155 TYR B CA 1
ATOM 5989 C C . TYR B 1 155 ? -1.388 68.812 12.398 1 91.31 155 TYR B C 1
ATOM 5991 O O . TYR B 1 155 ? -1.771 68.812 11.227 1 91.31 155 TYR B O 1
ATOM 5999 N N . PHE B 1 156 ? -1.553 67.812 13.203 1 92.62 156 PHE B N 1
ATOM 6000 C CA . PHE B 1 156 ? -2.381 66.625 12.836 1 92.62 156 PHE B CA 1
ATOM 6001 C C . PHE B 1 156 ? -3.428 66.375 13.906 1 92.62 156 PHE B C 1
ATOM 6003 O O . PHE B 1 156 ? -3.24 66.688 15.07 1 92.62 156 PHE B O 1
ATOM 6010 N N . PRO B 1 157 ? -4.531 65.75 13.508 1 93.75 157 PRO B N 1
ATOM 6011 C CA . PRO B 1 157 ? -5.574 65.438 14.484 1 93.75 157 PRO B CA 1
ATOM 6012 C C . PRO B 1 157 ? -5.137 64.438 15.508 1 93.75 157 PRO B C 1
ATOM 6014 O O . PRO B 1 157 ? -4.43 63.469 15.156 1 93.75 157 PRO B O 1
ATOM 6017 N N . LEU B 1 158 ? -5.617 64.562 16.703 1 94.31 158 LEU B N 1
ATOM 6018 C CA . LEU B 1 158 ? -5.277 63.625 17.781 1 94.31 158 LEU B CA 1
ATOM 6019 C C . LEU B 1 158 ? -5.805 62.219 17.5 1 94.31 158 LEU B C 1
ATOM 6021 O O . LEU B 1 158 ? -5.309 61.25 18.047 1 94.31 158 LEU B O 1
ATOM 6025 N N . LYS B 1 159 ? -6.789 62.156 16.672 1 94.38 159 LYS B N 1
ATOM 6026 C CA . LYS B 1 159 ? -7.32 60.875 16.25 1 94.38 159 LYS B CA 1
ATOM 6027 C C . LYS B 1 159 ? -6.238 60.031 15.57 1 94.38 159 LYS B C 1
ATOM 6029 O O . LYS B 1 159 ? -6.227 58.781 15.695 1 94.38 159 LYS B O 1
ATOM 6034 N N . ASP B 1 160 ? -5.301 60.656 14.891 1 94.56 160 ASP B N 1
ATOM 6035 C CA . ASP B 1 160 ? -4.195 59.969 14.25 1 94.56 160 ASP B CA 1
ATOM 6036 C C . ASP B 1 160 ? -3.289 59.312 15.289 1 94.56 160 ASP B C 1
ATOM 6038 O O . ASP B 1 160 ? -2.752 58.219 15.055 1 94.56 160 ASP B O 1
ATOM 6042 N N . TYR B 1 161 ? -3.111 59.969 16.422 1 94.38 161 TYR B N 1
ATOM 6043 C CA . TYR B 1 161 ? -2.33 59.406 17.5 1 94.38 161 TYR B CA 1
ATOM 6044 C C . TYR B 1 161 ? -2.965 58.125 18.016 1 94.38 161 TYR B C 1
ATOM 6046 O O . TYR B 1 161 ? -2.275 57.125 18.219 1 94.38 161 TYR B O 1
ATOM 6054 N N . ALA B 1 162 ? -4.246 58.188 18.188 1 94.81 162 ALA B N 1
ATOM 6055 C CA . ALA B 1 162 ? -4.98 57.062 18.688 1 94.81 162 ALA B CA 1
ATOM 6056 C C . ALA B 1 162 ? -4.93 55.875 17.703 1 94.81 162 ALA B C 1
ATOM 6058 O O . ALA B 1 162 ? -4.738 54.719 18.094 1 94.81 162 ALA B O 1
ATOM 6059 N N . LEU B 1 163 ? -5.098 56.156 16.469 1 95.38 163 LEU B N 1
ATOM 6060 C CA . LEU B 1 163 ? -5.117 55.125 15.438 1 95.38 163 LEU B CA 1
ATOM 6061 C C . LEU B 1 163 ? -3.754 54.438 15.312 1 95.38 163 LEU B C 1
ATOM 6063 O O . LEU B 1 163 ? -3.67 53.219 15.164 1 95.38 163 LEU B O 1
ATOM 6067 N N . LEU B 1 164 ? -2.689 55.188 15.328 1 96.12 164 LEU B N 1
ATOM 6068 C CA . LEU B 1 164 ? -1.344 54.625 15.219 1 96.12 164 LEU B CA 1
ATOM 6069 C C . LEU B 1 164 ? -1.004 53.781 16.453 1 96.12 164 LEU B C 1
ATOM 6071 O O . LEU B 1 164 ? -0.365 52.75 16.328 1 96.12 164 LEU B O 1
ATOM 6075 N N . ASP B 1 165 ? -1.45 54.25 17.578 1 95.19 165 ASP B N 1
ATOM 6076 C CA . ASP B 1 165 ? -1.225 53.469 18.797 1 95.19 165 ASP B CA 1
ATOM 6077 C C . ASP B 1 165 ? -1.997 52.156 18.766 1 95.19 165 ASP B C 1
ATOM 6079 O O . ASP B 1 165 ? -1.465 51.094 19.141 1 95.19 165 ASP B O 1
ATOM 6083 N N . GLU B 1 166 ? -3.219 52.156 18.375 1 94.06 166 GLU B N 1
ATOM 6084 C CA . GLU B 1 166 ? -4.027 50.938 18.266 1 94.06 166 GLU B CA 1
ATOM 6085 C C . GLU B 1 166 ? -3.443 50 17.234 1 94.06 166 GLU B C 1
ATOM 6087 O O . GLU B 1 166 ? -3.512 48.781 17.422 1 94.06 166 GLU B O 1
ATOM 6092 N N . ALA B 1 167 ? -2.996 50.5 16.125 1 95.12 167 ALA B N 1
ATOM 6093 C CA . ALA B 1 167 ? -2.395 49.688 15.086 1 95.12 167 ALA B CA 1
ATOM 6094 C C . ALA B 1 167 ? -1.172 48.938 15.625 1 95.12 167 ALA B C 1
ATOM 6096 O O . ALA B 1 167 ? -0.879 47.812 15.195 1 95.12 167 ALA B O 1
ATOM 6097 N N . SER B 1 168 ? -0.41 49.531 16.5 1 94.81 168 SER B N 1
ATOM 6098 C CA . SER B 1 168 ? 0.772 48.906 17.078 1 94.81 168 SER B CA 1
ATOM 6099 C C . SER B 1 168 ? 0.388 47.75 17.984 1 94.81 168 SER B C 1
ATOM 6101 O O . SER B 1 168 ? 1.218 46.875 18.297 1 94.81 168 SER B O 1
ATOM 6103 N N . ARG B 1 169 ? -0.886 47.625 18.359 1 89.06 169 ARG B N 1
ATOM 6104 C CA . ARG B 1 169 ? -1.33 46.625 19.312 1 89.06 169 ARG B CA 1
ATOM 6105 C C . ARG B 1 169 ? -1.877 45.375 18.594 1 89.06 169 ARG B C 1
ATOM 6107 O O . ARG B 1 169 ? -1.881 44.281 19.141 1 89.06 169 ARG B O 1
ATOM 6114 N N . GLY B 1 170 ? -2.42 45.688 17.391 1 86.31 170 GLY B N 1
ATOM 6115 C CA . GLY B 1 170 ? -2.967 44.5 16.75 1 86.31 170 GLY B CA 1
ATOM 6116 C C . GLY B 1 170 ? -3.486 44.781 15.344 1 86.31 170 GLY B C 1
ATOM 6117 O O . GLY B 1 170 ? -3.369 45.906 14.836 1 86.31 170 GLY B O 1
ATOM 6118 N N . SER B 1 171 ? -4.098 43.719 14.812 1 89.12 171 SER B N 1
ATOM 6119 C CA . SER B 1 171 ? -4.523 43.75 13.414 1 89.12 171 SER B CA 1
ATOM 6120 C C . SER B 1 171 ? -5.785 44.594 13.242 1 89.12 171 SER B C 1
ATOM 6122 O O . SER B 1 171 ? -5.984 45.219 12.203 1 89.12 171 SER B O 1
ATOM 6124 N N . TRP B 1 172 ? -6.594 44.625 14.227 1 87.75 172 TRP B N 1
ATOM 6125 C CA . TRP B 1 172 ? -7.809 45.438 14.125 1 87.75 172 TRP B CA 1
ATOM 6126 C C . TRP B 1 172 ? -7.48 46.938 14.039 1 87.75 172 TRP B C 1
ATOM 6128 O O . TRP B 1 172 ? -8.047 47.656 13.219 1 87.75 172 TRP B O 1
ATOM 6138 N N . GLY B 1 173 ? -6.625 47.344 14.938 1 92.19 173 GLY B N 1
ATOM 6139 C CA . GLY B 1 173 ? -6.164 48.719 14.852 1 92.19 173 GLY B CA 1
ATOM 6140 C C . GLY B 1 173 ? -5.488 49.031 13.531 1 92.19 173 GLY B C 1
ATOM 6141 O O . GLY B 1 173 ? -5.652 50.156 12.992 1 92.19 173 GLY B O 1
ATOM 6142 N N . SER B 1 174 ? -4.84 48.062 13.008 1 95.69 174 SER B N 1
ATOM 6143 C CA . SER B 1 174 ? -4.16 48.25 11.727 1 95.69 174 SER B CA 1
ATOM 6144 C C . SER B 1 174 ? -5.164 48.375 10.586 1 95.69 174 SER B C 1
ATOM 6146 O O . SER B 1 174 ? -4.938 49.156 9.648 1 95.69 174 SER B O 1
ATOM 6148 N N . ALA B 1 175 ? -6.23 47.688 10.656 1 95.06 175 ALA B N 1
ATOM 6149 C CA . ALA B 1 175 ? -7.258 47.812 9.625 1 95.06 175 ALA B CA 1
ATOM 6150 C C . ALA B 1 175 ? -7.883 49.188 9.633 1 95.06 175 ALA B C 1
ATOM 6152 O O . ALA B 1 175 ? -8.141 49.781 8.57 1 95.06 175 ALA B O 1
ATOM 6153 N N . ARG B 1 176 ? -8.094 49.75 10.805 1 94.94 176 ARG B N 1
ATOM 6154 C CA . ARG B 1 176 ? -8.656 51.094 10.93 1 94.94 176 ARG B CA 1
ATOM 6155 C C . ARG B 1 176 ? -7.68 52.156 10.406 1 94.94 176 ARG B C 1
ATOM 6157 O O . ARG B 1 176 ? -8.094 53.125 9.766 1 94.94 176 ARG B O 1
ATOM 6164 N N . LEU B 1 177 ? -6.488 51.906 10.727 1 96.25 177 LEU B N 1
ATOM 6165 C CA . LEU B 1 177 ? -5.457 52.812 10.258 1 96.25 177 LEU B CA 1
ATOM 6166 C C . LEU B 1 177 ? -5.395 52.844 8.734 1 96.25 177 LEU B C 1
ATOM 6168 O O . LEU B 1 177 ? -5.32 53.906 8.133 1 96.25 177 LEU B O 1
ATOM 6172 N N . LEU B 1 178 ? -5.449 51.688 8.156 1 95.38 178 LEU B N 1
ATOM 6173 C CA . LEU B 1 178 ? -5.391 51.594 6.703 1 95.38 178 LEU B CA 1
ATOM 6174 C C . LEU B 1 178 ? -6.605 52.25 6.066 1 95.38 178 LEU B C 1
ATOM 6176 O O . LEU B 1 178 ? -6.5 52.844 4.988 1 95.38 178 LEU B O 1
ATOM 6180 N N . TYR B 1 179 ? -7.715 52.094 6.742 1 94.44 179 TYR B N 1
ATOM 6181 C CA . TYR B 1 179 ? -8.938 52.688 6.227 1 94.44 179 TYR B CA 1
ATOM 6182 C C . TYR B 1 179 ? -8.859 54.219 6.262 1 94.44 179 TYR B C 1
ATOM 6184 O O . TYR B 1 179 ? -9.305 54.875 5.332 1 94.44 179 TYR B O 1
ATOM 6192 N N . ARG B 1 180 ? -8.195 54.812 7.289 1 93.69 180 ARG B N 1
ATOM 6193 C CA . ARG B 1 180 ? -8.109 56.25 7.473 1 93.69 180 ARG B CA 1
ATOM 6194 C C . ARG B 1 180 ? -7.016 56.875 6.594 1 93.69 180 ARG B C 1
ATOM 6196 O O . ARG B 1 180 ? -7.246 57.844 5.902 1 93.69 180 ARG B O 1
ATOM 6203 N N . PHE B 1 181 ? -5.84 56.219 6.621 1 94.19 181 PHE B N 1
ATOM 6204 C CA . PHE B 1 181 ? -4.684 56.812 5.957 1 94.19 181 PHE B CA 1
ATOM 6205 C C . PHE B 1 181 ? -4.664 56.438 4.477 1 94.19 181 PHE B C 1
ATOM 6207 O O . PHE B 1 181 ? -4.031 57.125 3.672 1 94.19 181 PHE B O 1
ATOM 6214 N N . LYS B 1 182 ? -5.305 55.406 3.953 1 93.31 182 LYS B N 1
ATOM 6215 C CA . LYS B 1 182 ? -5.445 54.969 2.566 1 93.31 182 LYS B CA 1
ATOM 6216 C C . LYS B 1 182 ? -4.09 54.938 1.86 1 93.31 182 LYS B C 1
ATOM 6218 O O . LYS B 1 182 ? -3.961 55.438 0.741 1 93.31 182 LYS B O 1
ATOM 6223 N N . GLY B 1 183 ? -3.043 54.562 2.543 1 87.56 183 GLY B N 1
ATOM 6224 C CA . GLY B 1 183 ? -1.736 54.375 1.938 1 87.56 183 GLY B CA 1
ATOM 6225 C C . GLY B 1 183 ? -0.909 55.625 1.87 1 87.56 183 GLY B C 1
ATOM 6226 O O . GLY B 1 183 ? 0.192 55.625 1.316 1 87.56 183 GLY B O 1
ATOM 6227 N N . SER B 1 184 ? -1.213 56.656 2.594 1 87.25 184 SER B N 1
ATOM 6228 C CA . SER B 1 184 ? -0.554 57.969 2.465 1 87.25 184 SER B CA 1
ATOM 6229 C C . SER B 1 184 ? 0.597 58.094 3.455 1 87.25 184 SER B C 1
ATOM 6231 O O . SER B 1 184 ? 1.415 59.031 3.344 1 87.25 184 SER B O 1
ATOM 6233 N N . HIS B 1 185 ? 0.678 57.219 4.336 1 89.5 185 HIS B N 1
ATOM 6234 C CA . HIS B 1 185 ? 1.69 57.281 5.383 1 89.5 185 HIS B CA 1
ATOM 6235 C C . HIS B 1 185 ? 2.492 56 5.445 1 89.5 185 HIS B C 1
ATOM 6237 O O . HIS B 1 185 ? 1.976 54.906 5.121 1 89.5 185 HIS B O 1
ATOM 6243 N N . VAL B 1 186 ? 3.756 55.969 5.719 1 91.62 186 VAL B N 1
ATOM 6244 C CA . VAL B 1 186 ? 4.652 54.844 5.809 1 91.62 186 VAL B CA 1
ATOM 6245 C C . VAL B 1 186 ? 4.094 53.812 6.801 1 91.62 186 VAL B C 1
ATOM 6247 O O . VAL B 1 186 ? 4.332 52.625 6.664 1 91.62 186 VAL B O 1
ATOM 6250 N N . ALA B 1 187 ? 3.326 54.312 7.773 1 94.75 187 ALA B N 1
ATOM 6251 C CA . ALA B 1 187 ? 2.734 53.406 8.781 1 94.75 187 ALA B CA 1
ATOM 6252 C C . ALA B 1 187 ? 1.754 52.438 8.141 1 94.75 187 ALA B C 1
ATOM 6254 O O . ALA B 1 187 ? 1.461 51.375 8.711 1 94.75 187 ALA B O 1
ATOM 6255 N N . CYS B 1 188 ? 1.26 52.75 6.996 1 95.88 188 CYS B N 1
ATOM 6256 C CA . CYS B 1 188 ? 0.371 51.844 6.289 1 95.88 188 CYS B CA 1
ATOM 6257 C C . CYS B 1 188 ? 1.096 50.531 5.918 1 95.88 188 CYS B C 1
ATOM 6259 O O . CYS B 1 188 ? 0.491 49.469 5.898 1 95.88 188 CYS B O 1
ATOM 6261 N N . PHE B 1 189 ? 2.354 50.688 5.652 1 95.94 189 PHE B N 1
ATOM 6262 C CA . PHE B 1 189 ? 3.162 49.531 5.363 1 95.94 189 PHE B CA 1
ATOM 6263 C C . PHE B 1 189 ? 3.219 48.594 6.57 1 95.94 189 PHE B C 1
ATOM 6265 O O . PHE B 1 189 ? 3.039 47.375 6.434 1 95.94 189 PHE B O 1
ATOM 6272 N N . GLY B 1 190 ? 3.465 49.125 7.703 1 96.19 190 GLY B N 1
ATOM 6273 C CA . GLY B 1 190 ? 3.453 48.312 8.922 1 96.19 190 GLY B CA 1
ATOM 6274 C C . GLY B 1 190 ? 2.092 47.75 9.242 1 96.19 190 GLY B C 1
ATOM 6275 O O . GLY B 1 190 ? 1.991 46.594 9.695 1 96.19 190 GLY B O 1
ATOM 6276 N N . ALA B 1 191 ? 1.074 48.5 9.031 1 97.19 191 ALA B N 1
ATOM 6277 C CA . ALA B 1 191 ? -0.287 48 9.25 1 97.19 191 ALA B CA 1
ATOM 6278 C C . ALA B 1 191 ? -0.613 46.844 8.328 1 97.19 191 ALA B C 1
ATOM 6280 O O . ALA B 1 191 ? -1.252 45.875 8.75 1 97.19 191 ALA B O 1
ATOM 6281 N N . ALA B 1 192 ? -0.192 46.875 7.145 1 97 192 ALA B N 1
ATOM 6282 C CA . ALA B 1 192 ? -0.4 45.781 6.203 1 97 192 ALA B CA 1
ATOM 6283 C C . ALA B 1 192 ? 0.316 44.531 6.668 1 97 192 ALA B C 1
ATOM 6285 O O . ALA B 1 192 ? -0.236 43.438 6.586 1 97 192 ALA B O 1
ATOM 6286 N N . LEU B 1 193 ? 1.555 44.719 7.145 1 97.19 193 LEU B N 1
ATOM 6287 C CA . LEU B 1 193 ? 2.314 43.562 7.641 1 97.19 193 LEU B CA 1
ATOM 6288 C C . LEU B 1 193 ? 1.611 42.938 8.836 1 97.19 193 LEU B C 1
ATOM 6290 O O . LEU B 1 193 ? 1.587 41.688 8.961 1 97.19 193 LEU B O 1
ATOM 6294 N N . SER B 1 194 ? 1.06 43.781 9.672 1 95.81 194 SER B N 1
ATOM 6295 C CA . SER B 1 194 ? 0.355 43.281 10.844 1 95.81 194 SER B CA 1
ATOM 6296 C C . SER B 1 194 ? -0.857 42.438 10.445 1 95.81 194 SER B C 1
ATOM 6298 O O . SER B 1 194 ? -1.067 41.344 10.984 1 95.81 194 SER B O 1
ATOM 6300 N N . ILE B 1 195 ? -1.61 42.812 9.531 1 95.88 195 ILE B N 1
ATOM 6301 C CA . ILE B 1 195 ? -2.799 42.094 9.086 1 95.88 195 ILE B CA 1
ATOM 6302 C C . ILE B 1 195 ? -2.387 40.812 8.359 1 95.88 195 ILE B C 1
ATOM 6304 O O . ILE B 1 195 ? -2.912 39.719 8.641 1 95.88 195 ILE B O 1
ATOM 6308 N N . LEU B 1 196 ? -1.444 40.938 7.508 1 96.62 196 LEU B N 1
ATOM 6309 C CA . LEU B 1 196 ? -1.019 39.812 6.695 1 96.62 196 LEU B CA 1
ATOM 6310 C C . LEU B 1 196 ? -0.328 38.75 7.555 1 96.62 196 LEU B C 1
ATOM 6312 O O . LEU B 1 196 ? -0.264 37.594 7.176 1 96.62 196 LEU B O 1
ATOM 6316 N N . SER B 1 197 ? 0.219 39.156 8.695 1 95.44 197 SER B N 1
ATOM 6317 C CA . SER B 1 197 ? 0.925 38.219 9.562 1 95.44 197 SER B CA 1
ATOM 6318 C C . SER B 1 197 ? -0.012 37.125 10.078 1 95.44 197 SER B C 1
ATOM 6320 O O . SER B 1 197 ? 0.439 36.062 10.492 1 95.44 197 SER B O 1
ATOM 6322 N N . GLN B 1 198 ? -1.304 37.344 10 1 93.5 198 GLN B N 1
ATOM 6323 C CA . GLN B 1 198 ? -2.277 36.375 10.469 1 93.5 198 GLN B CA 1
ATOM 6324 C C . GLN B 1 198 ? -2.283 35.125 9.562 1 93.5 198 GLN B C 1
ATOM 6326 O O . GLN B 1 198 ? -2.754 34.062 9.969 1 93.5 198 GLN B O 1
ATOM 6331 N N . ALA B 1 199 ? -1.728 35.219 8.414 1 95 199 ALA B N 1
ATOM 6332 C CA . ALA B 1 199 ? -1.787 34.125 7.438 1 95 199 ALA B CA 1
ATOM 6333 C C . ALA B 1 199 ? -0.584 33.219 7.574 1 95 199 ALA B C 1
ATOM 6335 O O . ALA B 1 199 ? -0.458 32.219 6.832 1 95 199 ALA B O 1
ATOM 6336 N N . PHE B 1 200 ? 0.281 33.469 8.531 1 95.5 200 PHE B N 1
ATOM 6337 C CA . PHE B 1 200 ? 1.481 32.656 8.695 1 95.5 200 PHE B CA 1
ATOM 6338 C C . PHE B 1 200 ? 1.119 31.188 8.914 1 95.5 200 PHE B C 1
ATOM 6340 O O . PHE B 1 200 ? 1.749 30.297 8.344 1 95.5 200 PHE B O 1
ATOM 6347 N N . GLY B 1 201 ? 0.096 30.938 9.711 1 93.31 201 GLY B N 1
ATOM 6348 C CA . GLY B 1 201 ? -0.318 29.578 9.961 1 93.31 201 GLY B CA 1
ATOM 6349 C C . GLY B 1 201 ? -0.786 28.844 8.711 1 93.31 201 GLY B C 1
ATOM 6350 O O . GLY B 1 201 ? -0.375 27.719 8.453 1 93.31 201 GLY B O 1
ATOM 6351 N N . LEU B 1 202 ? -1.574 29.484 7.953 1 94.5 202 LEU B N 1
ATOM 6352 C CA . LEU B 1 202 ? -2.121 28.922 6.727 1 94.5 202 LEU B CA 1
ATOM 6353 C C . LEU B 1 202 ? -1.009 28.562 5.746 1 94.5 202 LEU B C 1
ATOM 6355 O O . LEU B 1 202 ? -0.941 27.422 5.262 1 94.5 202 LEU B O 1
ATOM 6359 N N . PHE B 1 203 ? -0.08 29.438 5.535 1 95.81 203 PHE B N 1
ATOM 6360 C CA . PHE B 1 203 ? 0.953 29.234 4.523 1 95.81 203 PHE B CA 1
ATOM 6361 C C . PHE B 1 203 ? 2.006 28.25 5.008 1 95.81 203 PHE B C 1
ATOM 6363 O O . PHE B 1 203 ? 2.576 27.5 4.211 1 95.81 203 PHE B O 1
ATOM 6370 N N . SER B 1 204 ? 2.256 28.25 6.273 1 94.88 204 SER B N 1
ATOM 6371 C CA . SER B 1 204 ? 3.223 27.297 6.805 1 94.88 204 SER B CA 1
ATOM 6372 C C . SER B 1 204 ? 2.725 25.875 6.66 1 94.88 204 SER B C 1
ATOM 6374 O O . SER B 1 204 ? 3.51 24.953 6.391 1 94.88 204 SER B O 1
ATOM 6376 N N . GLN B 1 205 ? 1.438 25.688 6.793 1 94.31 205 GLN B N 1
ATOM 6377 C CA . GLN B 1 205 ? 0.901 24.328 6.773 1 94.31 205 GLN B CA 1
ATOM 6378 C C . GLN B 1 205 ? 0.629 23.875 5.344 1 94.31 205 GLN B C 1
ATOM 6380 O O . GLN B 1 205 ? 0.44 22.672 5.098 1 94.31 205 GLN B O 1
ATOM 6385 N N . GLN B 1 206 ? 0.688 24.812 4.441 1 94.94 206 GLN B N 1
ATOM 6386 C CA . GLN B 1 206 ? 0.586 24.453 3.031 1 94.94 206 GLN B CA 1
ATOM 6387 C C . GLN B 1 206 ? 1.908 23.891 2.506 1 94.94 206 GLN B C 1
ATOM 6389 O O . GLN B 1 206 ? 1.95 23.281 1.439 1 94.94 206 GLN B O 1
ATOM 6394 N N . LEU B 1 207 ? 2.949 24.078 3.238 1 95.44 207 LEU B N 1
ATOM 6395 C CA . LEU B 1 207 ? 4.289 23.703 2.803 1 95.44 207 LEU B CA 1
ATOM 6396 C C . LEU B 1 207 ? 4.438 22.188 2.762 1 95.44 207 LEU B C 1
ATOM 6398 O O . LEU B 1 207 ? 5.211 21.656 1.96 1 95.44 207 LEU B O 1
ATOM 6402 N N . VAL B 1 208 ? 3.732 21.516 3.613 1 92.75 208 VAL B N 1
ATOM 6403 C CA . VAL B 1 208 ? 3.963 20.078 3.752 1 92.75 208 VAL B CA 1
ATOM 6404 C C . VAL B 1 208 ? 2.729 19.312 3.285 1 92.75 208 VAL B C 1
ATOM 6406 O O . VAL B 1 208 ? 1.618 19.562 3.76 1 92.75 208 VAL B O 1
ATOM 6409 N N . THR B 1 209 ? 2.932 18.438 2.387 1 89 209 THR B N 1
ATOM 6410 C CA . THR B 1 209 ? 1.877 17.547 1.926 1 89 209 THR B CA 1
ATOM 6411 C C . THR B 1 209 ? 2.395 16.109 1.804 1 89 209 THR B C 1
ATOM 6413 O O . THR B 1 209 ? 3.605 15.883 1.747 1 89 209 THR B O 1
ATOM 6416 N N . LEU B 1 210 ? 1.451 15.266 1.958 1 86.06 210 LEU B N 1
ATOM 6417 C CA . LEU B 1 210 ? 1.802 13.859 1.799 1 86.06 210 LEU B CA 1
ATOM 6418 C C . LEU B 1 210 ? 1.247 13.305 0.491 1 86.06 210 LEU B C 1
ATOM 6420 O O . LEU B 1 210 ? 0.125 13.633 0.099 1 86.06 210 LEU B O 1
ATOM 6424 N N . ARG B 1 211 ? 2.1 12.562 -0.201 1 86 211 ARG B N 1
ATOM 6425 C CA . ARG B 1 211 ? 1.722 11.922 -1.458 1 86 211 ARG B CA 1
ATOM 6426 C C . ARG B 1 211 ? 2.129 10.453 -1.47 1 86 211 ARG B C 1
ATOM 6428 O O . ARG B 1 211 ? 3.158 10.086 -0.898 1 86 211 ARG B O 1
ATOM 6435 N N . THR B 1 212 ? 1.288 9.641 -2.059 1 83.75 212 THR B N 1
ATOM 6436 C CA . THR B 1 212 ? 1.607 8.227 -2.221 1 83.75 212 THR B CA 1
ATOM 6437 C C . THR B 1 212 ? 2.332 7.984 -3.543 1 83.75 212 THR B C 1
ATOM 6439 O O . THR B 1 212 ? 1.779 8.234 -4.613 1 83.75 212 THR B O 1
ATOM 6442 N N . ASP B 1 213 ? 3.564 7.539 -3.41 1 86.38 213 ASP B N 1
ATOM 6443 C CA . ASP B 1 213 ? 4.363 7.242 -4.594 1 86.38 213 ASP B CA 1
ATOM 6444 C C . ASP B 1 213 ? 4.586 5.738 -4.742 1 86.38 213 ASP B C 1
ATOM 6446 O O . ASP B 1 213 ? 4.508 4.992 -3.764 1 86.38 213 ASP B O 1
ATOM 6450 N N . GLN B 1 214 ? 4.738 5.406 -6.074 1 87.69 214 GLN B N 1
ATOM 6451 C CA . GLN B 1 214 ? 5.145 4.035 -6.352 1 87.69 214 GLN B CA 1
ATOM 6452 C C . GLN B 1 214 ? 6.664 3.893 -6.324 1 87.69 214 GLN B C 1
ATOM 6454 O O . GLN B 1 214 ? 7.371 4.586 -7.055 1 87.69 214 GLN B O 1
ATOM 6459 N N . VAL B 1 215 ? 7.102 3.131 -5.414 1 87.06 215 VAL B N 1
ATOM 6460 C CA . VAL B 1 215 ? 8.539 2.957 -5.258 1 87.06 215 VAL B CA 1
ATOM 6461 C C . VAL B 1 215 ? 8.938 1.546 -5.676 1 87.06 215 VAL B C 1
ATOM 6463 O O . VAL B 1 215 ? 8.195 0.589 -5.453 1 87.06 215 VAL B O 1
ATOM 6466 N N . GLU B 1 216 ? 10.117 1.485 -6.316 1 90.44 216 GLU B N 1
ATOM 6467 C CA . GLU B 1 216 ? 10.641 0.203 -6.777 1 90.44 216 GLU B CA 1
ATOM 6468 C C . GLU B 1 216 ? 11.578 -0.411 -5.742 1 90.44 216 GLU B C 1
ATOM 6470 O O . GLU B 1 216 ? 12.453 0.276 -5.199 1 90.44 216 GLU B O 1
ATOM 6475 N N . LEU B 1 217 ? 11.258 -1.562 -5.391 1 88.06 217 LEU B N 1
ATOM 6476 C CA . LEU B 1 217 ? 12.125 -2.32 -4.492 1 88.06 217 LEU B CA 1
ATOM 6477 C C . LEU B 1 217 ? 12.781 -3.48 -5.227 1 88.06 217 LEU B C 1
ATOM 6479 O O . LEU B 1 217 ? 12.102 -4.391 -5.703 1 88.06 217 LEU B O 1
ATOM 6483 N N . ARG B 1 218 ? 14.094 -3.365 -5.348 1 88.75 218 ARG B N 1
ATOM 6484 C CA . ARG B 1 218 ? 14.844 -4.43 -6.004 1 88.75 218 ARG B CA 1
ATOM 6485 C C . ARG B 1 218 ? 15.852 -5.059 -5.043 1 88.75 218 ARG B C 1
ATOM 6487 O O . ARG B 1 218 ? 16.812 -4.402 -4.621 1 88.75 218 ARG B O 1
ATOM 6494 N N . SER B 1 219 ? 15.57 -6.199 -4.582 1 82.94 219 SER B N 1
ATOM 6495 C CA . SER B 1 219 ? 16.438 -6.984 -3.713 1 82.94 219 SER B CA 1
ATOM 6496 C C . SER B 1 219 ? 16.234 -8.477 -3.926 1 82.94 219 SER B C 1
ATOM 6498 O O . SER B 1 219 ? 15.344 -8.891 -4.676 1 82.94 219 SER B O 1
ATOM 6500 N N . ALA B 1 220 ? 17.109 -9.266 -3.287 1 79.81 220 ALA B N 1
ATOM 6501 C CA . ALA B 1 220 ? 17.031 -10.719 -3.416 1 79.81 220 ALA B CA 1
ATOM 6502 C C . ALA B 1 220 ? 15.727 -11.258 -2.855 1 79.81 220 ALA B C 1
ATOM 6504 O O . ALA B 1 220 ? 15.219 -12.281 -3.316 1 79.81 220 ALA B O 1
ATOM 6505 N N . THR B 1 221 ? 15.094 -10.469 -1.954 1 81 221 THR B N 1
ATOM 6506 C CA . THR B 1 221 ? 13.922 -10.984 -1.258 1 81 221 THR B CA 1
ATOM 6507 C C . THR B 1 221 ? 12.664 -10.211 -1.658 1 81 221 THR B C 1
ATOM 6509 O O . THR B 1 221 ? 11.578 -10.484 -1.157 1 81 221 THR B O 1
ATOM 6512 N N . ALA B 1 222 ? 12.883 -9.273 -2.6 1 85.88 222 ALA B N 1
ATOM 6513 C CA . ALA B 1 222 ? 11.742 -8.453 -2.994 1 85.88 222 ALA B CA 1
ATOM 6514 C C . ALA B 1 222 ? 10.742 -9.266 -3.816 1 85.88 222 ALA B C 1
ATOM 6516 O O . ALA B 1 222 ? 9.531 -9.062 -3.703 1 85.88 222 ALA B O 1
ATOM 6517 N N . THR B 1 223 ? 11.281 -10.078 -4.586 1 90.38 223 THR B N 1
ATOM 6518 C CA . THR B 1 223 ? 10.461 -10.953 -5.422 1 90.38 223 THR B CA 1
ATOM 6519 C C . THR B 1 223 ? 11 -12.375 -5.398 1 90.38 223 THR B C 1
ATOM 6521 O O . THR B 1 223 ? 12.078 -12.633 -4.852 1 90.38 223 THR B O 1
ATOM 6524 N N . GLY B 1 224 ? 10.211 -13.281 -5.875 1 88.44 224 GLY B N 1
ATOM 6525 C CA . GLY B 1 224 ? 10.68 -14.648 -6.043 1 88.44 224 GLY B CA 1
ATOM 6526 C C . GLY B 1 224 ? 11.578 -14.82 -7.25 1 88.44 224 GLY B C 1
ATOM 6527 O O . GLY B 1 224 ? 11.727 -13.906 -8.062 1 88.44 224 GLY B O 1
ATOM 6528 N N . GLN B 1 225 ? 12.18 -16 -7.281 1 88.31 225 GLN B N 1
ATOM 6529 C CA . GLN B 1 225 ? 13.039 -16.344 -8.414 1 88.31 225 GLN B CA 1
ATOM 6530 C C . GLN B 1 225 ? 12.219 -16.938 -9.555 1 88.31 225 GLN B C 1
ATOM 6532 O O . GLN B 1 225 ? 11.422 -17.844 -9.352 1 88.31 225 GLN B O 1
ATOM 6537 N N . VAL B 1 226 ? 12.414 -16.359 -10.727 1 91.38 226 VAL B N 1
ATOM 6538 C CA . VAL B 1 226 ? 11.75 -16.891 -11.906 1 91.38 226 VAL B CA 1
ATOM 6539 C C . VAL B 1 226 ? 12.383 -18.234 -12.297 1 91.38 226 VAL B C 1
ATOM 6541 O O . VAL B 1 226 ? 13.609 -18.375 -12.234 1 91.38 226 VAL B O 1
ATOM 6544 N N . ALA B 1 227 ? 11.547 -19.219 -12.633 1 91.06 227 ALA B N 1
ATOM 6545 C CA . ALA B 1 227 ? 12.039 -20.531 -13.055 1 91.06 227 ALA B CA 1
ATOM 6546 C C . ALA B 1 227 ? 12.875 -20.422 -14.328 1 91.06 227 ALA B C 1
ATOM 6548 O O . ALA B 1 227 ? 12.391 -19.938 -15.359 1 91.06 227 ALA B O 1
ATOM 6549 N N . ARG B 1 228 ? 14.109 -20.75 -14.25 1 92.31 228 ARG B N 1
ATOM 6550 C CA . ARG B 1 228 ? 15.023 -20.75 -15.391 1 92.31 228 ARG B CA 1
ATOM 6551 C C . ARG B 1 228 ? 16.078 -21.844 -15.25 1 92.31 228 ARG B C 1
ATOM 6553 O O . ARG B 1 228 ? 16.344 -22.328 -14.141 1 92.31 228 ARG B O 1
ATOM 6560 N N . THR B 1 229 ? 16.609 -22.266 -16.391 1 92.62 229 THR B N 1
ATOM 6561 C CA . THR B 1 229 ? 17.625 -23.312 -16.406 1 92.62 229 THR B CA 1
ATOM 6562 C C . THR B 1 229 ? 18.812 -22.906 -17.266 1 92.62 229 THR B C 1
ATOM 6564 O O . THR B 1 229 ? 18.625 -22.453 -18.406 1 92.62 229 THR B O 1
ATOM 6567 N N . THR B 1 230 ? 20.016 -23.031 -16.703 1 92 230 THR B N 1
ATOM 6568 C CA . THR B 1 230 ? 21.234 -22.797 -17.453 1 92 230 THR B CA 1
ATOM 6569 C C . THR B 1 230 ? 21.922 -24.109 -17.781 1 92 230 THR B C 1
ATOM 6571 O O . THR B 1 230 ? 22.688 -24.188 -18.75 1 92 230 THR B O 1
ATOM 6574 N N . TRP B 1 231 ? 21.641 -25.047 -17.016 1 90.06 231 TRP B N 1
ATOM 6575 C CA . TRP B 1 231 ? 22.25 -26.359 -17.203 1 90.06 231 TRP B CA 1
ATOM 6576 C C . TRP B 1 231 ? 21.25 -27.469 -16.938 1 90.06 231 TRP B C 1
ATOM 6578 O O . TRP B 1 231 ? 20.75 -27.609 -15.812 1 90.06 231 TRP B O 1
ATOM 6588 N N . LEU B 1 232 ? 20.938 -28.156 -17.984 1 89.81 232 LEU B N 1
ATOM 6589 C CA . LEU B 1 232 ? 20.125 -29.344 -17.844 1 89.81 232 LEU B CA 1
ATOM 6590 C C . LEU B 1 232 ? 21 -30.578 -17.609 1 89.81 232 LEU B C 1
ATOM 6592 O O . LEU B 1 232 ? 21.516 -31.172 -18.562 1 89.81 232 LEU B O 1
ATOM 6596 N N . LYS B 1 233 ? 21.266 -30.969 -16.359 1 81.31 233 LYS B N 1
ATOM 6597 C CA . LYS B 1 233 ? 22.25 -31.984 -15.969 1 81.31 233 LYS B CA 1
ATOM 6598 C C . LYS B 1 233 ? 21.594 -33.344 -15.812 1 81.31 233 LYS B C 1
ATOM 6600 O O . LYS B 1 233 ? 20.422 -33.438 -15.453 1 81.31 233 LYS B O 1
ATOM 6605 N N . TYR B 1 234 ? 22.672 -34.406 -16.156 1 73.69 234 TYR B N 1
ATOM 6606 C CA . TYR B 1 234 ? 22.328 -35.812 -15.93 1 73.69 234 TYR B CA 1
ATOM 6607 C C . TYR B 1 234 ? 22.516 -36.188 -14.461 1 73.69 234 TYR B C 1
ATOM 6609 O O . TYR B 1 234 ? 23.484 -35.75 -13.828 1 73.69 234 TYR B O 1
ATOM 6617 N N . GLY B 1 235 ? 21.688 -36.969 -13.594 1 59.44 235 GLY B N 1
ATOM 6618 C CA . GLY B 1 235 ? 22.031 -37.688 -12.391 1 59.44 235 GLY B CA 1
ATOM 6619 C C . GLY B 1 235 ? 21.641 -36.969 -11.117 1 59.44 235 GLY B C 1
ATOM 6620 O O . GLY B 1 235 ? 21.75 -37.5 -10.016 1 59.44 235 GLY B O 1
ATOM 6621 N N . GLY B 1 236 ? 21.453 -35.781 -11.039 1 48.28 236 GLY B N 1
ATOM 6622 C CA . GLY B 1 236 ? 21 -35.312 -9.734 1 48.28 236 GLY B CA 1
ATOM 6623 C C . GLY B 1 236 ? 19.625 -35.875 -9.367 1 48.28 236 GLY B C 1
ATOM 6624 O O . GLY B 1 236 ? 19.297 -37.031 -9.68 1 48.28 236 GLY B O 1
ATOM 6625 N N . SER B 1 237 ? 18.812 -35.344 -8.609 1 45.72 237 SER B N 1
ATOM 6626 C CA . SER B 1 237 ? 17.484 -35.938 -8.484 1 45.72 237 SER B CA 1
ATOM 6627 C C . SER B 1 237 ? 16.906 -36.281 -9.852 1 45.72 237 SER B C 1
ATOM 6629 O O . SER B 1 237 ? 16.078 -35.531 -10.375 1 45.72 237 SER B O 1
ATOM 6631 N N . ASP B 1 238 ? 17.719 -36.562 -11.016 1 44.44 238 ASP B N 1
ATOM 6632 C CA . ASP B 1 238 ? 17.828 -36.719 -12.461 1 44.44 238 ASP B CA 1
ATOM 6633 C C . ASP B 1 238 ? 16.672 -37.562 -13.008 1 44.44 238 ASP B C 1
ATOM 6635 O O . ASP B 1 238 ? 16.094 -37.219 -14.047 1 44.44 238 ASP B O 1
ATOM 6639 N N . GLU B 1 239 ? 16.766 -38.906 -12.445 1 50.62 239 GLU B N 1
ATOM 6640 C CA . GLU B 1 239 ? 15.562 -39.688 -12.719 1 50.62 239 GLU B CA 1
ATOM 6641 C C . GLU B 1 239 ? 14.312 -38.812 -12.688 1 50.62 239 GLU B C 1
ATOM 6643 O O . GLU B 1 239 ? 13.336 -39.062 -13.398 1 50.62 239 GLU B O 1
ATOM 6648 N N . ASP B 1 240 ? 14.812 -37.562 -12.297 1 62.88 240 ASP B N 1
ATOM 6649 C CA . ASP B 1 240 ? 13.711 -36.656 -11.961 1 62.88 240 ASP B CA 1
ATOM 6650 C C . ASP B 1 240 ? 13.297 -35.844 -13.172 1 62.88 240 ASP B C 1
ATOM 6652 O O . ASP B 1 240 ? 12.102 -35.719 -13.469 1 62.88 240 ASP B O 1
ATOM 6656 N N . TYR B 1 241 ? 14.398 -35.531 -14.164 1 76.88 241 TYR B N 1
ATOM 6657 C CA . TYR B 1 241 ? 13.945 -34.656 -15.25 1 76.88 241 TYR B CA 1
ATOM 6658 C C . TYR B 1 241 ? 13.289 -35.469 -16.359 1 76.88 241 TYR B C 1
ATOM 6660 O O . TYR B 1 241 ? 12.367 -35 -17.031 1 76.88 241 TYR B O 1
ATOM 6668 N N . LEU B 1 242 ? 13.859 -36.719 -16.641 1 80.31 242 LEU B N 1
ATOM 6669 C CA . LEU B 1 242 ? 13.195 -37.531 -17.641 1 80.31 242 LEU B CA 1
ATOM 6670 C C . LEU B 1 242 ? 11.734 -37.75 -17.281 1 80.31 242 LEU B C 1
ATOM 6672 O O . LEU B 1 242 ? 10.859 -37.719 -18.156 1 80.31 242 LEU B O 1
ATOM 6676 N N . GLN B 1 243 ? 11.586 -38 -16.047 1 76.81 243 GLN B N 1
ATOM 6677 C CA . GLN B 1 243 ? 10.211 -38.156 -15.602 1 76.81 243 GLN B CA 1
ATOM 6678 C C . GLN B 1 243 ? 9.414 -36.875 -15.805 1 76.81 243 GLN B C 1
ATOM 6680 O O . GLN B 1 243 ? 8.25 -36.906 -16.234 1 76.81 243 GLN B O 1
ATOM 6685 N N . ALA B 1 244 ? 10.07 -35.781 -15.484 1 81.5 244 ALA B N 1
ATOM 6686 C CA . ALA B 1 244 ? 9.414 -34.5 -15.68 1 81.5 244 ALA B CA 1
ATOM 6687 C C . ALA B 1 244 ? 9.094 -34.281 -17.156 1 81.5 244 ALA B C 1
ATOM 6689 O O . ALA B 1 244 ? 8.047 -33.719 -17.5 1 81.5 244 ALA B O 1
ATOM 6690 N N . THR B 1 245 ? 10.016 -34.656 -17.984 1 88.75 245 THR B N 1
ATOM 6691 C CA . THR B 1 245 ? 9.805 -34.531 -19.422 1 88.75 245 THR B CA 1
ATOM 6692 C C . THR B 1 245 ? 8.617 -35.375 -19.875 1 88.75 245 THR B C 1
ATOM 6694 O O . THR B 1 245 ? 7.805 -34.938 -20.688 1 88.75 245 THR B O 1
ATOM 6697 N N . LYS B 1 246 ? 8.531 -36.594 -19.391 1 83.94 246 LYS B N 1
ATOM 6698 C CA . LYS B 1 246 ? 7.41 -37.469 -19.734 1 83.94 246 LYS B CA 1
ATOM 6699 C C . LYS B 1 246 ? 6.078 -36.844 -19.344 1 83.94 246 LYS B C 1
ATOM 6701 O O . LYS B 1 246 ? 5.141 -36.781 -20.141 1 83.94 246 LYS B O 1
ATOM 6706 N N . ILE B 1 247 ? 6.055 -36.375 -18.125 1 81.81 247 ILE B N 1
ATOM 6707 C CA . ILE B 1 247 ? 4.844 -35.719 -17.625 1 81.81 247 ILE B CA 1
ATOM 6708 C C . ILE B 1 247 ? 4.512 -34.5 -18.484 1 81.81 247 ILE B C 1
ATOM 6710 O O . ILE B 1 247 ? 3.355 -34.312 -18.859 1 81.81 247 ILE B O 1
ATOM 6714 N N . ALA B 1 248 ? 5.508 -33.75 -18.766 1 89.62 248 ALA B N 1
ATOM 6715 C CA . ALA B 1 248 ? 5.312 -32.531 -19.562 1 89.62 248 ALA B CA 1
ATOM 6716 C C . ALA B 1 248 ? 4.812 -32.875 -20.969 1 89.62 248 ALA B C 1
ATOM 6718 O O . ALA B 1 248 ? 4.004 -32.156 -21.547 1 89.62 248 ALA B O 1
ATOM 6719 N N . ALA B 1 249 ? 5.332 -33.938 -21.516 1 90.12 249 ALA B N 1
ATOM 6720 C CA . ALA B 1 249 ? 4.867 -34.344 -22.828 1 90.12 249 ALA B CA 1
ATOM 6721 C C . ALA B 1 249 ? 3.383 -34.719 -22.797 1 90.12 249 ALA B C 1
ATOM 6723 O O . ALA B 1 249 ? 2.607 -34.25 -23.641 1 90.12 249 ALA B O 1
ATOM 6724 N N . TYR B 1 250 ? 3.029 -35.469 -21.859 1 81.69 250 TYR B N 1
ATOM 6725 C CA . TYR B 1 250 ? 1.627 -35.844 -21.75 1 81.69 250 TYR B CA 1
ATOM 6726 C C . TYR B 1 250 ? 0.745 -34.625 -21.5 1 81.69 250 TYR B C 1
ATOM 6728 O O . TYR B 1 250 ? -0.359 -34.531 -22.047 1 81.69 250 TYR B O 1
ATOM 6736 N N . ASN B 1 251 ? 1.228 -33.75 -20.672 1 83.69 251 ASN B N 1
ATOM 6737 C CA . ASN B 1 251 ? 0.503 -32.5 -20.5 1 83.69 251 ASN B CA 1
ATOM 6738 C C . ASN B 1 251 ? 0.382 -31.719 -21.812 1 83.69 251 ASN B C 1
ATOM 6740 O O . ASN B 1 251 ? -0.669 -31.141 -22.094 1 83.69 251 ASN B O 1
ATOM 6744 N N . GLY B 1 252 ? 1.442 -31.688 -22.5 1 88.12 252 GLY B N 1
ATOM 6745 C CA . GLY B 1 252 ? 1.448 -31 -23.781 1 88.12 252 GLY B CA 1
ATOM 6746 C C . GLY B 1 252 ? 0.461 -31.562 -24.766 1 88.12 252 GLY B C 1
ATOM 6747 O O . GLY B 1 252 ? -0.16 -30.828 -25.531 1 88.12 252 GLY B O 1
ATOM 6748 N N . PHE B 1 253 ? 0.26 -32.906 -24.672 1 83.38 253 PHE B N 1
ATOM 6749 C CA . PHE B 1 253 ? -0.641 -33.625 -25.578 1 83.38 253 PHE B CA 1
ATOM 6750 C C . PHE B 1 253 ? -2.094 -33.406 -25.172 1 83.38 253 PHE B C 1
ATOM 6752 O O . PHE B 1 253 ? -2.969 -33.25 -26.031 1 83.38 253 PHE B O 1
ATOM 6759 N N . MET B 1 254 ? -2.225 -33.375 -23.922 1 75.56 254 MET B N 1
ATOM 6760 C CA . MET B 1 254 ? -3.582 -33.656 -23.469 1 75.56 254 MET B CA 1
ATOM 6761 C C . MET B 1 254 ? -4.219 -32.438 -22.828 1 75.56 254 MET B C 1
ATOM 6763 O O . MET B 1 254 ? -5.441 -32.281 -22.828 1 75.56 254 MET B O 1
ATOM 6767 N N . ALA B 1 255 ? -3.377 -31.609 -22.375 1 76.12 255 ALA B N 1
ATOM 6768 C CA . ALA B 1 255 ? -3.941 -30.484 -21.625 1 76.12 255 ALA B CA 1
ATOM 6769 C C . ALA B 1 255 ? -4.484 -29.422 -22.578 1 76.12 255 ALA B C 1
ATOM 6771 O O . ALA B 1 255 ? -3.879 -29.141 -23.625 1 76.12 255 ALA B O 1
ATOM 6772 N N . PRO B 1 256 ? -5.668 -28.875 -22.312 1 73.25 256 PRO B N 1
ATOM 6773 C CA . PRO B 1 256 ? -6.215 -27.812 -23.156 1 73.25 256 PRO B CA 1
ATOM 6774 C C . PRO B 1 256 ? -5.379 -26.531 -23.125 1 73.25 256 PRO B C 1
ATOM 6776 O O . PRO B 1 256 ? -5.375 -25.766 -24.094 1 73.25 256 PRO B O 1
ATOM 6779 N N . SER B 1 257 ? -4.758 -26.344 -22 1 80 257 SER B N 1
ATOM 6780 C CA . SER B 1 257 ? -3.883 -25.172 -21.875 1 80 257 SER B CA 1
ATOM 6781 C C . SER B 1 257 ? -2.709 -25.469 -20.938 1 80 257 SER B C 1
ATOM 6783 O O . SER B 1 257 ? -2.801 -26.328 -20.078 1 80 257 SER B O 1
ATOM 6785 N N . ILE B 1 258 ? -1.681 -24.797 -21.297 1 87.19 258 ILE B N 1
ATOM 6786 C CA . ILE B 1 258 ? -0.478 -24.969 -20.5 1 87.19 258 ILE B CA 1
ATOM 6787 C C . ILE B 1 258 ? -0.289 -23.75 -19.594 1 87.19 258 ILE B C 1
ATOM 6789 O O . ILE B 1 258 ? -0.266 -22.609 -20.062 1 87.19 258 ILE B O 1
ATOM 6793 N N . GLY B 1 259 ? -0.196 -23.969 -18.297 1 83.94 259 GLY B N 1
ATOM 6794 C CA . GLY B 1 259 ? -0.018 -22.891 -17.328 1 83.94 259 GLY B CA 1
ATOM 6795 C C . GLY B 1 259 ? 1.384 -22.312 -17.344 1 83.94 259 GLY B C 1
ATOM 6796 O O . GLY B 1 259 ? 2.295 -22.891 -17.938 1 83.94 259 GLY B O 1
ATOM 6797 N N . ILE B 1 260 ? 1.517 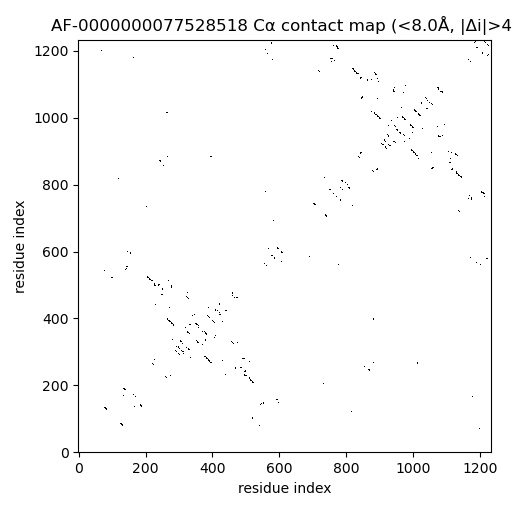-21.141 -16.703 1 89.06 260 ILE B N 1
ATOM 6798 C CA . ILE B 1 260 ? 2.795 -20.453 -16.531 1 89.06 260 ILE B CA 1
ATOM 6799 C C . ILE B 1 260 ? 3.381 -20.781 -15.164 1 89.06 260 ILE B C 1
ATOM 6801 O O . ILE B 1 260 ? 2.67 -20.75 -14.156 1 89.06 260 ILE B O 1
ATOM 6805 N N . PRO B 1 261 ? 4.711 -21.203 -15.172 1 89.88 261 PRO B N 1
ATOM 6806 C CA . PRO B 1 261 ? 5.316 -21.406 -13.852 1 89.88 261 PRO B CA 1
ATOM 6807 C C . PRO B 1 261 ? 5.184 -20.172 -12.961 1 89.88 261 PRO B C 1
ATOM 6809 O O . PRO B 1 261 ? 5.488 -19.047 -13.398 1 89.88 261 PRO B O 1
ATOM 6812 N N . GLN B 1 262 ? 4.801 -20.391 -11.758 1 87.44 262 GLN B N 1
ATOM 6813 C CA . GLN B 1 262 ? 4.484 -19.297 -10.859 1 87.44 262 GLN B CA 1
ATOM 6814 C C . GLN B 1 262 ? 5.746 -18.688 -10.25 1 87.44 262 GLN B C 1
ATOM 6816 O O . GLN B 1 262 ? 6.766 -19.375 -10.125 1 87.44 262 GLN B O 1
ATOM 6821 N N . VAL B 1 263 ? 5.633 -17.453 -9.969 1 90.31 263 VAL B N 1
ATOM 6822 C CA . VAL B 1 263 ? 6.699 -16.719 -9.297 1 90.31 263 VAL B CA 1
ATOM 6823 C C . VAL B 1 263 ? 6.113 -15.859 -8.18 1 90.31 263 VAL B C 1
ATOM 6825 O O . VAL B 1 263 ? 5.02 -15.305 -8.328 1 90.31 263 VAL B O 1
ATOM 6828 N N . GLN B 1 264 ? 6.863 -15.781 -7.062 1 88.56 264 GLN B N 1
ATOM 6829 C CA . GLN B 1 264 ? 6.367 -15.031 -5.91 1 88.56 264 GLN B CA 1
ATOM 6830 C C . GLN B 1 264 ? 6.445 -13.531 -6.156 1 88.56 264 GLN B C 1
ATOM 6832 O O . GLN B 1 264 ? 7.492 -13.016 -6.551 1 88.56 264 GLN B O 1
ATOM 6837 N N . CYS B 1 265 ? 5.332 -12.867 -5.996 1 90.94 265 CYS B N 1
ATOM 6838 C CA . CYS B 1 265 ? 5.215 -11.414 -6.07 1 90.94 265 CYS B CA 1
ATOM 6839 C C . CYS B 1 265 ? 4.41 -10.867 -4.895 1 90.94 265 CYS B C 1
ATOM 6841 O O . CYS B 1 265 ? 3.186 -10.773 -4.969 1 90.94 265 CYS B O 1
ATOM 6843 N N . PRO B 1 266 ? 5.086 -10.383 -3.828 1 87.94 266 PRO B N 1
ATOM 6844 C CA . PRO B 1 266 ? 4.414 -10.016 -2.58 1 87.94 266 PRO B CA 1
ATOM 6845 C C . PRO B 1 266 ? 3.508 -8.797 -2.734 1 87.94 266 PRO B C 1
ATOM 6847 O O . PRO B 1 266 ? 2.543 -8.641 -1.981 1 87.94 266 PRO B O 1
ATOM 6850 N N . THR B 1 267 ? 3.791 -7.906 -3.707 1 87.88 267 THR B N 1
ATOM 6851 C CA . THR B 1 267 ? 3.061 -6.648 -3.822 1 87.88 267 THR B CA 1
ATOM 6852 C C . THR B 1 267 ? 1.979 -6.746 -4.891 1 87.88 267 THR B C 1
ATOM 6854 O O . THR B 1 267 ? 1.18 -5.82 -5.062 1 87.88 267 THR B O 1
ATOM 6857 N N . GLY B 1 268 ? 1.956 -7.789 -5.598 1 87.38 268 GLY B N 1
ATOM 6858 C CA . GLY B 1 268 ? 1.009 -7.957 -6.688 1 87.38 268 GLY B CA 1
ATOM 6859 C C . GLY B 1 268 ? 1.417 -7.227 -7.953 1 87.38 268 GLY B C 1
ATOM 6860 O O . GLY B 1 268 ? 0.756 -7.348 -8.984 1 87.38 268 GLY B O 1
ATOM 6861 N N . ASN B 1 269 ? 2.436 -6.426 -7.906 1 90.38 269 ASN B N 1
ATOM 6862 C CA . ASN B 1 269 ? 3.012 -5.719 -9.047 1 90.38 269 ASN B CA 1
ATOM 6863 C C . ASN B 1 269 ? 4.527 -5.867 -9.086 1 90.38 269 ASN B C 1
ATOM 6865 O O . ASN B 1 269 ? 5.246 -5.176 -8.367 1 90.38 269 ASN B O 1
ATOM 6869 N N . CYS B 1 270 ? 5.012 -6.754 -9.961 1 94.38 270 CYS B N 1
ATOM 6870 C CA . CYS B 1 270 ? 6.434 -7.066 -10.062 1 94.38 270 CYS B CA 1
ATOM 6871 C C . CYS B 1 270 ? 6.867 -7.152 -11.523 1 94.38 270 CYS B C 1
ATOM 6873 O O . CYS B 1 270 ? 6.051 -7.422 -12.398 1 94.38 270 CYS B O 1
ATOM 6875 N N . THR B 1 271 ? 8.086 -6.797 -11.75 1 95 271 THR B N 1
ATOM 6876 C CA . THR B 1 271 ? 8.695 -6.941 -13.07 1 95 271 THR B CA 1
ATOM 6877 C C . THR B 1 271 ? 10.055 -7.617 -12.961 1 95 271 THR B C 1
ATOM 6879 O O . THR B 1 271 ? 10.742 -7.484 -11.945 1 95 271 THR B O 1
ATOM 6882 N N . TRP B 1 272 ? 10.406 -8.398 -13.891 1 94.88 272 TRP B N 1
ATOM 6883 C CA . TRP B 1 272 ? 11.727 -9.008 -14.016 1 94.88 272 TRP B CA 1
ATOM 6884 C C . TRP B 1 272 ? 12.398 -8.578 -15.32 1 94.88 272 TRP B C 1
ATOM 6886 O O . TRP B 1 272 ? 11.719 -8.211 -16.281 1 94.88 272 TRP B O 1
ATOM 6896 N N . PRO B 1 273 ? 13.75 -8.477 -15.297 1 94 273 PRO B N 1
ATOM 6897 C CA . PRO B 1 273 ? 14.422 -8.25 -16.578 1 94 273 PRO B CA 1
ATOM 6898 C C . PRO B 1 273 ? 14.242 -9.406 -17.562 1 94 273 PRO B C 1
ATOM 6900 O O . PRO B 1 273 ? 13.617 -10.414 -17.219 1 94 273 PRO B O 1
ATOM 6903 N N . ILE B 1 274 ? 14.703 -9.227 -18.797 1 95.06 274 ILE B N 1
ATOM 6904 C CA . ILE B 1 274 ? 14.68 -10.312 -19.766 1 95.06 274 ILE B CA 1
ATOM 6905 C C . ILE B 1 274 ? 15.523 -11.477 -19.25 1 95.06 274 ILE B C 1
ATOM 6907 O O . ILE B 1 274 ? 16.688 -11.297 -18.891 1 95.06 274 ILE B O 1
ATOM 6911 N N . ILE B 1 275 ? 14.922 -12.641 -19.188 1 94 275 ILE B N 1
ATOM 6912 C CA . ILE B 1 275 ? 15.586 -13.797 -18.578 1 94 275 ILE B CA 1
ATOM 6913 C C . ILE B 1 275 ? 15.789 -14.883 -19.641 1 94 275 ILE B C 1
ATOM 6915 O O . ILE B 1 275 ? 14.82 -15.367 -20.234 1 94 275 ILE B O 1
ATOM 6919 N N . PRO B 1 276 ? 17.078 -15.242 -19.891 1 95.38 276 PRO B N 1
ATOM 6920 C CA . PRO B 1 276 ? 17.328 -16.359 -20.781 1 95.38 276 PRO B CA 1
ATOM 6921 C C . PRO B 1 276 ? 17.203 -17.719 -20.094 1 95.38 276 PRO B C 1
ATOM 6923 O O . PRO B 1 276 ? 17.609 -17.859 -18.938 1 95.38 276 PRO B O 1
ATOM 6926 N N . THR B 1 277 ? 16.641 -18.625 -20.703 1 95.5 277 THR B N 1
ATOM 6927 C CA . THR B 1 277 ? 16.531 -19.984 -20.188 1 95.5 277 THR B CA 1
ATOM 6928 C C . THR B 1 277 ? 16.516 -21 -21.312 1 95.5 277 THR B C 1
ATOM 6930 O O . THR B 1 277 ? 16.125 -20.688 -22.438 1 95.5 277 THR B O 1
ATOM 6933 N N . ILE B 1 278 ? 17.047 -22.188 -21.016 1 96 278 ILE B N 1
ATOM 6934 C CA . ILE B 1 278 ? 16.906 -23.312 -21.938 1 96 278 ILE B CA 1
ATOM 6935 C C . ILE B 1 278 ? 15.438 -23.719 -22.016 1 96 278 ILE B C 1
ATOM 6937 O O . ILE B 1 278 ? 14.727 -23.703 -21.016 1 96 278 ILE B O 1
ATOM 6941 N N . GLY B 1 279 ? 14.945 -24 -23.172 1 96.5 279 GLY B N 1
ATOM 6942 C CA . GLY B 1 279 ? 13.609 -24.516 -23.422 1 96.5 279 GLY B CA 1
ATOM 6943 C C . GLY B 1 279 ? 13.562 -25.484 -24.594 1 96.5 279 GLY B C 1
ATOM 6944 O O . GLY B 1 279 ? 14.594 -26.016 -25.016 1 96.5 279 GLY B O 1
ATOM 6945 N N . VAL B 1 280 ? 12.406 -25.844 -24.938 1 97.44 280 VAL B N 1
ATOM 6946 C CA . VAL B 1 280 ? 12.188 -26.719 -26.078 1 97.44 280 VAL B CA 1
ATOM 6947 C C . VAL B 1 280 ? 11.414 -25.984 -27.172 1 97.44 280 VAL B C 1
ATOM 6949 O O . VAL B 1 280 ? 10.406 -25.328 -26.891 1 97.44 280 VAL B O 1
ATOM 6952 N N . CYS B 1 281 ? 11.969 -26.016 -28.312 1 97.25 281 CYS B N 1
ATOM 6953 C CA . CYS B 1 281 ? 11.32 -25.422 -29.484 1 97.25 281 CYS B CA 1
ATOM 6954 C C . CYS B 1 281 ? 10.828 -26.484 -30.453 1 97.25 281 CYS B C 1
ATOM 6956 O O . CYS B 1 281 ? 11.234 -27.656 -30.344 1 97.25 281 CYS B O 1
ATOM 6958 N N . GLY B 1 282 ? 9.859 -26.141 -31.297 1 96.5 282 GLY B N 1
ATOM 6959 C CA . GLY B 1 282 ? 9.328 -27.062 -32.281 1 96.5 282 GLY B CA 1
ATOM 6960 C C . GLY B 1 282 ? 8.438 -26.391 -33.312 1 96.5 282 GLY B C 1
ATOM 6961 O O . GLY B 1 282 ? 7.926 -25.297 -33.094 1 96.5 282 GLY B O 1
ATOM 6962 N N . THR B 1 283 ? 8.414 -26.938 -34.406 1 95.25 283 THR B N 1
ATOM 6963 C CA . THR B 1 283 ? 7.559 -26.438 -35.469 1 95.25 283 THR B CA 1
ATOM 6964 C C . THR B 1 283 ? 7.07 -27.594 -36.344 1 95.25 283 THR B C 1
ATOM 6966 O O . THR B 1 283 ? 7.637 -28.688 -36.312 1 95.25 283 THR B O 1
ATOM 6969 N N . CYS B 1 284 ? 5.93 -27.406 -36.906 1 94.44 284 CYS B N 1
ATOM 6970 C CA . CYS B 1 284 ? 5.375 -28.359 -37.875 1 94.44 284 CYS B CA 1
ATOM 6971 C C . CYS B 1 284 ? 5.191 -27.719 -39.219 1 94.44 284 CYS B C 1
ATOM 6973 O O . CYS B 1 284 ? 4.852 -26.531 -39.344 1 94.44 284 CYS B O 1
ATOM 6975 N N . LEU B 1 285 ? 5.496 -28.516 -40.25 1 92.81 285 LEU B N 1
ATOM 6976 C CA . LEU B 1 285 ? 5.324 -28.062 -41.625 1 92.81 285 LEU B CA 1
ATOM 6977 C C . LEU B 1 285 ? 4.211 -28.844 -42.312 1 92.81 285 LEU B C 1
ATOM 6979 O O . LEU B 1 285 ? 4.105 -30.062 -42.125 1 92.81 285 LEU B O 1
ATOM 6983 N N . ASN B 1 286 ? 3.371 -28.094 -42.969 1 91.19 286 ASN B N 1
ATOM 6984 C CA . ASN B 1 286 ? 2.371 -28.734 -43.812 1 91.19 286 ASN B CA 1
ATOM 6985 C C . ASN B 1 286 ? 2.988 -29.281 -45.094 1 91.19 286 ASN B C 1
ATOM 6987 O O . ASN B 1 286 ? 3.465 -28.5 -45.938 1 91.19 286 ASN B O 1
ATOM 6991 N N . VAL B 1 287 ? 2.973 -30.609 -45.25 1 91.62 287 VAL B N 1
ATOM 6992 C CA . VAL B 1 287 ? 3.568 -31.219 -46.438 1 91.62 287 VAL B CA 1
ATOM 6993 C C . VAL B 1 287 ? 2.5 -31.984 -47.219 1 91.62 287 VAL B C 1
ATOM 6995 O O . VAL B 1 287 ? 2.775 -33.031 -47.781 1 91.62 287 VAL B O 1
ATOM 6998 N N . THR B 1 288 ? 1.344 -31.516 -47.125 1 90.38 288 THR B N 1
ATOM 6999 C CA . THR B 1 288 ? 0.225 -32.156 -47.812 1 90.38 288 THR B CA 1
ATOM 7000 C C . THR B 1 288 ? 0.487 -32.281 -49.312 1 90.38 288 THR B C 1
ATOM 7002 O O . THR B 1 288 ? 0.078 -33.25 -49.938 1 90.38 288 THR B O 1
ATOM 7005 N N . ASP B 1 289 ? 1.172 -31.344 -49.875 1 89.31 289 ASP B N 1
ATOM 7006 C CA . ASP B 1 289 ? 1.447 -31.344 -51.312 1 89.31 289 ASP B CA 1
ATOM 7007 C C . ASP B 1 289 ? 2.361 -32.5 -51.688 1 89.31 289 ASP B C 1
ATOM 7009 O O . ASP B 1 289 ? 2.414 -32.906 -52.875 1 89.31 289 ASP B O 1
ATOM 7013 N N . ASP B 1 290 ? 3 -33.094 -50.781 1 88.56 290 ASP B N 1
ATOM 7014 C CA . ASP B 1 290 ? 3.934 -34.188 -51.031 1 88.56 290 ASP B CA 1
ATOM 7015 C C . ASP B 1 290 ? 3.234 -35.562 -50.969 1 88.56 290 ASP B C 1
ATOM 7017 O O . ASP B 1 290 ? 3.863 -36.594 -51.156 1 88.56 290 ASP B O 1
ATOM 7021 N N . LEU B 1 291 ? 1.979 -35.531 -50.656 1 89.94 291 LEU B N 1
ATOM 7022 C CA . LEU B 1 291 ? 1.236 -36.781 -50.531 1 89.94 291 LEU B CA 1
ATOM 7023 C C . LEU B 1 291 ? 1.09 -37.438 -51.875 1 89.94 291 LEU B C 1
ATOM 7025 O O . LEU B 1 291 ? 0.732 -36.812 -52.875 1 89.94 291 LEU B O 1
ATOM 7029 N N . ARG B 1 292 ? 1.437 -38.75 -51.875 1 88 292 ARG B N 1
ATOM 7030 C CA . ARG B 1 292 ? 1.3 -39.531 -53.094 1 88 292 ARG B CA 1
ATOM 7031 C C . ARG B 1 292 ? 0.345 -40.719 -52.875 1 88 292 ARG B C 1
ATOM 7033 O O . ARG B 1 292 ? 0.435 -41.406 -51.875 1 88 292 ARG B O 1
ATOM 7040 N N . PHE B 1 293 ? -0.572 -40.781 -53.844 1 85.56 293 PHE B N 1
ATOM 7041 C CA . PHE B 1 293 ? -1.528 -41.906 -53.812 1 85.56 293 PHE B CA 1
ATOM 7042 C C . PHE B 1 293 ? -1.059 -43.031 -54.719 1 85.56 293 PHE B C 1
ATOM 7044 O O . PHE B 1 293 ? -0.717 -42.812 -55.906 1 85.56 293 PHE B O 1
ATOM 7051 N N . THR B 1 294 ? -0.904 -44.25 -54.125 1 82.56 294 THR B N 1
ATOM 7052 C CA . THR B 1 294 ? -0.479 -45.406 -54.938 1 82.56 294 THR B CA 1
ATOM 7053 C C . THR B 1 294 ? -1.381 -46.594 -54.656 1 82.56 294 THR B C 1
ATOM 7055 O O . THR B 1 294 ? -1.831 -46.812 -53.531 1 82.56 294 THR B O 1
ATOM 7058 N N . TYR B 1 295 ? -1.713 -47.312 -55.75 1 81.56 295 TYR B N 1
ATOM 7059 C CA . TYR B 1 295 ? -2.391 -48.594 -55.594 1 81.56 295 TYR B CA 1
ATOM 7060 C C . TYR B 1 295 ? -1.391 -49.719 -55.312 1 81.56 295 TYR B C 1
ATOM 7062 O O . TYR B 1 295 ? -0.431 -49.906 -56.062 1 81.56 295 TYR B O 1
ATOM 7070 N N . VAL B 1 296 ? -1.425 -50.281 -54.125 1 78.44 296 VAL B N 1
ATOM 7071 C CA . VAL B 1 296 ? -0.556 -51.406 -53.781 1 78.44 296 VAL B CA 1
ATOM 7072 C C . VAL B 1 296 ? -1.019 -52.656 -54.5 1 78.44 296 VAL B C 1
ATOM 7074 O O . VAL B 1 296 ? -0.197 -53.469 -55 1 78.44 296 VAL B O 1
ATOM 7077 N N . ASN B 1 297 ? -2.27 -52.875 -54.5 1 79.69 297 ASN B N 1
ATOM 7078 C CA . ASN B 1 297 ? -2.922 -53.938 -55.281 1 79.69 297 ASN B CA 1
ATOM 7079 C C . ASN B 1 297 ? -4.305 -53.5 -55.75 1 79.69 297 ASN B C 1
ATOM 7081 O O . ASN B 1 297 ? -4.645 -52.312 -55.688 1 79.69 297 ASN B O 1
ATOM 7085 N N . GLU B 1 298 ? -5.016 -54.469 -56.375 1 75.31 298 GLU B N 1
ATOM 7086 C CA . GLU B 1 298 ? -6.301 -54.188 -57 1 75.31 298 GLU B CA 1
ATOM 7087 C C . GLU B 1 298 ? -7.281 -53.594 -55.969 1 75.31 298 GLU B C 1
ATOM 7089 O O . GLU B 1 298 ? -8.164 -52.812 -56.344 1 75.31 298 GLU B O 1
ATOM 7094 N N . THR B 1 299 ? -7.027 -53.906 -54.656 1 73.81 299 THR B N 1
ATOM 7095 C CA . THR B 1 299 ? -8.023 -53.5 -53.688 1 73.81 299 THR B CA 1
ATOM 7096 C C . THR B 1 299 ? -7.395 -52.594 -52.625 1 73.81 299 THR B C 1
ATOM 7098 O O . THR B 1 299 ? -8.102 -51.906 -51.875 1 73.81 299 THR B O 1
ATOM 7101 N N . THR B 1 300 ? -6.047 -52.688 -52.562 1 79.31 300 THR B N 1
ATOM 7102 C CA . THR B 1 300 ? -5.359 -52 -51.5 1 79.31 300 THR B CA 1
ATOM 7103 C C . THR B 1 300 ? -4.629 -50.75 -52.031 1 79.31 300 THR B C 1
ATOM 7105 O O . THR B 1 300 ? -4.012 -50.844 -53.094 1 79.31 300 THR B O 1
ATOM 7108 N N . CYS B 1 301 ? -4.887 -49.562 -51.375 1 81.88 301 CYS B N 1
ATOM 7109 C CA . CYS B 1 301 ? -4.184 -48.344 -51.75 1 81.88 301 CYS B CA 1
ATOM 7110 C C . CYS B 1 301 ? -3.385 -47.781 -50.594 1 81.88 301 CYS B C 1
ATOM 7112 O O . CYS B 1 301 ? -3.566 -48.219 -49.438 1 81.88 301 CYS B O 1
ATOM 7114 N N . ALA B 1 302 ? -2.373 -46.969 -50.938 1 84.69 302 ALA B N 1
ATOM 7115 C CA . ALA B 1 302 ? -1.521 -46.375 -49.906 1 84.69 302 ALA B CA 1
ATOM 7116 C C . ALA B 1 302 ? -1.259 -44.906 -50.188 1 84.69 302 ALA B C 1
ATOM 7118 O O . ALA B 1 302 ? -1.177 -44.5 -51.344 1 84.69 302 ALA B O 1
ATOM 7119 N N . LEU B 1 303 ? -1.388 -44.094 -49.188 1 87.94 303 LEU B N 1
ATOM 7120 C CA . LEU B 1 303 ? -0.888 -42.719 -49.188 1 87.94 303 LEU B CA 1
ATOM 7121 C C . LEU B 1 303 ? 0.487 -42.625 -48.531 1 87.94 303 LEU B C 1
ATOM 7123 O O . LEU B 1 303 ? 0.688 -43.156 -47.438 1 87.94 303 LEU B O 1
ATOM 7127 N N . ASP B 1 304 ? 1.423 -42.125 -49.188 1 88.69 304 ASP B N 1
ATOM 7128 C CA . ASP B 1 304 ? 2.76 -42.031 -48.625 1 88.69 304 ASP B CA 1
ATOM 7129 C C . ASP B 1 304 ? 3.381 -40.656 -48.844 1 88.69 304 ASP B C 1
ATOM 7131 O O . ASP B 1 304 ? 2.965 -39.938 -49.75 1 88.69 304 ASP B O 1
ATOM 7135 N N . ILE B 1 305 ? 4.234 -40.25 -48 1 86.56 305 ILE B N 1
ATOM 7136 C CA . ILE B 1 305 ? 5.102 -39.094 -48.156 1 86.56 305 ILE B CA 1
ATOM 7137 C C . ILE B 1 305 ? 6.559 -39.562 -48.25 1 86.56 305 ILE B C 1
ATOM 7139 O O . ILE B 1 305 ? 6.891 -40.688 -47.875 1 86.56 305 ILE B O 1
ATOM 7143 N N . PRO B 1 306 ? 7.426 -38.75 -48.875 1 79.56 306 PRO B N 1
ATOM 7144 C CA . PRO B 1 306 ? 8.789 -39.156 -49.188 1 79.56 306 PRO B CA 1
ATOM 7145 C C . PRO B 1 306 ? 9.562 -39.656 -47.938 1 79.56 306 PRO B C 1
ATOM 7147 O O . PRO B 1 306 ? 10.562 -40.344 -48.062 1 79.56 306 PRO B O 1
ATOM 7150 N N . ASN B 1 307 ? 9.164 -39.406 -46.75 1 78.44 307 ASN B N 1
ATOM 7151 C CA . ASN B 1 307 ? 9.898 -39.812 -45.562 1 78.44 307 ASN B CA 1
ATOM 7152 C C . ASN B 1 307 ? 9.609 -41.25 -45.156 1 78.44 307 ASN B C 1
ATOM 7154 O O . ASN B 1 307 ? 10.125 -41.719 -44.156 1 78.44 307 ASN B O 1
ATOM 7158 N N . GLY B 1 308 ? 8.812 -41.906 -45.875 1 78.44 308 GLY B N 1
ATOM 7159 C CA . GLY B 1 308 ? 8.539 -43.312 -45.625 1 78.44 308 GLY B CA 1
ATOM 7160 C C . GLY B 1 308 ? 7.273 -43.531 -44.844 1 78.44 308 GLY B C 1
ATOM 7161 O O . GLY B 1 308 ? 6.879 -44.688 -44.625 1 78.44 308 GLY B O 1
ATOM 7162 N N . THR B 1 309 ? 6.617 -42.469 -44.438 1 85.75 309 THR B N 1
ATOM 7163 C CA . THR B 1 309 ? 5.348 -42.656 -43.75 1 85.75 309 THR B CA 1
ATOM 7164 C C . THR B 1 309 ? 4.254 -43.062 -44.719 1 85.75 309 THR B C 1
ATOM 7166 O O . THR B 1 309 ? 4.043 -42.406 -45.75 1 85.75 309 THR B O 1
ATOM 7169 N N . THR B 1 310 ? 3.615 -44.188 -44.406 1 85.75 310 THR B N 1
ATOM 7170 C CA . THR B 1 310 ? 2.617 -44.719 -45.344 1 85.75 310 THR B CA 1
ATOM 7171 C C . THR B 1 310 ? 1.327 -45.062 -44.594 1 85.75 310 THR B C 1
ATOM 7173 O O . THR B 1 310 ? 1.361 -45.688 -43.531 1 85.75 310 THR B O 1
ATOM 7176 N N . LEU B 1 311 ? 0.285 -44.531 -45.125 1 86.31 311 LEU B N 1
ATOM 7177 C CA . LEU B 1 311 ? -1.051 -44.906 -44.688 1 86.31 311 LEU B CA 1
ATOM 7178 C C . LEU B 1 311 ? -1.716 -45.844 -45.656 1 86.31 311 LEU B C 1
ATOM 7180 O O . LEU B 1 311 ? -2.113 -45.438 -46.75 1 86.31 311 LEU B O 1
ATOM 7184 N N . GLU B 1 312 ? -1.776 -47.125 -45.25 1 81.25 312 GLU B N 1
ATOM 7185 C CA . GLU B 1 312 ? -2.338 -48.156 -46.125 1 81.25 312 GLU B CA 1
ATOM 7186 C C . GLU B 1 312 ? -3.811 -48.375 -45.812 1 81.25 312 GLU B C 1
ATOM 7188 O O . GLU B 1 312 ? -4.219 -48.375 -44.656 1 81.25 312 GLU B O 1
ATOM 7193 N N . ARG B 1 313 ? -4.453 -48.594 -47 1 76.62 313 ARG B N 1
ATOM 7194 C CA . ARG B 1 313 ? -5.879 -48.875 -46.844 1 76.62 313 ARG B CA 1
ATOM 7195 C C . ARG B 1 313 ? -6.293 -50.062 -47.719 1 76.62 313 ARG B C 1
ATOM 7197 O O . ARG B 1 313 ? -5.816 -50.219 -48.844 1 76.62 313 ARG B O 1
ATOM 7204 N N . ASP B 1 314 ? -7.137 -50.938 -47.125 1 70.19 314 ASP B N 1
ATOM 7205 C CA . ASP B 1 314 ? -7.543 -52.188 -47.812 1 70.19 314 ASP B CA 1
ATOM 7206 C C . ASP B 1 314 ? -8.578 -51.875 -48.906 1 70.19 314 ASP B C 1
ATOM 7208 O O . ASP B 1 314 ? -8.719 -52.656 -49.844 1 70.19 314 ASP B O 1
ATOM 7212 N N . ALA B 1 315 ? -9.43 -50.938 -48.719 1 66.25 315 ALA B N 1
ATOM 7213 C CA . ALA B 1 315 ? -10.477 -50.688 -49.719 1 66.25 315 ALA B CA 1
ATOM 7214 C C . ALA B 1 315 ? -10.273 -49.344 -50.406 1 66.25 315 ALA B C 1
ATOM 7216 O O . ALA B 1 315 ? -10.375 -48.281 -49.781 1 66.25 315 ALA B O 1
ATOM 7217 N N . CYS B 1 316 ? -9.75 -49.406 -51.656 1 65.75 316 CYS B N 1
ATOM 7218 C CA . CYS B 1 316 ? -9.422 -48.156 -52.312 1 65.75 316 CYS B CA 1
ATOM 7219 C C . CYS B 1 316 ? -10.312 -47.938 -53.531 1 65.75 316 CYS B C 1
ATOM 7221 O O . CYS B 1 316 ? -9.867 -47.375 -54.531 1 65.75 316 CYS B O 1
ATOM 7223 N N . GLY B 1 317 ? -11.547 -48.406 -53.594 1 59.5 317 GLY B N 1
ATOM 7224 C CA . GLY B 1 317 ? -12.406 -48.094 -54.719 1 59.5 317 GLY B CA 1
ATOM 7225 C C . GLY B 1 317 ? -12.93 -46.656 -54.688 1 59.5 317 GLY B C 1
ATOM 7226 O O . GLY B 1 317 ? -13 -46.062 -53.625 1 59.5 317 GLY B O 1
ATOM 7227 N N . PRO B 1 318 ? -12.938 -46.031 -55.844 1 59.59 318 PRO B N 1
ATOM 7228 C CA . PRO B 1 318 ? -13.578 -44.719 -55.906 1 59.59 318 PRO B CA 1
ATOM 7229 C C . PRO B 1 318 ? -14.984 -44.719 -55.312 1 59.59 318 PRO B C 1
ATOM 7231 O O . PRO B 1 318 ? -15.703 -45.719 -55.438 1 59.59 318 PRO B O 1
ATOM 7234 N N . PRO B 1 319 ? -15.516 -43.719 -54.531 1 56.72 319 PRO B N 1
ATOM 7235 C CA . PRO B 1 319 ? -14.844 -42.438 -54.281 1 56.72 319 PRO B CA 1
ATOM 7236 C C . PRO B 1 319 ? -13.906 -42.5 -53.094 1 56.72 319 PRO B C 1
ATOM 7238 O O . PRO B 1 319 ? -13.5 -41.438 -52.562 1 56.72 319 PRO B O 1
ATOM 7241 N N . TYR B 1 320 ? -13.367 -43.438 -52.75 1 59.69 320 TYR B N 1
ATOM 7242 C CA . TYR B 1 320 ? -12.281 -43.719 -51.812 1 59.69 320 TYR B CA 1
ATOM 7243 C C . TYR B 1 320 ? -12.711 -43.406 -50.375 1 59.69 320 TYR B C 1
ATOM 7245 O O . TYR B 1 320 ? -12.094 -42.594 -49.688 1 59.69 320 TYR B O 1
ATOM 7253 N N . PRO B 1 321 ? -13.875 -44 -50 1 62.34 321 PRO B N 1
ATOM 7254 C CA . PRO B 1 321 ? -14.305 -43.75 -48.625 1 62.34 321 PRO B CA 1
ATOM 7255 C C . PRO B 1 321 ? -13.438 -44.438 -47.562 1 62.34 321 PRO B C 1
ATOM 7257 O O . PRO B 1 321 ? -12.844 -45.469 -47.844 1 62.34 321 PRO B O 1
ATOM 7260 N N . PHE B 1 322 ? -13.125 -43.688 -46.438 1 61.59 322 PHE B N 1
ATOM 7261 C CA . PHE B 1 322 ? -12.477 -44.312 -45.281 1 61.59 322 PHE B CA 1
ATOM 7262 C C . PHE B 1 322 ? -13.391 -45.375 -44.656 1 61.59 322 PHE B C 1
ATOM 7264 O O . PHE B 1 322 ? -14.43 -45.031 -44.094 1 61.59 322 PHE B O 1
ATOM 7271 N N . SER B 1 323 ? -13.695 -46.469 -45.25 1 58.59 323 SER B N 1
ATOM 7272 C CA . SER B 1 323 ? -14.648 -47.438 -44.719 1 58.59 323 SER B CA 1
ATOM 7273 C C . SER B 1 323 ? -14.086 -48.188 -43.531 1 58.59 323 SER B C 1
ATOM 7275 O O . SER B 1 323 ? -14.773 -48.344 -42.5 1 58.59 323 SER B O 1
ATOM 7277 N N . SER B 1 324 ? -12.867 -48.906 -43.594 1 62.66 324 SER B N 1
ATOM 7278 C CA . SER B 1 324 ? -12.289 -49.719 -42.531 1 62.66 324 SER B CA 1
ATOM 7279 C C . SER B 1 324 ? -10.773 -49.562 -42.469 1 62.66 324 SER B C 1
ATOM 7281 O O . SER B 1 324 ? -10.156 -49.094 -43.438 1 62.66 324 SER B O 1
ATOM 7283 N N . GLY B 1 325 ? -10.219 -49.562 -41.219 1 73.31 325 GLY B N 1
ATOM 7284 C CA . GLY B 1 325 ? -8.773 -49.594 -41.062 1 73.31 325 GLY B CA 1
ATOM 7285 C C . GLY B 1 325 ? -8.227 -48.312 -40.438 1 73.31 325 GLY B C 1
ATOM 7286 O O . GLY B 1 325 ? -8.93 -47.625 -39.688 1 73.31 325 GLY B O 1
ATOM 7287 N N . LYS B 1 326 ? -6.926 -47.969 -40.844 1 81.25 326 LYS B N 1
ATOM 7288 C CA . LYS B 1 326 ? -6.219 -46.844 -40.281 1 81.25 326 LYS B CA 1
ATOM 7289 C C . LYS B 1 326 ? -6.559 -45.562 -41.031 1 81.25 326 LYS B C 1
ATOM 7291 O O . LYS B 1 326 ? -6.621 -45.531 -42.25 1 81.25 326 LYS B O 1
ATOM 7296 N N . HIS B 1 327 ? -6.969 -44.531 -40.375 1 83.06 327 HIS B N 1
ATOM 7297 C CA . HIS B 1 327 ? -7.211 -43.25 -41.031 1 83.06 327 HIS B CA 1
ATOM 7298 C C . HIS B 1 327 ? -6.191 -42.219 -40.625 1 83.06 327 HIS B C 1
ATOM 7300 O O . HIS B 1 327 ? -6.211 -41.062 -41.094 1 83.06 327 HIS B O 1
ATOM 7306 N N . PHE B 1 328 ? -5.324 -42.562 -39.75 1 87.88 328 PHE B N 1
ATOM 7307 C CA . PHE B 1 328 ? -4.238 -41.688 -39.312 1 87.88 328 PHE B CA 1
ATOM 7308 C C . PHE B 1 328 ? -3.021 -42.531 -38.906 1 87.88 328 PHE B C 1
ATOM 7310 O O . PHE B 1 328 ? -3.16 -43.594 -38.312 1 87.88 328 PHE B O 1
ATOM 7317 N N . THR B 1 329 ? -1.83 -42.125 -39.25 1 88.88 329 THR B N 1
ATOM 7318 C CA . THR B 1 329 ? -0.608 -42.812 -38.844 1 88.88 329 THR B CA 1
ATOM 7319 C C . THR B 1 329 ? 0.545 -41.812 -38.719 1 88.88 329 THR B C 1
ATOM 7321 O O . THR B 1 329 ? 0.52 -40.75 -39.344 1 88.88 329 THR B O 1
ATOM 7324 N N . THR B 1 330 ? 1.447 -42.156 -37.812 1 90.81 330 THR B N 1
ATOM 7325 C CA . THR B 1 330 ? 2.664 -41.375 -37.688 1 90.81 330 THR B CA 1
ATOM 7326 C C . THR B 1 330 ? 3.867 -42.125 -38.25 1 90.81 330 THR B C 1
ATOM 7328 O O . THR B 1 330 ? 3.801 -43.312 -38.469 1 90.81 330 THR B O 1
ATOM 7331 N N . GLY B 1 331 ? 4.871 -41.375 -38.594 1 89.5 331 GLY B N 1
ATOM 7332 C CA . GLY B 1 331 ? 6.105 -41.938 -39.125 1 89.5 331 GLY B CA 1
ATOM 7333 C C . GLY B 1 331 ? 7.301 -41.031 -38.906 1 89.5 331 GLY B C 1
ATOM 7334 O O . GLY B 1 331 ? 7.211 -40.031 -38.219 1 89.5 331 GLY B O 1
ATOM 7335 N N . PRO B 1 332 ? 8.391 -41.5 -39.406 1 88.19 332 PRO B N 1
ATOM 7336 C CA . PRO B 1 332 ? 9.609 -40.719 -39.25 1 88.19 332 PRO B CA 1
ATOM 7337 C C . PRO B 1 332 ? 9.594 -39.406 -40.031 1 88.19 332 PRO B C 1
ATOM 7339 O O . PRO B 1 332 ? 8.758 -39.219 -40.906 1 88.19 332 PRO B O 1
ATOM 7342 N N . GLY B 1 333 ? 10.461 -38.469 -39.719 1 86.88 333 GLY B N 1
ATOM 7343 C CA . GLY B 1 333 ? 10.625 -37.219 -40.438 1 86.88 333 GLY B CA 1
ATOM 7344 C C . GLY B 1 333 ? 11.578 -37.344 -41.625 1 86.88 333 GLY B C 1
ATOM 7345 O O . GLY B 1 333 ? 12.383 -38.281 -41.688 1 86.88 333 GLY B O 1
ATOM 7346 N N . SER B 1 334 ? 11.43 -36.438 -42.562 1 86.44 334 SER B N 1
ATOM 7347 C CA . SER B 1 334 ? 12.289 -36.406 -43.75 1 86.44 334 SER B CA 1
ATOM 7348 C C . SER B 1 334 ? 13.406 -35.375 -43.594 1 86.44 334 SER B C 1
ATOM 7350 O O . SER B 1 334 ? 14.336 -35.344 -44.406 1 86.44 334 SER B O 1
ATOM 7352 N N . GLY B 1 335 ? 13.344 -34.594 -42.594 1 88.5 335 GLY B N 1
ATOM 7353 C CA . GLY B 1 335 ? 14.32 -33.531 -42.406 1 88.5 335 GLY B CA 1
ATOM 7354 C C . GLY B 1 335 ? 13.875 -32.188 -43 1 88.5 335 GLY B C 1
ATOM 7355 O O . GLY B 1 335 ? 14.562 -31.188 -42.875 1 88.5 335 GLY B O 1
ATOM 7356 N N . ARG B 1 336 ? 12.805 -32.125 -43.594 1 89.12 336 ARG B N 1
ATOM 7357 C CA . ARG B 1 336 ? 12.328 -30.922 -44.25 1 89.12 336 ARG B CA 1
ATOM 7358 C C . ARG B 1 336 ? 12.141 -29.766 -43.281 1 89.12 336 ARG B C 1
ATOM 7360 O O . ARG B 1 336 ? 12.344 -28.609 -43.625 1 89.12 336 ARG B O 1
ATOM 7367 N N . VAL B 1 337 ? 11.734 -30.047 -42.094 1 92.69 337 VAL B N 1
ATOM 7368 C CA . VAL B 1 337 ? 11.516 -29.031 -41.094 1 92.69 337 VAL B CA 1
ATOM 7369 C C . VAL B 1 337 ? 12.805 -28.234 -40.875 1 92.69 337 VAL B C 1
ATOM 7371 O O . VAL B 1 337 ? 12.773 -27.016 -40.75 1 92.69 337 VAL B O 1
ATOM 7374 N N . PHE B 1 338 ? 13.938 -28.844 -40.875 1 92.62 338 PHE B N 1
ATOM 7375 C CA . PHE B 1 338 ? 15.219 -28.266 -40.5 1 92.62 338 PHE B CA 1
ATOM 7376 C C . PHE B 1 338 ? 15.758 -27.391 -41.625 1 92.62 338 PHE B C 1
ATOM 7378 O O . PHE B 1 338 ? 16.734 -26.656 -41.438 1 92.62 338 PHE B O 1
ATOM 7385 N N . THR B 1 339 ? 15.125 -27.453 -42.781 1 89.38 339 THR B N 1
ATOM 7386 C CA . THR B 1 339 ? 15.547 -26.609 -43.906 1 89.38 339 THR B CA 1
ATOM 7387 C C . THR B 1 339 ? 14.523 -25.516 -44.156 1 89.38 339 THR B C 1
ATOM 7389 O O . THR B 1 339 ? 14.68 -24.734 -45.125 1 89.38 339 THR B O 1
ATOM 7392 N N . SER B 1 340 ? 13.555 -25.422 -43.438 1 87.69 340 SER B N 1
ATOM 7393 C CA . SER B 1 340 ? 12.445 -24.516 -43.719 1 87.69 340 SER B CA 1
ATOM 7394 C C . SER B 1 340 ? 12.789 -23.094 -43.312 1 87.69 340 SER B C 1
ATOM 7396 O O . SER B 1 340 ? 12.25 -22.141 -43.875 1 87.69 340 SER B O 1
ATOM 7398 N N . SER B 1 341 ? 13.508 -22.906 -42.219 1 85.31 341 SER B N 1
ATOM 7399 C CA . SER B 1 341 ? 13.883 -21.578 -41.781 1 85.31 341 SER B CA 1
ATOM 7400 C C . SER B 1 341 ? 15.328 -21.547 -41.281 1 85.31 341 SER B C 1
ATOM 7402 O O . SER B 1 341 ? 15.859 -22.578 -40.844 1 85.31 341 SER B O 1
ATOM 7404 N N . SER B 1 342 ? 15.938 -20.391 -41.344 1 78.81 342 SER B N 1
ATOM 7405 C CA . SER B 1 342 ? 17.328 -20.234 -40.938 1 78.81 342 SER B CA 1
ATOM 7406 C C . SER B 1 342 ? 17.469 -20.25 -39.406 1 78.81 342 SER B C 1
ATOM 7408 O O . SER B 1 342 ? 18.562 -20.484 -38.906 1 78.81 342 SER B O 1
ATOM 7410 N N . ASN B 1 343 ? 16.453 -20.047 -38.719 1 82.62 343 ASN B N 1
ATOM 7411 C CA . ASN B 1 343 ? 16.531 -19.984 -37.25 1 82.62 343 ASN B CA 1
ATOM 7412 C C . ASN B 1 343 ? 16.344 -21.359 -36.625 1 82.62 343 ASN B C 1
ATOM 7414 O O . ASN B 1 343 ? 16.422 -21.5 -35.406 1 82.62 343 ASN B O 1
ATOM 7418 N N . ILE B 1 344 ? 16.156 -22.328 -37.469 1 91.12 344 ILE B N 1
ATOM 7419 C CA . ILE B 1 344 ? 16.016 -23.719 -37.031 1 91.12 344 ILE B CA 1
ATOM 7420 C C . ILE B 1 344 ? 17.359 -24.438 -37.156 1 91.12 344 ILE B C 1
ATOM 7422 O O . ILE B 1 344 ? 18.094 -24.219 -38.156 1 91.12 344 ILE B O 1
ATOM 7426 N N . PRO B 1 345 ? 17.672 -25.172 -36.188 1 92.19 345 PRO B N 1
ATOM 7427 C CA . PRO B 1 345 ? 18.953 -25.875 -36.281 1 92.19 345 PRO B CA 1
ATOM 7428 C C . PRO B 1 345 ? 18.984 -26.875 -37.438 1 92.19 345 PRO B C 1
ATOM 7430 O O . PRO B 1 345 ? 17.938 -27.281 -37.938 1 92.19 345 PRO B O 1
ATOM 7433 N N . ARG B 1 346 ? 20.219 -27.219 -37.75 1 91.06 346 ARG B N 1
ATOM 7434 C CA . ARG B 1 346 ? 20.391 -28.266 -38.75 1 91.06 346 ARG B CA 1
ATOM 7435 C C . ARG B 1 346 ? 19.922 -29.625 -38.188 1 91.06 346 ARG B C 1
ATOM 7437 O O . ARG B 1 346 ? 19.938 -29.844 -37 1 91.06 346 ARG B O 1
ATOM 7444 N N . ARG B 1 347 ? 19.594 -30.469 -39.094 1 90.81 347 ARG B N 1
ATOM 7445 C CA . ARG B 1 347 ? 19.062 -31.766 -38.719 1 90.81 347 ARG B CA 1
ATOM 7446 C C . ARG B 1 347 ? 20.078 -32.562 -37.875 1 90.81 347 ARG B C 1
ATOM 7448 O O . ARG B 1 347 ? 19.703 -33.281 -36.969 1 90.81 347 ARG B O 1
ATOM 7455 N N . GLU B 1 348 ? 21.438 -32.281 -38.188 1 88.31 348 GLU B N 1
ATOM 7456 C CA . GLU B 1 348 ? 22.5 -33.031 -37.5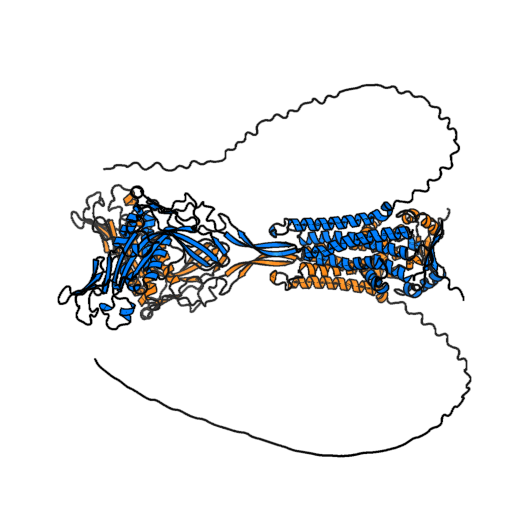31 1 88.31 348 GLU B CA 1
ATOM 7457 C C . GLU B 1 348 ? 22.922 -32.344 -36.219 1 88.31 348 GLU B C 1
ATOM 7459 O O . GLU B 1 348 ? 23.812 -32.844 -35.531 1 88.31 348 GLU B O 1
ATOM 7464 N N . ALA B 1 349 ? 22.266 -31.266 -36 1 91.31 349 ALA B N 1
ATOM 7465 C CA . ALA B 1 349 ? 22.656 -30.547 -34.812 1 91.31 349 ALA B CA 1
ATOM 7466 C C . ALA B 1 349 ? 22.375 -31.391 -33.562 1 91.31 349 ALA B C 1
ATOM 7468 O O . ALA B 1 349 ? 21.375 -32.125 -33.5 1 91.31 349 ALA B O 1
ATOM 7469 N N . TYR B 1 350 ? 23.188 -31.234 -32.531 1 91 350 TYR B N 1
ATOM 7470 C CA . TYR B 1 350 ? 23.156 -32.094 -31.375 1 91 350 TYR B CA 1
ATOM 7471 C C . TYR B 1 350 ? 21.984 -31.766 -30.469 1 91 350 TYR B C 1
ATOM 7473 O O . TYR B 1 350 ? 21.625 -32.562 -29.578 1 91 350 TYR B O 1
ATOM 7481 N N . ASN B 1 351 ? 21.359 -30.609 -30.641 1 94 351 ASN B N 1
ATOM 7482 C CA . ASN B 1 351 ? 20.281 -30.234 -29.75 1 94 351 ASN B CA 1
ATOM 7483 C C . ASN B 1 351 ? 18.922 -30.656 -30.297 1 94 351 ASN B C 1
ATOM 7485 O O . ASN B 1 351 ? 17.875 -30.297 -29.75 1 94 351 ASN B O 1
ATOM 7489 N N . VAL B 1 352 ? 18.875 -31.406 -31.438 1 95.31 352 VAL B N 1
ATOM 7490 C CA . VAL B 1 352 ? 17.641 -31.922 -31.984 1 95.31 352 VAL B CA 1
ATOM 7491 C C . VAL B 1 352 ? 17.125 -33.062 -31.109 1 95.31 352 VAL B C 1
ATOM 7493 O O . VAL B 1 352 ? 17.875 -33.969 -30.719 1 95.31 352 VAL B O 1
ATOM 7496 N N . ILE B 1 353 ? 15.867 -33.031 -30.797 1 96 353 ILE B N 1
ATOM 7497 C CA . ILE B 1 353 ? 15.25 -34 -29.922 1 96 353 ILE B CA 1
ATOM 7498 C C . ILE B 1 353 ? 14.547 -35.094 -30.75 1 96 353 ILE B C 1
ATOM 7500 O O . ILE B 1 353 ? 14.766 -36.281 -30.547 1 96 353 ILE B O 1
ATOM 7504 N N . ALA B 1 354 ? 13.633 -34.625 -31.578 1 95.69 354 ALA B N 1
ATOM 7505 C CA . ALA B 1 354 ? 12.812 -35.562 -32.312 1 95.69 354 ALA B CA 1
ATOM 7506 C C . ALA B 1 354 ? 12.336 -34.969 -33.625 1 95.69 354 ALA B C 1
ATOM 7508 O O . ALA B 1 354 ? 12.266 -33.75 -33.781 1 95.69 354 ALA B O 1
ATOM 7509 N N . GLU B 1 355 ? 12.117 -35.75 -34.562 1 94.31 355 GLU B N 1
ATOM 7510 C CA . GLU B 1 355 ? 11.445 -35.469 -35.812 1 94.31 355 GLU B CA 1
ATOM 7511 C C . GLU B 1 355 ? 10.438 -36.562 -36.188 1 94.31 355 GLU B C 1
ATOM 7513 O O . GLU B 1 355 ? 10.719 -37.75 -36.031 1 94.31 355 GLU B O 1
ATOM 7518 N N . PHE B 1 356 ? 9.25 -36.156 -36.594 1 92.94 356 PHE B N 1
ATOM 7519 C CA . PHE B 1 356 ? 8.227 -37.125 -36.938 1 92.94 356 PHE B CA 1
ATOM 7520 C C . PHE B 1 356 ? 7.262 -36.531 -37.969 1 92.94 356 PHE B C 1
ATOM 7522 O O . PHE B 1 356 ? 7.195 -35.344 -38.156 1 92.94 356 PHE B O 1
ATOM 7529 N N . GLY B 1 357 ? 6.645 -37.406 -38.656 1 91.19 357 GLY B N 1
ATOM 7530 C CA . GLY B 1 357 ? 5.613 -37.062 -39.625 1 91.19 357 GLY B CA 1
ATOM 7531 C C . GLY B 1 357 ? 4.281 -37.719 -39.344 1 91.19 357 GLY B C 1
ATOM 7532 O O . GLY B 1 357 ? 4.211 -38.656 -38.531 1 91.19 357 GLY B O 1
ATOM 7533 N N . ALA B 1 358 ? 3.246 -37.188 -39.906 1 92.25 358 ALA B N 1
ATOM 7534 C CA . ALA B 1 358 ? 1.914 -37.75 -39.75 1 92.25 358 ALA B CA 1
ATOM 7535 C C . ALA B 1 358 ? 1.073 -37.594 -41 1 92.25 358 ALA B C 1
ATOM 7537 O O . ALA B 1 358 ? 1.201 -36.594 -41.719 1 92.25 358 ALA B O 1
ATOM 7538 N N . ILE B 1 359 ? 0.33 -38.625 -41.281 1 91.25 359 ILE B N 1
ATOM 7539 C CA . ILE B 1 359 ? -0.633 -38.594 -42.375 1 91.25 359 ILE B CA 1
ATOM 7540 C C . ILE B 1 359 ? -2.01 -39 -41.875 1 91.25 359 ILE B C 1
ATOM 7542 O O . ILE B 1 359 ? -2.127 -39.938 -41.062 1 91.25 359 ILE B O 1
ATOM 7546 N N . GLY B 1 360 ? -3.01 -38.25 -42.219 1 88.19 360 GLY B N 1
ATOM 7547 C CA . GLY B 1 360 ? -4.355 -38.625 -41.844 1 88.19 360 GLY B CA 1
ATOM 7548 C C . GLY B 1 360 ? -5.414 -37.656 -42.281 1 88.19 360 GLY B C 1
ATOM 7549 O O . GLY B 1 360 ? -5.098 -36.625 -42.906 1 88.19 360 GLY B O 1
ATOM 7550 N N . VAL B 1 361 ? -6.66 -38.031 -42.031 1 84.38 361 VAL B N 1
ATOM 7551 C CA . VAL B 1 361 ? -7.781 -37.125 -42.312 1 84.38 361 VAL B CA 1
ATOM 7552 C C . VAL B 1 361 ? -8.086 -36.281 -41.094 1 84.38 361 VAL B C 1
ATOM 7554 O O . VAL B 1 361 ? -8.195 -36.781 -40 1 84.38 361 VAL B O 1
ATOM 7557 N N . PRO B 1 362 ? -8.047 -35 -41.375 1 82.75 362 PRO B N 1
ATOM 7558 C CA . PRO B 1 362 ? -8.344 -34.125 -40.219 1 82.75 362 PRO B CA 1
ATOM 7559 C C . PRO B 1 362 ? -9.727 -34.406 -39.625 1 82.75 362 PRO B C 1
ATOM 7561 O O . PRO B 1 362 ? -10.648 -34.812 -40.344 1 82.75 362 PRO B O 1
ATOM 7564 N N . GLU B 1 363 ? -9.828 -34.281 -38.312 1 74.19 363 GLU B N 1
ATOM 7565 C CA . GLU B 1 363 ? -11.07 -34.5 -37.594 1 74.19 363 GLU B CA 1
ATOM 7566 C C . GLU B 1 363 ? -12.203 -33.656 -38.156 1 74.19 363 GLU B C 1
ATOM 7568 O O . GLU B 1 363 ? -13.359 -34.094 -38.156 1 74.19 363 GLU B O 1
ATOM 7573 N N . SER B 1 364 ? -11.93 -32.438 -38.5 1 74.94 364 SER B N 1
ATOM 7574 C CA . SER B 1 364 ? -12.945 -31.547 -39.062 1 74.94 364 SER B CA 1
ATOM 7575 C C . SER B 1 364 ? -13.609 -32.125 -40.281 1 74.94 364 SER B C 1
ATOM 7577 O O . SER B 1 364 ? -14.812 -31.953 -40.5 1 74.94 364 SER B O 1
ATOM 7579 N N . ARG B 1 365 ? -12.859 -32.875 -41 1 74.81 365 ARG B N 1
ATOM 7580 C CA . ARG B 1 365 ? -13.398 -33.469 -42.219 1 74.81 365 ARG B CA 1
ATOM 7581 C C . ARG B 1 365 ? -14.172 -34.719 -41.906 1 74.81 365 ARG B C 1
ATOM 7583 O O . ARG B 1 365 ? -15.148 -35.062 -42.562 1 74.81 365 ARG B O 1
ATOM 7590 N N . MET B 1 366 ? -13.672 -35.375 -40.906 1 71.38 366 MET B N 1
ATOM 7591 C CA . MET B 1 366 ? -14.344 -36.594 -40.5 1 71.38 366 MET B CA 1
ATOM 7592 C C . MET B 1 366 ? -15.75 -36.312 -39.969 1 71.38 366 MET B C 1
ATOM 7594 O O . MET B 1 366 ? -16.688 -37.062 -40.219 1 71.38 366 MET B O 1
ATOM 7598 N N . THR B 1 367 ? -15.867 -35.188 -39.281 1 65.44 367 THR B N 1
ATOM 7599 C CA . THR B 1 367 ? -17.156 -34.844 -38.688 1 65.44 367 THR B CA 1
ATOM 7600 C C . THR B 1 367 ? -18.047 -34.125 -39.719 1 65.44 367 THR B C 1
ATOM 7602 O O . THR B 1 367 ? -19.266 -34.219 -39.656 1 65.44 367 THR B O 1
ATOM 7605 N N . ALA B 1 368 ? -17.484 -33.375 -40.594 1 63.31 368 ALA B N 1
ATOM 7606 C CA . ALA B 1 368 ? -18.234 -32.562 -41.531 1 63.31 368 ALA B CA 1
ATOM 7607 C C . ALA B 1 368 ? -18.797 -33.375 -42.688 1 63.31 368 ALA B C 1
ATOM 7609 O O . ALA B 1 368 ? -19.781 -33 -43.312 1 63.31 368 ALA B O 1
ATOM 7610 N N . GLN B 1 369 ? -18.094 -34.438 -43.031 1 64.19 369 GLN B N 1
ATOM 7611 C CA . GLN B 1 369 ? -18.531 -35.125 -44.219 1 64.19 369 GLN B CA 1
ATOM 7612 C C . GLN B 1 369 ? -19.078 -36.5 -43.875 1 64.19 369 GLN B C 1
ATOM 7614 O O . GLN B 1 369 ? -18.609 -37.156 -42.938 1 64.19 369 GLN B O 1
ATOM 7619 N N . PRO B 1 370 ? -20.219 -36.844 -44.406 1 63.62 370 PRO B N 1
ATOM 7620 C CA . PRO B 1 370 ? -20.812 -38.156 -44.156 1 63.62 370 PRO B CA 1
ATOM 7621 C C . PRO B 1 370 ? -19.859 -39.312 -44.469 1 63.62 370 PRO B C 1
ATOM 7623 O O . PRO B 1 370 ? -19.891 -40.344 -43.812 1 63.62 370 PRO B O 1
ATOM 7626 N N . ILE B 1 371 ? -18.984 -39.094 -45.594 1 63.19 371 ILE B N 1
ATOM 7627 C CA . ILE B 1 371 ? -18.031 -40.125 -45.969 1 63.19 371 ILE B CA 1
ATOM 7628 C C . ILE B 1 371 ? -16.625 -39.531 -46.031 1 63.19 371 ILE B C 1
ATOM 7630 O O . ILE B 1 371 ? -16.375 -38.562 -46.75 1 63.19 371 ILE B O 1
ATOM 7634 N N . VAL B 1 372 ? -15.82 -39.969 -45.219 1 69.69 372 VAL B N 1
ATOM 7635 C CA . VAL B 1 372 ? -14.43 -39.531 -45.188 1 69.69 372 VAL B CA 1
ATOM 7636 C C . VAL B 1 372 ? -13.672 -40.156 -46.344 1 69.69 372 VAL B C 1
ATOM 7638 O O . VAL B 1 372 ? -13.789 -41.375 -46.594 1 69.69 372 VAL B O 1
ATOM 7641 N N . MET B 1 373 ? -13.117 -39.25 -47.188 1 73.31 373 MET B N 1
ATOM 7642 C CA . MET B 1 373 ? -12.391 -39.719 -48.375 1 73.31 373 MET B CA 1
ATOM 7643 C C . MET B 1 373 ? -10.891 -39.719 -48.125 1 73.31 373 MET B C 1
ATOM 7645 O O . MET B 1 373 ? -10.375 -38.875 -47.375 1 73.31 373 MET B O 1
ATOM 7649 N N . ILE B 1 374 ? -10.195 -40.688 -48.688 1 74.12 374 ILE B N 1
ATOM 7650 C CA . ILE B 1 374 ? -8.742 -40.812 -48.594 1 74.12 374 ILE B CA 1
ATOM 7651 C C . ILE B 1 374 ? -8.102 -39.5 -49.125 1 74.12 374 ILE B C 1
ATOM 7653 O O . ILE B 1 374 ? -7.047 -39.094 -48.656 1 74.12 374 ILE B O 1
ATOM 7657 N N . ASN B 1 375 ? -8.875 -38.875 -50.156 1 74.12 375 ASN B N 1
ATOM 7658 C CA . ASN B 1 375 ? -8.344 -37.656 -50.781 1 74.12 375 ASN B CA 1
ATOM 7659 C C . ASN B 1 375 ? -8.398 -36.469 -49.844 1 74.12 375 ASN B C 1
ATOM 7661 O O . ASN B 1 375 ? -7.746 -35.438 -50.094 1 74.12 375 ASN B O 1
ATOM 7665 N N . ASP B 1 376 ? -9.008 -36.594 -48.812 1 80.56 376 ASP B N 1
ATOM 7666 C CA . ASP B 1 376 ? -9.117 -35.5 -47.844 1 80.56 376 ASP B CA 1
ATOM 7667 C C . ASP B 1 376 ? -7.98 -35.562 -46.844 1 80.56 376 ASP B C 1
ATOM 7669 O O . ASP B 1 376 ? -7.918 -34.719 -45.906 1 80.56 376 ASP B O 1
ATOM 7673 N N . SER B 1 377 ? -7.023 -36.469 -47.094 1 87.25 377 SER B N 1
ATOM 7674 C CA . SER B 1 377 ? -5.941 -36.656 -46.125 1 87.25 377 SER B CA 1
ATOM 7675 C C . SER B 1 377 ? -4.922 -35.531 -46.25 1 87.25 377 SER B C 1
ATOM 7677 O O . SER B 1 377 ? -4.703 -34.969 -47.312 1 87.25 377 SER B O 1
ATOM 7679 N N . ILE B 1 378 ? -4.422 -35.125 -45.156 1 90.56 378 ILE B N 1
ATOM 7680 C CA . ILE B 1 378 ? -3.342 -34.156 -45.062 1 90.56 378 ILE B CA 1
ATOM 7681 C C . ILE B 1 378 ? -2.111 -34.812 -44.438 1 90.56 378 ILE B C 1
ATOM 7683 O O . ILE B 1 378 ? -2.193 -35.875 -43.875 1 90.56 378 ILE B O 1
ATOM 7687 N N . ALA B 1 379 ? -0.959 -34.219 -44.688 1 92.62 379 ALA B N 1
ATOM 7688 C CA . ALA B 1 379 ? 0.304 -34.688 -44.125 1 92.62 379 ALA B CA 1
ATOM 7689 C C . ALA B 1 379 ? 1.076 -33.531 -43.469 1 92.62 379 ALA B C 1
ATOM 7691 O O . ALA B 1 379 ? 1.003 -32.375 -43.938 1 92.62 379 ALA B O 1
ATOM 7692 N N . ALA B 1 380 ? 1.716 -33.781 -42.406 1 92.69 380 ALA B N 1
ATOM 7693 C CA . ALA B 1 380 ? 2.539 -32.812 -41.688 1 92.69 380 ALA B CA 1
ATOM 7694 C C . ALA B 1 380 ? 3.844 -33.438 -41.219 1 92.69 380 ALA B C 1
ATOM 7696 O O . ALA B 1 380 ? 3.908 -34.625 -40.969 1 92.69 380 ALA B O 1
ATOM 7697 N N . GLU B 1 381 ? 4.93 -32.688 -41.188 1 93.62 381 GLU B N 1
ATOM 7698 C CA . GLU B 1 381 ? 6.203 -33.062 -40.594 1 93.62 381 GLU B CA 1
ATOM 7699 C C . GLU B 1 381 ? 6.562 -32.094 -39.438 1 93.62 381 GLU B C 1
ATOM 7701 O O . GLU B 1 381 ? 6.391 -30.891 -39.562 1 93.62 381 GLU B O 1
ATOM 7706 N N . CYS B 1 382 ? 6.945 -32.656 -38.344 1 94.38 382 CYS B N 1
ATOM 7707 C CA . CYS B 1 382 ? 7.234 -31.859 -37.188 1 94.38 382 CYS B CA 1
ATOM 7708 C C . CYS B 1 382 ? 8.609 -32.188 -36.625 1 94.38 382 CYS B C 1
ATOM 7710 O O . CYS B 1 382 ? 9.172 -33.25 -36.906 1 94.38 382 CYS B O 1
ATOM 7712 N N . ALA B 1 383 ? 9.227 -31.312 -35.906 1 96.12 383 ALA B N 1
ATOM 7713 C CA . ALA B 1 383 ? 10.508 -31.516 -35.219 1 96.12 383 ALA B CA 1
ATOM 7714 C C . ALA B 1 383 ? 10.578 -30.75 -33.906 1 96.12 383 ALA B C 1
ATOM 7716 O O . ALA B 1 383 ? 9.891 -29.734 -33.75 1 96.12 383 ALA B O 1
ATOM 7717 N N . LEU B 1 384 ? 11.281 -31.297 -32.938 1 96.88 384 LEU B N 1
ATOM 7718 C CA . LEU B 1 384 ? 11.539 -30.672 -31.641 1 96.88 384 LEU B CA 1
ATOM 7719 C C . LEU B 1 384 ? 13.039 -30.562 -31.375 1 96.88 384 LEU B C 1
ATOM 7721 O O . LEU B 1 384 ? 13.797 -31.469 -31.719 1 96.88 384 LEU B O 1
ATOM 7725 N N . TRP B 1 385 ? 13.492 -29.516 -30.781 1 97.06 385 TRP B N 1
ATOM 7726 C CA . TRP B 1 385 ? 14.891 -29.359 -30.391 1 97.06 385 TRP B CA 1
ATOM 7727 C C . TRP B 1 385 ? 15.023 -28.453 -29.172 1 97.06 385 TRP B C 1
ATOM 7729 O O . TRP B 1 385 ? 14.109 -27.688 -28.859 1 97.06 385 TRP B O 1
ATOM 7739 N N . TYR B 1 386 ? 16.094 -28.656 -28.453 1 96.88 386 TYR B N 1
ATOM 7740 C CA . TYR B 1 386 ? 16.406 -27.719 -27.375 1 96.88 386 TYR B CA 1
ATOM 7741 C C . TYR B 1 386 ? 16.844 -26.375 -27.922 1 96.88 386 TYR B C 1
ATOM 7743 O O . TYR B 1 386 ? 17.594 -26.312 -28.906 1 96.88 386 TYR B O 1
ATOM 7751 N N . CYS B 1 387 ? 16.328 -25.312 -27.312 1 97.06 387 CYS B N 1
ATOM 7752 C CA . CYS B 1 387 ? 16.672 -23.969 -27.719 1 97.06 387 CYS B CA 1
ATOM 7753 C C . CYS B 1 387 ? 16.812 -23.047 -26.516 1 97.06 387 CYS B C 1
ATOM 7755 O O . CYS B 1 387 ? 16.562 -23.469 -25.375 1 97.06 387 CYS B O 1
ATOM 7757 N N . LEU B 1 388 ? 17.359 -21.906 -26.797 1 96.25 388 LEU B N 1
ATOM 7758 C CA . LEU B 1 388 ? 17.422 -20.844 -25.797 1 96.25 388 LEU B CA 1
ATOM 7759 C C . LEU B 1 388 ? 16.344 -19.781 -26.062 1 96.25 388 LEU B C 1
ATOM 7761 O O . LEU B 1 388 ? 16.203 -19.312 -27.203 1 96.25 388 LEU B O 1
ATOM 7765 N N . ARG B 1 389 ? 15.539 -19.531 -25.062 1 96.31 389 ARG B N 1
ATOM 7766 C CA . ARG B 1 389 ? 14.508 -18.5 -25.188 1 96.31 389 ARG B CA 1
ATOM 7767 C C . ARG B 1 389 ? 14.641 -17.469 -24.078 1 96.31 389 ARG B C 1
ATOM 7769 O O . ARG B 1 389 ? 14.969 -17.797 -22.938 1 96.31 389 ARG B O 1
ATOM 7776 N N . THR B 1 390 ? 14.453 -16.203 -24.484 1 96.62 390 THR B N 1
ATOM 7777 C CA . THR B 1 390 ? 14.367 -15.141 -23.5 1 96.62 390 THR B CA 1
ATOM 7778 C C . THR B 1 390 ? 12.914 -14.836 -23.156 1 96.62 390 THR B C 1
ATOM 7780 O O . THR B 1 390 ? 12.062 -14.758 -24.031 1 96.62 390 THR B O 1
ATOM 7783 N N . ARG B 1 391 ? 12.68 -14.695 -21.906 1 96.19 391 ARG B N 1
ATOM 7784 C CA . ARG B 1 391 ? 11.312 -14.523 -21.422 1 96.19 391 ARG B CA 1
ATOM 7785 C C . ARG B 1 391 ? 11.156 -13.211 -20.656 1 96.19 391 ARG B C 1
ATOM 7787 O O . ARG B 1 391 ? 12.031 -12.836 -19.875 1 96.19 391 ARG B O 1
ATOM 7794 N N . GLU B 1 392 ? 10.141 -12.492 -21.016 1 96.5 392 GLU B N 1
ATOM 7795 C CA . GLU B 1 392 ? 9.742 -11.305 -20.281 1 96.5 392 GLU B CA 1
ATOM 7796 C C . GLU B 1 392 ? 8.586 -11.609 -19.312 1 96.5 392 GLU B C 1
ATOM 7798 O O . GLU B 1 392 ? 7.457 -11.828 -19.75 1 96.5 392 GLU B O 1
ATOM 7803 N N . ILE B 1 393 ? 8.922 -11.617 -18.031 1 96.38 393 ILE B N 1
ATOM 7804 C CA . ILE B 1 393 ? 7.953 -11.977 -17.016 1 96.38 393 ILE B CA 1
ATOM 7805 C C . ILE B 1 393 ? 7.484 -10.727 -16.281 1 96.38 393 ILE B C 1
ATOM 7807 O O . ILE B 1 393 ? 8.297 -9.859 -15.938 1 96.38 393 ILE B O 1
ATOM 7811 N N . ARG B 1 394 ? 6.203 -10.578 -16.078 1 95.69 394 ARG B N 1
ATOM 7812 C CA . ARG B 1 394 ? 5.621 -9.461 -15.336 1 95.69 394 ARG B CA 1
ATOM 7813 C C . ARG B 1 394 ? 4.383 -9.914 -14.562 1 95.69 394 ARG B C 1
ATOM 7815 O O . ARG B 1 394 ? 3.678 -10.828 -14.992 1 95.69 394 ARG B O 1
ATOM 7822 N N . VAL B 1 395 ? 4.227 -9.398 -13.383 1 93.19 395 VAL B N 1
ATOM 7823 C CA . VAL B 1 395 ? 3.002 -9.555 -12.602 1 93.19 395 VAL B CA 1
ATOM 7824 C C . VAL B 1 395 ? 2.324 -8.195 -12.422 1 93.19 395 VAL B C 1
ATOM 7826 O O . VAL B 1 395 ? 2.928 -7.266 -11.891 1 93.19 395 VAL B O 1
ATOM 7829 N N . GLU B 1 396 ? 1.139 -8.023 -12.906 1 91.19 396 GLU B N 1
ATOM 7830 C CA . GLU B 1 396 ? 0.352 -6.801 -12.766 1 91.19 396 GLU B CA 1
ATOM 7831 C C . GLU B 1 396 ? -0.995 -7.082 -12.109 1 91.19 396 GLU B C 1
ATOM 7833 O O . GLU B 1 396 ? -1.793 -7.867 -12.625 1 91.19 396 GLU B O 1
ATOM 7838 N N . MET B 1 397 ? -1.209 -6.48 -11.023 1 86.31 397 MET B N 1
ATOM 7839 C CA . MET B 1 397 ? -2.447 -6.668 -10.266 1 86.31 397 MET B CA 1
ATOM 7840 C C . MET B 1 397 ? -2.688 -8.141 -9.977 1 86.31 397 MET B C 1
ATOM 7842 O O . MET B 1 397 ? -3.791 -8.648 -10.188 1 86.31 397 MET B O 1
ATOM 7846 N N . GLY B 1 398 ? -1.538 -8.797 -9.711 1 85.06 398 GLY B N 1
ATOM 7847 C CA . GLY B 1 398 ? -1.613 -10.195 -9.328 1 85.06 398 GLY B CA 1
ATOM 7848 C C . GLY B 1 398 ? -1.695 -11.133 -10.523 1 85.06 398 GLY B C 1
ATOM 7849 O O . GLY B 1 398 ? -1.737 -12.359 -10.352 1 85.06 398 GLY B O 1
ATOM 7850 N N . GLU B 1 399 ? -1.793 -10.633 -11.672 1 88.31 399 GLU B N 1
ATOM 7851 C CA . GLU B 1 399 ? -1.854 -11.469 -12.867 1 88.31 399 GLU B CA 1
ATOM 7852 C C . GLU B 1 399 ? -0.47 -11.641 -13.492 1 88.31 399 GLU B C 1
ATOM 7854 O O . GLU B 1 399 ? 0.198 -10.656 -13.82 1 88.31 399 GLU B O 1
ATOM 7859 N N . LEU B 1 400 ? -0.078 -12.914 -13.648 1 92.44 400 LEU B N 1
ATOM 7860 C CA . LEU B 1 400 ? 1.242 -13.25 -14.172 1 92.44 400 LEU B CA 1
ATOM 7861 C C . LEU B 1 400 ? 1.223 -13.32 -15.695 1 92.44 400 LEU B C 1
ATOM 7863 O O . LEU B 1 400 ? 0.296 -13.883 -16.281 1 92.44 400 LEU B O 1
ATOM 7867 N N . SER B 1 401 ? 2.123 -12.641 -16.359 1 94.75 401 SER B N 1
ATOM 7868 C CA . SER B 1 401 ? 2.307 -12.711 -17.797 1 94.75 401 SER B CA 1
ATOM 7869 C C . SER B 1 401 ? 3.717 -13.172 -18.156 1 94.75 401 SER B C 1
ATOM 7871 O O . SER B 1 401 ? 4.684 -12.797 -17.484 1 94.75 401 SER B O 1
ATOM 7873 N N . ASP B 1 402 ? 3.854 -14.047 -19.094 1 95.81 402 ASP B N 1
ATOM 7874 C CA . ASP B 1 402 ? 5.098 -14.609 -19.609 1 95.81 402 ASP B CA 1
ATOM 7875 C C . ASP B 1 402 ? 5.164 -14.516 -21.125 1 95.81 402 ASP B C 1
ATOM 7877 O O . ASP B 1 402 ? 4.449 -15.234 -21.828 1 95.81 402 ASP B O 1
ATOM 7881 N N . ARG B 1 403 ? 6.059 -13.633 -21.688 1 95.88 403 ARG B N 1
ATOM 7882 C CA . ARG B 1 403 ? 6.176 -13.438 -23.125 1 95.88 403 ARG B CA 1
ATOM 7883 C C . ARG B 1 403 ? 7.566 -13.812 -23.625 1 95.88 403 ARG B C 1
ATOM 7885 O O . ARG B 1 403 ? 8.57 -13.445 -23.016 1 95.88 403 ARG B O 1
ATOM 7892 N N . ILE B 1 404 ? 7.598 -14.555 -24.719 1 96.56 404 ILE B N 1
ATOM 7893 C CA . ILE B 1 404 ? 8.867 -14.898 -25.344 1 96.56 404 ILE B CA 1
ATOM 7894 C C . ILE B 1 404 ? 9.344 -13.734 -26.219 1 96.56 404 ILE B C 1
ATOM 7896 O O . ILE B 1 404 ? 8.594 -13.234 -27.062 1 96.56 404 ILE B O 1
ATOM 7900 N N . THR B 1 405 ? 10.562 -13.305 -26.031 1 95.62 405 THR B N 1
ATOM 7901 C CA . THR B 1 405 ? 11.055 -12.141 -26.766 1 95.62 405 THR B CA 1
ATOM 7902 C C . THR B 1 405 ? 12.023 -12.555 -27.875 1 95.62 405 THR B C 1
ATOM 7904 O O . THR B 1 405 ? 12.07 -11.93 -28.938 1 95.62 405 THR B O 1
ATOM 7907 N N . GLU B 1 406 ? 12.844 -13.516 -27.578 1 95.31 406 GLU B N 1
ATOM 7908 C CA . GLU B 1 406 ? 13.852 -13.969 -28.531 1 95.31 406 GLU B CA 1
ATOM 7909 C C . GLU B 1 406 ? 14.109 -15.469 -28.406 1 95.31 406 GLU B C 1
ATOM 7911 O O . GLU B 1 406 ? 13.922 -16.031 -27.328 1 95.31 406 GLU B O 1
ATOM 7916 N N . THR B 1 407 ? 14.422 -16.109 -29.516 1 95.88 407 THR B N 1
ATOM 7917 C CA . THR B 1 407 ? 14.758 -17.531 -29.547 1 95.88 407 THR B CA 1
ATOM 7918 C C . THR B 1 407 ? 16.109 -17.75 -30.234 1 95.88 407 THR B C 1
ATOM 7920 O O . THR B 1 407 ? 16.422 -17.078 -31.219 1 95.88 407 THR B O 1
ATOM 7923 N N . TRP B 1 408 ? 16.953 -18.594 -29.703 1 95.44 408 TRP B N 1
ATOM 7924 C CA . TRP B 1 408 ? 18.281 -18.938 -30.234 1 95.44 408 TRP B CA 1
ATOM 7925 C C . TRP B 1 408 ? 18.516 -20.438 -30.203 1 95.44 408 TRP B C 1
ATOM 7927 O O . TRP B 1 408 ? 18.203 -21.094 -29.203 1 95.44 408 TRP B O 1
ATOM 7937 N N . SER B 1 409 ? 19.047 -21.047 -31.312 1 95.31 409 SER B N 1
ATOM 7938 C CA . SER B 1 409 ? 19.141 -22.5 -31.344 1 95.31 409 SER B CA 1
ATOM 7939 C C . SER B 1 409 ? 20.5 -22.953 -31.844 1 95.31 409 SER B C 1
ATOM 7941 O O . SER B 1 409 ? 20.734 -24.141 -32.062 1 95.31 409 SER B O 1
ATOM 7943 N N . GLU B 1 410 ? 21.5 -22.109 -31.938 1 92.56 410 GLU B N 1
ATOM 7944 C CA . GLU B 1 410 ? 22.781 -22.484 -32.562 1 92.56 410 GLU B CA 1
ATOM 7945 C C . GLU B 1 410 ? 23.641 -23.281 -31.578 1 92.56 410 GLU B C 1
ATOM 7947 O O . GLU B 1 410 ? 23.859 -22.859 -30.453 1 92.56 410 GLU B O 1
ATOM 7952 N N . VAL B 1 411 ? 23.984 -24.422 -31.953 1 92.19 411 VAL B N 1
ATOM 7953 C CA . VAL B 1 411 ? 24.938 -25.25 -31.234 1 92.19 411 VAL B CA 1
ATOM 7954 C C . VAL B 1 411 ? 26.062 -25.672 -32.188 1 92.19 411 VAL B C 1
ATOM 7956 O O . VAL B 1 411 ? 25.844 -25.844 -33.375 1 92.19 411 VAL B O 1
ATOM 7959 N N . PRO B 1 412 ? 27.281 -25.812 -31.609 1 86.06 412 PRO B N 1
ATOM 7960 C CA . PRO B 1 412 ? 28.359 -26.281 -32.469 1 86.06 412 PRO B CA 1
ATOM 7961 C C . PRO B 1 412 ? 28.172 -27.719 -32.906 1 86.06 412 PRO B C 1
ATOM 7963 O O . PRO B 1 412 ? 27.688 -28.562 -32.156 1 86.06 412 PRO B O 1
ATOM 7966 N N . ILE B 1 413 ? 28.406 -27.969 -34.156 1 80.5 413 ILE B N 1
ATOM 7967 C CA . ILE B 1 413 ? 28.25 -29.328 -34.688 1 80.5 413 ILE B CA 1
ATOM 7968 C C . ILE B 1 413 ? 29.625 -29.922 -35 1 80.5 413 ILE B C 1
ATOM 7970 O O . ILE B 1 413 ? 29.75 -30.938 -35.688 1 80.5 413 ILE B O 1
ATOM 7974 N N . ASP B 1 414 ? 30.641 -29.469 -34.344 1 75.88 414 ASP B N 1
ATOM 7975 C CA . ASP B 1 414 ? 31.984 -29.969 -34.594 1 75.88 414 ASP B CA 1
ATOM 7976 C C . ASP B 1 414 ? 32.281 -31.188 -33.719 1 75.88 414 ASP B C 1
ATOM 7978 O O . ASP B 1 414 ? 31.562 -31.469 -32.781 1 75.88 414 ASP B O 1
ATOM 7982 N N . HIS B 1 415 ? 33.25 -31.969 -34.188 1 68.5 415 HIS B N 1
ATOM 7983 C CA . HIS B 1 415 ? 33.656 -33.219 -33.531 1 68.5 415 HIS B CA 1
ATOM 7984 C C . HIS B 1 415 ? 34.031 -33 -32.094 1 68.5 415 HIS B C 1
ATOM 7986 O O . HIS B 1 415 ? 33.75 -33.844 -31.234 1 68.5 415 HIS B O 1
ATOM 7992 N N . ALA B 1 416 ? 34.625 -31.938 -31.797 1 66.12 416 ALA B N 1
ATOM 7993 C CA . ALA B 1 416 ? 35.031 -31.641 -30.422 1 66.12 416 ALA B CA 1
ATOM 7994 C C . ALA B 1 416 ? 33.812 -31.516 -29.5 1 66.12 416 ALA B C 1
ATOM 7996 O O . ALA B 1 416 ? 33.875 -31.969 -28.359 1 66.12 416 ALA B O 1
ATOM 7997 N N . SER B 1 417 ? 32.781 -30.906 -30.016 1 70.12 417 SER B N 1
ATOM 7998 C CA . SER B 1 417 ? 31.578 -30.75 -29.219 1 70.12 417 SER B CA 1
ATOM 7999 C C . SER B 1 417 ? 30.891 -32.094 -28.984 1 70.12 417 SER B C 1
ATOM 8001 O O . SER B 1 417 ? 30.281 -32.312 -27.922 1 70.12 417 SER B O 1
ATOM 8003 N N . TYR B 1 418 ? 31.078 -32.844 -30 1 65.44 418 TYR B N 1
ATOM 8004 C CA . TYR B 1 418 ? 30.516 -34.188 -29.891 1 65.44 418 TYR B CA 1
ATOM 8005 C C . TYR B 1 418 ? 31.172 -34.969 -28.75 1 65.44 418 TYR B C 1
ATOM 8007 O O . TYR B 1 418 ? 30.516 -35.719 -28.031 1 65.44 418 TYR B O 1
ATOM 8015 N N . LEU B 1 419 ? 32.469 -34.688 -28.688 1 64 419 LEU B N 1
ATOM 8016 C CA . LEU B 1 419 ? 33.219 -35.438 -27.672 1 64 419 LEU B CA 1
ATOM 8017 C C . LEU B 1 419 ? 32.938 -34.875 -26.281 1 64 419 LEU B C 1
ATOM 8019 O O . LEU B 1 419 ? 33.25 -35.5 -25.266 1 64 419 LEU B O 1
ATOM 8023 N N . SER B 1 420 ? 32.312 -33.781 -26.375 1 73.56 420 SER B N 1
ATOM 8024 C CA . SER B 1 420 ? 31.969 -33.219 -25.062 1 73.56 420 SER B CA 1
ATOM 8025 C C . SER B 1 420 ? 30.719 -33.875 -24.484 1 73.56 420 SER B C 1
ATOM 8027 O O . SER B 1 420 ? 29.844 -34.312 -25.234 1 73.56 420 SER B O 1
ATOM 8029 N N . ASP B 1 421 ? 30.641 -34.156 -23.297 1 80.81 421 ASP B N 1
ATOM 8030 C CA . ASP B 1 421 ? 29.531 -34.781 -22.609 1 80.81 421 ASP B CA 1
ATOM 8031 C C . ASP B 1 421 ? 28.328 -33.844 -22.5 1 80.81 421 ASP B C 1
ATOM 8033 O O . ASP B 1 421 ? 27.328 -34.156 -21.875 1 80.81 421 ASP B O 1
ATOM 8037 N N . ASN B 1 422 ? 28.531 -32.625 -23.25 1 88 422 ASN B N 1
ATOM 8038 C CA . ASN B 1 422 ? 27.469 -31.625 -23.141 1 88 422 ASN B CA 1
ATOM 8039 C C . ASN B 1 422 ? 27.188 -30.938 -24.484 1 88 422 ASN B C 1
ATOM 8041 O O . ASN B 1 422 ? 28.094 -30.797 -25.312 1 88 422 ASN B O 1
ATOM 8045 N N . VAL B 1 423 ? 25.953 -30.656 -24.766 1 92.19 423 VAL B N 1
ATOM 8046 C CA . VAL B 1 423 ? 25.547 -29.797 -25.875 1 92.19 423 VAL B CA 1
ATOM 8047 C C . VAL B 1 423 ? 25.438 -28.344 -25.391 1 92.19 423 VAL B C 1
ATOM 8049 O O . VAL B 1 423 ? 24.516 -28 -24.672 1 92.19 423 VAL B O 1
ATOM 8052 N N . THR B 1 424 ? 26.422 -27.562 -25.797 1 92.5 424 THR B N 1
ATOM 8053 C CA . THR B 1 424 ? 26.484 -26.188 -25.328 1 92.5 424 THR B CA 1
ATOM 8054 C C . THR B 1 424 ? 26.125 -25.219 -26.453 1 92.5 424 THR B C 1
ATOM 8056 O O . THR B 1 424 ? 26.641 -25.344 -27.562 1 92.5 424 THR B O 1
ATOM 8059 N N . PHE B 1 425 ? 25.219 -24.281 -26.125 1 93.56 425 PHE B N 1
ATOM 8060 C CA . PHE B 1 425 ? 24.844 -23.281 -27.109 1 93.56 425 PHE B CA 1
ATOM 8061 C C . PHE B 1 425 ? 26 -22.312 -27.375 1 93.56 425 PHE B C 1
ATOM 8063 O O . PHE B 1 425 ? 26.75 -21.984 -26.469 1 93.56 425 PHE B O 1
ATOM 8070 N N . ALA B 1 426 ? 26.047 -21.891 -28.656 1 92.31 426 ALA B N 1
ATOM 8071 C CA . ALA B 1 426 ? 27.141 -21.031 -29.062 1 92.31 426 ALA B CA 1
ATOM 8072 C C . ALA B 1 426 ? 26.625 -19.719 -29.641 1 92.31 426 ALA B C 1
ATOM 8074 O O . ALA B 1 426 ? 25.469 -19.625 -30.062 1 92.31 426 ALA B O 1
ATOM 8075 N N . ASN B 1 427 ? 27.469 -18.672 -29.609 1 91.94 427 ASN B N 1
ATOM 8076 C CA . ASN B 1 427 ? 27.219 -17.375 -30.219 1 91.94 427 ASN B CA 1
ATOM 8077 C C . ASN B 1 427 ? 25.906 -16.781 -29.734 1 91.94 427 ASN B C 1
ATOM 8079 O O . ASN B 1 427 ? 25.094 -16.312 -30.547 1 91.94 427 ASN B O 1
ATOM 8083 N N . ILE B 1 428 ? 25.672 -16.875 -28.469 1 93.94 428 ILE B N 1
ATOM 8084 C CA . ILE B 1 428 ? 24.453 -16.328 -27.906 1 93.94 428 ILE B CA 1
ATOM 8085 C C . ILE B 1 428 ? 24.469 -14.805 -28.016 1 93.94 428 ILE B C 1
ATOM 8087 O O . ILE B 1 428 ? 25.391 -14.148 -27.547 1 93.94 428 ILE B O 1
ATOM 8091 N N . PRO B 1 429 ? 23.453 -14.266 -28.641 1 92.69 429 PRO B N 1
ATOM 8092 C CA . PRO B 1 429 ? 23.406 -12.812 -28.781 1 92.69 429 PRO B CA 1
ATOM 8093 C C . PRO B 1 429 ? 23.328 -12.094 -27.422 1 92.69 429 PRO B C 1
ATOM 8095 O O . PRO B 1 429 ? 22.672 -12.578 -26.5 1 92.69 429 PRO B O 1
ATOM 8098 N N . SER B 1 430 ? 23.953 -10.938 -27.297 1 91.62 430 SER B N 1
ATOM 8099 C CA . SER B 1 430 ? 23.922 -10.156 -26.078 1 91.62 430 SER B CA 1
ATOM 8100 C C . SER B 1 430 ? 22.531 -9.609 -25.797 1 91.62 430 SER B C 1
ATOM 8102 O O . SER B 1 430 ? 22.203 -9.281 -24.656 1 91.62 430 SER B O 1
ATOM 8104 N N . SER B 1 431 ? 21.703 -9.516 -26.859 1 93.25 431 SER B N 1
ATOM 8105 C CA . SER B 1 431 ? 20.344 -9.016 -26.688 1 93.25 431 SER B CA 1
ATOM 8106 C C . SER B 1 431 ? 19.531 -9.93 -25.781 1 93.25 431 SER B C 1
ATOM 8108 O O . SER B 1 431 ? 18.484 -9.523 -25.266 1 93.25 431 SER B O 1
ATOM 8110 N N . MET B 1 432 ? 19.984 -11.117 -25.484 1 94.62 432 MET B N 1
ATOM 8111 C CA . MET B 1 432 ? 19.234 -12.078 -24.672 1 94.62 432 MET B CA 1
ATOM 8112 C C . MET B 1 432 ? 19.562 -11.891 -23.188 1 94.62 432 MET B C 1
ATOM 8114 O O . MET B 1 432 ? 19.203 -12.742 -22.375 1 94.62 432 MET B O 1
ATOM 8118 N N . GLY B 1 433 ? 20.156 -10.82 -22.812 1 89.88 433 GLY B N 1
ATOM 8119 C CA . GLY B 1 433 ? 20.453 -10.539 -21.422 1 89.88 433 GLY B CA 1
ATOM 8120 C C . GLY B 1 433 ? 21.578 -11.391 -20.859 1 89.88 433 GLY B C 1
ATOM 8121 O O . GLY B 1 433 ? 21.609 -11.68 -19.672 1 89.88 433 GLY B O 1
ATOM 8122 N N . THR B 1 434 ? 22.375 -11.93 -21.719 1 91.56 434 THR B N 1
ATOM 8123 C CA . THR B 1 434 ? 23.5 -12.773 -21.297 1 91.56 434 THR B CA 1
ATOM 8124 C C . THR B 1 434 ? 24.812 -12.008 -21.375 1 91.56 434 THR B C 1
ATOM 8126 O O . THR B 1 434 ? 24.875 -10.93 -21.984 1 91.56 434 THR B O 1
ATOM 8129 N N . THR B 1 435 ? 25.75 -12.461 -20.594 1 87.38 435 THR B N 1
ATOM 8130 C CA . THR B 1 435 ? 27.094 -11.914 -20.656 1 87.38 435 THR B CA 1
ATOM 8131 C C . THR B 1 435 ? 28.062 -12.93 -21.25 1 87.38 435 THR B C 1
ATOM 8133 O O . THR B 1 435 ? 27.766 -14.125 -21.297 1 87.38 435 THR B O 1
ATOM 8136 N N . THR B 1 436 ? 29.188 -12.258 -21.641 1 86.38 436 THR B N 1
ATOM 8137 C CA . THR B 1 436 ? 30.234 -13.125 -22.188 1 86.38 436 THR B CA 1
ATOM 8138 C C . THR B 1 436 ? 30.703 -14.133 -21.156 1 86.38 436 THR B C 1
ATOM 8140 O O . THR B 1 436 ? 31.031 -13.758 -20.016 1 86.38 436 THR B O 1
ATOM 8143 N N . GLY B 1 437 ? 30.594 -15.367 -21.375 1 84.31 437 GLY B N 1
ATOM 8144 C CA . GLY B 1 437 ? 31.016 -16.406 -20.438 1 84.31 437 GLY B CA 1
ATOM 8145 C C . GLY B 1 437 ? 29.875 -17.266 -19.938 1 84.31 437 GLY B C 1
ATOM 8146 O O . GLY B 1 437 ? 30.109 -18.344 -19.375 1 84.31 437 GLY B O 1
ATOM 8147 N N . ASP B 1 438 ? 28.641 -16.688 -20.156 1 89.25 438 ASP B N 1
ATOM 8148 C CA . ASP B 1 438 ? 27.5 -17.5 -19.75 1 89.25 438 ASP B CA 1
ATOM 8149 C C . ASP B 1 438 ? 27.391 -18.766 -20.594 1 89.25 438 ASP B C 1
ATOM 8151 O O . ASP B 1 438 ? 27.609 -18.734 -21.812 1 89.25 438 ASP B O 1
ATOM 8155 N N . GLN B 1 439 ? 27.188 -19.844 -19.938 1 90.31 439 GLN B N 1
ATOM 8156 C CA . GLN B 1 439 ? 27.047 -21.109 -20.656 1 90.31 439 GLN B CA 1
ATOM 8157 C C . GLN B 1 439 ? 25.672 -21.719 -20.406 1 90.31 439 GLN B C 1
ATOM 8159 O O . GLN B 1 439 ? 25.203 -21.75 -19.266 1 90.31 439 GLN B O 1
ATOM 8164 N N . TYR B 1 440 ? 25.094 -22.078 -21.406 1 93.12 440 TYR B N 1
ATOM 8165 C CA . TYR B 1 440 ? 23.844 -22.844 -21.391 1 93.12 440 TYR B CA 1
ATOM 8166 C C . TYR B 1 440 ? 24.062 -24.219 -22.031 1 93.12 440 TYR B C 1
ATOM 8168 O O . TYR B 1 440 ? 24.406 -24.312 -23.219 1 93.12 440 TYR B O 1
ATOM 8176 N N . THR B 1 441 ? 23.859 -25.219 -21.156 1 92.12 441 THR B N 1
ATOM 8177 C CA . THR B 1 441 ? 24.281 -26.531 -21.609 1 92.12 441 THR B CA 1
ATOM 8178 C C . THR B 1 441 ? 23.219 -27.578 -21.281 1 92.12 441 THR B C 1
ATOM 8180 O O . THR B 1 441 ? 22.5 -27.469 -20.281 1 92.12 441 THR B O 1
ATOM 8183 N N . VAL B 1 442 ? 23.109 -28.531 -22.203 1 91.75 442 VAL B N 1
ATOM 8184 C CA . VAL B 1 442 ? 22.281 -29.719 -22.016 1 91.75 442 VAL B CA 1
ATOM 8185 C C . VAL B 1 442 ? 23.156 -30.969 -21.953 1 91.75 442 VAL B C 1
ATOM 8187 O O . VAL B 1 442 ? 24 -31.172 -22.828 1 91.75 442 VAL B O 1
ATOM 8190 N N . ASP B 1 443 ? 22.969 -31.734 -20.922 1 90.12 443 ASP B N 1
ATOM 8191 C CA . ASP B 1 443 ? 23.734 -32.969 -20.797 1 90.12 443 ASP B CA 1
ATOM 8192 C C . ASP B 1 443 ? 23.406 -33.938 -21.922 1 90.12 443 ASP B C 1
ATOM 8194 O O . ASP B 1 443 ? 22.234 -34.156 -22.25 1 90.12 443 ASP B O 1
ATOM 8198 N N . TRP B 1 444 ? 24.484 -34.656 -22.469 1 89.5 444 TRP B N 1
ATOM 8199 C CA . TRP B 1 444 ? 24.297 -35.562 -23.594 1 89.5 444 TRP B CA 1
ATOM 8200 C C . TRP B 1 444 ? 23.516 -36.781 -23.188 1 89.5 444 TRP B C 1
ATOM 8202 O O . TRP B 1 444 ? 22.703 -37.312 -23.953 1 89.5 444 TRP B O 1
ATOM 8212 N N . GLY B 1 445 ? 23.828 -37.344 -22.078 1 84.94 445 GLY B N 1
ATOM 8213 C CA . GLY B 1 445 ? 23.109 -38.5 -21.594 1 84.94 445 GLY B CA 1
ATOM 8214 C C . GLY B 1 445 ? 21.609 -38.25 -21.438 1 84.94 445 GLY B C 1
ATOM 8215 O O . GLY B 1 445 ? 20.797 -39.094 -21.797 1 84.94 445 GLY B O 1
ATOM 8216 N N . LEU B 1 446 ? 21.328 -37.156 -20.984 1 87.5 446 LEU B N 1
ATOM 8217 C CA . LEU B 1 446 ? 19.922 -36.781 -20.812 1 87.5 446 LEU B CA 1
ATOM 8218 C C . LEU B 1 446 ? 19.234 -36.594 -22.172 1 87.5 446 LEU B C 1
ATOM 8220 O O . LEU B 1 446 ? 18.109 -37.062 -22.359 1 87.5 446 LEU B O 1
ATOM 8224 N N . LEU B 1 447 ? 19.891 -35.844 -23.016 1 91.75 447 LEU B N 1
ATOM 8225 C CA . LEU B 1 447 ? 19.344 -35.688 -24.359 1 91.75 447 LEU B CA 1
ATOM 8226 C C . LEU B 1 447 ? 19.094 -37.031 -25.031 1 91.75 447 LEU B C 1
ATOM 8228 O O . LEU B 1 447 ? 18.078 -37.219 -25.703 1 91.75 447 LEU B O 1
ATOM 8232 N N . TYR B 1 448 ? 19.984 -37.938 -24.844 1 90.19 448 TYR B N 1
ATOM 8233 C CA . TYR B 1 448 ? 19.828 -39.281 -25.406 1 90.19 448 TYR B CA 1
ATOM 8234 C C . TYR B 1 448 ? 18.594 -39.969 -24.844 1 90.19 448 TYR B C 1
ATOM 8236 O O . TYR B 1 448 ? 17.812 -40.562 -25.594 1 90.19 448 TYR B O 1
ATOM 8244 N N . ASP B 1 449 ? 18.422 -39.938 -23.594 1 88.44 449 ASP B N 1
ATOM 8245 C CA . ASP B 1 449 ? 17.266 -40.531 -22.953 1 88.44 449 ASP B CA 1
ATOM 8246 C C . ASP B 1 449 ? 15.969 -39.906 -23.438 1 88.44 449 ASP B C 1
ATOM 8248 O O . ASP B 1 449 ? 14.961 -40.594 -23.625 1 88.44 449 ASP B O 1
ATOM 8252 N N . VAL B 1 450 ? 16.016 -38.594 -23.594 1 92.5 450 VAL B N 1
ATOM 8253 C CA . VAL B 1 450 ? 14.828 -37.906 -24.078 1 92.5 450 VAL B CA 1
ATOM 8254 C C . VAL B 1 450 ? 14.531 -38.312 -25.516 1 92.5 450 VAL B C 1
ATOM 8256 O O . VAL B 1 450 ? 13.367 -38.469 -25.891 1 92.5 450 VAL B O 1
ATOM 8259 N N . ARG B 1 451 ? 15.57 -38.5 -26.312 1 94.12 451 ARG B N 1
ATOM 8260 C CA . ARG B 1 451 ? 15.406 -38.969 -27.688 1 94.12 451 ARG B CA 1
ATOM 8261 C C . ARG B 1 451 ? 14.766 -40.375 -27.719 1 94.12 451 ARG B C 1
ATOM 8263 O O . ARG B 1 451 ? 13.867 -40.625 -28.516 1 94.12 451 ARG B O 1
ATOM 8270 N N . GLU B 1 452 ? 15.211 -41.188 -26.859 1 89.31 452 GLU B N 1
ATOM 8271 C CA . GLU B 1 452 ? 14.664 -42.531 -26.797 1 89.31 452 GLU B CA 1
ATOM 8272 C C . GLU B 1 452 ? 13.195 -42.531 -26.391 1 89.31 452 GLU B C 1
ATOM 8274 O O . GLU B 1 452 ? 12.375 -43.25 -26.938 1 89.31 452 GLU B O 1
ATOM 8279 N N . PHE B 1 453 ? 12.945 -41.75 -25.469 1 88.25 453 PHE B N 1
ATOM 8280 C CA . PHE B 1 453 ? 11.555 -41.562 -25.062 1 88.25 453 PHE B CA 1
ATOM 8281 C C . PHE B 1 453 ? 10.711 -41.062 -26.219 1 88.25 453 PHE B C 1
ATOM 8283 O O . PHE B 1 453 ? 9.609 -41.562 -26.453 1 88.25 453 PHE B O 1
ATOM 8290 N N . ALA B 1 454 ? 11.188 -40.031 -26.906 1 92.19 454 ALA B N 1
ATOM 8291 C CA . ALA B 1 454 ? 10.445 -39.469 -28.031 1 92.19 454 ALA B CA 1
ATOM 8292 C C . ALA B 1 454 ? 10.203 -40.5 -29.109 1 92.19 454 ALA B C 1
ATOM 8294 O O . ALA B 1 454 ? 9.109 -40.594 -29.688 1 92.19 454 ALA B O 1
ATOM 8295 N N . LYS B 1 455 ? 11.172 -41.312 -29.344 1 88.06 455 LYS B N 1
ATOM 8296 C CA . LYS B 1 455 ? 11.062 -42.312 -30.391 1 88.06 455 LYS B CA 1
ATOM 8297 C C . LYS B 1 455 ? 9.938 -43.312 -30.078 1 88.06 455 LYS B C 1
ATOM 8299 O O . LYS B 1 455 ? 9.219 -43.719 -30.984 1 88.06 455 LYS B O 1
ATOM 8304 N N . THR B 1 456 ? 9.781 -43.594 -28.828 1 82.12 456 THR B N 1
ATOM 8305 C CA . THR B 1 456 ? 8.797 -44.594 -28.453 1 82.12 456 THR B CA 1
ATOM 8306 C C . THR B 1 456 ? 7.43 -43.969 -28.219 1 82.12 456 THR B C 1
ATOM 8308 O O . THR B 1 456 ? 6.398 -44.625 -28.375 1 82.12 456 THR B O 1
ATOM 8311 N N . THR B 1 457 ? 7.449 -42.781 -27.938 1 84.5 457 THR B N 1
ATOM 8312 C CA . THR B 1 457 ? 6.203 -42.125 -27.562 1 84.5 457 THR B CA 1
ATOM 8313 C C . THR B 1 457 ? 5.543 -41.469 -28.766 1 84.5 457 THR B C 1
ATOM 8315 O O . THR B 1 457 ? 4.316 -41.469 -28.875 1 84.5 457 THR B O 1
ATOM 8318 N N . PHE B 1 458 ? 6.344 -40.875 -29.656 1 89.06 458 PHE B N 1
ATOM 8319 C CA . PHE B 1 458 ? 5.809 -40.156 -30.797 1 89.06 458 PHE B CA 1
ATOM 8320 C C . PHE B 1 458 ? 5.477 -41.094 -31.953 1 89.06 458 PHE B C 1
ATOM 8322 O O . PHE B 1 458 ? 5.883 -40.844 -33.094 1 89.06 458 PHE B O 1
ATOM 8329 N N . GLU B 1 459 ? 4.824 -42.094 -31.594 1 86 459 GLU B N 1
ATOM 8330 C CA . GLU B 1 459 ? 4.383 -43.062 -32.594 1 86 459 GLU B CA 1
ATOM 8331 C C . GLU B 1 459 ? 2.947 -43.5 -32.312 1 86 459 GLU B C 1
ATOM 8333 O O . GLU B 1 459 ? 2.455 -43.375 -31.188 1 86 459 GLU B O 1
ATOM 8338 N N . GLY B 1 460 ? 2.293 -43.906 -33.469 1 85.38 460 GLY B N 1
ATOM 8339 C CA . GLY B 1 460 ? 0.971 -44.469 -33.312 1 85.38 460 GLY B CA 1
ATOM 8340 C C . GLY B 1 460 ? 0.068 -44.281 -34.5 1 85.38 460 GLY B C 1
ATOM 8341 O O . GLY B 1 460 ? 0.431 -43.594 -35.438 1 85.38 460 GLY B O 1
ATOM 8342 N N . SER B 1 461 ? -1.004 -45 -34.5 1 84.94 461 SER B N 1
ATOM 8343 C CA . SER B 1 461 ? -2.014 -44.938 -35.531 1 84.94 461 SER B CA 1
ATOM 8344 C C . SER B 1 461 ? -3.422 -44.938 -34.969 1 84.94 461 SER B C 1
ATOM 8346 O O . SER B 1 461 ? -3.621 -45.312 -33.812 1 84.94 461 SER B O 1
ATOM 8348 N N . ILE B 1 462 ? -4.285 -44.281 -35.688 1 81.94 462 ILE B N 1
ATOM 8349 C CA . ILE B 1 462 ? -5.695 -44.281 -35.312 1 81.94 462 ILE B CA 1
ATOM 8350 C C . ILE B 1 462 ? -6.512 -45 -36.406 1 81.94 462 ILE B C 1
ATOM 8352 O O . ILE B 1 462 ? -6.27 -44.781 -37.594 1 81.94 462 ILE B O 1
ATOM 8356 N N . GLY B 1 463 ? -7.324 -45.875 -35.969 1 76.56 463 GLY B N 1
ATOM 8357 C CA . GLY B 1 463 ? -8.18 -46.594 -36.906 1 76.56 463 GLY B CA 1
ATOM 8358 C C . GLY B 1 463 ? -9.32 -47.344 -36.25 1 76.56 463 GLY B C 1
ATOM 8359 O O . GLY B 1 463 ? -9.602 -47.125 -35.062 1 76.56 463 GLY B O 1
ATOM 8360 N N . THR B 1 464 ? -10.07 -47.875 -37.125 1 66 464 THR B N 1
ATOM 8361 C CA . THR B 1 464 ? -11.164 -48.719 -36.656 1 66 464 THR B CA 1
ATOM 8362 C C . THR B 1 464 ? -10.633 -50.062 -36.156 1 66 464 THR B C 1
ATOM 8364 O O . THR B 1 464 ? -9.617 -50.562 -36.656 1 66 464 THR B O 1
ATOM 8367 N N . TYR B 1 465 ? -11.242 -50.812 -35.156 1 60.38 465 TYR B N 1
ATOM 8368 C CA . TYR B 1 465 ? -11.094 -52.125 -34.562 1 60.38 465 TYR B CA 1
ATOM 8369 C C . TYR B 1 465 ? -9.617 -52.531 -34.438 1 60.38 465 TYR B C 1
ATOM 8371 O O . TYR B 1 465 ? -8.883 -52.469 -35.438 1 60.38 465 TYR B O 1
ATOM 8379 N N . GLY B 1 466 ? -9 -52.812 -33.406 1 54.03 466 GLY B N 1
ATOM 8380 C CA . GLY B 1 466 ? -7.734 -53.469 -33.094 1 54.03 466 GLY B CA 1
ATOM 8381 C C . GLY B 1 466 ? -6.551 -52.5 -33.156 1 54.03 466 GLY B C 1
ATOM 8382 O O . GLY B 1 466 ? -5.414 -52.906 -32.906 1 54.03 466 GLY B O 1
ATOM 8383 N N . VAL B 1 467 ? -6.75 -51.281 -33.688 1 60.38 467 VAL B N 1
ATOM 8384 C CA . VAL B 1 467 ? -5.594 -50.406 -33.812 1 60.38 467 VAL B CA 1
ATOM 8385 C C . VAL B 1 467 ? -5.289 -49.781 -32.438 1 60.38 467 VAL B C 1
ATOM 8387 O O . VAL B 1 467 ? -6.199 -49.344 -31.734 1 60.38 467 VAL B O 1
ATOM 8390 N N . ARG B 1 468 ? -4.051 -50.031 -31.969 1 59.12 468 ARG B N 1
ATOM 8391 C CA . ARG B 1 468 ? -3.588 -49.469 -30.688 1 59.12 468 ARG B CA 1
ATOM 8392 C C . ARG B 1 468 ? -3.529 -47.969 -30.75 1 59.12 468 ARG B C 1
ATOM 8394 O O . ARG B 1 468 ? -2.723 -47.375 -31.5 1 59.12 468 ARG B O 1
ATOM 8401 N N . GLU B 1 469 ? -4.363 -47.406 -30.125 1 71.81 469 GLU B N 1
ATOM 8402 C CA . GLU B 1 469 ? -4.414 -45.938 -30.031 1 71.81 469 GLU B CA 1
ATOM 8403 C C . GLU B 1 469 ? -3.549 -45.438 -28.891 1 71.81 469 GLU B C 1
ATOM 8405 O O . GLU B 1 469 ? -3.623 -45.938 -27.766 1 71.81 469 GLU B O 1
ATOM 8410 N N . THR B 1 470 ? -2.342 -44.719 -29.234 1 74.75 470 THR B N 1
ATOM 8411 C CA . THR B 1 470 ? -1.562 -44.062 -28.203 1 74.75 470 THR B CA 1
ATOM 8412 C C . THR B 1 470 ? -2.111 -42.656 -27.922 1 74.75 470 THR B C 1
ATOM 8414 O O . THR B 1 470 ? -2.785 -42.094 -28.766 1 74.75 470 THR B O 1
ATOM 8417 N N . GLU B 1 471 ? -1.854 -42.188 -26.703 1 75.25 471 GLU B N 1
ATOM 8418 C CA . GLU B 1 471 ? -2.305 -40.844 -26.359 1 75.25 471 GLU B CA 1
ATOM 8419 C C . GLU B 1 471 ? -1.69 -39.812 -27.281 1 75.25 471 GLU B C 1
ATOM 8421 O O . GLU B 1 471 ? -2.336 -38.812 -27.609 1 75.25 471 GLU B O 1
ATOM 8426 N N . PHE B 1 472 ? -0.519 -39.969 -27.641 1 85.56 472 PHE B N 1
ATOM 8427 C CA . PHE B 1 472 ? 0.158 -39.094 -28.562 1 85.56 472 PHE B CA 1
ATOM 8428 C C . PHE B 1 472 ? -0.568 -39.062 -29.906 1 85.56 472 PHE B C 1
ATOM 8430 O O . PHE B 1 472 ? -0.874 -38 -30.438 1 85.56 472 PHE B O 1
ATOM 8437 N N . ALA B 1 473 ? -0.823 -40.219 -30.484 1 85.94 473 ALA B N 1
ATOM 8438 C CA . ALA B 1 473 ? -1.466 -40.312 -31.797 1 85.94 473 ALA B CA 1
ATOM 8439 C C . ALA B 1 473 ? -2.863 -39.688 -31.766 1 85.94 473 ALA B C 1
ATOM 8441 O O . ALA B 1 473 ? -3.262 -38.969 -32.688 1 85.94 473 ALA B O 1
ATOM 8442 N N . LEU B 1 474 ? -3.5 -40 -30.781 1 81.31 474 LEU B N 1
ATOM 8443 C CA . LEU B 1 474 ? -4.84 -39.438 -30.641 1 81.31 474 LEU B CA 1
ATOM 8444 C C . LEU B 1 474 ? -4.785 -37.906 -30.547 1 81.31 474 LEU B C 1
ATOM 8446 O O . LEU B 1 474 ? -5.598 -37.219 -31.172 1 81.31 474 LEU B O 1
ATOM 8450 N N . SER B 1 475 ? -3.867 -37.438 -29.75 1 85.56 475 SER B N 1
ATOM 8451 C CA . SER B 1 475 ? -3.723 -36 -29.578 1 85.56 475 SER B CA 1
ATOM 8452 C C . SER B 1 475 ? -3.369 -35.312 -30.891 1 85.56 475 SER B C 1
ATOM 8454 O O . SER B 1 475 ? -3.953 -34.25 -31.234 1 85.56 475 SER B O 1
ATOM 8456 N N . LEU B 1 476 ? -2.438 -35.812 -31.516 1 88.31 476 LEU B N 1
ATOM 8457 C CA . LEU B 1 476 ? -2.014 -35.219 -32.781 1 88.31 476 LEU B CA 1
ATOM 8458 C C . LEU B 1 476 ? -3.133 -35.312 -33.812 1 88.31 476 LEU B C 1
ATOM 8460 O O . LEU B 1 476 ? -3.334 -34.344 -34.594 1 88.31 476 LEU B O 1
ATOM 8464 N N . PHE B 1 477 ? -3.857 -36.375 -33.844 1 86.12 477 PHE B N 1
ATOM 8465 C CA . PHE B 1 477 ? -4.977 -36.531 -34.75 1 86.12 477 PHE B CA 1
ATOM 8466 C C . PHE B 1 477 ? -6.039 -35.469 -34.5 1 86.12 477 PHE B C 1
ATOM 8468 O O . PHE B 1 477 ? -6.516 -34.844 -35.469 1 86.12 477 PHE B O 1
ATOM 8475 N N . ASN B 1 478 ? -6.328 -35.312 -33.344 1 81.69 478 ASN B N 1
ATOM 8476 C CA . ASN B 1 478 ? -7.359 -34.344 -33 1 81.69 478 ASN B CA 1
ATOM 8477 C C . ASN B 1 478 ? -6.938 -32.938 -33.344 1 81.69 478 ASN B C 1
ATOM 8479 O O . ASN B 1 478 ? -7.785 -32.094 -33.625 1 81.69 478 ASN B O 1
ATOM 8483 N N . ALA B 1 479 ? -5.633 -32.719 -33.312 1 86.44 479 ALA B N 1
ATOM 8484 C CA . ALA B 1 479 ? -5.121 -31.375 -33.5 1 86.44 479 ALA B CA 1
ATOM 8485 C C . ALA B 1 479 ? -4.668 -31.188 -34.969 1 86.44 479 ALA B C 1
ATOM 8487 O O . ALA B 1 479 ? -4.066 -30.156 -35.281 1 86.44 479 ALA B O 1
ATOM 8488 N N . PHE B 1 480 ? -4.973 -32.094 -35.719 1 86.69 480 PHE B N 1
ATOM 8489 C CA . PHE B 1 480 ? -4.41 -32.094 -37.062 1 86.69 480 PHE B CA 1
ATOM 8490 C C . PHE B 1 480 ? -4.871 -30.875 -37.844 1 86.69 480 PHE B C 1
ATOM 8492 O O . PHE B 1 480 ? -4.191 -30.438 -38.75 1 86.69 480 PHE B O 1
ATOM 8499 N N . ASP B 1 481 ? -6.02 -30.266 -37.469 1 81.38 481 ASP B N 1
ATOM 8500 C CA . ASP B 1 481 ? -6.531 -29.062 -38.094 1 81.38 481 ASP B CA 1
ATOM 8501 C C . ASP B 1 481 ? -5.727 -27.828 -37.656 1 81.38 481 ASP B C 1
ATOM 8503 O O . ASP B 1 481 ? -5.672 -26.828 -38.375 1 81.38 481 ASP B O 1
ATOM 8507 N N . ASP B 1 482 ? -5.199 -27.844 -36.531 1 88.12 482 ASP B N 1
ATOM 8508 C CA . ASP B 1 482 ? -4.387 -26.75 -36 1 88.12 482 ASP B CA 1
ATOM 8509 C C . ASP B 1 482 ? -3.109 -27.281 -35.344 1 88.12 482 ASP B C 1
ATOM 8511 O O . ASP B 1 482 ? -2.887 -27.094 -34.156 1 88.12 482 ASP B O 1
ATOM 8515 N N . ILE B 1 483 ? -2.23 -27.781 -36.156 1 90.44 483 ILE B N 1
ATOM 8516 C CA . ILE B 1 483 ? -1.048 -28.5 -35.688 1 90.44 483 ILE B CA 1
ATOM 8517 C C . ILE B 1 483 ? -0.066 -27.516 -35.062 1 90.44 483 ILE B C 1
ATOM 8519 O O . ILE B 1 483 ? 0.69 -27.875 -34.156 1 90.44 483 ILE B O 1
ATOM 8523 N N . ASN B 1 484 ? -0.137 -26.25 -35.469 1 91.5 484 ASN B N 1
ATOM 8524 C CA . ASN B 1 484 ? 0.774 -25.266 -34.906 1 91.5 484 ASN B CA 1
ATOM 8525 C C . ASN B 1 484 ? 0.439 -24.953 -33.438 1 91.5 484 ASN B C 1
ATOM 8527 O O . ASN B 1 484 ? 1.337 -24.828 -32.594 1 91.5 484 ASN B O 1
ATOM 8531 N N . ALA B 1 485 ? -0.832 -24.797 -33.156 1 91.19 485 ALA B N 1
ATOM 8532 C CA . ALA B 1 485 ? -1.247 -24.562 -31.781 1 91.19 485 ALA B CA 1
ATOM 8533 C C . ALA B 1 485 ? -0.891 -25.75 -30.906 1 91.19 485 ALA B C 1
ATOM 8535 O O . ALA B 1 485 ? -0.523 -25.578 -29.734 1 91.19 485 ALA B O 1
ATOM 8536 N N . TRP B 1 486 ? -1.057 -26.922 -31.484 1 91.75 486 TRP B N 1
ATOM 8537 C CA . TRP B 1 486 ? -0.701 -28.141 -30.766 1 91.75 486 TRP B CA 1
ATOM 8538 C C . TRP B 1 486 ? 0.791 -28.172 -30.438 1 91.75 486 TRP B C 1
ATOM 8540 O O . TRP B 1 486 ? 1.188 -28.5 -29.328 1 91.75 486 TRP B O 1
ATOM 8550 N N . MET B 1 487 ? 1.597 -27.844 -31.391 1 94.75 487 MET B N 1
ATOM 8551 C CA . MET B 1 487 ? 3.045 -27.828 -31.203 1 94.75 487 MET B CA 1
ATOM 8552 C C . MET B 1 487 ? 3.439 -26.781 -30.172 1 94.75 487 MET B C 1
ATOM 8554 O O . MET B 1 487 ? 4.336 -27 -29.359 1 94.75 487 MET B O 1
ATOM 8558 N N . ASP B 1 488 ? 2.77 -25.672 -30.219 1 94.25 488 ASP B N 1
ATOM 8559 C CA . ASP B 1 488 ? 3.029 -24.625 -29.234 1 94.25 488 ASP B CA 1
ATOM 8560 C C . ASP B 1 488 ? 2.744 -25.109 -27.812 1 94.25 488 ASP B C 1
ATOM 8562 O O . ASP B 1 488 ? 3.494 -24.812 -26.891 1 94.25 488 ASP B O 1
ATOM 8566 N N . SER B 1 489 ? 1.667 -25.828 -27.656 1 93.25 489 SER B N 1
ATOM 8567 C CA . SER B 1 489 ? 1.314 -26.375 -26.344 1 93.25 489 SER B CA 1
ATOM 8568 C C . SER B 1 489 ? 2.357 -27.391 -25.875 1 93.25 489 SER B C 1
ATOM 8570 O O . SER B 1 489 ? 2.773 -27.359 -24.719 1 93.25 489 SER B O 1
ATOM 8572 N N . LEU B 1 490 ? 2.734 -28.219 -26.75 1 94.69 490 LEU B N 1
ATOM 8573 C CA . LEU B 1 490 ? 3.717 -29.234 -26.422 1 94.69 490 LEU B CA 1
ATOM 8574 C C . LEU B 1 490 ? 5.047 -28.609 -26.031 1 94.69 490 LEU B C 1
ATOM 8576 O O . LEU B 1 490 ? 5.613 -28.953 -24.984 1 94.69 490 LEU B O 1
ATOM 8580 N N . THR B 1 491 ? 5.512 -27.703 -26.828 1 97 491 THR B N 1
ATOM 8581 C CA . THR B 1 491 ? 6.805 -27.094 -26.547 1 97 491 THR B CA 1
ATOM 8582 C C . THR B 1 491 ? 6.738 -26.234 -25.281 1 97 491 THR B C 1
ATOM 8584 O O . THR B 1 491 ? 7.719 -26.141 -24.547 1 97 491 THR B O 1
ATOM 8587 N N . SER B 1 492 ? 5.609 -25.578 -25.078 1 96 492 SER B N 1
ATOM 8588 C CA . SER B 1 492 ? 5.445 -24.781 -23.859 1 96 492 SER B CA 1
ATOM 8589 C C . SER B 1 492 ? 5.512 -25.672 -22.625 1 96 492 SER B C 1
ATOM 8591 O O . SER B 1 492 ? 6.168 -25.312 -21.641 1 96 492 SER B O 1
ATOM 8593 N N . SER B 1 493 ? 4.84 -26.766 -22.656 1 94.12 493 SER B N 1
ATOM 8594 C CA . SER B 1 493 ? 4.84 -27.688 -21.531 1 94.12 493 SER B CA 1
ATOM 8595 C C . SER B 1 493 ? 6.234 -28.25 -21.281 1 94.12 493 SER B C 1
ATOM 8597 O O . SER B 1 493 ? 6.691 -28.312 -20.141 1 94.12 493 SER B O 1
ATOM 8599 N N . LEU B 1 494 ? 6.871 -28.641 -22.312 1 95.5 494 LEU B N 1
ATOM 8600 C CA . LEU B 1 494 ? 8.219 -29.188 -22.188 1 95.5 494 LEU B CA 1
ATOM 8601 C C . LEU B 1 494 ? 9.188 -28.125 -21.672 1 95.5 494 LEU B C 1
ATOM 8603 O O . LEU B 1 494 ? 10.086 -28.438 -20.891 1 95.5 494 LEU B O 1
ATOM 8607 N N . THR B 1 495 ? 9 -26.953 -22.219 1 96.38 495 THR B N 1
ATOM 8608 C CA . THR B 1 495 ? 9.844 -25.859 -21.75 1 96.38 495 THR B CA 1
ATOM 8609 C C . THR B 1 495 ? 9.656 -25.625 -20.25 1 96.38 495 THR B C 1
ATOM 8611 O O . THR B 1 495 ? 10.625 -25.406 -19.531 1 96.38 495 THR B O 1
ATOM 8614 N N . ASN B 1 496 ? 8.414 -25.641 -19.797 1 93.19 496 ASN B N 1
ATOM 8615 C CA . ASN B 1 496 ? 8.148 -25.5 -18.359 1 93.19 496 ASN B CA 1
ATOM 8616 C C . ASN B 1 496 ? 8.883 -26.547 -17.547 1 93.19 496 ASN B C 1
ATOM 8618 O O . ASN B 1 496 ? 9.422 -26.25 -16.484 1 93.19 496 ASN B O 1
ATOM 8622 N N . ALA B 1 497 ? 8.875 -27.75 -18.016 1 90.5 497 ALA B N 1
ATOM 8623 C CA . ALA B 1 497 ? 9.586 -28.812 -17.312 1 90.5 497 ALA B CA 1
ATOM 8624 C C . ALA B 1 497 ? 11.078 -28.516 -17.219 1 90.5 497 ALA B C 1
ATOM 8626 O O . ALA B 1 497 ? 11.711 -28.781 -16.203 1 90.5 497 ALA B O 1
ATOM 8627 N N . VAL B 1 498 ? 11.586 -27.969 -18.281 1 92.94 498 VAL B N 1
ATOM 8628 C CA . VAL B 1 498 ? 13 -27.625 -18.297 1 92.94 498 VAL B CA 1
ATOM 8629 C C . VAL B 1 498 ? 13.266 -26.5 -17.281 1 92.94 498 VAL B C 1
ATOM 8631 O O . VAL B 1 498 ? 14.188 -26.594 -16.469 1 92.94 498 VAL B O 1
ATOM 8634 N N . ARG B 1 499 ? 12.461 -25.547 -17.297 1 92.25 499 ARG B N 1
ATOM 8635 C CA . ARG B 1 499 ? 12.656 -24.359 -16.469 1 92.25 499 ARG B CA 1
ATOM 8636 C C . ARG B 1 499 ? 12.578 -24.719 -14.977 1 92.25 499 ARG B C 1
ATOM 8638 O O . ARG B 1 499 ? 13.32 -24.156 -14.164 1 92.25 499 ARG B O 1
ATOM 8645 N N . ILE B 1 500 ? 11.703 -25.562 -14.648 1 86.31 500 ILE B N 1
ATOM 8646 C CA . ILE B 1 500 ? 11.422 -25.859 -13.25 1 86.31 500 ILE B CA 1
ATOM 8647 C C . ILE B 1 500 ? 12.453 -26.859 -12.719 1 86.31 500 ILE B C 1
ATOM 8649 O O . ILE B 1 500 ? 12.844 -26.797 -11.555 1 86.31 500 ILE B O 1
ATOM 8653 N N . ASN B 1 501 ? 12.922 -27.766 -13.562 1 79.12 501 ASN B N 1
ATOM 8654 C CA . ASN B 1 501 ? 13.719 -28.875 -13.07 1 79.12 501 ASN B CA 1
ATOM 8655 C C . ASN B 1 501 ? 15.195 -28.703 -13.398 1 79.12 501 ASN B C 1
ATOM 8657 O O . ASN B 1 501 ? 16.016 -29.562 -13.086 1 79.12 501 ASN B O 1
ATOM 8661 N N . GLY B 1 502 ? 15.484 -27.656 -14.023 1 77.62 502 GLY B N 1
ATOM 8662 C CA . GLY B 1 502 ? 16.891 -27.391 -14.305 1 77.62 502 GLY B CA 1
ATOM 8663 C C . GLY B 1 502 ? 17.594 -26.656 -13.188 1 77.62 502 GLY B C 1
ATOM 8664 O O . GLY B 1 502 ? 17.016 -26.438 -12.117 1 77.62 502 GLY B O 1
ATOM 8665 N N . THR B 1 503 ? 18.922 -26.672 -13.305 1 72.06 503 THR B N 1
ATOM 8666 C CA . THR B 1 503 ? 19.734 -26 -12.297 1 72.06 503 THR B CA 1
ATOM 8667 C C . THR B 1 503 ? 19.984 -24.547 -12.672 1 72.06 503 THR B C 1
ATOM 8669 O O . THR B 1 503 ? 20.156 -24.234 -13.852 1 72.06 503 THR B O 1
ATOM 8672 N N . ASP B 1 504 ? 19.5 -23.641 -11.758 1 64.88 504 ASP B N 1
ATOM 8673 C CA . ASP B 1 504 ? 19.859 -22.234 -11.906 1 64.88 504 ASP B CA 1
ATOM 8674 C C . ASP B 1 504 ? 20.734 -21.766 -10.75 1 64.88 504 ASP B C 1
ATOM 8676 O O . ASP B 1 504 ? 20.656 -22.297 -9.641 1 64.88 504 ASP B O 1
ATOM 8680 N N . SER B 1 505 ? 21.859 -21.172 -11.008 1 60.94 505 SER B N 1
ATOM 8681 C CA . SER B 1 505 ? 22.547 -20.562 -9.875 1 60.94 505 SER B CA 1
ATOM 8682 C C . SER B 1 505 ? 21.75 -19.406 -9.297 1 60.94 505 SER B C 1
ATOM 8684 O O . SER B 1 505 ? 21.531 -18.406 -9.969 1 60.94 505 SER B O 1
ATOM 8686 N N . PRO B 1 506 ? 20.969 -19.625 -8.188 1 60.16 506 PRO B N 1
ATOM 8687 C CA . PRO B 1 506 ? 20.062 -18.609 -7.629 1 60.16 506 PRO B CA 1
ATOM 8688 C C . PRO B 1 506 ? 20.75 -17.281 -7.367 1 60.16 506 PRO B C 1
ATOM 8690 O O . PRO B 1 506 ? 20.094 -16.297 -7.02 1 60.16 506 PRO B O 1
ATOM 8693 N N . LYS B 1 507 ? 22 -17.125 -7.57 1 65.38 507 LYS B N 1
ATOM 8694 C CA . LYS B 1 507 ? 22.719 -15.992 -7 1 65.38 507 LYS B CA 1
ATOM 8695 C C . LYS B 1 507 ? 23 -14.938 -8.062 1 65.38 507 LYS B C 1
ATOM 8697 O O . LYS B 1 507 ? 23.734 -13.977 -7.812 1 65.38 507 LYS B O 1
ATOM 8702 N N . ASP B 1 508 ? 22.312 -15.031 -9.156 1 80.25 508 ASP B N 1
ATOM 8703 C CA . ASP B 1 508 ? 22.641 -14.023 -10.148 1 80.25 508 ASP B CA 1
ATOM 8704 C C . ASP B 1 508 ? 21.766 -12.781 -9.992 1 80.25 508 ASP B C 1
ATOM 8706 O O . ASP B 1 508 ? 20.578 -12.812 -10.289 1 80.25 508 ASP B O 1
ATOM 8710 N N . THR B 1 509 ? 22.375 -11.68 -9.43 1 86.19 509 THR B N 1
ATOM 8711 C CA . THR B 1 509 ? 21.672 -10.438 -9.141 1 86.19 509 THR B CA 1
ATOM 8712 C C . THR B 1 509 ? 21.109 -9.828 -10.414 1 86.19 509 THR B C 1
ATOM 8714 O O . THR B 1 509 ? 20.203 -8.992 -10.352 1 86.19 509 THR B O 1
ATOM 8717 N N . ARG B 1 510 ? 21.656 -10.281 -11.586 1 87.94 510 ARG B N 1
ATOM 8718 C CA . ARG B 1 510 ? 21.234 -9.727 -12.867 1 87.94 510 ARG B CA 1
ATOM 8719 C C . ARG B 1 510 ? 19.766 -10.039 -13.141 1 87.94 510 ARG B C 1
ATOM 8721 O O . ARG B 1 510 ? 19.109 -9.336 -13.914 1 87.94 510 ARG B O 1
ATOM 8728 N N . TYR B 1 511 ? 19.203 -11.07 -12.5 1 91.44 511 TYR B N 1
ATOM 8729 C CA . TYR B 1 511 ? 17.859 -11.516 -12.867 1 91.44 511 TYR B CA 1
ATOM 8730 C C . TYR B 1 511 ? 16.891 -11.352 -11.703 1 91.44 511 TYR B C 1
ATOM 8732 O O . TYR B 1 511 ? 15.828 -11.977 -11.68 1 91.44 511 TYR B O 1
ATOM 8740 N N . TRP B 1 512 ? 17.281 -10.477 -10.758 1 90.19 512 TRP B N 1
ATOM 8741 C CA . TRP B 1 512 ? 16.359 -10.148 -9.664 1 90.19 512 TRP B CA 1
ATOM 8742 C C . TRP B 1 512 ? 15.164 -9.352 -10.172 1 90.19 512 TRP B C 1
ATOM 8744 O O . TRP B 1 512 ? 15.312 -8.5 -11.055 1 90.19 512 TRP B O 1
ATOM 8754 N N . GLY B 1 513 ? 14.031 -9.703 -9.625 1 93.06 513 GLY B N 1
ATOM 8755 C CA . GLY B 1 513 ? 12.836 -8.945 -9.969 1 93.06 513 GLY B CA 1
ATOM 8756 C C . GLY B 1 513 ? 12.703 -7.652 -9.195 1 93.06 513 GLY B C 1
ATOM 8757 O O . GLY B 1 513 ? 13.484 -7.391 -8.273 1 93.06 513 GLY B O 1
ATOM 8758 N N . THR B 1 514 ? 11.867 -6.77 -9.664 1 94.25 514 THR B N 1
ATOM 8759 C CA . THR B 1 514 ? 11.531 -5.5 -9.023 1 94.25 514 THR B CA 1
ATOM 8760 C C . THR B 1 514 ? 10.07 -5.488 -8.578 1 94.25 514 THR B C 1
ATOM 8762 O O . THR B 1 514 ? 9.172 -5.742 -9.383 1 94.25 514 THR B O 1
ATOM 8765 N N . ALA B 1 515 ? 9.875 -5.336 -7.32 1 93.44 515 ALA B N 1
ATOM 8766 C CA . ALA B 1 515 ? 8.523 -5.199 -6.785 1 93.44 515 ALA B CA 1
ATOM 8767 C C . ALA B 1 515 ? 8.133 -3.729 -6.652 1 93.44 515 ALA B C 1
ATOM 8769 O O . ALA B 1 515 ? 8.938 -2.902 -6.211 1 93.44 515 ALA B O 1
ATOM 8770 N N . ILE B 1 516 ? 6.969 -3.359 -7.086 1 90.62 516 ILE B N 1
ATOM 8771 C CA . ILE B 1 516 ? 6.465 -1.993 -6.98 1 90.62 516 ILE B CA 1
ATOM 8772 C C . ILE B 1 516 ? 5.531 -1.878 -5.777 1 90.62 516 ILE B C 1
ATOM 8774 O O . ILE B 1 516 ? 4.559 -2.631 -5.664 1 90.62 516 ILE B O 1
ATOM 8778 N N . THR B 1 517 ? 5.883 -1.039 -4.852 1 84.25 517 THR B N 1
ATOM 8779 C CA . THR B 1 517 ? 5.074 -0.855 -3.652 1 84.25 517 THR B CA 1
ATOM 8780 C C . THR B 1 517 ? 4.676 0.609 -3.488 1 84.25 517 THR B C 1
ATOM 8782 O O . THR B 1 517 ? 5.34 1.502 -4.02 1 84.25 517 THR B O 1
ATOM 8785 N N . SER B 1 518 ? 3.494 0.827 -2.896 1 82.12 518 SER B N 1
ATOM 8786 C CA . SER B 1 518 ? 3.045 2.184 -2.6 1 82.12 518 SER B CA 1
ATOM 8787 C C . SER B 1 518 ? 3.635 2.686 -1.286 1 82.12 518 SER B C 1
ATOM 8789 O O . SER B 1 518 ? 3.611 1.977 -0.278 1 82.12 518 SER B O 1
ATOM 8791 N N . GLN B 1 519 ? 4.344 3.816 -1.375 1 83.94 519 GLN B N 1
ATOM 8792 C CA . GLN B 1 519 ? 4.938 4.426 -0.189 1 83.94 519 GLN B CA 1
ATOM 8793 C C . GLN B 1 519 ? 4.504 5.879 -0.042 1 83.94 519 GLN B C 1
ATOM 8795 O O . GLN B 1 519 ? 4.418 6.609 -1.031 1 83.94 519 GLN B O 1
ATOM 8800 N N . VAL B 1 520 ? 4.191 6.238 1.215 1 86.44 520 VAL B N 1
ATOM 8801 C CA . VAL B 1 520 ? 3.818 7.621 1.486 1 86.44 520 VAL B CA 1
ATOM 8802 C C . VAL B 1 520 ? 5.074 8.469 1.689 1 86.44 520 VAL B C 1
ATOM 8804 O O . VAL B 1 520 ? 5.91 8.156 2.543 1 86.44 520 VAL B O 1
ATOM 8807 N N . VAL B 1 521 ? 5.176 9.516 0.901 1 91.38 521 VAL B N 1
ATOM 8808 C CA . VAL B 1 521 ? 6.367 10.359 0.928 1 91.38 521 VAL B CA 1
ATOM 8809 C C . VAL B 1 521 ? 5.977 11.797 1.262 1 91.38 521 VAL B C 1
ATOM 8811 O O . VAL B 1 521 ? 4.863 12.234 0.949 1 91.38 521 VAL B O 1
ATOM 8814 N N . ILE B 1 522 ? 6.898 12.484 1.935 1 92.81 522 ILE B N 1
ATOM 8815 C CA . ILE B 1 522 ? 6.719 13.891 2.275 1 92.81 522 ILE B CA 1
ATOM 8816 C C . ILE B 1 522 ? 7.121 14.766 1.091 1 92.81 522 ILE B C 1
ATOM 8818 O O . ILE B 1 522 ? 8.234 14.648 0.578 1 92.81 522 ILE B O 1
ATOM 8822 N N . VAL B 1 523 ? 6.227 15.586 0.648 1 93.56 523 VAL B N 1
ATOM 8823 C CA . VAL B 1 523 ? 6.5 16.5 -0.461 1 93.56 523 VAL B CA 1
ATOM 8824 C C . VAL B 1 523 ? 6.355 17.938 0.008 1 93.56 523 VAL B C 1
ATOM 8826 O O . VAL B 1 523 ? 5.324 18.312 0.567 1 93.56 523 VAL B O 1
ATOM 8829 N N . VAL B 1 524 ? 7.414 18.719 -0.225 1 96.06 524 VAL B N 1
ATOM 8830 C CA . VAL B 1 524 ? 7.402 20.125 0.17 1 96.06 524 VAL B CA 1
ATOM 8831 C C . VAL B 1 524 ? 7.004 21 -1.021 1 96.06 524 VAL B C 1
ATOM 8833 O O . VAL B 1 524 ? 7.578 20.875 -2.104 1 96.06 524 VAL B O 1
ATOM 8836 N N . ARG B 1 525 ? 6 21.812 -0.822 1 95.75 525 ARG B N 1
ATOM 8837 C CA . ARG B 1 525 ? 5.598 22.797 -1.814 1 95.75 525 ARG B CA 1
ATOM 8838 C C . ARG B 1 525 ? 6.32 24.125 -1.587 1 95.75 525 ARG B C 1
ATOM 8840 O O . ARG B 1 525 ? 5.785 25.031 -0.946 1 95.75 525 ARG B O 1
ATOM 8847 N N . TRP B 1 526 ? 7.43 24.391 -2.242 1 96.06 526 TRP B N 1
ATOM 8848 C CA . TRP B 1 526 ? 8.359 25.484 -1.982 1 96.06 526 TRP B CA 1
ATOM 8849 C C . TRP B 1 526 ? 7.754 26.812 -2.402 1 96.06 526 TRP B C 1
ATOM 8851 O O . TRP B 1 526 ? 8.188 27.875 -1.938 1 96.06 526 TRP B O 1
ATOM 8861 N N . GLU B 1 527 ? 6.691 26.797 -3.207 1 95.31 527 GLU B N 1
ATOM 8862 C CA . GLU B 1 527 ? 6.055 28.047 -3.633 1 95.31 527 GLU B CA 1
ATOM 8863 C C . GLU B 1 527 ? 5.453 28.781 -2.445 1 95.31 527 GLU B C 1
ATOM 8865 O O . GLU B 1 527 ? 5.422 30.016 -2.43 1 95.31 527 GLU B O 1
ATOM 8870 N N . TRP B 1 528 ? 5.078 28.078 -1.429 1 95.88 528 TRP B N 1
ATOM 8871 C CA . TRP B 1 528 ? 4.383 28.688 -0.297 1 95.88 528 TRP B CA 1
ATOM 8872 C C . TRP B 1 528 ? 5.375 29.359 0.653 1 95.88 528 TRP B C 1
ATOM 8874 O O . TRP B 1 528 ? 4.977 30.125 1.527 1 95.88 528 TRP B O 1
ATOM 8884 N N . ILE B 1 529 ? 6.719 29.078 0.498 1 95.88 529 ILE B N 1
ATOM 8885 C CA . ILE B 1 529 ? 7.727 29.688 1.362 1 95.88 529 ILE B CA 1
ATOM 8886 C C . ILE B 1 529 ? 7.926 31.141 0.979 1 95.88 529 ILE B C 1
ATOM 8888 O O . ILE B 1 529 ? 8.461 31.938 1.764 1 95.88 529 ILE B O 1
ATOM 8892 N N . VAL B 1 530 ? 7.469 31.547 -0.149 1 96.75 530 VAL B N 1
ATOM 8893 C CA . VAL B 1 530 ? 7.645 32.906 -0.652 1 96.75 530 VAL B CA 1
ATOM 8894 C C . VAL B 1 530 ? 6.957 33.906 0.283 1 96.75 530 VAL B C 1
ATOM 8896 O O . VAL B 1 530 ? 7.5 34.969 0.57 1 96.75 530 VAL B O 1
ATOM 8899 N N . TYR B 1 531 ? 5.855 33.531 0.782 1 96.94 531 TYR B N 1
ATOM 8900 C CA . TYR B 1 531 ? 5.082 34.406 1.652 1 96.94 531 TYR B CA 1
ATOM 8901 C C . TYR B 1 531 ? 5.871 34.781 2.908 1 96.94 531 TYR B C 1
ATOM 8903 O O . TYR B 1 531 ? 6.133 35.938 3.178 1 96.94 531 TYR B O 1
ATOM 8911 N N . PRO B 1 532 ? 6.238 33.781 3.699 1 97.06 532 PRO B N 1
ATOM 8912 C CA . PRO B 1 532 ? 6.996 34.156 4.898 1 97.06 532 PRO B CA 1
ATOM 8913 C C . PRO B 1 532 ? 8.32 34.844 4.574 1 97.06 532 PRO B C 1
ATOM 8915 O O . PRO B 1 532 ? 8.766 35.719 5.32 1 97.06 532 PRO B O 1
ATOM 8918 N N . ALA B 1 533 ? 8.922 34.531 3.473 1 97.5 533 ALA B N 1
ATOM 8919 C CA . ALA B 1 533 ? 10.172 35.188 3.084 1 97.5 533 ALA B CA 1
ATOM 8920 C C . ALA B 1 533 ? 9.945 36.656 2.77 1 97.5 533 ALA B C 1
ATOM 8922 O O . ALA B 1 533 ? 10.711 37.5 3.207 1 97.5 533 ALA B O 1
ATOM 8923 N N . VAL B 1 534 ? 8.922 36.938 2.07 1 97.81 534 VAL B N 1
ATOM 8924 C CA . VAL B 1 534 ? 8.586 38.312 1.729 1 97.81 534 VAL B CA 1
ATOM 8925 C C . VAL B 1 534 ? 8.211 39.094 2.992 1 97.81 534 VAL B C 1
ATOM 8927 O O . VAL B 1 534 ? 8.586 40.25 3.154 1 97.81 534 VAL B O 1
ATOM 8930 N N . MET B 1 535 ? 7.484 38.438 3.863 1 98.12 535 MET B N 1
ATOM 8931 C CA . MET B 1 535 ? 7.078 39.094 5.109 1 98.12 535 MET B CA 1
ATOM 8932 C C . MET B 1 535 ? 8.289 39.438 5.949 1 98.12 535 MET B C 1
ATOM 8934 O O . MET B 1 535 ? 8.375 40.562 6.473 1 98.12 535 MET B O 1
ATOM 8938 N N . VAL B 1 536 ? 9.219 38.531 6.086 1 97.94 536 VAL B N 1
ATOM 8939 C CA . VAL B 1 536 ? 10.422 38.781 6.871 1 97.94 536 VAL B CA 1
ATOM 8940 C C . VAL B 1 536 ? 11.266 39.844 6.191 1 97.94 536 VAL B C 1
ATOM 8942 O O . VAL B 1 536 ? 11.719 40.812 6.848 1 97.94 536 VAL B O 1
ATOM 8945 N N . GLY B 1 537 ? 11.445 39.812 4.867 1 97.81 537 GLY B N 1
ATOM 8946 C CA . GLY B 1 537 ? 12.164 40.844 4.133 1 97.81 537 GLY B CA 1
ATOM 8947 C C . GLY B 1 537 ? 11.523 42.219 4.23 1 97.81 537 GLY B C 1
ATOM 8948 O O . GLY B 1 537 ? 12.211 43.219 4.445 1 97.81 537 GLY B O 1
ATOM 8949 N N . ALA B 1 538 ? 10.234 42.219 4.094 1 97.75 538 ALA B N 1
ATOM 8950 C CA . ALA B 1 538 ? 9.492 43.469 4.176 1 97.75 538 ALA B CA 1
ATOM 8951 C C . ALA B 1 538 ? 9.617 44.094 5.562 1 97.75 538 ALA B C 1
ATOM 8953 O O . ALA B 1 538 ? 9.695 45.312 5.695 1 97.75 538 ALA B O 1
ATOM 8954 N N . SER B 1 539 ? 9.609 43.25 6.602 1 97.5 539 SER B N 1
ATOM 8955 C CA . SER B 1 539 ? 9.758 43.781 7.957 1 97.5 539 SER B CA 1
ATOM 8956 C C . SER B 1 539 ? 11.141 44.375 8.172 1 97.5 539 SER B C 1
ATOM 8958 O O . SER B 1 539 ? 11.297 45.375 8.875 1 97.5 539 SER B O 1
ATOM 8960 N N . MET B 1 540 ? 12.086 43.812 7.586 1 97.38 540 MET B N 1
ATOM 8961 C CA . MET B 1 540 ? 13.438 44.344 7.688 1 97.38 540 MET B CA 1
ATOM 8962 C C . MET B 1 540 ? 13.555 45.688 6.961 1 97.38 540 MET B C 1
ATOM 8964 O O . MET B 1 540 ? 14.172 46.625 7.469 1 97.38 540 MET B O 1
ATOM 8968 N N . VAL B 1 541 ? 13 45.75 5.812 1 97.38 541 VAL B N 1
ATOM 8969 C CA . VAL B 1 541 ? 13 47 5.062 1 97.38 541 VAL B CA 1
ATOM 8970 C C . VAL B 1 541 ? 12.25 48.094 5.852 1 97.38 541 VAL B C 1
ATOM 8972 O O . VAL B 1 541 ? 12.711 49.219 5.941 1 97.38 541 VAL B O 1
ATOM 8975 N N . TYR B 1 542 ? 11.117 47.656 6.43 1 97.44 542 TYR B N 1
ATOM 8976 C CA . TYR B 1 542 ? 10.344 48.594 7.238 1 97.44 542 TYR B CA 1
ATOM 8977 C C . TYR B 1 542 ? 11.156 49.094 8.422 1 97.44 542 TYR B C 1
ATOM 8979 O O . TYR B 1 542 ? 11.078 50.281 8.773 1 97.44 542 TYR B O 1
ATOM 8987 N N . LEU B 1 543 ? 11.891 48.219 9.031 1 97.25 543 LEU B N 1
ATOM 8988 C CA . LEU B 1 543 ? 12.742 48.594 10.148 1 97.25 543 LEU B CA 1
ATOM 8989 C C . LEU B 1 543 ? 13.758 49.656 9.719 1 97.25 543 LEU B C 1
ATOM 8991 O O . LEU B 1 543 ? 13.906 50.688 10.375 1 97.25 543 LEU B O 1
ATOM 8995 N N . VAL B 1 544 ? 14.391 49.5 8.578 1 96.81 544 VAL B N 1
ATOM 8996 C CA . VAL B 1 544 ? 15.398 50.406 8.086 1 96.81 544 VAL B CA 1
ATOM 8997 C C . VAL B 1 544 ? 14.75 51.75 7.742 1 96.81 544 VAL B C 1
ATOM 8999 O O . VAL B 1 544 ? 15.281 52.812 8.086 1 96.81 544 VAL B O 1
ATOM 9002 N N . VAL B 1 545 ? 13.633 51.719 7.152 1 96.19 545 VAL B N 1
ATOM 9003 C CA . VAL B 1 545 ? 12.938 52.938 6.746 1 96.19 545 VAL B CA 1
ATOM 9004 C C . VAL B 1 545 ? 12.57 53.75 7.98 1 96.19 545 VAL B C 1
ATOM 9006 O O . VAL B 1 545 ? 12.75 54.969 8.008 1 96.19 545 VAL B O 1
ATOM 9009 N N . GLU B 1 546 ? 12.031 53.062 8.992 1 95.88 546 GLU B N 1
ATOM 9010 C CA . GLU B 1 546 ? 11.609 53.781 10.195 1 95.88 546 GLU B CA 1
ATOM 9011 C C . GLU B 1 546 ? 12.805 54.312 10.961 1 95.88 546 GLU B C 1
ATOM 9013 O O . GLU B 1 546 ? 12.719 55.375 11.594 1 95.88 546 GLU B O 1
ATOM 9018 N N . ILE B 1 547 ? 13.875 53.594 10.984 1 95.06 547 ILE B N 1
ATOM 9019 C CA . ILE B 1 547 ? 15.086 54.094 11.648 1 95.06 547 ILE B CA 1
ATOM 9020 C C . ILE B 1 547 ? 15.586 55.344 10.961 1 95.06 547 ILE B C 1
ATOM 9022 O O . ILE B 1 547 ? 15.891 56.344 11.625 1 95.06 547 ILE B O 1
ATOM 9026 N N . VAL B 1 548 ? 15.617 55.375 9.641 1 94.62 548 VAL B N 1
ATOM 9027 C CA . VAL B 1 548 ? 16.109 56.531 8.875 1 94.62 548 VAL B CA 1
ATOM 9028 C C . VAL B 1 548 ? 15.156 57.688 9.023 1 94.62 548 VAL B C 1
ATOM 9030 O O . VAL B 1 548 ? 15.602 58.844 9.195 1 94.62 548 VAL B O 1
ATOM 9033 N N . GLN B 1 549 ? 13.914 57.438 8.984 1 93 549 GLN B N 1
ATOM 9034 C CA . GLN B 1 549 ? 12.938 58.5 9.133 1 93 549 GLN B CA 1
ATOM 9035 C C . GLN B 1 549 ? 13.016 59.156 10.523 1 93 549 GLN B C 1
ATOM 9037 O O . GLN B 1 549 ? 12.914 60.375 10.664 1 93 549 GLN B O 1
ATOM 9042 N N . THR B 1 550 ? 13.109 58.281 11.539 1 93.69 550 THR B N 1
ATOM 9043 C CA . THR B 1 550 ? 13.219 58.781 12.906 1 93.69 550 THR B CA 1
ATOM 9044 C C . THR B 1 550 ? 14.477 59.656 13.07 1 93.69 550 THR B C 1
ATOM 9046 O O . THR B 1 550 ? 14.445 60.688 13.727 1 93.69 550 THR B O 1
ATOM 9049 N N . ALA B 1 551 ? 15.531 59.281 12.438 1 91.06 551 ALA B N 1
ATOM 9050 C CA . ALA B 1 551 ? 16.781 60.031 12.492 1 91.06 551 ALA B CA 1
ATOM 9051 C C . ALA B 1 551 ? 16.656 61.344 11.75 1 91.06 551 ALA B C 1
ATOM 9053 O O . ALA B 1 551 ? 17.203 62.375 12.18 1 91.06 551 ALA B O 1
ATOM 9054 N N . LYS B 1 552 ? 15.977 61.438 10.695 1 90.62 552 LYS B N 1
ATOM 9055 C CA . LYS B 1 552 ? 15.828 62.625 9.891 1 90.62 552 LYS B CA 1
ATOM 9056 C C . LYS B 1 552 ? 14.953 63.656 10.594 1 90.62 552 LYS B C 1
ATOM 9058 O O . LYS B 1 552 ? 15.219 64.875 10.523 1 90.62 552 LYS B O 1
ATOM 9063 N N . ILE B 1 553 ? 13.906 63.188 11.195 1 88.81 553 ILE B N 1
ATOM 9064 C CA . ILE B 1 553 ? 12.984 64.062 11.891 1 88.81 553 ILE B CA 1
ATOM 9065 C C . ILE B 1 553 ? 13.633 64.625 13.172 1 88.81 553 ILE B C 1
ATOM 9067 O O . ILE B 1 553 ? 13.383 65.75 13.586 1 88.81 553 ILE B O 1
ATOM 9071 N N . GLY B 1 554 ? 14.516 63.812 13.781 1 85.31 554 GLY B N 1
ATOM 9072 C CA . GLY B 1 554 ? 15.25 64.188 14.969 1 85.31 554 GLY B CA 1
ATOM 9073 C C . GLY B 1 554 ? 14.523 63.906 16.266 1 85.31 554 GLY B C 1
ATOM 9074 O O . GLY B 1 554 ? 14.688 64.625 17.266 1 85.31 554 GLY B O 1
ATOM 9075 N N . VAL B 1 555 ? 13.578 63 16.219 1 88.06 555 VAL B N 1
ATOM 9076 C CA . VAL B 1 555 ? 12.875 62.562 17.422 1 88.06 555 VAL B CA 1
ATOM 9077 C C . VAL B 1 555 ? 13.539 61.312 17.984 1 88.06 555 VAL B C 1
ATOM 9079 O O . VAL B 1 555 ? 14.125 60.531 17.234 1 88.06 555 VAL B O 1
ATOM 9082 N N . ARG B 1 556 ? 13.562 61.188 19.266 1 89.88 556 ARG B N 1
ATOM 9083 C CA . ARG B 1 556 ? 14.102 59.969 19.891 1 89.88 556 ARG B CA 1
ATOM 9084 C C . ARG B 1 556 ? 13.148 58.781 19.719 1 89.88 556 ARG B C 1
ATOM 9086 O O . ARG B 1 556 ? 11.93 58.969 19.641 1 89.88 556 ARG B O 1
ATOM 9093 N N . PRO B 1 557 ? 13.656 57.594 19.594 1 93.25 557 PRO B N 1
ATOM 9094 C CA . PRO B 1 557 ? 12.805 56.406 19.438 1 93.25 557 PRO B CA 1
ATOM 9095 C C . PRO B 1 557 ? 12.117 56 20.719 1 93.25 557 PRO B C 1
ATOM 9097 O O . PRO B 1 557 ? 12.57 55.062 21.391 1 93.25 557 PRO B O 1
ATOM 9100 N N . TRP B 1 558 ? 11.039 56.594 21.031 1 93.44 558 TRP B N 1
ATOM 9101 C CA . TRP B 1 558 ? 10.305 56.281 22.25 1 93.44 558 TRP B CA 1
ATOM 9102 C C . TRP B 1 558 ? 9.391 55.062 22.031 1 93.44 558 TRP B C 1
ATOM 9104 O O . TRP B 1 558 ? 9.008 54.406 22.984 1 93.44 558 TRP B O 1
ATOM 9114 N N . LYS B 1 559 ? 9.062 54.812 20.844 1 94.19 559 LYS B N 1
ATOM 9115 C CA . LYS B 1 559 ? 8.305 53.625 20.438 1 94.19 559 LYS B CA 1
ATOM 9116 C C . LYS B 1 559 ? 7.059 53.438 21.297 1 94.19 559 LYS B C 1
ATOM 9118 O O . LYS B 1 559 ? 6.223 54.344 21.375 1 94.19 559 LYS B O 1
ATOM 9123 N N . ASP B 1 560 ? 6.895 52.375 22.047 1 92.62 560 ASP B N 1
ATOM 9124 C CA . ASP B 1 560 ? 5.668 52.125 22.781 1 92.62 560 ASP B CA 1
ATOM 9125 C C . ASP B 1 560 ? 5.871 52.344 24.281 1 92.62 560 ASP B C 1
ATOM 9127 O O . ASP B 1 560 ? 5.23 51.688 25.109 1 92.62 560 ASP B O 1
ATOM 9131 N N . ASP B 1 561 ? 6.676 53.312 24.641 1 92.31 561 ASP B N 1
ATOM 9132 C CA . ASP B 1 561 ? 6.859 53.625 26.062 1 92.31 561 ASP B CA 1
ATOM 9133 C C . ASP B 1 561 ? 5.543 54.062 26.688 1 92.31 561 ASP B C 1
ATOM 9135 O O . ASP B 1 561 ? 4.965 55.062 26.312 1 92.31 561 ASP B O 1
ATOM 9139 N N . PRO B 1 562 ? 5.086 53.375 27.719 1 92.44 562 PRO B N 1
ATOM 9140 C CA . PRO B 1 562 ? 3.762 53.656 28.266 1 92.44 562 PRO B CA 1
ATOM 9141 C C . PRO B 1 562 ? 3.762 54.844 29.203 1 92.44 562 PRO B C 1
ATOM 9143 O O . PRO B 1 562 ? 2.707 55.438 29.469 1 92.44 562 PRO B O 1
ATOM 9146 N N . LEU B 1 563 ? 4.859 55.312 29.703 1 93.25 563 LEU B N 1
ATOM 9147 C CA . LEU B 1 563 ? 4.914 56.375 30.703 1 93.25 563 LEU B CA 1
ATOM 9148 C C . LEU B 1 563 ? 5.035 57.719 30.031 1 93.25 563 LEU B C 1
ATOM 9150 O O . LEU B 1 563 ? 4.68 58.75 30.641 1 93.25 563 LEU B O 1
ATOM 9154 N N . LEU B 1 564 ? 5.461 57.719 28.828 1 92.25 564 LEU B N 1
ATOM 9155 C CA . LEU B 1 564 ? 5.668 58.969 28.141 1 92.25 564 LEU B CA 1
ATOM 9156 C C . LEU B 1 564 ? 4.348 59.719 27.953 1 92.25 564 LEU B C 1
ATOM 9158 O O . LEU B 1 564 ? 4.238 60.906 28.297 1 92.25 564 LEU B O 1
ATOM 9162 N N . PRO B 1 565 ? 3.285 59.094 27.531 1 92.5 565 PRO B N 1
ATOM 9163 C CA . PRO B 1 565 ? 2.018 59.812 27.375 1 92.5 565 PRO B CA 1
ATOM 9164 C C . PRO B 1 565 ? 1.453 60.312 28.703 1 92.5 565 PRO B C 1
ATOM 9166 O O . PRO B 1 565 ? 0.804 61.344 28.766 1 92.5 565 PRO B O 1
ATOM 9169 N N . VAL B 1 566 ? 1.751 59.625 29.75 1 91.06 566 VAL B N 1
ATOM 9170 C CA . VAL B 1 566 ? 1.247 59.969 31.062 1 91.06 566 VAL B CA 1
ATOM 9171 C C . VAL B 1 566 ? 1.942 61.219 31.562 1 91.06 566 VAL B C 1
ATOM 9173 O O . VAL B 1 566 ? 1.332 62.062 32.25 1 91.06 566 VAL B O 1
ATOM 9176 N N . CYS B 1 567 ? 3.133 61.438 31.172 1 89.44 567 CYS B N 1
ATOM 9177 C CA . CYS B 1 567 ? 3.932 62.562 31.703 1 89.44 567 CYS B CA 1
ATOM 9178 C C . CYS B 1 567 ? 3.971 63.719 30.719 1 89.44 567 CYS B C 1
ATOM 9180 O O . CYS B 1 567 ? 4.699 64.688 30.938 1 89.44 567 CYS B O 1
ATOM 9182 N N . MET B 1 568 ? 3.199 63.625 29.75 1 89.06 568 MET B N 1
ATOM 9183 C CA . MET B 1 568 ? 3.201 64.688 28.75 1 89.06 568 MET B CA 1
ATOM 9184 C C . MET B 1 568 ? 2.281 65.875 29.172 1 89.06 568 MET B C 1
ATOM 9186 O O . MET B 1 568 ? 1.315 65.625 29.906 1 89.06 568 MET B O 1
ATOM 9190 N N . GLU B 1 569 ? 2.641 67 28.672 1 87.12 569 GLU B N 1
ATOM 9191 C CA . GLU B 1 569 ? 1.822 68.188 28.969 1 87.12 569 GLU B CA 1
ATOM 9192 C C . GLU B 1 569 ? 0.861 68.5 27.828 1 87.12 569 GLU B C 1
ATOM 9194 O O . GLU B 1 569 ? 1.235 68.375 26.656 1 87.12 569 GLU B O 1
ATOM 9199 N N . VAL B 1 570 ? -0.389 68.688 28.234 1 85.06 570 VAL B N 1
ATOM 9200 C CA . VAL B 1 570 ? -1.383 69 27.219 1 85.06 570 VAL B CA 1
ATOM 9201 C C . VAL B 1 570 ? -2.115 70.312 27.625 1 85.06 570 VAL B C 1
ATOM 9203 O O . VAL B 1 570 ? -2.135 70.625 28.812 1 85.06 570 VAL B O 1
ATOM 9206 N N . ASP B 1 571 ? -2.66 70.875 26.656 1 84.69 571 ASP B N 1
ATOM 9207 C CA . ASP B 1 571 ? -3.428 72.062 26.875 1 84.69 571 ASP B CA 1
ATOM 9208 C C . ASP B 1 571 ? -4.602 71.812 27.828 1 84.69 571 ASP B C 1
ATOM 9210 O O . ASP B 1 571 ? -5.242 70.812 27.766 1 84.69 571 ASP B O 1
ATOM 9214 N N . GLU B 1 572 ? -4.895 72.875 28.672 1 83.31 572 GLU B N 1
ATOM 9215 C CA . GLU B 1 572 ? -5.93 72.75 29.688 1 83.31 572 GLU B CA 1
ATOM 9216 C C . GLU B 1 572 ? -7.309 72.562 29.047 1 83.31 572 GLU B C 1
ATOM 9218 O O . GLU B 1 572 ? -8.156 71.812 29.578 1 83.31 572 GLU B O 1
ATOM 9223 N N . GLU B 1 573 ? -7.492 73.25 28 1 85.12 573 GLU B N 1
ATOM 9224 C CA . GLU B 1 573 ? -8.781 73.125 27.328 1 85.12 573 GLU B CA 1
ATOM 9225 C C . GLU B 1 573 ? -9 71.688 26.781 1 85.12 573 GLU B C 1
ATOM 9227 O O . GLU B 1 573 ? -10.109 71.188 26.844 1 85.12 573 GLU B O 1
ATOM 9232 N N . LEU B 1 574 ? -7.984 71.188 26.203 1 88.19 574 LEU B N 1
ATOM 9233 C CA . LEU B 1 574 ? -8.047 69.812 25.688 1 88.19 574 LEU B CA 1
ATOM 9234 C C . LEU B 1 574 ? -8.328 68.812 26.797 1 88.19 574 LEU B C 1
ATOM 9236 O O . LEU B 1 574 ? -9.086 67.875 26.609 1 88.19 574 LEU B O 1
ATOM 9240 N N . ARG B 1 575 ? -7.812 69.062 27.922 1 88.69 575 ARG B N 1
ATOM 9241 C CA . ARG B 1 575 ? -8 68.125 29.062 1 88.69 575 ARG B CA 1
ATOM 9242 C C . ARG B 1 575 ? -9.43 68.25 29.578 1 88.69 575 ARG B C 1
ATOM 9244 O O . ARG B 1 575 ? -10.016 67.188 29.953 1 88.69 575 ARG B O 1
ATOM 9251 N N . GLN B 1 576 ? -9.953 69.438 29.562 1 86.94 576 GLN B N 1
ATOM 9252 C CA . GLN B 1 576 ? -11.32 69.562 30.031 1 86.94 576 GLN B CA 1
ATOM 9253 C C . GLN B 1 576 ? -12.312 68.875 29.094 1 86.94 576 GLN B C 1
ATOM 9255 O O . GLN B 1 576 ? -13.281 68.25 29.531 1 86.94 576 GLN B O 1
ATOM 9260 N N . GLN B 1 577 ? -12.047 69.062 27.859 1 88.56 577 GLN B N 1
ATOM 9261 C CA . GLN B 1 577 ? -12.93 68.438 26.875 1 88.56 577 GLN B CA 1
ATOM 9262 C C . GLN B 1 577 ? -12.812 66.938 26.938 1 88.56 577 GLN B C 1
ATOM 9264 O O . GLN B 1 577 ? -13.805 66.188 26.766 1 88.56 577 GLN B O 1
ATOM 9269 N N . ALA B 1 578 ? -11.617 66.375 27.125 1 89.31 578 ALA B N 1
ATOM 9270 C CA . ALA B 1 578 ? -11.398 64.938 27.219 1 89.31 578 ALA B CA 1
ATOM 9271 C C . ALA B 1 578 ? -12.125 64.375 28.422 1 89.31 578 ALA B C 1
ATOM 9273 O O . ALA B 1 578 ? -12.609 63.25 28.375 1 89.31 578 ALA B O 1
ATOM 9274 N N . SER B 1 579 ? -12.211 65.125 29.5 1 87.19 579 SER B N 1
ATOM 9275 C CA . SER B 1 579 ? -12.836 64.688 30.734 1 87.19 579 SER B CA 1
ATOM 9276 C C . SER B 1 579 ? -14.336 64.438 30.547 1 87.19 579 SER B C 1
ATOM 9278 O O . SER B 1 579 ? -14.93 63.594 31.203 1 87.19 579 SER B O 1
ATOM 9280 N N . LYS B 1 580 ? -14.906 65.125 29.625 1 86.25 580 LYS B N 1
ATOM 9281 C CA . LYS B 1 580 ? -16.328 65 29.359 1 86.25 580 LYS B CA 1
ATOM 9282 C C . LYS B 1 580 ? -16.625 63.719 28.609 1 86.25 580 LYS B C 1
ATOM 9284 O O . LYS B 1 580 ? -17.766 63.219 28.609 1 86.25 580 LYS B O 1
ATOM 9289 N N . GLY B 1 581 ? -15.68 63.156 28.062 1 87.19 581 GLY B N 1
ATOM 9290 C CA . GLY B 1 581 ? -15.875 61.938 27.281 1 87.19 581 GLY B CA 1
ATOM 9291 C C . GLY B 1 581 ? -15.508 60.688 28.047 1 87.19 581 GLY B C 1
ATOM 9292 O O . GLY B 1 581 ? -15.555 59.594 27.5 1 87.19 581 GLY B O 1
ATOM 9293 N N . LEU B 1 582 ? -15.211 60.656 29.312 1 87.69 582 LEU B N 1
ATOM 9294 C CA . LEU B 1 582 ? -14.711 59.531 30.125 1 87.69 582 LEU B CA 1
ATOM 9295 C C . LEU B 1 582 ? -15.828 58.562 30.422 1 87.69 582 LEU B C 1
ATOM 9297 O O . LEU B 1 582 ? -15.57 57.375 30.688 1 87.69 582 LEU B O 1
ATOM 9301 N N . ASP B 1 583 ? -17.109 58.906 30.328 1 87.31 583 ASP B N 1
ATOM 9302 C CA . ASP B 1 583 ? -18.219 58.094 30.812 1 87.31 583 ASP B CA 1
ATOM 9303 C C . ASP B 1 583 ? -18.922 57.406 29.641 1 87.31 583 ASP B C 1
ATOM 9305 O O . ASP B 1 583 ? -19.969 56.781 29.828 1 87.31 583 ASP B O 1
ATOM 9309 N N . GLU B 1 584 ? -18.406 57.531 28.469 1 88.56 584 GLU B N 1
ATOM 9310 C CA . GLU B 1 584 ? -18.938 56.844 27.297 1 88.56 584 GLU B CA 1
ATOM 9311 C C . GLU B 1 584 ? -17.828 56.062 26.578 1 88.56 584 GLU B C 1
ATOM 9313 O O . GLU B 1 584 ? -16.688 56.531 26.484 1 88.56 584 GLU B O 1
ATOM 9318 N N . PRO B 1 585 ? -18.312 54.875 26.156 1 88.12 585 PRO B N 1
ATOM 9319 C CA . PRO B 1 585 ? -17.312 54.125 25.375 1 88.12 585 PRO B CA 1
ATOM 9320 C C . PRO B 1 585 ? -16.812 54.906 24.156 1 88.12 585 PRO B C 1
ATOM 9322 O O . PRO B 1 585 ? -17.609 55.406 23.375 1 88.12 585 PRO B O 1
ATOM 9325 N N . ASN B 1 586 ? -15.547 55.094 23.969 1 86.44 586 ASN B N 1
ATOM 9326 C CA . ASN B 1 586 ? -14.898 55.844 22.906 1 86.44 586 ASN B CA 1
ATOM 9327 C C . ASN B 1 586 ? -15.258 57.312 22.969 1 86.44 586 ASN B C 1
ATOM 9329 O O . ASN B 1 586 ? -15.258 58 21.938 1 86.44 586 ASN B O 1
ATOM 9333 N N . GLY B 1 587 ? -15.555 57.812 24.062 1 88.56 587 GLY B N 1
ATOM 9334 C CA . GLY B 1 587 ? -16 59.188 24.234 1 88.56 587 GLY B CA 1
ATOM 9335 C C . GLY B 1 587 ? -14.883 60.188 24.125 1 88.56 587 GLY B C 1
ATOM 9336 O O . GLY B 1 587 ? -15.086 61.281 23.594 1 88.56 587 GLY B O 1
ATOM 9337 N N . ILE B 1 588 ? -13.742 59.781 24.578 1 91.19 588 ILE B N 1
ATOM 9338 C CA . ILE B 1 588 ? -12.617 60.719 24.547 1 91.19 588 ILE B CA 1
ATOM 9339 C C . ILE B 1 588 ? -12.25 61 23.094 1 91.19 588 ILE B C 1
ATOM 9341 O O . ILE B 1 588 ? -12.047 62.188 22.734 1 91.19 588 ILE B O 1
ATOM 9345 N N . GLU B 1 589 ? -12.195 60.031 22.312 1 92.06 589 GLU B N 1
ATOM 9346 C CA . GLU B 1 589 ? -11.852 60.219 20.906 1 92.06 589 GLU B CA 1
ATOM 9347 C C . GLU B 1 589 ? -12.906 61.062 20.188 1 92.06 589 GLU B C 1
ATOM 9349 O O . GLU B 1 589 ? -12.578 61.875 19.328 1 92.06 589 GLU B O 1
ATOM 9354 N N . LYS B 1 590 ? -14.148 60.906 20.516 1 91.62 590 LYS B N 1
ATOM 9355 C CA . LYS B 1 590 ? -15.234 61.656 19.891 1 91.62 590 LYS B CA 1
ATOM 9356 C C . LYS B 1 590 ? -15.148 63.125 20.234 1 91.62 590 LYS B C 1
ATOM 9358 O O . LYS B 1 590 ? -15.461 64 19.406 1 91.62 590 LYS B O 1
ATOM 9363 N N . ARG B 1 591 ? -14.625 63.406 21.406 1 91.38 591 ARG B N 1
ATOM 9364 C CA . ARG B 1 591 ? -14.625 64.812 21.906 1 91.38 591 ARG B CA 1
ATOM 9365 C C . ARG B 1 591 ? -13.367 65.5 21.469 1 91.38 591 ARG B C 1
ATOM 9367 O O . ARG B 1 591 ? -13.398 66.75 21.203 1 91.38 591 ARG B O 1
ATOM 9374 N N . VAL B 1 592 ? -12.289 64.812 21.547 1 92.12 592 VAL B N 1
ATOM 9375 C CA . VAL B 1 592 ? -11.031 65.562 21.359 1 92.12 592 VAL B CA 1
ATOM 9376 C C . VAL B 1 592 ? -10.312 65 20.125 1 92.12 592 VAL B C 1
ATOM 9378 O O . VAL B 1 592 ? -9.289 65.562 19.703 1 92.12 592 VAL B O 1
ATOM 9381 N N . GLY B 1 593 ? -10.82 64.062 19.391 1 91.88 593 GLY B N 1
ATOM 9382 C CA . GLY B 1 593 ? -10.148 63.438 18.281 1 91.88 593 GLY B CA 1
ATOM 9383 C C . GLY B 1 593 ? -9.891 64.375 17.109 1 91.88 593 GLY B C 1
ATOM 9384 O O . GLY B 1 593 ? -8.93 64.188 16.359 1 91.88 593 GLY B O 1
ATOM 9385 N N . GLU B 1 594 ? -10.602 65.375 16.984 1 92 594 GLU B N 1
ATOM 9386 C CA . GLU B 1 594 ? -10.492 66.25 15.797 1 92 594 GLU B CA 1
ATOM 9387 C C . GLU B 1 594 ? -9.617 67.438 16.078 1 92 594 GLU B C 1
ATOM 9389 O O . GLU B 1 594 ? -9.297 68.188 15.156 1 92 594 GLU B O 1
ATOM 9394 N N . TYR B 1 595 ? -9.125 67.562 17.312 1 92.69 595 TYR B N 1
ATOM 9395 C CA . TYR B 1 595 ? -8.211 68.688 17.625 1 92.69 595 TYR B CA 1
ATOM 9396 C C . TYR B 1 595 ? -6.848 68.438 16.984 1 92.69 595 TYR B C 1
ATOM 9398 O O . TYR B 1 595 ? -6.293 67.375 17.062 1 92.69 595 TYR B O 1
ATOM 9406 N N . GLU B 1 596 ? -6.355 69.438 16.344 1 93.56 596 GLU B N 1
ATOM 9407 C CA . GLU B 1 596 ? -5.043 69.375 15.711 1 93.56 596 GLU B CA 1
ATOM 9408 C C . GLU B 1 596 ? -3.934 69.812 16.672 1 93.56 596 GLU B C 1
ATOM 9410 O O . GLU B 1 596 ? -4 70.875 17.266 1 93.56 596 GLU B O 1
ATOM 9415 N N . VAL B 1 597 ? -2.971 68.875 16.812 1 92 597 VAL B N 1
ATOM 9416 C CA . VAL B 1 597 ? -1.912 69.125 17.781 1 92 597 VAL B CA 1
ATOM 9417 C C . VAL B 1 597 ? -0.55 68.812 17.156 1 92 597 VAL B C 1
ATOM 9419 O O . VAL B 1 597 ? -0.467 68.188 16.109 1 92 597 VAL B O 1
ATOM 9422 N N . ARG B 1 598 ? 0.453 69.438 17.719 1 91.69 598 ARG B N 1
ATOM 9423 C CA . ARG B 1 598 ? 1.845 69.188 17.375 1 91.69 598 ARG B CA 1
ATOM 9424 C C . ARG B 1 598 ? 2.686 68.938 18.609 1 91.69 598 ARG B C 1
ATOM 9426 O O . ARG B 1 598 ? 2.391 69.438 19.688 1 91.69 598 ARG B O 1
ATOM 9433 N N . LEU B 1 599 ? 3.732 68.062 18.406 1 90.44 599 LEU B N 1
ATOM 9434 C CA . LEU B 1 599 ? 4.613 67.75 19.516 1 90.44 599 LEU B CA 1
ATOM 9435 C C . LEU B 1 599 ? 5.629 68.812 19.766 1 90.44 599 LEU B C 1
ATOM 9437 O O . LEU B 1 599 ? 6.277 69.312 18.828 1 90.44 599 LEU B O 1
ATOM 9441 N N . ARG B 1 600 ? 5.621 69.375 20.953 1 86 600 ARG B N 1
ATOM 9442 C CA . ARG B 1 600 ? 6.59 70.375 21.344 1 86 600 ARG B CA 1
ATOM 9443 C C . ARG B 1 600 ? 7.633 69.812 22.297 1 86 600 ARG B C 1
ATOM 9445 O O . ARG B 1 600 ? 7.293 69.062 23.25 1 86 600 ARG B O 1
ATOM 9452 N N . ARG B 1 601 ? 8.906 69.938 21.844 1 78.44 601 ARG B N 1
ATOM 9453 C CA . ARG B 1 601 ? 10.016 69.562 22.703 1 78.44 601 ARG B CA 1
ATOM 9454 C C . ARG B 1 601 ? 10.828 70.75 23.125 1 78.44 601 ARG B C 1
ATOM 9456 O O . ARG B 1 601 ? 11.359 71.5 22.281 1 78.44 601 ARG B O 1
ATOM 9463 N N . ASP B 1 602 ? 10.57 71.375 24.219 1 63.75 602 ASP B N 1
ATOM 9464 C CA . ASP B 1 602 ? 11.383 72.5 24.656 1 63.75 602 ASP B CA 1
ATOM 9465 C C . ASP B 1 602 ? 12.695 72.062 25.266 1 63.75 602 ASP B C 1
ATOM 9467 O O . ASP B 1 602 ? 12.773 70.938 25.828 1 63.75 602 ASP B O 1
ATOM 9471 N N . ASP B 1 603 ? 13.828 72.75 24.781 1 51.62 603 ASP B N 1
ATOM 9472 C CA . ASP B 1 603 ? 15.188 72.5 25.266 1 51.62 603 ASP B CA 1
ATOM 9473 C C . ASP B 1 603 ? 15.219 72.438 26.781 1 51.62 603 ASP B C 1
ATOM 9475 O O . ASP B 1 603 ? 14.727 73.375 27.469 1 51.62 603 ASP B O 1
ATOM 9479 N N . GLY B 1 604 ? 15.508 71.25 27.422 1 51.41 604 GLY B N 1
ATOM 9480 C CA . GLY B 1 604 ? 15.789 70.938 28.828 1 51.41 604 GLY B CA 1
ATOM 9481 C C . GLY B 1 604 ? 14.602 70.375 29.578 1 51.41 604 GLY B C 1
ATOM 9482 O O . GLY B 1 604 ? 14.758 69.812 30.672 1 51.41 604 GLY B O 1
ATOM 9483 N N . PHE B 1 605 ? 13.102 70.75 29.297 1 54.56 605 PHE B N 1
ATOM 9484 C CA . PHE B 1 605 ? 12.25 70.562 30.453 1 54.56 605 PHE B CA 1
ATOM 9485 C C . PHE B 1 605 ? 11.023 69.75 30.078 1 54.56 605 PHE B C 1
ATOM 9487 O O . PHE B 1 605 ? 10.641 68.812 30.797 1 54.56 605 PHE B O 1
ATOM 9494 N N . SER B 1 606 ? 9.969 70.062 29.141 1 66.25 606 SER B N 1
ATOM 9495 C CA . SER B 1 606 ? 8.633 69.438 29.141 1 66.25 606 SER B CA 1
ATOM 9496 C C . SER B 1 606 ? 8.211 69.062 27.734 1 66.25 606 SER B C 1
ATOM 9498 O O . SER B 1 606 ? 8.57 69.688 26.75 1 66.25 606 SER B O 1
ATOM 9500 N N . VAL B 1 607 ? 7.988 67.688 27.453 1 84.19 607 VAL B N 1
ATOM 9501 C CA . VAL B 1 607 ? 7.383 67.188 26.219 1 84.19 607 VAL B CA 1
ATOM 9502 C C . VAL B 1 607 ? 5.863 67.188 26.328 1 84.19 607 VAL B C 1
ATOM 9504 O O . VAL B 1 607 ? 5.301 66.875 27.359 1 84.19 607 VAL B O 1
ATOM 9507 N N . GLY B 1 608 ? 5.242 67.875 25.359 1 88.62 608 GLY B N 1
ATOM 9508 C CA . GLY B 1 608 ? 3.789 67.938 25.391 1 88.62 608 GLY B CA 1
ATOM 9509 C C . GLY B 1 608 ? 3.186 68.25 24.031 1 88.62 608 GLY B C 1
ATOM 9510 O O . GLY B 1 608 ? 3.908 68.438 23.047 1 88.62 608 GLY B O 1
ATOM 9511 N N . PHE B 1 609 ? 1.894 68.188 23.953 1 89.44 609 PHE B N 1
ATOM 9512 C CA . PHE B 1 609 ? 1.159 68.562 22.75 1 89.44 609 PHE B CA 1
ATOM 9513 C C . PHE B 1 609 ? 0.648 70 22.828 1 89.44 609 PHE B C 1
ATOM 9515 O O . PHE B 1 609 ? 0.163 70.438 23.875 1 89.44 609 PHE B O 1
ATOM 9522 N N . VAL B 1 610 ? 0.851 70.688 21.75 1 88.56 610 VAL B N 1
ATOM 9523 C CA . VAL B 1 610 ? 0.34 72.062 21.641 1 88.56 610 VAL B CA 1
ATOM 9524 C C . VAL B 1 610 ? -0.736 72.125 20.547 1 88.56 610 VAL B C 1
ATOM 9526 O O . VAL B 1 610 ? -0.588 71.5 19.484 1 88.56 610 VAL B O 1
ATOM 9529 N N . ARG B 1 611 ? -1.841 72.812 20.875 1 89.06 611 ARG B N 1
ATOM 9530 C CA . ARG B 1 611 ? -2.957 72.938 19.938 1 89.06 611 ARG B CA 1
ATOM 9531 C C . ARG B 1 611 ? -2.73 74.062 18.953 1 89.06 611 ARG B C 1
ATOM 9533 O O . ARG B 1 611 ? -2.041 75.062 19.266 1 89.06 611 ARG B O 1
ATOM 9540 N N . ARG B 1 612 ? -3.328 73.875 17.781 1 84.06 612 ARG B N 1
ATOM 9541 C CA . ARG B 1 612 ? -3.295 74.938 16.812 1 84.06 612 ARG B CA 1
ATOM 9542 C C . ARG B 1 612 ? -4.188 76.125 17.266 1 84.06 612 ARG B C 1
ATOM 9544 O O . ARG B 1 612 ? -5.336 75.875 17.656 1 84.06 612 ARG B O 1
ATOM 9551 N N . SER B 1 613 ? -3.584 77.375 17.656 1 72.12 613 SER B N 1
ATOM 9552 C CA . SER B 1 613 ? -4.344 78.562 18.078 1 72.12 613 SER B CA 1
ATOM 9553 C C . SER B 1 613 ? -5.312 79 16.984 1 72.12 613 SER B C 1
ATOM 9555 O O . SER B 1 613 ? -5.004 78.938 15.797 1 72.12 613 SER B O 1
ATOM 9557 N N . SER B 1 614 ? -6.582 78.938 17.156 1 54.09 614 SER B N 1
ATOM 9558 C CA . SER B 1 614 ? -7.484 79.688 16.266 1 54.09 614 SER B CA 1
ATOM 9559 C C . SER B 1 614 ? -7.121 81.125 16.188 1 54.09 614 SER B C 1
ATOM 9561 O O . SER B 1 614 ? -7.234 81.875 17.172 1 54.09 614 SER B O 1
ATOM 9563 N N . CYS B 1 615 ? -6.082 81.812 15.766 1 40.5 615 CYS B N 1
ATOM 9564 C CA . CYS B 1 615 ? -6.086 83.25 15.484 1 40.5 615 CYS B CA 1
ATOM 9565 C C . CYS B 1 615 ? -7.371 83.625 14.773 1 40.5 615 CYS B C 1
ATOM 9567 O O . CYS B 1 615 ? -7.801 83 13.828 1 40.5 615 CYS B O 1
ATOM 9569 N N . SER B 1 616 ? -8.219 84.562 15.5 1 35.22 616 SER B N 1
ATOM 9570 C CA . SER B 1 616 ? -9.125 85.562 14.938 1 35.22 616 SER B CA 1
ATOM 9571 C C . SER B 1 616 ? -8.484 86.25 13.75 1 35.22 616 SER B C 1
ATOM 9573 O O . SER B 1 616 ? -7.418 86.875 13.875 1 35.22 616 SER B O 1
ATOM 9575 N N . GLY B 1 617 ? -8.578 85.812 12.523 1 26.39 617 GLY B N 1
ATOM 9576 C CA . GLY B 1 617 ? -9 86.938 11.656 1 26.39 617 GLY B CA 1
ATOM 9577 C C . GLY B 1 617 ? -10.25 87.625 12.148 1 26.39 617 GLY B C 1
ATOM 9578 O O . GLY B 1 617 ? -11.062 87 12.859 1 26.39 617 GLY B O 1
#

Foldseek 3Di:
DCPPDDDDPDDPPDDDDDPPVPPPDDPDPPDDDDPDPDDDDDPPDDPPPPPDCPVPVPPPPPPPPPPPPDDDLCVQCVLLVVLLVLLVVLLVVLVVVCVVFAFHFLPVPPDPPAHPLNSLLVSLVSNLVSLLLNLLLLLLLQLQLVQLFLVLPDWDFCLLSVLSNQLSVALVSLVVNCVVCVPVGLNVLSSVLRNLSVCSSVLSNQFKDKDKDKDKDFDLPQWFDAQAFQEADDDDVRVPLLVLLVVLQLCLLPPPFDDGDDIGHPALWKWWDWDKHKFKAKDKDWPQVQWDWADPDPAKIWIDGPQGDIDIDRGQDPVAFQPFDFQKWKAAAPQVRQVPDPQHHHPLALQWQGKMKMKGAAPCQVVVDPTHHNSNMTMMIMTMGMWMWIWTWIGHNNDIDIDTDDIHRAWDNDPVCVPDQWTWHPPDDVVSVDDPPRIGIYGSVSSVSSNVVCVVQCTATDTPDPGDDHSNRVSCRNCVVPNRVSSVSSRSSRRSSRRNPHDDPSPDSSTTMMHIDITMGMHTDCVSSVSSVVSSVSSVVSSVVSSVSCVVSVHRSCRPPPCQVVQADEDPVLVVQLVVQPVDDCRSCVRRRRWIWHWDDDDPDHTYIDTDDPPDD/DDDDDDDDDDDDDYDDDYDDDDDDDDDDDDDDDDDDDDDDDDDDDPPPPPPPDDPPPPPPPPPPPPPPPDDDLCVQCVLLVVLLVLLVVLLVVLVVVCVVFAFHFLPVPPDPPAHPLNSLLVSLVSNLVSLLLNLLLLLLLQLQLVQLFLVLPDWDFCLLSVLSNVLSVALVSLVVNCVVCVPVGLNVLSSVLRNLSVCSSVLSNQFKDKDKDKDKDFDLPQWFDAQAFQEADDDDVRVPLLVLLVVLQLCLLPPPFDDGDDIGHPALWKWWDWDKHKFKDKDKDWPQVQWDWAAPDPAKIWIDGPQGDIDIDRGQDPVAFQPFDFQKWKAAAPQVVQVPDPQHHHPLALQWQGKMKMKGAAPVQVVPDPTHHNSNMTMMIMTMGMWMWIWTWIGHNNDIDIDTDDIHRAWDNDPVCVPDQWTWHPPDDCVSVDDDPRIRIYGNVSSVSSSVVCVVQCTATDTPDPGDDHSNRVSCRNCVVPNRVSSVSSRSSRRVSRSNPHDDPSPDSSTTMMHIDITMGMHTDCVSSVSSVVSSVSSVVSSVVSSVSCVVSVHRSCRPPPCQVVQADEDPVLVVQLVVQPVDDCRSCVRRRRWIWHWDDDPPDHTYIDTDDPPDD

pLDDT: mean 79.91, std 23.28, range [13.97, 98.31]

Solvent-accessible surface area (backbone atoms only — not comparable to full-atom values): 67539 Å² total; per-residue (Å²): 136,75,83,72,76,83,77,79,84,71,75,84,76,79,85,77,77,74,82,69,73,74,77,77,70,70,84,71,77,81,70,80,73,70,78,76,78,71,84,85,76,84,71,83,76,79,83,69,79,74,76,76,73,76,74,70,81,65,79,72,62,76,69,70,71,68,69,75,72,73,68,53,73,60,70,68,44,41,68,44,51,49,23,49,50,47,19,50,49,28,49,50,49,47,52,52,55,50,61,69,44,46,70,34,50,57,81,67,58,83,58,89,79,62,41,72,61,15,53,48,31,41,38,48,42,52,19,48,53,25,44,46,54,33,41,23,38,50,26,21,30,44,37,55,52,69,32,38,45,74,80,73,74,59,64,44,39,45,42,55,46,39,33,29,49,39,26,28,56,36,42,67,28,11,53,53,35,40,68,72,49,69,69,76,45,75,56,37,58,43,25,49,50,50,48,57,54,64,47,50,47,31,38,59,35,48,25,60,44,79,45,79,38,82,42,80,38,72,41,86,79,42,23,40,72,71,69,30,14,38,34,43,69,66,70,61,88,21,81,43,46,61,40,36,42,53,46,18,43,50,41,17,51,56,44,95,68,72,83,76,87,76,60,43,31,32,47,7,30,28,41,39,50,64,39,57,20,45,31,39,41,57,56,67,40,83,43,42,86,54,58,39,83,43,73,78,48,100,44,27,26,32,41,32,38,94,44,70,30,64,48,58,33,65,63,50,55,86,86,22,47,68,79,69,44,55,53,29,33,46,27,50,41,71,56,61,62,34,69,68,45,88,76,42,46,52,75,82,31,77,49,52,48,44,55,28,22,39,41,28,51,31,46,70,48,52,72,71,32,98,66,34,36,63,85,60,42,41,29,36,34,33,36,32,24,52,26,38,34,20,34,41,40,37,28,55,62,30,42,77,46,80,43,81,77,47,78,49,41,53,51,65,73,48,71,69,43,65,72,38,70,40,49,47,59,45,88,74,59,60,90,41,66,52,58,95,84,70,66,42,35,36,24,41,69,45,50,50,53,52,27,54,49,41,64,70,47,66,39,35,31,40,44,50,83,91,50,66,67,33,71,49,32,52,33,52,43,66,28,52,80,44,49,61,64,44,39,48,32,27,24,50,26,36,18,49,34,36,15,67,66,27,48,52,78,89,77,53,74,83,62,44,18,33,22,44,40,82,41,53,25,29,42,64,42,70,75,42,54,50,56,62,50,49,51,54,51,51,51,52,52,50,50,52,52,50,52,52,50,35,61,69,47,67,55,74,85,57,34,73,55,64,58,55,41,37,49,26,43,53,49,68,66,59,27,48,46,31,41,72,13,66,75,41,86,71,22,35,54,73,59,41,18,77,46,36,29,25,56,41,73,53,96,86,52,55,52,27,45,43,67,69,76,78,72,82,122,137,86,91,84,92,87,89,93,85,87,93,85,86,90,82,86,87,84,87,86,93,82,85,84,88,91,82,85,91,84,89,87,88,81,92,82,88,90,82,90,77,86,73,85,78,79,82,69,78,71,81,74,76,77,78,70,78,70,77,72,67,76,72,72,70,72,72,78,74,74,69,56,72,61,71,68,45,42,68,43,52,49,22,48,51,48,20,51,50,28,49,50,49,48,52,52,55,52,62,68,45,46,70,33,49,57,81,67,56,84,58,88,79,62,42,73,59,14,52,48,29,40,36,46,42,51,20,48,54,24,44,46,54,32,41,24,38,50,25,21,30,43,37,56,53,67,32,40,44,74,80,74,74,58,63,45,39,44,42,56,48,39,34,30,49,38,26,28,55,36,44,68,28,11,51,53,36,38,66,72,50,66,68,76,45,76,55,36,58,43,24,49,51,50,47,57,53,66,49,50,47,31,38,58,35,50,25,59,44,79,45,79,39,82,41,79,39,74,39,86,80,41,24,40,71,69,68,32,14,39,34,44,68,67,70,59,88,20,82,42,47,61,41,36,42,53,48,16,46,49,41,17,51,56,44,93,67,69,83,76,87,76,58,42,31,33,48,7,29,29,41,40,50,63,41,55,21,46,30,38,40,57,54,66,39,83,42,43,88,55,58,40,83,44,73,78,48,101,44,26,25,31,41,31,38,93,43,69,30,65,48,58,32,64,61,50,56,86,88,22,48,68,80,68,44,56,52,29,34,44,27,51,42,73,56,60,62,33,70,69,44,88,77,44,46,53,76,81,30,77,49,54,47,45,55,28,22,38,42,28,49,34,46,71,48,52,71,72,33,96,66,35,36,62,84,59,43,40,29,36,33,32,36,32,25,51,27,37,35,19,34,41,41,37,27,55,62,31,42,78,46,81,42,79,76,47,78,48,42,52,50,63,73,47,71,68,45,64,71,37,69,40,48,46,59,44,88,75,58,61,89,42,64,52,57,95,83,71,68,43,36,36,24,42,68,42,51,49,53,51,28,54,48,41,66,67,47,67,38,33,31,41,44,50,84,90,51,65,68,33,71,49,31,50,34,52,44,66,27,50,81,45,48,60,63,45,39,50,34,28,24,50,26,36,16,50,36,37,14,67,66,26,47,52,78,88,78,52,74,83,61,45,19,33,23,45,41,83,41,53,24,28,42,65,41,70,76,42,53,50,56,63,50,48,51,54,52,50,51,51,50,49,51,53,52,52,53,53,50,35,60,70,48,66,55,74,85,57,34,72,54,65,58,56,42,38,50,26,43,56,48,70,67,58,27,47,45,30,44,72,14,67,76,40,84,70,22,36,53,73,60,40,18,77,46,37,30,24,56,42,76,52,94,91,48,56,48,26,46,44,68,70,77,81,74,81,125

Sequence (1234 aa):
MSHVDGHQPVSPLQSGPWRPDADVQTAERADHQRIRLLADDSVEEPEQRRKNATRTFEDASPTTAKTPKPPSVLSWWFLEILCCLLSLASLAAQVGVLARYNGKPQDSWPSQTLTLNALIATLSTICRTSLMCTVGSLLAQAKWNRFSSRRGTEYFPLKDYALLDEASRGSWGSARLLYRFKGSHVACFGAALSILSQAFGLFSQQLVTLRTDQVELRSATATGQVARTTWLKYGGSDEDYLQATKIAAYNGFMAPSIGIPQVQCPTGNCTWPIIPTIGVCGTCLNVTDDLRFTYVNETTCALDIPNGTTLERDACGPPYPFSSGKHFTTGPGSGRVFTSSSNIPRREAYNVIAEFGAIGVPESRMTAQPIVMINDSIAAECALWYCLRTREIRVEMGELSDRITETWSEVPIDHASYLSDNVTFANIPSSMGTTTGDQYTVDWGLLYDVREFAKTTFEGSIGTYGVRETEFALSLFNAFDDINAWMDSLTSSLTNAVRINGTDSPKDTRYWGTAITSQVVIVVRWEWIVYPAVMVGASMVYLVVEIVQTAKIGVRPWKDDPLLPVCMEVDEELRQQASKGLDEPNGIEKRVGEYEVRLRRDDGFSVGFVRRSSCSGMSHVDGHQPVSPLQSGPWRPDADVQTAERADHQRIRLLADDSVEEPEQRRKNATRTFEDASPTTAKTPKPPSVLSWWFLEILCCLLSLASLAAQVGVLARYNGKPQDSWPSQTLTLNALIATLSTICRTSLMCTVGSLLAQAKWNRFSSRRGTEYFPLKDYALLDEASRGSWGSARLLYRFKGSHVACFGAALSILSQAFGLFSQQLVTLRTDQVELRSATATGQVARTTWLKYGGSDEDYLQATKIAAYNGFMAPSIGIPQVQCPTGNCTWPIIPTIGVCGTCLNVTDDLRFTYVNETTCALDIPNGTTLERDACGPPYPFSSGKHFTTGPGSGRVFTSSSNIPRREAYNVIAEFGAIGVPESRMTAQPIVMINDSIAAECALWYCLRTREIRVEMGELSDRITETWSEVPIDHASYLSDNVTFANIPSSMGTTTGDQYTVDWGLLYDVREFAKTTFEGSIGTYGVRETEFALSLFNAFDDINAWMDSLTSSLTNAVRINGTDSPKDTRYWGTAITSQVVIVVRWEWIVYPAVMVGASMVYLVVEIVQTAKIGVRPWKDDPLLPVCMEVDEELRQQASKGLDEPNGIEKRVGEYEVRLRRDDGFSVGFVRRSSCSG

Radius of gyration: 54.0 Å; Cα contacts (8 Å, |Δi|>4): 2261; chains: 2; bounding box: 134×165×124 Å

InterPro domains:
  IPR021514 Protein of unknown function DUF3176 [PF11374] (95-209)

Secondary structure (DSSP, 8-state):
------------------------------------------------------------------------HHHHTHHHHHHHHHHHHHHHHHHHHHHHHTT-BGGG---SSS-HHHHHHHHHHHHHHHHHHHHHHHHHHHHHHHH--TTS---EEHHHHHHHHHHHH-HHHHHHHHHHHTT-STHHHHHHHHHHGGGHHHHHHHSEEEEEEEEEE-STTTSPPPP--SEE-SSSTTHHHHHHHHHHHHHHHH-SSPPPPP---TTS-EE---EEEEEEEEEEEE-GGG-EEEESSSS-EEEE-TTS-EEEES---TT-B--SSEEEEEEE--SGGGGS-TTSPPTT-TTEEEEEEEEE--HHHHHH-SS-BGGG-EEEEEEEEEEEEEEEEEEETTEEEEEEEEEE-----SHHHHHSSEEE--S--GGGS--TT---EEEHHHHHHHHHHHHHHS--EEESSS----HHHHHHHHTGGGHHHHHHHHHHHHHHHHHHHSB--TT-GGG--EEEEEEEEEEE-GGGGHHHHHHHHHHHHHHHHHHHHHHHHT----TT-SHHHHT-B--HHHHHHHHTTTTSTTHHHHHHTT-EEEEEE-TTS-EEEEE------/------------------------------------------------------------------------HHHHTHHHHHHHHHHHHHHHHHHHHHHHHTT-BGGG---SSS-HHHHHHHHHHHHHHHHHHHHHHHHHHHHHHHH--TTS---EEHHHHHHHHHHHH-HHHHHHHHHHHTT-STHHHHHHHHHHGGGHHHHHHHSEEEEEEEEEE-STTTSPPPP--SEE-SSSTTHHHHHHHHHHHHHHHH-SSPPPPP---TTS-EE---EEEEEEEEEEEE-GGG-EEEESSSS-EEEE-TTS-EEEES---TT-B--SSEEEEEEE--SGGGGS-TTSPPTT-TTEEEEEEEEE--HHHHHH-SS-BGGG-EEEEEEEEEEEEEEEEEEETTEEEEEEEEEE-----SHHHHHSSEEE--S--GGGS--TT---EEEHHHHHHHHHHHHHHS--EEESSS----HHHHHHHHTGGGHHHHHHHHHHHHHHHHHHHSB--TT-GGG--EEEEEEEEEEE-GGGGHHHHHHHHHHHHHHHHHHHHHHHHT----TT-SHHHHT-B--HHHHHHHHHTTTSTTHHHHHHTT-EEEEEE-TTS-EEEEE------

Organism: Fusarium solani (NCBI:txid169388)